Protein AF-0000000086878194 (afdb_homodimer)

Sequence (936 aa):
MNSSNMQQPKVVVIGAGSLFFGRQSIWQMIHSPYLNQGTLALVDTDEERLSKMVRLAEMVARENNVSLKVEGSTDRRKVLSEADFVVLSFAEQSVKYRGIDCQVSLKYGIRMCSGDTIGPGGIFRAMRELPVIMECAKDIEELCPDAWVINYINPSTVHGIALHRYAPKLKSFALCDSHHMPHKKAFYAIRAGIIGDRSEFNEEIDRKFDFRIAGVNHFTWLLKAEYEGKNLMPAIAETMRKAAGEENNGGDRGAKALHNDAITYELYDTFGYIPTCTAHTKEYVRFWQGLGKTPDAIPPLSIWETEDRYQRHDEMWQQVDDFLTGNIPIAEYMRTFGPDHATDIIENMVGNLGKRFFINTLNNGAVTNMNHDSFLELLCDVSMDGAKPVHVGEMPRGIRGMQELVLDTHELTVEAVVEQSYEKLRRAMLTDPLVSSISDADKIIKELLALEREMIPGIWYADGLNRNMNSSNMQQPKVVVIGAGSLFFGRQSIWQMIHSPYLNQGTLALVDTDEERLSKMVRLAEMVARENNVSLKVEGSTDRRKVLSEADFVVLSFAEQSVKYRGIDCQVSLKYGIRMCSGDTIGPGGIFRAMRELPVIMECAKDIEELCPDAWVINYINPSTVHGIALHRYAPKLKSFALCDSHHMPHKKAFYAIRAGIIGDRSEFNEEIDRKFDFRIAGVNHFTWLLKAEYEGKNLMPAIAETMRKAAGEENNGGDRGAKALHNDAITYELYDTFGYIPTCTAHTKEYVRFWQGLGKTPDAIPPLSIWETEDRYQRHDEMWQQVDDFLTGNIPIAEYMRTFGPDHATDIIENMVGNLGKRFFINTLNNGAVTNMNHDSFLELLCDVSMDGAKPVHVGEMPRGIRGMQELVLDTHELTVEAVVEQSYEKLRRAMLTDPLVSSISDADKIIKELLALEREMIPGIWYADGLNRN

pLDDT: mean 93.37, std 10.79, range [27.98, 98.94]

Solvent-accessible surface area (backbone atoms only — not comparable to full-atom values): 48336 Å² total; per-residue (Å²): 129,83,70,70,70,51,72,56,40,25,39,32,34,38,25,34,63,27,77,67,58,30,57,32,49,45,47,34,37,58,69,32,88,60,37,15,54,10,33,45,33,35,17,23,80,50,61,69,51,34,51,53,49,47,50,46,44,48,51,47,26,58,76,65,70,45,68,47,40,74,44,71,38,66,48,59,79,81,59,38,58,76,25,48,29,38,37,39,40,54,66,84,66,45,61,62,52,39,39,50,35,32,53,56,34,40,76,50,60,36,60,27,32,70,28,45,60,51,52,74,20,8,50,50,38,36,51,45,47,44,63,56,49,53,50,50,52,53,51,36,54,70,50,24,53,85,19,41,35,38,33,55,36,66,21,32,55,35,50,40,50,37,43,56,71,75,38,65,80,54,44,68,43,18,41,66,73,80,52,38,62,66,58,46,61,37,50,52,32,36,47,48,63,77,35,88,48,68,86,65,61,44,69,67,54,56,71,44,43,48,68,37,54,42,32,36,70,51,52,26,27,42,75,42,42,27,48,86,86,39,77,35,54,67,51,31,45,49,49,32,44,56,41,35,79,60,63,70,82,84,59,71,77,45,40,39,45,60,60,32,39,46,49,32,31,52,48,21,72,45,70,74,39,38,56,70,34,40,59,46,30,63,64,73,47,46,58,40,50,65,76,42,74,50,82,50,95,63,73,55,57,42,53,54,56,43,69,61,50,52,51,50,52,51,51,53,51,47,50,53,49,27,36,73,73,48,80,36,57,58,82,47,49,72,73,72,54,59,85,40,54,68,50,53,48,50,47,26,30,55,59,61,64,74,53,62,40,54,34,33,38,60,28,69,51,16,38,62,80,48,58,46,76,40,60,24,28,28,45,15,49,42,39,86,90,41,76,44,58,48,80,70,42,70,63,56,75,33,59,40,12,51,46,39,25,51,49,20,19,34,51,29,38,35,48,11,55,78,65,66,32,57,63,37,40,53,29,17,52,64,39,25,78,67,47,41,26,66,45,38,48,54,49,48,52,53,51,50,53,64,77,37,49,91,64,33,63,70,72,74,71,40,91,69,62,69,57,126,128,83,69,68,72,52,72,56,40,25,39,32,34,40,25,33,62,26,77,68,58,28,57,31,48,45,46,35,37,58,69,32,88,60,38,15,54,11,33,45,31,35,16,22,80,50,61,69,51,32,52,53,50,47,50,46,44,48,50,48,25,58,76,66,71,46,69,47,41,74,45,70,37,64,48,60,79,81,59,38,59,76,25,47,31,37,36,39,40,55,66,84,65,46,61,61,52,39,39,49,33,34,53,58,36,41,75,50,61,37,61,26,32,70,27,46,60,50,50,73,20,10,51,50,39,37,50,47,47,44,64,55,50,54,51,49,51,54,51,36,55,72,51,24,51,84,18,39,35,38,35,54,37,65,20,31,53,34,52,40,50,38,42,55,71,76,37,65,79,54,43,66,43,17,42,68,75,80,52,37,62,64,58,46,61,34,51,51,33,37,48,48,63,76,36,88,49,68,86,66,62,44,70,67,53,56,71,42,43,50,68,37,53,43,32,36,71,52,53,28,28,42,77,41,41,27,47,85,86,38,80,34,54,67,50,31,44,50,48,32,43,57,41,33,78,60,62,68,77,82,59,70,73,45,40,39,45,59,61,32,38,44,50,31,30,52,47,21,72,45,69,73,38,38,55,70,34,40,57,47,29,62,63,72,46,47,58,39,48,65,75,44,73,50,80,51,96,64,72,54,58,41,56,55,56,45,69,62,49,52,51,51,52,50,51,54,51,48,51,52,48,26,36,72,71,48,78,36,57,56,84,46,50,72,72,72,51,58,85,39,56,68,50,52,48,50,46,26,30,55,59,63,64,75,54,61,39,54,34,33,38,60,28,68,52,16,39,60,78,49,59,44,76,40,59,23,30,29,45,14,49,42,40,87,89,42,76,44,56,47,82,68,42,70,62,56,74,36,59,38,13,52,45,39,25,51,50,21,21,35,51,29,37,35,48,10,56,79,67,66,33,57,62,37,39,53,29,17,53,63,39,25,78,65,48,42,24,65,45,39,49,54,50,47,53,53,51,51,54,64,76,37,50,91,64,32,64,68,71,74,69,40,94,70,61,72,59,126

Organism: NCBI:txid248903

Foldseek 3Di:
DPLVLPQAAEEEEAACLQLVVNLQVLLLLQVFNSRQQYEYEYEALDPVSQVLSQLLSVVLNVVSVTNYHYHYDPDSLVRLAPHQAYEYDHDPPNLPLLVVQQVLVVVLLFFDQRLCAFASSVLVSCLQVLVVVVVVLVSNCVRPLLHEYEYAGPVQLLNQLLCCPVVVSHHYFYDYQLFAPPVLVLVLCCLLVVDVDSVPDDDVQVVQWPWWWKFAVLQIWTPFTDGNRDGSQVSSLVSLVVVLVVVDDDPPPGLLSPSQSVQQSVVCVVQVIGGRNSSRNVSLAQVQSPPDPDDDPDHHGDHYDSVVVVVVSVVSVVVSVCCSVVVPPSNCSSVVHDHTRVSVLVSCASVVVFDKTFIFAFCCCQAPPDDRRQGMGAIFGQYSVGTHHHHRYHDGPPSVVSRVLRSVLSVLSSCCNVVVAPVSSLVSNCSGNSDDDSVSSLVSVVSSCVVCVVRRDPSNVDDPRPPD/DPLVLPQAAEEEEAACLQLVVNLQVLLLCQPFNSRQQYEYEYEALDPVSQVLSQLLSVVLNVVSVTNYHYHYDPDSLVRLAPHQAYEYDHDPPLLPLQVVQQVLVVVLLFFDQRLCAFASSVLVSCLQVLVVVVVVLVSNCVRPLLHEYEYAGPVQLLNQLLCCPVVVSHHYFYDYQLFAPPVLVLVLCCLLVVDVDSVPDDPVQVVQWDWWWKFAVLQIWTPFTDGNRDGSQVSSLVSLVVCLVVVDDDDPNGLLSPSQSVQQSVVCVVQVIGGRNSSRNVSLAQVQSPPDPDDDPDHHGDHYDSVVVVVVSVVSVVVSVCCSVCVPPSVCSSVVHDHTRVSVLVSCQSVVVFDKTFIFAFCCCQAPPDDRRQGMGAIFGQYSVGTHHHHRYHDGPPSVVSSVLRSVLSVLSSCCNVVVAPVSSLVSNCSGNSDDDSVSSLVSVVVSCVVCVVRRDCSNVDDPRPPD

InterPro domains:
  IPR001088 Glycoside hydrolase, family 4 [PF02056] (10-180)
  IPR001088 Glycoside hydrolase, family 4 [PR00732] (10-25)
  IPR001088 Glycoside hydrolase, family 4 [PR00732] (79-95)
  IPR001088 Glycoside hydrolase, family 4 [PR00732] (100-113)
  IPR001088 Glycoside hydrolase, family 4 [PR00732] (116-136)
  IPR001088 Glycoside hydrolase, family 4 [PR00732] (145-162)
  IPR001088 Glycoside hydrolase, family 4 [PTHR32092] (6-457)
  IPR015955 Lactate dehydrogenase/glycoside hydrolase, family 4, C-terminal [SSF56327] (208-460)
  IPR022616 Glycosyl hydrolase, family 4, C-terminal [PF11975] (213-435)
  IPR036291 NAD(P)-binding domain superfamily [SSF51735] (8-168)
  IPR053715 Glycosyl Hydrolase 4 Enzyme Superfamily [G3DSA:3.90.1820.10] (4-459)

Structure (mmCIF, N/CA/C/O backbone):
data_AF-0000000086878194-model_v1
#
loop_
_entity.id
_entity.type
_entity.pdbx_description
1 polymer 'Glycoside hydrolase family 4'
#
loop_
_atom_site.group_PDB
_atom_site.id
_atom_site.type_symbol
_atom_site.label_atom_id
_atom_site.label_alt_id
_atom_site.label_comp_id
_atom_site.label_asym_id
_atom_site.label_entity_id
_atom_site.label_seq_id
_atom_site.pdbx_PDB_ins_code
_atom_site.Cartn_x
_atom_site.Cartn_y
_atom_site.Cartn_z
_atom_site.occupancy
_atom_site.B_iso_or_equiv
_atom_site.auth_seq_id
_atom_site.auth_comp_id
_atom_site.auth_asym_id
_atom_site.auth_atom_id
_atom_site.pdbx_PDB_model_num
ATOM 1 N N . MET A 1 1 ? 6.836 -40.062 17 1 28.06 1 MET A N 1
ATOM 2 C CA . MET A 1 1 ? 6.586 -39.312 15.781 1 28.06 1 MET A CA 1
ATOM 3 C C . MET A 1 1 ? 6.117 -40.219 14.656 1 28.06 1 MET A C 1
ATOM 5 O O . MET A 1 1 ? 6.844 -41.156 14.258 1 28.06 1 MET A O 1
ATOM 9 N N . ASN A 1 2 ? 4.91 -40.688 14.711 1 33.72 2 ASN A N 1
ATOM 10 C CA . ASN A 1 2 ? 4.266 -41.594 13.758 1 33.72 2 ASN A CA 1
ATOM 11 C C . ASN A 1 2 ? 4.594 -41.219 12.312 1 33.72 2 ASN A C 1
ATOM 13 O O . ASN A 1 2 ? 4.168 -40.156 11.828 1 33.72 2 ASN A O 1
ATOM 17 N N . SER A 1 3 ? 5.773 -41.312 11.914 1 41.31 3 SER A N 1
ATOM 18 C CA . SER A 1 3 ? 6.188 -41.312 10.516 1 41.31 3 SER A CA 1
ATOM 19 C C . SER A 1 3 ? 5.137 -41.938 9.617 1 41.31 3 SER A C 1
ATOM 21 O O . SER A 1 3 ? 4.977 -43.156 9.617 1 41.31 3 SER A O 1
ATOM 23 N N . SER A 1 4 ? 3.906 -41.562 9.672 1 48.09 4 SER A N 1
ATOM 24 C CA . SER A 1 4 ? 2.857 -42.219 8.883 1 48.09 4 SER A CA 1
ATOM 25 C C . SER A 1 4 ? 3.357 -42.562 7.484 1 48.09 4 SER A C 1
ATOM 27 O O . SER A 1 4 ? 3.65 -41.656 6.684 1 48.09 4 SER A O 1
ATOM 29 N N . ASN A 1 5 ? 4.246 -43.562 7.422 1 62 5 ASN A N 1
ATOM 30 C CA . ASN A 1 5 ? 4.715 -44.219 6.215 1 62 5 ASN A CA 1
ATOM 31 C C . ASN A 1 5 ? 3.566 -44.5 5.25 1 62 5 ASN A C 1
ATOM 33 O O . ASN A 1 5 ? 2.828 -45.469 5.434 1 62 5 ASN A O 1
ATOM 37 N N . MET A 1 6 ? 3.092 -43.406 4.656 1 82.88 6 MET A N 1
ATOM 38 C CA . MET A 1 6 ? 2.059 -43.625 3.648 1 82.88 6 MET A CA 1
ATOM 39 C C . MET A 1 6 ? 2.555 -44.531 2.541 1 82.88 6 MET A C 1
ATOM 41 O O . MET A 1 6 ? 3.385 -44.156 1.722 1 82.88 6 MET A O 1
ATOM 45 N N . GLN A 1 7 ? 2.295 -45.812 2.574 1 84.19 7 GLN A N 1
ATOM 46 C CA . GLN A 1 7 ? 2.818 -46.812 1.643 1 84.19 7 GLN A CA 1
ATOM 47 C C . GLN A 1 7 ? 2.145 -46.688 0.278 1 84.19 7 GLN A C 1
ATOM 49 O O . GLN A 1 7 ? 2.795 -46.875 -0.757 1 84.19 7 GLN A O 1
ATOM 54 N N . GLN A 1 8 ? 0.873 -46.25 0.262 1 93.69 8 GLN A N 1
ATOM 55 C CA . GLN A 1 8 ? 0.113 -46.125 -0.979 1 93.69 8 GLN A CA 1
ATOM 56 C C . GLN A 1 8 ? -0.656 -44.812 -1.028 1 93.69 8 GLN A C 1
ATOM 58 O O . GLN A 1 8 ? -1.886 -44.812 -0.936 1 93.69 8 GLN A O 1
ATOM 63 N N . PRO A 1 9 ? 0.085 -43.75 -1.225 1 96.12 9 PRO A N 1
ATOM 64 C CA . PRO A 1 9 ? -0.582 -42.438 -1.24 1 96.12 9 PRO A CA 1
ATOM 65 C C . PRO A 1 9 ? -1.574 -42.312 -2.393 1 96.12 9 PRO A C 1
ATOM 67 O O . PRO A 1 9 ? -1.33 -42.812 -3.488 1 96.12 9 PRO A O 1
ATOM 70 N N . LYS A 1 10 ? -2.656 -41.688 -2.16 1 97.44 10 LYS A N 1
ATOM 71 C CA . LYS A 1 10 ? -3.629 -41.344 -3.197 1 97.44 10 LYS A CA 1
ATOM 72 C C . LYS A 1 10 ? -3.623 -39.844 -3.492 1 97.44 10 LYS A C 1
ATOM 74 O O . LYS A 1 10 ? -3.91 -39.031 -2.611 1 97.44 10 LYS A O 1
ATOM 79 N N . VAL A 1 11 ? -3.307 -39.5 -4.719 1 96.5 11 VAL A N 1
ATOM 80 C CA . VAL A 1 11 ? -3.275 -38.125 -5.188 1 96.5 11 VAL A CA 1
ATOM 81 C C . VAL A 1 11 ? -4.402 -37.875 -6.191 1 96.5 11 VAL A C 1
ATOM 83 O O . VAL A 1 11 ? -4.484 -38.562 -7.215 1 96.5 11 VAL A O 1
ATOM 86 N N . VAL A 1 12 ? -5.285 -36.969 -5.859 1 97.19 12 VAL A N 1
ATOM 87 C CA . VAL A 1 12 ? -6.359 -36.594 -6.77 1 97.19 12 VAL A CA 1
ATOM 88 C C . VAL A 1 12 ? -6.012 -35.281 -7.465 1 97.19 12 VAL A C 1
ATOM 90 O O . VAL A 1 12 ? -5.699 -34.281 -6.805 1 97.19 12 VAL A O 1
ATOM 93 N N . VAL A 1 13 ? -6.039 -35.25 -8.781 1 96.31 13 VAL A N 1
ATOM 94 C CA . VAL A 1 13 ? -5.805 -34.031 -9.57 1 96.31 13 VAL A CA 1
ATOM 95 C C . VAL A 1 13 ? -7.113 -33.562 -10.195 1 96.31 13 VAL A C 1
ATOM 97 O O . VAL A 1 13 ? -7.672 -34.25 -11.062 1 96.31 13 VAL A O 1
ATOM 100 N N . ILE A 1 14 ? -7.582 -32.469 -9.711 1 96.81 14 ILE A N 1
ATOM 101 C CA . ILE A 1 14 ? -8.766 -31.859 -10.312 1 96.81 14 ILE A CA 1
ATOM 102 C C . ILE A 1 14 ? -8.344 -30.891 -11.414 1 96.81 14 ILE A C 1
ATOM 104 O O . ILE A 1 14 ? -7.723 -29.859 -11.141 1 96.81 14 ILE A O 1
ATOM 108 N N . GLY A 1 15 ? -8.742 -31.125 -12.594 1 94.25 15 GLY A N 1
ATOM 109 C CA . GLY A 1 15 ? -8.219 -30.469 -13.781 1 94.25 15 GLY A CA 1
ATOM 110 C C . GLY A 1 15 ? -7.145 -31.281 -14.492 1 94.25 15 GLY A C 1
ATOM 111 O O . GLY A 1 15 ? -6.055 -30.766 -14.758 1 94.25 15 GLY A O 1
ATOM 112 N N . ALA A 1 16 ? -7.406 -32.562 -14.719 1 87.88 16 ALA A N 1
ATOM 113 C CA . ALA A 1 16 ? -6.453 -33.5 -15.312 1 87.88 16 ALA A CA 1
ATOM 114 C C . ALA A 1 16 ? -6.066 -33.062 -16.719 1 87.88 16 ALA A C 1
ATOM 116 O O . ALA A 1 16 ? -4.953 -33.344 -17.188 1 87.88 16 ALA A O 1
ATOM 117 N N . GLY A 1 17 ? -6.969 -32.375 -17.359 1 82.88 17 GLY A N 1
ATOM 118 C CA . GLY A 1 17 ? -6.707 -31.922 -18.719 1 82.88 17 GLY A CA 1
ATOM 119 C C . GLY A 1 17 ? -5.836 -30.672 -18.781 1 82.88 17 GLY A C 1
ATOM 120 O O . GLY A 1 17 ? -5.547 -30.172 -19.859 1 82.88 17 GLY A O 1
ATOM 121 N N . SER A 1 18 ? -5.508 -30.234 -17.594 1 77.12 18 SER A N 1
ATOM 122 C CA . SER A 1 18 ? -4.551 -29.125 -17.562 1 77.12 18 SER A CA 1
ATOM 123 C C . SER A 1 18 ? -3.219 -29.531 -18.188 1 77.12 18 SER A C 1
ATOM 125 O O . SER A 1 18 ? -2.57 -30.469 -17.719 1 77.12 18 SER A O 1
ATOM 127 N N . LEU A 1 19 ? -2.863 -28.938 -19.188 1 73.69 19 LEU A N 1
ATOM 128 C CA . LEU A 1 19 ? -1.741 -29.375 -20.016 1 73.69 19 LEU A CA 1
ATOM 129 C C . LEU A 1 19 ? -0.418 -29.172 -19.281 1 73.69 19 LEU A C 1
ATOM 131 O O . LEU A 1 19 ? 0.566 -29.859 -19.578 1 73.69 19 LEU A O 1
ATOM 135 N N . PHE A 1 20 ? -0.438 -28.312 -18.266 1 72.31 20 PHE A N 1
ATOM 136 C CA . PHE A 1 20 ? 0.811 -28.094 -17.547 1 72.31 20 PHE A CA 1
ATOM 137 C C . PHE A 1 20 ? 0.935 -29.078 -16.391 1 72.31 20 PHE A C 1
ATOM 139 O O . PHE A 1 20 ? 1.794 -29.953 -16.406 1 72.31 20 PHE A O 1
ATOM 146 N N . PHE A 1 21 ? -0.023 -29.172 -15.602 1 78.19 21 PHE A N 1
ATOM 147 C CA . PHE A 1 21 ? 0.117 -29.953 -14.383 1 78.19 21 PHE A CA 1
ATOM 148 C C . PHE A 1 21 ? -0.321 -31.391 -14.625 1 78.19 21 PHE A C 1
ATOM 150 O O . PHE A 1 21 ? 0.203 -32.312 -14 1 78.19 21 PHE A O 1
ATOM 157 N N . GLY A 1 22 ? -1.206 -31.625 -15.516 1 81.88 22 GLY A N 1
ATOM 158 C CA . GLY A 1 22 ? -1.673 -32.969 -15.773 1 81.88 22 GLY A CA 1
ATOM 159 C C . GLY A 1 22 ? -0.573 -33.906 -16.25 1 81.88 22 GLY A C 1
ATOM 160 O O . GLY A 1 22 ? -0.374 -35 -15.672 1 81.88 22 GLY A O 1
ATOM 161 N N . ARG A 1 23 ? 0.148 -33.469 -17.203 1 87.38 23 ARG A N 1
ATOM 162 C CA . ARG A 1 23 ? 1.229 -34.281 -17.75 1 87.38 23 ARG A CA 1
ATOM 163 C C . ARG A 1 23 ? 2.355 -34.469 -16.734 1 87.38 23 ARG A C 1
ATOM 165 O O . ARG A 1 23 ? 2.887 -35.562 -16.578 1 87.38 23 ARG A O 1
ATOM 172 N N . GLN A 1 24 ? 2.576 -33.406 -16.016 1 89 24 GLN A N 1
ATOM 173 C CA . GLN A 1 24 ? 3.674 -33.438 -15.047 1 89 24 GLN A CA 1
ATOM 174 C C . GLN A 1 24 ? 3.338 -34.312 -13.859 1 89 24 GLN A C 1
ATOM 176 O O . GLN A 1 24 ? 4.223 -34.969 -13.289 1 89 24 GLN A O 1
ATOM 181 N N . SER A 1 25 ? 2.1 -34.312 -13.516 1 90.94 25 SER A N 1
ATOM 182 C CA . SER A 1 25 ? 1.681 -35.188 -12.406 1 90.94 25 SER A CA 1
ATOM 183 C C . SER A 1 25 ? 1.877 -36.656 -12.734 1 90.94 25 SER A C 1
ATOM 185 O O . SER A 1 25 ? 2.277 -37.438 -11.867 1 90.94 25 SER A O 1
ATOM 187 N N . ILE A 1 26 ? 1.619 -37.031 -13.969 1 93.75 26 ILE A N 1
ATOM 188 C CA . ILE A 1 26 ? 1.834 -38.406 -14.406 1 93.75 26 ILE A CA 1
ATOM 189 C C . ILE A 1 26 ? 3.312 -38.75 -14.273 1 93.75 26 ILE A C 1
ATOM 191 O O . ILE A 1 26 ? 3.66 -39.781 -13.703 1 93.75 26 ILE A O 1
ATOM 195 N N . TRP A 1 27 ? 4.102 -37.906 -14.789 1 94.12 27 TRP A N 1
ATOM 196 C CA . TRP A 1 27 ? 5.543 -38.156 -14.734 1 94.12 27 TRP A CA 1
ATOM 197 C C . TRP A 1 27 ? 6 -38.375 -13.297 1 94.12 27 TRP A C 1
ATOM 199 O O . TRP A 1 27 ? 6.746 -39.312 -13.023 1 94.12 27 TRP A O 1
ATOM 209 N N . GLN A 1 28 ? 5.586 -37.656 -12.406 1 91.19 28 GLN A N 1
ATOM 210 C CA . GLN A 1 28 ? 6.051 -37.719 -11.023 1 91.19 28 GLN A CA 1
ATOM 211 C C . GLN A 1 28 ? 5.566 -38.969 -10.32 1 91.19 28 GLN A C 1
ATOM 213 O O . GLN A 1 28 ? 6.316 -39.594 -9.57 1 91.19 28 GLN A O 1
ATOM 218 N N . MET A 1 29 ? 4.289 -39.219 -10.516 1 94.5 29 MET A N 1
ATOM 219 C CA . MET A 1 29 ? 3.713 -40.406 -9.875 1 94.5 29 MET A CA 1
ATOM 220 C C . MET A 1 29 ? 4.449 -41.688 -10.297 1 94.5 29 MET A C 1
ATOM 222 O O . MET A 1 29 ? 4.574 -42.625 -9.508 1 94.5 29 MET A O 1
ATOM 226 N N . ILE A 1 30 ? 4.93 -41.625 -11.5 1 96.12 30 ILE A N 1
ATOM 227 C CA . ILE A 1 30 ? 5.613 -42.781 -12.039 1 96.12 30 ILE A CA 1
ATOM 228 C C . ILE A 1 30 ? 7.062 -42.812 -11.562 1 96.12 30 ILE A C 1
ATOM 230 O O . ILE A 1 30 ? 7.57 -43.844 -11.141 1 96.12 30 ILE A O 1
ATOM 234 N N . HIS A 1 31 ? 7.633 -41.688 -11.562 1 95.06 31 HIS A N 1
ATOM 235 C CA . HIS A 1 31 ? 9.062 -41.562 -11.289 1 95.06 31 HIS A CA 1
ATOM 236 C C . HIS A 1 31 ? 9.359 -41.812 -9.812 1 95.06 31 HIS A C 1
ATOM 238 O O . HIS A 1 31 ? 10.375 -42.406 -9.461 1 95.06 31 HIS A O 1
ATOM 244 N N . SER A 1 32 ? 8.57 -41.406 -8.914 1 95.19 32 SER A N 1
ATOM 245 C CA . SER A 1 32 ? 8.852 -41.375 -7.484 1 95.19 32 SER A CA 1
ATOM 246 C C . SER A 1 32 ? 8.625 -42.719 -6.844 1 95.19 32 SER A C 1
ATOM 248 O O . SER A 1 32 ? 7.508 -43.25 -6.875 1 95.19 32 SER A O 1
ATOM 250 N N . PRO A 1 33 ? 9.617 -43.219 -6.137 1 94.56 33 PRO A N 1
ATOM 251 C CA . PRO A 1 33 ? 9.406 -44.469 -5.426 1 94.56 33 PRO A CA 1
ATOM 252 C C . PRO A 1 33 ? 8.445 -44.344 -4.25 1 94.56 33 PRO A C 1
ATOM 254 O O . PRO A 1 33 ? 7.926 -45.344 -3.752 1 94.56 33 PRO A O 1
ATOM 257 N N . TYR A 1 34 ? 8.203 -43.125 -3.844 1 94.88 34 TYR A N 1
ATOM 258 C CA . TYR A 1 34 ? 7.309 -42.875 -2.717 1 94.88 34 TYR A CA 1
ATOM 259 C C . TYR A 1 34 ? 5.855 -42.781 -3.176 1 94.88 34 TYR A C 1
ATOM 261 O O . TYR A 1 34 ? 4.934 -42.875 -2.365 1 94.88 34 TYR A O 1
ATOM 269 N N . LEU A 1 35 ? 5.672 -42.625 -4.535 1 96.12 35 LEU A N 1
ATOM 270 C CA . LEU A 1 35 ? 4.328 -42.344 -5.016 1 96.12 35 LEU A CA 1
ATOM 271 C C . LEU A 1 35 ? 3.846 -43.406 -5.98 1 96.12 35 LEU A C 1
ATOM 273 O O . LEU A 1 35 ? 2.641 -43.625 -6.148 1 96.12 35 LEU A O 1
ATOM 277 N N . ASN A 1 36 ? 4.754 -44.156 -6.59 1 96.38 36 ASN A N 1
ATOM 278 C CA . ASN A 1 36 ? 4.441 -44.969 -7.77 1 96.38 36 ASN A CA 1
ATOM 279 C C . ASN A 1 36 ? 3.758 -46.281 -7.391 1 96.38 36 ASN A C 1
ATOM 281 O O . ASN A 1 36 ? 3.467 -47.094 -8.258 1 96.38 36 ASN A O 1
ATOM 285 N N . GLN A 1 37 ? 3.527 -46.5 -6.133 1 95.94 37 GLN A N 1
ATOM 286 C CA . GLN A 1 37 ? 2.738 -47.656 -5.688 1 95.94 37 GLN A CA 1
ATOM 287 C C . GLN A 1 37 ? 1.352 -47.219 -5.223 1 95.94 37 GLN A C 1
ATOM 289 O O . GLN A 1 37 ? 0.556 -48.031 -4.766 1 95.94 37 GLN A O 1
ATOM 294 N N . GLY A 1 38 ? 1.133 -45.969 -5.363 1 96.69 38 GLY A N 1
ATOM 295 C CA . GLY A 1 38 ? -0.126 -45.406 -4.891 1 96.69 38 GLY A CA 1
ATOM 296 C C . GLY A 1 38 ? -1.18 -45.312 -5.98 1 96.69 38 GLY A C 1
ATOM 297 O O . GLY A 1 38 ? -1.273 -46.188 -6.84 1 96.69 38 GLY A O 1
ATOM 298 N N . THR A 1 39 ? -2.047 -44.312 -5.805 1 97.81 39 THR A N 1
ATOM 299 C CA . THR A 1 39 ? -3.156 -44.094 -6.727 1 97.81 39 THR A CA 1
ATOM 300 C C . THR A 1 39 ? -3.133 -42.656 -7.266 1 97.81 39 THR A C 1
ATOM 302 O O . THR A 1 39 ? -2.992 -41.688 -6.504 1 97.81 39 THR A O 1
ATOM 305 N N . LEU A 1 40 ? -3.17 -42.531 -8.57 1 97.06 40 LEU A N 1
ATOM 306 C CA . LEU A 1 40 ? -3.412 -41.281 -9.242 1 97.06 40 LEU A CA 1
ATOM 307 C C . LEU A 1 40 ? -4.852 -41.188 -9.742 1 97.06 40 LEU A C 1
ATOM 309 O O . LEU A 1 40 ? -5.25 -41.969 -10.625 1 97.06 40 LEU A O 1
ATOM 313 N N . ALA A 1 41 ? -5.621 -40.375 -9.117 1 97.69 41 ALA A N 1
ATOM 314 C CA . ALA A 1 41 ? -6.992 -40.156 -9.555 1 97.69 41 ALA A CA 1
ATOM 315 C C . ALA A 1 41 ? -7.105 -38.844 -10.344 1 97.69 41 ALA A C 1
ATOM 317 O O . ALA A 1 41 ? -6.746 -37.781 -9.852 1 97.69 41 ALA A O 1
ATOM 318 N N . LEU A 1 42 ? -7.566 -38.938 -11.609 1 97.19 42 LEU A N 1
ATOM 319 C CA . LEU A 1 42 ? -7.695 -37.812 -12.508 1 97.19 42 LEU A CA 1
ATOM 320 C C . LEU A 1 42 ? -9.156 -37.375 -12.648 1 97.19 42 LEU A C 1
ATOM 322 O O . LEU A 1 42 ? -10.031 -38.219 -12.875 1 97.19 42 LEU A O 1
ATOM 326 N N . VAL A 1 43 ? -9.367 -36.094 -12.445 1 97.62 43 VAL A N 1
ATOM 327 C CA . VAL A 1 43 ? -10.711 -35.562 -12.578 1 97.62 43 VAL A CA 1
ATOM 328 C C . VAL A 1 43 ? -10.734 -34.469 -13.648 1 97.62 43 VAL A C 1
ATOM 330 O O . VAL A 1 43 ? -9.859 -33.594 -13.672 1 97.62 43 VAL A O 1
ATOM 333 N N . ASP A 1 44 ? -11.648 -34.531 -14.594 1 96.5 44 ASP A N 1
ATOM 334 C CA . ASP A 1 44 ? -11.922 -33.469 -15.586 1 96.5 44 ASP A CA 1
ATOM 335 C C . ASP A 1 44 ? -13.383 -33.531 -16.031 1 96.5 44 ASP A C 1
ATOM 337 O O . ASP A 1 44 ? -13.961 -34.594 -16.188 1 96.5 44 ASP A O 1
ATOM 341 N N . THR A 1 45 ? -13.945 -32.375 -16.234 1 94.19 45 THR A N 1
ATOM 342 C CA . THR A 1 45 ? -15.344 -32.344 -16.656 1 94.19 45 THR A CA 1
ATOM 343 C C . THR A 1 45 ? -15.477 -32.719 -18.125 1 94.19 45 THR A C 1
ATOM 345 O O . THR A 1 45 ? -16.562 -33.062 -18.594 1 94.19 45 THR A O 1
ATOM 348 N N . ASP A 1 46 ? -14.43 -32.562 -18.875 1 94.38 46 ASP A N 1
ATOM 349 C CA . ASP A 1 46 ? -14.398 -33 -20.281 1 94.38 46 ASP A CA 1
ATOM 350 C C . ASP A 1 46 ? -14.031 -34.469 -20.375 1 94.38 46 ASP A C 1
ATOM 352 O O . ASP A 1 46 ? -12.859 -34.844 -20.234 1 94.38 46 ASP A O 1
ATOM 356 N N . GLU A 1 47 ? -14.953 -35.25 -20.75 1 95.88 47 GLU A N 1
ATOM 357 C CA . GLU A 1 47 ? -14.789 -36.719 -20.734 1 95.88 47 GLU A CA 1
ATOM 358 C C . GLU A 1 47 ? -13.719 -37.156 -21.734 1 95.88 47 GLU A C 1
ATOM 360 O O . GLU A 1 47 ? -12.969 -38.094 -21.484 1 95.88 47 GLU A O 1
ATOM 365 N N . GLU A 1 48 ? -13.695 -36.531 -22.875 1 95.19 48 GLU A N 1
ATOM 366 C CA . GLU A 1 48 ? -12.727 -36.906 -23.906 1 95.19 48 GLU A CA 1
ATOM 367 C C . GLU A 1 48 ? -11.297 -36.625 -23.438 1 95.19 48 GLU A C 1
ATOM 369 O O . GLU A 1 48 ? -10.414 -37.469 -23.562 1 95.19 48 GLU A O 1
ATOM 374 N N . ARG A 1 49 ? -11.062 -35.469 -22.922 1 93.81 49 ARG A N 1
ATOM 375 C CA . ARG A 1 49 ? -9.75 -35.094 -22.406 1 93.81 49 ARG A CA 1
ATOM 376 C C . ARG A 1 49 ? -9.344 -36 -21.234 1 93.81 49 ARG A C 1
ATOM 378 O O . ARG A 1 49 ? -8.188 -36.406 -21.141 1 93.81 49 ARG A O 1
ATOM 385 N N . LEU A 1 50 ? -10.336 -36.25 -20.375 1 96.38 50 LEU A N 1
ATOM 386 C CA . LEU A 1 50 ? -10.086 -37.125 -19.25 1 96.38 50 LEU A CA 1
ATOM 387 C C . LEU A 1 50 ? -9.641 -38.5 -19.703 1 96.38 50 LEU A C 1
ATOM 389 O O . LEU A 1 50 ? -8.656 -39.062 -19.203 1 96.38 50 LEU A O 1
ATOM 393 N N . SER A 1 51 ? -10.359 -39.031 -20.656 1 96.62 51 SER A N 1
ATOM 394 C CA . SER A 1 51 ? -10.062 -40.375 -21.172 1 96.62 51 SER A CA 1
ATOM 395 C C . SER A 1 51 ? -8.648 -40.438 -21.75 1 96.62 51 SER A C 1
ATOM 397 O O . SER A 1 51 ? -7.934 -41.406 -21.531 1 96.62 51 SER A O 1
ATOM 399 N N . LYS A 1 52 ? -8.289 -39.438 -22.469 1 96.31 52 LYS A N 1
ATOM 400 C CA . LYS A 1 52 ? -6.945 -39.375 -23.047 1 96.31 52 LYS A CA 1
ATOM 401 C C . LYS A 1 52 ? -5.879 -39.375 -21.953 1 96.31 52 LYS A C 1
ATOM 403 O O . LYS A 1 52 ? -4.895 -40.094 -22.047 1 96.31 52 LYS A O 1
ATOM 408 N N . MET A 1 53 ? -6.117 -38.625 -20.906 1 96.5 53 MET A N 1
ATOM 409 C CA . MET A 1 53 ? -5.125 -38.5 -19.844 1 96.5 53 MET A CA 1
ATOM 410 C C . MET A 1 53 ? -5.027 -39.781 -19.031 1 96.5 53 MET A C 1
ATOM 412 O O . MET A 1 53 ? -3.938 -40.156 -18.609 1 96.5 53 MET A O 1
ATOM 416 N N . VAL A 1 54 ? -6.152 -40.406 -18.734 1 97.44 54 VAL A N 1
ATOM 417 C CA . VAL A 1 54 ? -6.168 -41.656 -18 1 97.44 54 VAL A CA 1
ATOM 418 C C . VAL A 1 54 ? -5.402 -42.719 -18.797 1 97.44 54 VAL A C 1
ATOM 420 O O . VAL A 1 54 ? -4.547 -43.438 -18.234 1 97.44 54 VAL A O 1
ATOM 423 N N . ARG A 1 55 ? -5.715 -42.812 -20.078 1 97.56 55 ARG A N 1
ATOM 424 C CA . ARG A 1 55 ? -5.035 -43.781 -20.922 1 97.56 55 ARG A CA 1
ATOM 425 C C . ARG A 1 55 ? -3.535 -43.5 -20.969 1 97.56 55 ARG A C 1
ATOM 427 O O . ARG A 1 55 ? -2.734 -44.438 -20.875 1 97.56 55 ARG A O 1
ATOM 434 N N . LEU A 1 56 ? -3.234 -42.281 -21.125 1 97.12 56 LEU A N 1
ATOM 435 C CA . LEU A 1 56 ? -1.824 -41.906 -21.156 1 97.12 56 LEU A CA 1
ATOM 436 C C . LEU A 1 56 ? -1.121 -42.312 -19.875 1 97.12 56 LEU A C 1
ATOM 438 O O . LEU A 1 56 ? -0.046 -42.938 -19.922 1 97.12 56 LEU A O 1
ATOM 442 N N . ALA A 1 57 ? -1.701 -42.031 -18.719 1 97.19 57 ALA A N 1
ATOM 443 C CA . ALA A 1 57 ? -1.127 -42.406 -17.422 1 97.19 57 ALA A CA 1
ATOM 444 C C . ALA A 1 57 ? -0.937 -43.906 -17.312 1 97.19 57 ALA A C 1
ATOM 446 O O . ALA A 1 57 ? 0.096 -44.375 -16.828 1 97.19 57 ALA A O 1
ATOM 447 N N . GLU A 1 58 ? -1.897 -44.688 -17.75 1 97.94 58 GLU A N 1
ATOM 448 C CA . GLU A 1 58 ? -1.827 -46.125 -17.703 1 97.94 58 GLU A CA 1
ATOM 449 C C . GLU A 1 58 ? -0.703 -46.656 -18.594 1 97.94 58 GLU A C 1
ATOM 451 O O . GLU A 1 58 ? 0.031 -47.562 -18.203 1 97.94 58 GLU A O 1
ATOM 456 N N . MET A 1 59 ? -0.649 -46.031 -19.766 1 98.12 59 MET A N 1
ATOM 457 C CA . MET A 1 59 ? 0.385 -46.469 -20.703 1 98.12 59 MET A CA 1
ATOM 458 C C . MET A 1 59 ? 1.776 -46.188 -20.141 1 98.12 59 MET A C 1
ATOM 460 O O . MET A 1 59 ? 2.664 -47.031 -20.25 1 98.12 59 MET A O 1
ATOM 464 N N . VAL A 1 60 ? 1.954 -45.031 -19.594 1 97.94 60 VAL A N 1
ATOM 465 C CA . VAL A 1 60 ? 3.26 -44.688 -19.047 1 97.94 60 VAL A CA 1
ATOM 466 C C . VAL A 1 60 ? 3.586 -45.594 -17.859 1 97.94 60 VAL A C 1
ATOM 468 O O . VAL A 1 60 ? 4.73 -46 -17.688 1 97.94 60 VAL A O 1
ATOM 471 N N . ALA A 1 61 ? 2.609 -45.875 -16.984 1 97.94 61 ALA A N 1
ATOM 472 C CA . ALA A 1 61 ? 2.812 -46.75 -15.836 1 97.94 61 ALA A CA 1
ATOM 473 C C . ALA A 1 61 ? 3.234 -48.156 -16.281 1 97.94 61 ALA A C 1
ATOM 475 O O . ALA A 1 61 ? 4.168 -48.719 -15.734 1 97.94 61 ALA A O 1
ATOM 476 N N . ARG A 1 62 ? 2.555 -48.656 -17.266 1 97.81 62 ARG A N 1
ATOM 477 C CA . ARG A 1 62 ? 2.859 -49.969 -17.781 1 97.81 62 ARG A CA 1
ATOM 478 C C . ARG A 1 62 ? 4.262 -50.031 -18.391 1 97.81 62 ARG A C 1
ATOM 480 O O . ARG A 1 62 ? 5.02 -50.969 -18.141 1 97.81 62 ARG A O 1
ATOM 487 N N . GLU A 1 63 ? 4.488 -49 -19.172 1 97.88 63 GLU A N 1
ATOM 488 C CA . GLU A 1 63 ? 5.789 -48.906 -19.844 1 97.88 63 GLU A CA 1
ATOM 489 C C . GLU A 1 63 ? 6.926 -48.906 -18.828 1 97.88 63 GLU A C 1
ATOM 491 O O . GLU A 1 63 ? 8.016 -49.438 -19.094 1 97.88 63 GLU A O 1
ATOM 496 N N . ASN A 1 64 ? 6.699 -48.375 -17.641 1 97.56 64 ASN A N 1
ATOM 497 C CA . ASN A 1 64 ? 7.746 -48.25 -16.625 1 97.56 64 ASN A CA 1
ATOM 498 C C . ASN A 1 64 ? 7.625 -49.312 -15.539 1 97.56 64 ASN A C 1
ATOM 500 O O . ASN A 1 64 ? 8.352 -49.25 -14.547 1 97.56 64 ASN A O 1
ATOM 504 N N . ASN A 1 65 ? 6.723 -50.188 -15.625 1 97.38 65 ASN A N 1
ATOM 505 C CA . ASN A 1 65 ? 6.531 -51.344 -14.758 1 97.38 65 ASN A CA 1
ATOM 506 C C . ASN A 1 65 ? 6.328 -50.938 -13.305 1 97.38 65 ASN A C 1
ATOM 508 O O . ASN A 1 65 ? 7.004 -51.438 -12.414 1 97.38 65 ASN A O 1
ATOM 512 N N . VAL A 1 66 ? 5.535 -49.938 -13.117 1 96.88 66 VAL A N 1
ATOM 513 C CA . VAL A 1 66 ? 5.191 -49.562 -11.75 1 96.88 66 VAL A CA 1
ATOM 514 C C . VAL A 1 66 ? 3.746 -49.938 -11.453 1 96.88 66 VAL A C 1
ATOM 516 O O . VAL A 1 66 ? 2.938 -50.125 -12.367 1 96.88 66 VAL A O 1
ATOM 519 N N . SER A 1 67 ? 3.367 -50.094 -10.203 1 95.69 67 SER A N 1
ATOM 520 C CA . SER A 1 67 ? 2.061 -50.594 -9.773 1 95.69 67 SER A CA 1
ATOM 521 C C . SER A 1 67 ? 1.097 -49.438 -9.516 1 95.69 67 SER A C 1
ATOM 523 O O . SER A 1 67 ? 0.093 -49.594 -8.82 1 95.69 67 SER A O 1
ATOM 525 N N . LEU A 1 68 ? 1.399 -48.312 -10.07 1 97.5 68 LEU A N 1
ATOM 526 C CA . LEU A 1 68 ? 0.535 -47.156 -9.906 1 97.5 68 LEU A CA 1
ATOM 527 C C . LEU A 1 68 ? -0.88 -47.438 -10.383 1 97.5 68 LEU A C 1
ATOM 529 O O . LEU A 1 68 ? -1.074 -47.875 -11.523 1 97.5 68 LEU A O 1
ATOM 533 N N . LYS A 1 69 ? -1.808 -47.312 -9.469 1 98 69 LYS A N 1
ATOM 534 C CA . LYS A 1 69 ? -3.211 -47.375 -9.867 1 98 69 LYS A CA 1
ATOM 535 C C . LYS A 1 69 ? -3.689 -46.031 -10.438 1 98 69 LYS A C 1
ATOM 537 O O . LYS A 1 69 ? -3.432 -45 -9.859 1 98 69 LYS A O 1
ATOM 542 N N . VAL A 1 70 ? -4.348 -46.125 -11.633 1 98 70 VAL A N 1
ATOM 543 C CA . VAL A 1 70 ? -4.875 -44.906 -12.273 1 98 70 VAL A CA 1
ATOM 544 C C . VAL A 1 70 ? -6.398 -44.969 -12.336 1 98 70 VAL A C 1
ATOM 546 O O . VAL A 1 70 ? -6.965 -46 -12.727 1 98 70 VAL A O 1
ATOM 549 N N . GLU A 1 71 ? -7.039 -43.969 -11.875 1 97.25 71 GLU A N 1
ATOM 550 C CA . GLU A 1 71 ? -8.484 -43.875 -12.023 1 97.25 71 GLU A CA 1
ATOM 551 C C . GLU A 1 71 ? -8.898 -42.5 -12.523 1 97.25 71 GLU A C 1
ATOM 553 O O . GLU A 1 71 ? -8.117 -41.531 -12.453 1 97.25 71 GLU A O 1
ATOM 558 N N . GLY A 1 72 ? -10.086 -42.438 -13.172 1 97.12 72 GLY A N 1
ATOM 559 C CA . GLY A 1 72 ? -10.602 -41.188 -13.742 1 97.12 72 GLY A CA 1
ATOM 560 C C . GLY A 1 72 ? -12.102 -41.031 -13.547 1 97.12 72 GLY A C 1
ATOM 561 O O . GLY A 1 72 ? -12.844 -42 -13.555 1 97.12 72 GLY A O 1
ATOM 562 N N . SER A 1 73 ? -12.5 -39.844 -13.289 1 98.19 73 SER A N 1
ATOM 563 C CA . SER A 1 73 ? -13.93 -39.562 -13.195 1 98.19 73 SER A CA 1
ATOM 564 C C . SER A 1 73 ? -14.242 -38.125 -13.602 1 98.19 73 SER A C 1
ATOM 566 O O . SER A 1 73 ? -13.422 -37.219 -13.414 1 98.19 73 SER A O 1
ATOM 568 N N . THR A 1 74 ? -15.391 -37.875 -14.18 1 97.56 74 THR A N 1
ATOM 569 C CA . THR A 1 74 ? -15.875 -36.531 -14.453 1 97.56 74 THR A CA 1
ATOM 570 C C . THR A 1 74 ? -16.547 -35.938 -13.219 1 97.56 74 THR A C 1
ATOM 572 O O . THR A 1 74 ? -16.844 -34.75 -13.18 1 97.56 74 THR A O 1
ATOM 575 N N . ASP A 1 75 ? -16.703 -36.75 -12.227 1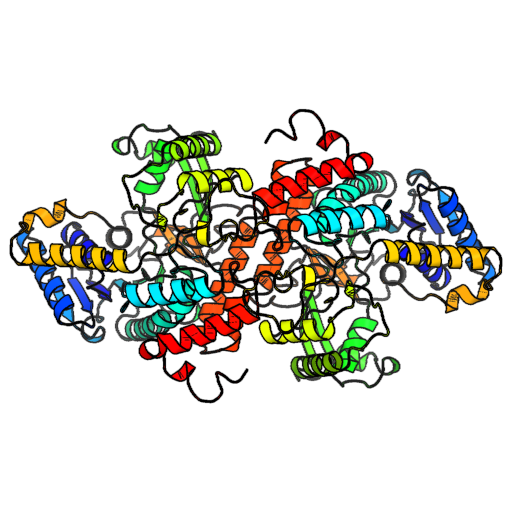 97.94 75 ASP A N 1
ATOM 576 C CA . ASP A 1 75 ? -17.25 -36.375 -10.93 1 97.94 75 ASP A CA 1
ATOM 577 C C . ASP A 1 75 ? -16.219 -36.531 -9.82 1 97.94 75 ASP A C 1
ATOM 579 O O . ASP A 1 75 ? -15.914 -37.656 -9.414 1 97.94 75 ASP A O 1
ATOM 583 N N . ARG A 1 76 ? -15.75 -35.438 -9.297 1 98.06 76 ARG A N 1
ATOM 584 C CA . ARG A 1 76 ? -14.68 -35.469 -8.305 1 98.06 76 ARG A CA 1
ATOM 585 C C . ARG A 1 76 ? -15.117 -36.25 -7.062 1 98.06 76 ARG A C 1
ATOM 587 O O . ARG A 1 76 ? -14.305 -36.906 -6.41 1 98.06 76 ARG A O 1
ATOM 594 N N . ARG A 1 77 ? -16.391 -36.281 -6.762 1 98.38 77 ARG A N 1
ATOM 595 C CA . ARG A 1 77 ? -16.875 -36.906 -5.547 1 98.38 77 ARG A CA 1
ATOM 596 C C . ARG A 1 77 ? -16.641 -38.406 -5.586 1 98.38 77 ARG A C 1
ATOM 598 O O . ARG A 1 77 ? -16.531 -39.062 -4.539 1 98.38 77 ARG A O 1
ATOM 605 N N . LYS A 1 78 ? -16.547 -38.938 -6.758 1 98.31 78 LYS A N 1
ATOM 606 C CA . LYS A 1 78 ? -16.422 -40.375 -6.926 1 98.31 78 LYS A CA 1
ATOM 607 C C . LYS A 1 78 ? -14.992 -40.844 -6.637 1 98.31 78 LYS A C 1
ATOM 609 O O . LYS A 1 78 ? -14.742 -42.031 -6.453 1 98.31 78 LYS A O 1
ATOM 614 N N . VAL A 1 79 ? -14.023 -39.906 -6.539 1 98.31 79 VAL A N 1
ATOM 615 C CA . VAL A 1 79 ? -12.648 -40.344 -6.418 1 98.31 79 VAL A CA 1
ATOM 616 C C . VAL A 1 79 ? -11.977 -39.656 -5.234 1 98.31 79 VAL A C 1
ATOM 618 O O . VAL A 1 79 ? -10.805 -39.906 -4.938 1 98.31 79 VAL A O 1
ATOM 621 N N . LEU A 1 80 ? -12.656 -38.812 -4.445 1 98.56 80 LEU A N 1
ATOM 622 C CA . LEU A 1 80 ? -12.07 -38.031 -3.371 1 98.56 80 LEU A CA 1
ATOM 623 C C . LEU A 1 80 ? -11.859 -38.875 -2.119 1 98.56 80 LEU A C 1
ATOM 625 O O . LEU A 1 80 ? -10.961 -38.594 -1.325 1 98.56 80 LEU A O 1
ATOM 629 N N . SER A 1 81 ? -12.688 -39.938 -1.997 1 97.56 81 SER A N 1
ATOM 630 C CA . SER A 1 81 ? -12.586 -40.75 -0.795 1 97.56 81 SER A CA 1
ATOM 631 C C . SER A 1 81 ? -11.18 -41.312 -0.626 1 97.56 81 SER A C 1
ATOM 633 O O . SER A 1 81 ? -10.57 -41.781 -1.595 1 97.56 81 SER A O 1
ATOM 635 N N . GLU A 1 82 ? -10.609 -41.188 0.585 1 96.25 82 GLU A N 1
ATOM 636 C CA . GLU A 1 82 ? -9.32 -41.719 1.01 1 96.25 82 GLU A CA 1
ATOM 637 C C . GLU A 1 82 ? -8.164 -40.969 0.381 1 96.25 82 GLU A C 1
ATOM 639 O O . GLU A 1 82 ? -7.016 -41.406 0.443 1 96.25 82 GLU A O 1
ATOM 644 N N . ALA A 1 83 ? -8.453 -39.844 -0.281 1 98.19 83 ALA A N 1
ATOM 645 C CA . ALA A 1 83 ? -7.383 -39.031 -0.848 1 98.19 83 ALA A CA 1
ATOM 646 C C . ALA A 1 83 ? -6.457 -38.5 0.245 1 98.19 83 ALA A C 1
ATOM 648 O O . ALA A 1 83 ? -6.914 -38.125 1.321 1 98.19 83 ALA A O 1
ATOM 649 N N . ASP A 1 84 ? -5.176 -38.562 -0.008 1 97.44 84 ASP A N 1
ATOM 650 C CA . ASP A 1 84 ? -4.18 -37.969 0.875 1 97.44 84 ASP A CA 1
ATOM 651 C C . ASP A 1 84 ? -3.828 -36.562 0.421 1 97.44 84 ASP A C 1
ATOM 653 O O . ASP A 1 84 ? -3.475 -35.688 1.241 1 97.44 84 ASP A O 1
ATOM 657 N N . PHE A 1 85 ? -3.881 -36.375 -0.869 1 97.06 85 PHE A N 1
ATOM 658 C CA . PHE A 1 85 ? -3.607 -35.062 -1.491 1 97.06 85 PHE A CA 1
ATOM 659 C C . PHE A 1 85 ? -4.637 -34.75 -2.57 1 97.06 85 PHE A C 1
ATOM 661 O O . PHE A 1 85 ? -5.055 -35.656 -3.311 1 97.06 85 PHE A O 1
ATOM 668 N N . VAL A 1 86 ? -5.035 -33.562 -2.666 1 97.5 86 VAL A N 1
ATOM 669 C CA . VAL A 1 86 ? -5.875 -33.062 -3.746 1 97.5 86 VAL A CA 1
ATOM 670 C C . VAL A 1 86 ? -5.223 -31.812 -4.371 1 97.5 86 VAL A C 1
ATOM 672 O O . VAL A 1 86 ? -4.992 -30.812 -3.686 1 97.5 86 VAL A O 1
ATOM 675 N N . VAL A 1 87 ? -4.902 -31.875 -5.641 1 96 87 VAL A N 1
ATOM 676 C CA . VAL A 1 87 ? -4.305 -30.766 -6.363 1 96 87 VAL A CA 1
ATOM 677 C C . VAL A 1 87 ? -5.363 -30.078 -7.23 1 96 87 VAL A C 1
ATOM 679 O O . VAL A 1 87 ? -6.012 -30.734 -8.055 1 96 87 VAL A O 1
ATOM 682 N N . LEU A 1 88 ? -5.543 -28.828 -6.977 1 96.56 88 LEU A N 1
ATOM 683 C CA . LEU A 1 88 ? -6.426 -28.016 -7.82 1 96.56 88 LEU A CA 1
ATOM 684 C C . LEU A 1 88 ? -5.652 -27.391 -8.977 1 96.56 88 LEU A C 1
ATOM 686 O O . LEU A 1 88 ? -4.75 -26.578 -8.75 1 96.56 88 LEU A O 1
ATOM 690 N N . SER A 1 89 ? -5.992 -27.734 -10.188 1 94.81 89 SER A N 1
ATOM 691 C CA . SER A 1 89 ? -5.25 -27.25 -11.344 1 94.81 89 SER A CA 1
ATOM 692 C C . SER A 1 89 ? -6.164 -27.062 -12.547 1 94.81 89 SER A C 1
ATOM 694 O O . SER A 1 89 ? -5.766 -27.328 -13.68 1 94.81 89 SER A O 1
ATOM 696 N N . PHE A 1 90 ? -7.367 -26.688 -12.359 1 92.38 90 PHE A N 1
ATOM 697 C CA . PHE A 1 90 ? -8.312 -26.516 -13.461 1 92.38 90 PHE A CA 1
ATOM 698 C C . PHE A 1 90 ? -8.383 -25.047 -13.891 1 92.38 90 PHE A C 1
ATOM 700 O O . PHE A 1 90 ? -8.055 -24.156 -13.109 1 92.38 90 PHE A O 1
ATOM 707 N N . ALA A 1 91 ? -8.703 -24.781 -15.094 1 87.5 91 ALA A N 1
ATOM 708 C CA . ALA A 1 91 ? -9.047 -23.484 -15.664 1 87.5 91 ALA A CA 1
ATOM 709 C C . ALA A 1 91 ? -9.906 -23.641 -16.906 1 87.5 91 ALA A C 1
ATOM 711 O O . ALA A 1 91 ? -9.391 -23.875 -18.016 1 87.5 91 ALA A O 1
ATOM 712 N N . GLU A 1 92 ? -11.133 -23.484 -16.703 1 88.88 92 GLU A N 1
ATOM 713 C CA . GLU A 1 92 ? -12.047 -23.688 -17.828 1 88.88 92 GLU A CA 1
ATOM 714 C C . GLU A 1 92 ? -11.961 -22.531 -18.812 1 88.88 92 GLU A C 1
ATOM 716 O O . GLU A 1 92 ? -12.117 -21.359 -18.438 1 88.88 92 GLU A O 1
ATOM 721 N N . GLN A 1 93 ? -11.703 -22.781 -20.078 1 92.62 93 GLN A N 1
ATOM 722 C CA . GLN A 1 93 ? -11.633 -21.812 -21.172 1 92.62 93 GLN A CA 1
ATOM 723 C C . GLN A 1 93 ? -10.758 -20.625 -20.797 1 92.62 93 GLN A C 1
ATOM 725 O O . GLN A 1 93 ? -11.148 -19.469 -21.016 1 92.62 93 GLN A O 1
ATOM 730 N N . SER A 1 94 ? -9.695 -20.953 -20.172 1 90.12 94 SER A N 1
ATOM 731 C CA . SER A 1 94 ? -8.82 -19.906 -19.625 1 90.12 94 SER A CA 1
ATOM 732 C C . SER A 1 94 ? -8.289 -19 -20.719 1 90.12 94 SER A C 1
ATOM 734 O O . SER A 1 94 ? -8.156 -17.781 -20.516 1 90.12 94 SER A O 1
ATOM 736 N N . VAL A 1 95 ? -7.934 -19.531 -21.922 1 93.38 95 VAL A N 1
ATOM 737 C CA . VAL A 1 95 ? -7.379 -18.734 -23.016 1 93.38 95 VAL A CA 1
ATOM 738 C C . VAL A 1 95 ? -8.422 -17.719 -23.484 1 93.38 95 VAL A C 1
ATOM 740 O O . VAL A 1 95 ? -8.109 -16.547 -23.672 1 93.38 95 VAL A O 1
ATOM 743 N N . LYS A 1 96 ? -9.609 -18.172 -23.625 1 95.69 96 LYS A N 1
ATOM 744 C CA . LYS A 1 96 ? -10.703 -17.312 -24.094 1 95.69 96 LYS A CA 1
ATOM 745 C C . LYS A 1 96 ? -10.93 -16.141 -23.156 1 95.69 96 LYS A C 1
ATOM 747 O O . LYS A 1 96 ? -10.891 -14.984 -23.562 1 95.69 96 LYS A O 1
ATOM 752 N N . TYR A 1 97 ? -11.109 -16.438 -21.906 1 97 97 TYR A N 1
ATOM 753 C CA . TYR A 1 97 ? -11.539 -15.406 -20.969 1 97 97 TYR A CA 1
ATOM 754 C C . TYR A 1 97 ? -10.375 -14.5 -20.594 1 97 97 TYR A C 1
ATOM 756 O O . TYR A 1 97 ? -10.57 -13.305 -20.344 1 97 97 TYR A O 1
ATOM 764 N N . ARG A 1 98 ? -9.211 -15.039 -20.5 1 96.06 98 ARG A N 1
ATOM 765 C CA . ARG A 1 98 ? -8.047 -14.172 -20.328 1 96.06 98 ARG A CA 1
ATOM 766 C C . ARG A 1 98 ? -7.914 -13.18 -21.469 1 96.06 98 ARG A C 1
ATOM 768 O O . ARG A 1 98 ? -7.551 -12.023 -21.266 1 96.06 98 ARG A O 1
ATOM 775 N N . GLY A 1 99 ? -8.094 -13.703 -22.703 1 97 99 GLY A N 1
ATOM 776 C CA . GLY A 1 99 ? -8.109 -12.812 -23.844 1 97 99 GLY A CA 1
ATOM 777 C C . GLY A 1 99 ? -9.133 -11.695 -23.719 1 97 99 GLY A C 1
ATOM 778 O O . GLY A 1 99 ? -8.828 -10.531 -24 1 97 99 GLY A O 1
ATOM 779 N N . ILE A 1 100 ? -10.328 -12.023 -23.281 1 98.12 100 ILE A N 1
ATOM 780 C CA . ILE A 1 100 ? -11.398 -11.047 -23.078 1 98.12 100 ILE A CA 1
ATOM 781 C C . ILE A 1 100 ? -10.984 -10.039 -22.016 1 98.12 100 ILE A C 1
ATOM 783 O O . ILE A 1 100 ? -11.125 -8.828 -22.203 1 98.12 100 ILE A O 1
ATOM 787 N N . ASP A 1 101 ? -10.422 -10.523 -20.922 1 98.38 101 ASP A N 1
ATOM 788 C CA . ASP A 1 101 ? -9.977 -9.664 -19.828 1 98.38 101 ASP A CA 1
ATOM 789 C C . ASP A 1 101 ? -8.969 -8.625 -20.328 1 98.38 101 ASP A C 1
ATOM 791 O O . ASP A 1 101 ? -9.086 -7.438 -20 1 98.38 101 ASP A O 1
ATOM 795 N N . CYS A 1 102 ? -7.977 -9.078 -21.078 1 97.75 102 CYS A N 1
ATOM 796 C CA . CYS A 1 102 ? -6.891 -8.219 -21.531 1 97.75 102 CYS A CA 1
ATOM 797 C C . CYS A 1 102 ? -7.387 -7.215 -22.562 1 97.75 102 CYS A C 1
ATOM 799 O O . CYS A 1 102 ? -7.016 -6.039 -22.531 1 97.75 102 CYS A O 1
ATOM 801 N N . GLN A 1 103 ? -8.234 -7.676 -23.469 1 97.75 103 GLN A N 1
ATOM 802 C CA . GLN A 1 103 ? -8.727 -6.805 -24.531 1 97.75 103 GLN A CA 1
ATOM 803 C C . GLN A 1 103 ? -9.648 -5.719 -23.969 1 97.75 103 GLN A C 1
ATOM 805 O O . GLN A 1 103 ? -9.547 -4.555 -24.359 1 97.75 103 GLN A O 1
ATOM 810 N N . VAL A 1 104 ? -10.578 -6.094 -23.094 1 98.44 104 VAL A N 1
ATOM 811 C CA . VAL A 1 104 ? -11.477 -5.121 -22.484 1 98.44 104 VAL A CA 1
ATOM 812 C C . VAL A 1 104 ? -10.672 -4.102 -21.688 1 98.44 104 VAL A C 1
ATOM 814 O O . VAL A 1 104 ? -10.93 -2.896 -21.781 1 98.44 104 VAL A O 1
ATOM 817 N N . SER A 1 105 ? -9.734 -4.57 -20.875 1 98.25 105 SER A N 1
ATOM 818 C CA . SER A 1 105 ? -8.906 -3.67 -20.078 1 98.25 105 SER A CA 1
ATOM 819 C C . SER A 1 105 ? -8.125 -2.703 -20.953 1 98.25 105 SER A C 1
ATOM 821 O O . SER A 1 105 ? -8.008 -1.519 -20.641 1 98.25 105 SER A O 1
ATOM 823 N N . LEU A 1 106 ? -7.605 -3.217 -22.078 1 97.75 106 LEU A N 1
ATOM 824 C CA . LEU A 1 106 ? -6.84 -2.396 -23 1 97.75 106 LEU A CA 1
ATOM 825 C C . LEU A 1 106 ? -7.691 -1.255 -23.547 1 97.75 106 LEU A C 1
ATOM 827 O O . LEU A 1 106 ? -7.199 -0.14 -23.734 1 97.75 106 LEU A O 1
ATOM 831 N N . LYS A 1 107 ? -8.953 -1.556 -23.828 1 97.75 107 LYS A N 1
ATOM 832 C CA . LYS A 1 107 ? -9.883 -0.538 -24.297 1 97.75 107 LYS A CA 1
ATOM 833 C C . LYS A 1 107 ? -9.906 0.667 -23.359 1 97.75 107 LYS A C 1
ATOM 835 O O . LYS A 1 107 ? -10.109 1.8 -23.797 1 97.75 107 LYS A O 1
ATOM 840 N N . TYR A 1 108 ? -9.625 0.424 -22.125 1 97.62 108 TYR A N 1
ATOM 841 C CA . TYR A 1 108 ? -9.688 1.487 -21.125 1 97.62 108 TYR A CA 1
ATOM 842 C C . TYR A 1 108 ? -8.289 1.857 -20.641 1 97.62 108 TYR A C 1
ATOM 844 O O . TYR A 1 108 ? -8.141 2.465 -19.578 1 97.62 108 TYR A O 1
ATOM 852 N N . GLY A 1 109 ? -7.277 1.397 -21.312 1 96.19 109 GLY A N 1
ATOM 853 C CA . GLY A 1 109 ? -5.93 1.906 -21.109 1 96.19 109 GLY A CA 1
ATOM 854 C C . GLY A 1 109 ? -5.109 1.066 -20.156 1 96.19 109 GLY A C 1
ATOM 855 O O . GLY A 1 109 ? -4.012 1.461 -19.766 1 96.19 109 GLY A O 1
ATOM 856 N N . ILE A 1 110 ? -5.559 -0.046 -19.719 1 97.88 110 ILE A N 1
ATOM 857 C CA . ILE A 1 110 ? -4.809 -0.917 -18.828 1 97.88 110 ILE A CA 1
ATOM 858 C C . ILE A 1 110 ? -4.172 -2.055 -19.625 1 97.88 110 ILE A C 1
ATOM 860 O O . ILE A 1 110 ? -4.879 -2.873 -20.219 1 97.88 110 ILE A O 1
ATOM 864 N N . ARG A 1 111 ? -2.867 -2.062 -19.625 1 96.75 111 ARG A N 1
ATOM 865 C CA . ARG A 1 111 ? -2.105 -3.053 -20.391 1 96.75 111 ARG A CA 1
ATOM 866 C C . ARG A 1 111 ? -1.692 -4.223 -19.5 1 96.75 111 ARG A C 1
ATOM 868 O O . ARG A 1 111 ? -1.079 -4.023 -18.438 1 96.75 111 ARG A O 1
ATOM 875 N N . MET A 1 112 ? -1.986 -5.367 -19.938 1 96.44 112 MET A N 1
ATOM 876 C CA . MET A 1 112 ? -1.622 -6.578 -19.203 1 96.44 112 MET A CA 1
ATOM 877 C C . MET A 1 112 ? -0.987 -7.605 -20.141 1 96.44 112 MET A C 1
ATOM 879 O O . MET A 1 112 ? -1.567 -7.965 -21.156 1 96.44 112 MET A O 1
ATOM 883 N N . CYS A 1 113 ? 0.192 -8.094 -19.703 1 93.44 113 CYS A N 1
ATOM 884 C CA . CYS A 1 113 ? 0.905 -9.047 -20.547 1 93.44 113 CYS A CA 1
ATOM 885 C C . CYS A 1 113 ? 0.531 -10.477 -20.172 1 93.44 113 CYS A C 1
ATOM 887 O O . CYS A 1 113 ? 0.72 -11.398 -20.969 1 93.44 113 CYS A O 1
ATOM 889 N N . SER A 1 114 ? 0.056 -10.719 -18.969 1 91.75 114 SER A N 1
ATOM 890 C CA . SER A 1 114 ? -0.427 -12.016 -18.516 1 91.75 114 SER A CA 1
ATOM 891 C C . SER A 1 114 ? -1.898 -11.945 -18.109 1 91.75 114 SER A C 1
ATOM 893 O O . SER A 1 114 ? -2.705 -12.766 -18.562 1 91.75 114 SER A O 1
ATOM 895 N N . GLY A 1 115 ? -2.24 -10.984 -17.312 1 93.25 115 GLY A N 1
ATOM 896 C CA . GLY A 1 115 ? -3.621 -10.711 -16.953 1 93.25 115 GLY A CA 1
ATOM 897 C C . GLY A 1 115 ? -4.246 -11.828 -16.125 1 93.25 115 GLY A C 1
ATOM 898 O O . GLY A 1 115 ? -5.449 -12.086 -16.234 1 93.25 115 GLY A O 1
ATOM 899 N N . ASP A 1 116 ? -3.502 -12.461 -15.273 1 92.5 116 ASP A N 1
ATOM 900 C CA . ASP A 1 116 ? -4.105 -13.625 -14.633 1 92.5 116 ASP A CA 1
ATOM 901 C C . ASP A 1 116 ? -3.963 -13.562 -13.117 1 92.5 116 ASP A C 1
ATOM 903 O O . ASP A 1 116 ? -4.492 -14.414 -12.398 1 92.5 116 ASP A O 1
ATOM 907 N N . THR A 1 117 ? -3.301 -12.547 -12.602 1 94.75 117 THR A N 1
ATOM 908 C CA . THR A 1 117 ? -3.076 -12.602 -11.156 1 94.75 117 THR A CA 1
ATOM 909 C C . THR A 1 117 ? -3.408 -11.258 -10.508 1 94.75 117 THR A C 1
ATOM 911 O O . THR A 1 117 ? -3.75 -11.203 -9.328 1 94.75 117 THR A O 1
ATOM 914 N N . ILE A 1 118 ? -3.229 -10.156 -11.227 1 96.88 118 ILE A N 1
ATOM 915 C CA . ILE A 1 118 ? -3.504 -8.812 -10.742 1 96.88 118 ILE A CA 1
ATOM 916 C C . ILE A 1 118 ? -4.223 -8.008 -11.82 1 96.88 118 ILE A C 1
ATOM 918 O O . ILE A 1 118 ? -4.359 -8.469 -12.961 1 96.88 118 ILE A O 1
ATOM 922 N N . GLY A 1 119 ? -4.789 -6.891 -11.461 1 98 119 GLY A N 1
ATOM 923 C CA . GLY A 1 119 ? -5.543 -6.105 -12.43 1 98 119 GLY A CA 1
ATOM 924 C C . GLY A 1 119 ? -6.93 -6.656 -12.688 1 98 119 GLY A C 1
ATOM 925 O O . GLY A 1 119 ? -7.344 -7.633 -12.062 1 98 119 GLY A O 1
ATOM 926 N N . PRO A 1 120 ? -7.621 -6.023 -13.648 1 98.5 120 PRO A N 1
ATOM 927 C CA . PRO A 1 120 ? -8.953 -6.531 -13.992 1 98.5 120 PRO A CA 1
ATOM 928 C C . PRO A 1 120 ? -8.938 -8.016 -14.352 1 98.5 120 PRO A C 1
ATOM 930 O O . PRO A 1 120 ? -9.867 -8.742 -13.992 1 98.5 120 PRO A O 1
ATOM 933 N N . GLY A 1 121 ? -7.898 -8.414 -15.023 1 98.19 121 GLY A N 1
ATOM 934 C CA . GLY A 1 121 ? -7.797 -9.82 -15.406 1 98.19 121 GLY A CA 1
ATOM 935 C C . GLY A 1 121 ? -7.691 -10.75 -14.211 1 98.19 121 GLY A C 1
ATOM 936 O O . GLY A 1 121 ? -8.359 -11.781 -14.164 1 98.19 121 GLY A O 1
ATOM 937 N N . GLY A 1 122 ? -6.828 -10.414 -13.227 1 98.12 122 GLY A N 1
ATOM 938 C CA . GLY A 1 122 ? -6.707 -11.211 -12.016 1 98.12 122 GLY A CA 1
ATOM 939 C C . GLY A 1 122 ? -7.98 -11.258 -11.195 1 98.12 122 GLY A C 1
ATOM 940 O O . GLY A 1 122 ? -8.367 -12.312 -10.695 1 98.12 122 GLY A O 1
ATOM 941 N N . ILE A 1 123 ? -8.625 -10.141 -11.07 1 98.81 123 ILE A N 1
ATOM 942 C CA . ILE A 1 123 ? -9.852 -10.039 -10.289 1 98.81 123 ILE A CA 1
ATOM 943 C C . ILE A 1 123 ? -10.945 -10.891 -10.938 1 98.81 123 ILE A C 1
ATOM 945 O O . ILE A 1 123 ? -11.609 -11.672 -10.258 1 98.81 123 ILE A O 1
ATOM 949 N N . PHE A 1 124 ? -11.094 -10.805 -12.219 1 98.75 124 PHE A N 1
ATOM 950 C CA . PHE A 1 124 ? -12.18 -11.516 -12.883 1 98.75 124 PHE A CA 1
ATOM 951 C C . PHE A 1 124 ? -11.852 -12.992 -13.039 1 98.75 124 PHE A C 1
ATOM 953 O O . PHE A 1 124 ? -12.75 -13.836 -13.086 1 98.75 124 PHE A O 1
ATOM 960 N N . ARG A 1 125 ? -10.57 -13.328 -13.133 1 98.38 125 ARG A N 1
ATOM 961 C CA . ARG A 1 125 ? -10.234 -14.742 -13.047 1 98.38 125 ARG A CA 1
ATOM 962 C C . ARG A 1 125 ? -10.703 -15.336 -11.727 1 98.38 125 ARG A C 1
ATOM 964 O O . ARG A 1 125 ? -11.211 -16.453 -11.688 1 98.38 125 ARG A O 1
ATOM 971 N N . ALA A 1 126 ? -10.5 -14.609 -10.664 1 98.5 126 ALA A N 1
ATOM 972 C CA . ALA A 1 126 ? -10.992 -15.062 -9.367 1 98.5 126 ALA A CA 1
ATOM 973 C C . ALA A 1 126 ? -12.516 -15.188 -9.375 1 98.5 126 ALA A C 1
ATOM 975 O O . ALA A 1 126 ? -13.078 -16.109 -8.781 1 98.5 126 ALA A O 1
ATOM 976 N N . MET A 1 127 ? -13.188 -14.266 -10.07 1 98.25 127 MET A N 1
ATOM 977 C CA . MET A 1 127 ? -14.641 -14.305 -10.172 1 98.25 127 MET A CA 1
ATOM 978 C C . MET A 1 127 ? -15.102 -15.609 -10.828 1 98.25 127 MET A C 1
ATOM 980 O O . MET A 1 127 ? -16.156 -16.141 -10.492 1 98.25 127 MET A O 1
ATOM 984 N N . ARG A 1 128 ? -14.312 -16.078 -11.711 1 97.81 128 ARG A N 1
ATOM 985 C CA . ARG A 1 128 ? -14.68 -17.281 -12.453 1 97.81 128 ARG A CA 1
ATOM 986 C C . ARG A 1 128 ? -14.258 -18.531 -11.695 1 97.81 128 ARG A C 1
ATOM 988 O O . ARG A 1 128 ? -15.031 -19.484 -11.594 1 97.81 128 ARG A O 1
ATOM 995 N N . GLU A 1 129 ? -13.07 -18.578 -11.086 1 97.38 129 GLU A N 1
ATOM 996 C CA . GLU A 1 129 ? -12.461 -19.812 -10.602 1 97.38 129 GLU A CA 1
ATOM 997 C C . GLU A 1 129 ? -12.789 -20.047 -9.133 1 97.38 129 GLU A C 1
ATOM 999 O O . GLU A 1 129 ? -12.969 -21.188 -8.703 1 97.38 129 GLU A O 1
ATOM 1004 N N . LEU A 1 130 ? -12.852 -18.984 -8.344 1 98.5 130 LEU A N 1
ATOM 1005 C CA . LEU A 1 130 ? -12.898 -19.125 -6.891 1 98.5 130 LEU A CA 1
ATOM 1006 C C . LEU A 1 130 ? -14.188 -19.812 -6.453 1 98.5 130 LEU A C 1
ATOM 1008 O O . LEU A 1 130 ? -14.18 -20.625 -5.523 1 98.5 130 LEU A O 1
ATOM 1012 N N . PRO A 1 131 ? -15.383 -19.531 -7.074 1 98.12 131 PRO A N 1
ATOM 1013 C CA . PRO A 1 131 ? -16.594 -20.25 -6.664 1 98.12 131 PRO A CA 1
ATOM 1014 C C . PRO A 1 131 ? -16.438 -21.766 -6.789 1 98.12 131 PRO A C 1
ATOM 1016 O O . PRO A 1 131 ? -16.875 -22.516 -5.906 1 98.12 131 PRO A O 1
ATOM 1019 N N . VAL A 1 132 ? -15.836 -22.234 -7.84 1 97.31 132 VAL A N 1
ATOM 1020 C CA . VAL A 1 132 ? -15.633 -23.656 -8.062 1 97.31 132 VAL A CA 1
ATOM 1021 C C . VAL A 1 132 ? -14.641 -24.203 -7.039 1 97.31 132 VAL A C 1
ATOM 1023 O O . VAL A 1 132 ? -14.805 -25.312 -6.523 1 97.31 132 VAL A O 1
ATOM 1026 N N . ILE A 1 133 ? -13.609 -23.422 -6.742 1 98.5 133 ILE A N 1
ATOM 1027 C CA . ILE A 1 133 ? -12.617 -23.812 -5.754 1 98.5 133 ILE A CA 1
ATOM 1028 C C . ILE A 1 133 ? -13.281 -24 -4.391 1 98.5 133 ILE A C 1
ATOM 1030 O O . ILE A 1 133 ? -12.992 -24.953 -3.67 1 98.5 133 ILE A O 1
ATOM 1034 N N . MET A 1 134 ? -14.156 -23.094 -4.066 1 98.62 134 MET A N 1
ATOM 1035 C CA . MET A 1 134 ? -14.859 -23.188 -2.787 1 98.62 134 MET A CA 1
ATOM 1036 C C . MET A 1 134 ? -15.773 -24.406 -2.754 1 98.62 134 MET A C 1
ATOM 1038 O O . MET A 1 134 ? -15.953 -25.016 -1.703 1 98.62 134 MET A O 1
ATOM 1042 N N . GLU A 1 135 ? -16.359 -24.75 -3.9 1 98.06 135 GLU A N 1
ATOM 1043 C CA . GLU A 1 135 ? -17.141 -25.984 -3.984 1 98.06 135 GLU A CA 1
ATOM 1044 C C . GLU A 1 135 ? -16.266 -27.203 -3.762 1 98.06 135 GLU A C 1
ATOM 1046 O O . GLU A 1 135 ? -16.656 -28.141 -3.07 1 98.06 135 GLU A O 1
ATOM 1051 N N . CYS A 1 136 ? -15.117 -27.219 -4.391 1 98.31 136 CYS A N 1
ATOM 1052 C CA . CYS A 1 136 ? -14.164 -28.312 -4.176 1 98.31 136 CYS A CA 1
ATOM 1053 C C . CYS A 1 136 ? -13.805 -28.438 -2.703 1 98.31 136 CYS A C 1
ATOM 1055 O O . CYS A 1 136 ? -13.742 -29.547 -2.166 1 98.31 136 CYS A O 1
ATOM 1057 N N . ALA A 1 137 ? -13.523 -27.266 -2.088 1 98.62 137 ALA A N 1
ATOM 1058 C CA . ALA A 1 137 ? -13.148 -27.25 -0.675 1 98.62 137 ALA A CA 1
ATOM 1059 C C . ALA A 1 137 ? -14.219 -27.922 0.18 1 98.62 137 ALA A C 1
ATOM 1061 O O . ALA A 1 137 ? -13.906 -28.703 1.079 1 98.62 137 ALA A O 1
ATOM 1062 N N . LYS A 1 138 ? -15.469 -27.656 -0.114 1 98.38 138 LYS A N 1
ATOM 1063 C CA . LYS A 1 138 ? -16.578 -28.266 0.621 1 98.38 138 LYS A CA 1
ATOM 1064 C C . LYS A 1 138 ? -16.594 -29.781 0.461 1 98.38 138 LYS A C 1
ATOM 1066 O O . LYS A 1 138 ? -16.75 -30.5 1.441 1 98.38 138 LYS A O 1
ATOM 1071 N N . ASP A 1 139 ? -16.484 -30.25 -0.757 1 98.62 139 ASP A N 1
ATOM 1072 C CA . ASP A 1 139 ? -16.469 -31.672 -1.037 1 98.62 139 ASP A CA 1
ATOM 1073 C C . ASP A 1 139 ? -15.297 -32.375 -0.33 1 98.62 139 ASP A C 1
ATOM 1075 O O . ASP A 1 139 ? -15.453 -33.469 0.214 1 98.62 139 ASP A O 1
ATOM 1079 N N . ILE A 1 140 ? -14.18 -31.734 -0.323 1 98.75 140 ILE A N 1
ATOM 1080 C CA . ILE A 1 140 ? -12.984 -32.312 0.271 1 98.75 140 ILE A CA 1
ATOM 1081 C C . ILE A 1 140 ? -13.148 -32.406 1.786 1 98.75 140 ILE A C 1
ATOM 1083 O O . ILE A 1 140 ? -12.82 -33.438 2.391 1 98.75 140 ILE A O 1
ATOM 1087 N N . GLU A 1 141 ? -13.609 -31.359 2.381 1 98.25 141 GLU A N 1
ATOM 1088 C CA . GLU A 1 141 ? -13.852 -31.375 3.82 1 98.25 141 GLU A CA 1
ATOM 1089 C C . GLU A 1 141 ? -14.812 -32.5 4.207 1 98.25 141 GLU A C 1
ATOM 1091 O O . GLU A 1 141 ? -14.68 -33.094 5.281 1 98.25 141 GLU A O 1
ATOM 1096 N N . GLU A 1 142 ? -15.742 -32.781 3.305 1 98.19 142 GLU A N 1
ATOM 1097 C CA . GLU A 1 142 ? -16.75 -33.812 3.564 1 98.19 142 GLU A CA 1
ATOM 1098 C C . GLU A 1 142 ? -16.188 -35.219 3.334 1 98.19 142 GLU A C 1
ATOM 1100 O O . GLU A 1 142 ? -16.406 -36.094 4.148 1 98.19 142 GLU A O 1
ATOM 1105 N N . LEU A 1 143 ? -15.453 -35.406 2.283 1 98.62 143 LEU A N 1
ATOM 1106 C CA . LEU A 1 143 ? -15.172 -36.75 1.8 1 98.62 143 LEU A CA 1
ATOM 1107 C C . LEU A 1 143 ? -13.758 -37.188 2.18 1 98.62 143 LEU A C 1
ATOM 1109 O O . LEU A 1 143 ? -13.477 -38.375 2.289 1 98.62 143 LEU A O 1
ATOM 1113 N N . CYS A 1 144 ? -12.859 -36.281 2.357 1 98.25 144 CYS A N 1
ATOM 1114 C CA . CYS A 1 144 ? -11.477 -36.562 2.717 1 98.25 144 CYS A CA 1
ATOM 1115 C C . CYS A 1 144 ? -10.867 -35.438 3.527 1 98.25 144 CYS A C 1
ATOM 1117 O O . CYS A 1 144 ? -9.859 -34.844 3.129 1 98.25 144 CYS A O 1
ATOM 1119 N N . PRO A 1 145 ? -11.336 -35.156 4.742 1 97.44 145 PRO A N 1
ATOM 1120 C CA . PRO A 1 145 ? -10.977 -33.969 5.551 1 97.44 145 PRO A CA 1
ATOM 1121 C C . PRO A 1 145 ? -9.5 -33.969 5.957 1 97.44 145 PRO A C 1
ATOM 1123 O O . PRO A 1 145 ? -8.977 -32.938 6.355 1 97.44 145 PRO A O 1
ATOM 1126 N N . ASP A 1 146 ? -8.82 -35.094 5.855 1 97 146 ASP A N 1
ATOM 1127 C CA . ASP A 1 146 ? -7.43 -35.156 6.293 1 97 146 ASP A CA 1
ATOM 1128 C C . ASP A 1 146 ? -6.473 -34.906 5.129 1 97 146 ASP A C 1
ATOM 1130 O O . ASP A 1 146 ? -5.262 -34.781 5.328 1 97 146 ASP A O 1
ATOM 1134 N N . ALA A 1 147 ? -7.016 -34.781 3.893 1 98.06 147 ALA A N 1
ATOM 1135 C CA . ALA A 1 147 ? -6.184 -34.562 2.711 1 98.06 147 ALA A CA 1
ATOM 1136 C C . ALA A 1 147 ? -5.566 -33.188 2.713 1 98.06 147 ALA A C 1
ATOM 1138 O O . ALA A 1 147 ? -6.188 -32.219 3.178 1 98.06 147 ALA A O 1
ATOM 1139 N N . TRP A 1 148 ? -4.355 -33.062 2.244 1 97.75 148 TRP A N 1
ATOM 1140 C CA . TRP A 1 148 ? -3.773 -31.75 1.925 1 97.75 148 TRP A CA 1
ATOM 1141 C C . TRP A 1 148 ? -4.258 -31.266 0.567 1 97.75 148 TRP A C 1
ATOM 1143 O O . TRP A 1 148 ? -4.172 -31.984 -0.431 1 97.75 148 TRP A O 1
ATOM 1153 N N . VAL A 1 149 ? -4.75 -30.062 0.575 1 98.25 149 VAL A N 1
ATOM 1154 C CA . VAL A 1 149 ? -5.195 -29.422 -0.655 1 98.25 149 VAL A CA 1
ATOM 1155 C C . VAL A 1 149 ? -4.113 -28.469 -1.159 1 98.25 149 VAL A C 1
ATOM 1157 O O . VAL A 1 149 ? -3.699 -27.547 -0.444 1 98.25 149 VAL A O 1
ATOM 1160 N N . ILE A 1 150 ? -3.686 -28.656 -2.387 1 96.56 150 ILE A N 1
ATOM 1161 C CA . ILE A 1 150 ? -2.666 -27.828 -3.02 1 96.56 150 ILE A CA 1
ATOM 1162 C C . ILE A 1 150 ? -3.279 -27.062 -4.184 1 96.56 150 ILE A C 1
ATOM 1164 O O . ILE A 1 150 ? -3.645 -27.641 -5.203 1 96.56 150 ILE A O 1
ATOM 1168 N N . ASN A 1 151 ? -3.348 -25.766 -4.039 1 97.06 151 ASN A N 1
ATOM 1169 C CA . ASN A 1 151 ? -3.914 -24.938 -5.094 1 97.06 151 ASN A CA 1
ATOM 1170 C C . ASN A 1 151 ? -2.844 -24.484 -6.082 1 97.06 151 ASN A C 1
ATOM 1172 O O . ASN A 1 151 ? -1.919 -23.75 -5.707 1 97.06 151 ASN A O 1
ATOM 1176 N N . TYR A 1 152 ? -3.025 -24.812 -7.316 1 93.56 152 TYR A N 1
ATOM 1177 C CA . TYR A 1 152 ? -2.131 -24.406 -8.391 1 93.56 152 TYR A CA 1
ATOM 1178 C C . TYR A 1 152 ? -2.807 -23.391 -9.312 1 93.56 152 TYR A C 1
ATOM 1180 O O . TYR A 1 152 ? -2.234 -22.984 -10.328 1 93.56 152 TYR A O 1
ATOM 1188 N N . ILE A 1 153 ? -3.986 -23.016 -8.961 1 95.38 153 ILE A N 1
ATOM 1189 C CA . ILE A 1 153 ? -4.777 -22.141 -9.836 1 95.38 153 ILE A CA 1
ATOM 1190 C C . ILE A 1 153 ? -4.488 -20.688 -9.508 1 95.38 153 ILE A C 1
ATOM 1192 O O . ILE A 1 153 ? -4.512 -20.281 -8.344 1 95.38 153 ILE A O 1
ATOM 1196 N N . ASN A 1 154 ? -4.23 -19.906 -10.5 1 95.19 154 ASN A N 1
ATOM 1197 C CA . ASN A 1 154 ? -4.09 -18.469 -10.336 1 95.19 154 ASN A CA 1
ATOM 1198 C C . ASN A 1 154 ? -5.449 -17.781 -10.258 1 95.19 154 ASN A C 1
ATOM 1200 O O . ASN A 1 154 ? -6.426 -18.25 -10.852 1 95.19 154 ASN A O 1
ATOM 1204 N N . PRO A 1 155 ? -5.531 -16.641 -9.594 1 97.5 155 PRO A N 1
ATOM 1205 C CA . PRO A 1 155 ? -4.461 -16.031 -8.797 1 97.5 155 PRO A CA 1
ATOM 1206 C C . PRO A 1 155 ? -4.203 -16.781 -7.492 1 97.5 155 PRO A C 1
ATOM 1208 O O . PRO A 1 155 ? -5.055 -16.797 -6.598 1 97.5 155 PRO A O 1
ATOM 1211 N N . SER A 1 156 ? -3.045 -17.266 -7.367 1 97.5 156 SER A N 1
ATOM 1212 C CA . SER A 1 156 ? -2.707 -18.188 -6.281 1 97.5 156 SER A CA 1
ATOM 1213 C C . SER A 1 156 ? -2.924 -17.531 -4.922 1 97.5 156 SER A C 1
ATOM 1215 O O . SER A 1 156 ? -3.473 -18.156 -4.008 1 97.5 156 SER A O 1
ATOM 1217 N N . THR A 1 157 ? -2.566 -16.297 -4.805 1 98.5 157 THR A N 1
ATOM 1218 C CA . THR A 1 157 ? -2.691 -15.594 -3.533 1 98.5 157 THR A CA 1
ATOM 1219 C C . THR A 1 157 ? -4.16 -15.391 -3.17 1 98.5 157 THR A C 1
ATOM 1221 O O . THR A 1 157 ? -4.555 -15.602 -2.021 1 98.5 157 THR A O 1
ATOM 1224 N N . VAL A 1 158 ? -4.98 -15 -4.125 1 98.81 158 VAL A N 1
ATOM 1225 C CA . VAL A 1 158 ? -6.402 -14.789 -3.883 1 98.81 158 VAL A CA 1
ATOM 1226 C C . VAL A 1 158 ? -7.043 -16.094 -3.402 1 98.81 158 VAL A C 1
ATOM 1228 O O . VAL A 1 158 ? -7.746 -16.109 -2.387 1 98.81 158 VAL A O 1
ATOM 1231 N N . HIS A 1 159 ? -6.777 -17.156 -4.09 1 98.75 159 HIS A N 1
ATOM 1232 C CA . HIS A 1 159 ? -7.395 -18.438 -3.758 1 98.75 159 HIS A CA 1
ATOM 1233 C C . HIS A 1 159 ? -6.871 -18.984 -2.43 1 98.75 159 HIS A C 1
ATOM 1235 O O . HIS A 1 159 ? -7.621 -19.578 -1.655 1 98.75 159 HIS A O 1
ATOM 1241 N N . GLY A 1 160 ? -5.594 -18.797 -2.189 1 98.62 160 GLY A N 1
ATOM 1242 C CA . GLY A 1 160 ? -5.039 -19.172 -0.899 1 98.62 160 GLY A CA 1
ATOM 1243 C C . GLY A 1 160 ? -5.672 -18.422 0.261 1 98.62 160 GLY A C 1
ATOM 1244 O O . GLY A 1 160 ? -6.016 -19.031 1.279 1 98.62 160 GLY A O 1
ATOM 1245 N N . ILE A 1 161 ? -5.816 -17.094 0.106 1 98.75 161 ILE A N 1
ATOM 1246 C CA . ILE A 1 161 ? -6.48 -16.281 1.123 1 98.75 161 ILE A CA 1
ATOM 1247 C C . ILE A 1 161 ? -7.895 -16.797 1.354 1 98.75 161 ILE A C 1
ATOM 1249 O O . ILE A 1 161 ? -8.328 -16.969 2.5 1 98.75 161 ILE A O 1
ATOM 1253 N N . ALA A 1 162 ? -8.609 -17.078 0.309 1 98.88 162 ALA A N 1
ATOM 1254 C CA . ALA A 1 162 ? -9.992 -17.547 0.406 1 98.88 162 ALA A CA 1
ATOM 1255 C C . ALA A 1 162 ? -10.086 -18.859 1.184 1 98.88 162 ALA A C 1
ATOM 1257 O O . ALA A 1 162 ? -10.93 -19 2.07 1 98.88 162 ALA A O 1
ATOM 1258 N N . LEU A 1 163 ? -9.242 -19.828 0.82 1 98.69 163 LEU A N 1
ATOM 1259 C CA . LEU A 1 163 ? -9.273 -21.125 1.482 1 98.69 163 LEU A CA 1
ATOM 1260 C C . LEU A 1 163 ? -8.938 -21 2.963 1 98.69 163 LEU A C 1
ATOM 1262 O O . LEU A 1 163 ? -9.555 -21.656 3.809 1 98.69 163 LEU A O 1
ATOM 1266 N N . HIS A 1 164 ? -7.992 -20.156 3.252 1 97.62 164 HIS A N 1
ATOM 1267 C CA . HIS A 1 164 ? -7.594 -19.953 4.641 1 97.62 164 HIS A CA 1
ATOM 1268 C C . HIS A 1 164 ? -8.711 -19.297 5.445 1 97.62 164 HIS A C 1
ATOM 1270 O O . HIS A 1 164 ? -8.938 -19.656 6.602 1 97.62 164 HIS A O 1
ATOM 1276 N N . ARG A 1 165 ? -9.375 -18.359 4.883 1 97.38 165 ARG A N 1
ATOM 1277 C CA . ARG A 1 165 ? -10.336 -17.547 5.625 1 97.38 165 ARG A CA 1
ATOM 1278 C C . ARG A 1 165 ? -11.711 -18.219 5.656 1 97.38 165 ARG A C 1
ATOM 1280 O O . ARG A 1 165 ? -12.43 -18.125 6.652 1 97.38 165 ARG A O 1
ATOM 1287 N N . TYR A 1 166 ? -12.07 -18.891 4.613 1 98.12 166 TYR A N 1
ATOM 1288 C CA . TYR A 1 166 ? -13.461 -19.328 4.477 1 98.12 166 TYR A CA 1
ATOM 1289 C C . TYR A 1 166 ? -13.555 -20.844 4.5 1 98.12 166 TYR A C 1
ATOM 1291 O O . TYR A 1 166 ? -14.656 -21.406 4.496 1 98.12 166 TYR A O 1
ATOM 1299 N N . ALA A 1 167 ? -12.492 -21.547 4.504 1 98 167 ALA A N 1
ATOM 1300 C CA . ALA A 1 167 ? -12.383 -22.984 4.766 1 98 167 ALA A CA 1
ATOM 1301 C C . ALA A 1 167 ? -11.242 -23.281 5.73 1 98 167 ALA A C 1
ATOM 1303 O O . ALA A 1 167 ? -10.336 -24.047 5.41 1 98 167 ALA A O 1
ATOM 1304 N N . PRO A 1 168 ? -11.344 -22.781 6.949 1 95.56 168 PRO A N 1
ATOM 1305 C CA . PRO A 1 168 ? -10.211 -22.812 7.879 1 95.56 168 PRO A CA 1
ATOM 1306 C C . PRO A 1 168 ? -9.883 -24.234 8.359 1 95.56 168 PRO A C 1
ATOM 1308 O O . PRO A 1 168 ? -8.789 -24.469 8.867 1 95.56 168 PRO A O 1
ATOM 1311 N N . LYS A 1 169 ? -10.789 -25.172 8.227 1 96.56 169 LYS A N 1
ATOM 1312 C CA . LYS A 1 169 ? -10.523 -26.531 8.656 1 96.56 169 LYS A CA 1
ATOM 1313 C C . LYS A 1 169 ? -9.758 -27.312 7.59 1 96.56 169 LYS A C 1
ATOM 1315 O O . LYS A 1 169 ? -9.203 -28.375 7.863 1 96.56 169 LYS A O 1
ATOM 1320 N N . LEU A 1 170 ? -9.781 -26.766 6.422 1 97.62 170 LEU A N 1
ATOM 1321 C CA . LEU A 1 170 ? -9.094 -27.406 5.309 1 97.62 170 LEU A CA 1
ATOM 1322 C C . LEU A 1 170 ? -7.582 -27.266 5.449 1 97.62 170 LEU A C 1
ATOM 1324 O O . LEU A 1 170 ? -7.078 -26.172 5.715 1 97.62 170 LEU A O 1
ATOM 1328 N N . LYS A 1 171 ? -6.844 -28.344 5.371 1 97.56 171 LYS A N 1
ATOM 1329 C CA . LYS A 1 171 ? -5.391 -28.281 5.23 1 97.56 171 LYS A CA 1
ATOM 1330 C C . LYS A 1 171 ? -4.992 -27.859 3.818 1 97.56 171 LYS A C 1
ATOM 1332 O O . LYS A 1 171 ? -5.191 -28.625 2.865 1 97.56 171 LYS A O 1
ATOM 1337 N N . SER A 1 172 ? -4.457 -26.656 3.725 1 98 172 SER A N 1
ATOM 1338 C CA . SER A 1 172 ? -4.203 -26.219 2.357 1 98 172 SER A CA 1
ATOM 1339 C C . SER A 1 172 ? -3.01 -25.266 2.295 1 98 172 SER A C 1
ATOM 1341 O O . SER A 1 172 ? -2.658 -24.641 3.295 1 98 172 SER A O 1
ATOM 1343 N N . PHE A 1 173 ? -2.322 -25.203 1.195 1 97.62 173 PHE A N 1
ATOM 1344 C CA . PHE A 1 173 ? -1.397 -24.156 0.771 1 97.62 173 PHE A CA 1
ATOM 1345 C C . PHE A 1 173 ? -1.437 -23.984 -0.743 1 97.62 173 PHE A C 1
ATOM 1347 O O . PHE A 1 173 ? -2.076 -24.766 -1.447 1 97.62 173 PHE A O 1
ATOM 1354 N N . ALA A 1 174 ? -0.866 -22.922 -1.24 1 97.69 174 ALA A N 1
ATOM 1355 C CA . ALA A 1 174 ? -0.876 -22.641 -2.674 1 97.69 174 ALA A CA 1
ATOM 1356 C C . ALA A 1 174 ? 0.536 -22.688 -3.25 1 97.69 174 ALA A C 1
ATOM 1358 O O . ALA A 1 174 ? 1.519 -22.641 -2.508 1 97.69 174 ALA A O 1
ATOM 1359 N N . LEU A 1 175 ? 0.559 -22.875 -4.602 1 94.62 175 LEU A N 1
ATOM 1360 C CA . LEU A 1 175 ? 1.854 -23 -5.262 1 94.62 175 LEU A CA 1
ATOM 1361 C C . LEU A 1 175 ? 1.898 -22.188 -6.547 1 94.62 175 LEU A C 1
ATOM 1363 O O . LEU A 1 175 ? 0.854 -21.828 -7.098 1 94.62 175 LEU A O 1
ATOM 1367 N N . CYS A 1 176 ? 3.023 -21.828 -6.84 1 91 176 CYS A N 1
ATOM 1368 C CA . CYS A 1 176 ? 3.395 -21.328 -8.156 1 91 176 CYS A CA 1
ATOM 1369 C C . CYS A 1 176 ? 4.664 -22 -8.664 1 91 176 CYS A C 1
ATOM 1371 O O . CYS A 1 176 ? 5.508 -22.422 -7.867 1 91 176 CYS A O 1
ATOM 1373 N N . ASP A 1 177 ? 4.84 -22.188 -9.906 1 82.25 177 ASP A N 1
ATOM 1374 C CA . ASP A 1 177 ? 5.949 -22.969 -10.469 1 82.25 177 ASP A CA 1
ATOM 1375 C C . ASP A 1 177 ? 7.199 -22.094 -10.609 1 82.25 177 ASP A C 1
ATOM 1377 O O . ASP A 1 177 ? 8.273 -22.609 -10.93 1 82.25 177 ASP A O 1
ATOM 1381 N N . SER A 1 178 ? 7.164 -20.922 -10.156 1 84.69 178 SER A N 1
ATOM 1382 C CA . SER A 1 178 ? 8.25 -20 -10.477 1 84.69 178 SER A CA 1
ATOM 1383 C C . SER A 1 178 ? 9.461 -20.234 -9.586 1 84.69 178 SER A C 1
ATOM 1385 O O . SER A 1 178 ? 10.594 -19.953 -9.977 1 84.69 178 SER A O 1
ATOM 1387 N N . HIS A 1 179 ? 9.297 -20.766 -8.391 1 91.5 179 HIS A N 1
ATOM 1388 C CA . HIS A 1 179 ? 10.398 -20.875 -7.434 1 91.5 179 HIS A CA 1
ATOM 1389 C C . HIS A 1 179 ? 10.625 -22.328 -7.023 1 91.5 179 HIS A C 1
ATOM 1391 O O . HIS A 1 179 ? 10.695 -22.625 -5.832 1 91.5 179 HIS A O 1
ATOM 1397 N N . HIS A 1 180 ? 10.945 -23.109 -8.039 1 89.25 180 HIS A N 1
ATOM 1398 C CA . HIS A 1 180 ? 11.195 -24.531 -7.785 1 89.25 180 HIS A CA 1
ATOM 1399 C C . HIS A 1 180 ? 12.594 -24.75 -7.211 1 89.25 180 HIS A C 1
ATOM 1401 O O . HIS A 1 180 ? 13.586 -24.391 -7.844 1 89.25 180 HIS A O 1
ATOM 1407 N N . MET A 1 181 ? 12.656 -25.297 -6.016 1 90.56 181 MET A N 1
ATOM 1408 C CA . MET A 1 181 ? 13.93 -25.594 -5.359 1 90.56 181 MET A CA 1
ATOM 1409 C C . MET A 1 181 ? 14.422 -26.984 -5.734 1 90.56 181 MET A C 1
ATOM 1411 O O . MET A 1 181 ? 13.617 -27.891 -5.949 1 90.56 181 MET A O 1
ATOM 1415 N N . PRO A 1 182 ? 15.664 -27.203 -5.816 1 91.25 182 PRO A N 1
ATOM 1416 C CA . PRO A 1 182 ? 16.75 -26.25 -5.559 1 91.25 182 PRO A CA 1
ATOM 1417 C C . PRO A 1 182 ? 17.125 -25.422 -6.793 1 91.25 182 PRO A C 1
ATOM 1419 O O . PRO A 1 182 ? 18.062 -24.625 -6.742 1 91.25 182 PRO A O 1
ATOM 1422 N N . HIS A 1 183 ? 16.422 -25.609 -7.875 1 89.94 183 HIS A N 1
ATOM 1423 C CA . HIS A 1 183 ? 16.766 -25.016 -9.164 1 89.94 183 HIS A CA 1
ATOM 1424 C C . HIS A 1 183 ? 16.844 -23.5 -9.07 1 89.94 183 HIS A C 1
ATOM 1426 O O . HIS A 1 183 ? 17.734 -22.875 -9.664 1 89.94 183 HIS A O 1
ATOM 1432 N N . LYS A 1 184 ? 15.953 -22.906 -8.383 1 92.88 184 LYS A N 1
ATOM 1433 C CA . LYS A 1 184 ? 15.922 -21.453 -8.25 1 92.88 184 LYS A CA 1
ATOM 1434 C C . LYS A 1 184 ? 17.188 -20.938 -7.574 1 92.88 184 LYS A C 1
ATOM 1436 O O . LYS A 1 184 ? 17.781 -19.953 -8.031 1 92.88 184 LYS A O 1
ATOM 1441 N N . LYS A 1 185 ? 17.562 -21.609 -6.461 1 95.5 185 LYS A N 1
ATOM 1442 C CA . LYS A 1 185 ? 18.75 -21.203 -5.738 1 95.5 185 LYS A CA 1
ATOM 1443 C C . LYS A 1 185 ? 20.016 -21.406 -6.586 1 95.5 185 LYS A C 1
ATOM 1445 O O . LYS A 1 185 ? 20.922 -20.562 -6.578 1 95.5 185 LYS A O 1
ATOM 1450 N N . ALA A 1 186 ? 20.062 -22.484 -7.344 1 95.56 186 ALA A N 1
ATOM 1451 C CA . ALA A 1 186 ? 21.188 -22.75 -8.25 1 95.56 186 ALA A CA 1
ATOM 1452 C C . ALA A 1 186 ? 21.281 -21.688 -9.336 1 95.56 186 ALA A C 1
ATOM 1454 O O . ALA A 1 186 ? 22.375 -21.266 -9.711 1 95.56 186 ALA A O 1
ATOM 1455 N N . PHE A 1 187 ? 20.172 -21.266 -9.797 1 93.88 187 PHE A N 1
ATOM 1456 C CA . PHE A 1 187 ? 20.109 -20.219 -10.805 1 93.88 187 PHE A CA 1
ATOM 1457 C C . PHE A 1 187 ? 20.781 -18.953 -10.305 1 93.88 187 PHE A C 1
ATOM 1459 O O . PHE A 1 187 ? 21.609 -18.359 -10.992 1 93.88 187 PHE A O 1
ATOM 1466 N N . TYR A 1 188 ? 20.469 -18.516 -9.156 1 95.75 188 TYR A N 1
ATOM 1467 C CA . TYR A 1 188 ? 21.031 -17.281 -8.617 1 95.75 188 TYR A CA 1
ATOM 1468 C C . TYR A 1 188 ? 22.484 -17.469 -8.219 1 95.75 188 TYR A C 1
ATOM 1470 O O . TYR A 1 188 ? 23.281 -16.531 -8.258 1 95.75 188 TYR A O 1
ATOM 1478 N N . ALA A 1 189 ? 22.844 -18.75 -7.848 1 97 189 ALA A N 1
ATOM 1479 C CA . ALA A 1 189 ? 24.25 -19.047 -7.578 1 97 189 ALA A CA 1
ATOM 1480 C C . ALA A 1 189 ? 25.094 -18.844 -8.828 1 97 189 ALA A C 1
ATOM 1482 O O . ALA A 1 189 ? 26.234 -18.375 -8.75 1 97 189 ALA A O 1
ATOM 1483 N N . ILE A 1 190 ? 24.562 -19.219 -9.945 1 96 190 ILE A N 1
ATOM 1484 C CA . ILE A 1 190 ? 25.25 -19.031 -11.219 1 96 190 ILE A CA 1
ATOM 1485 C C . ILE A 1 190 ? 25.359 -17.531 -11.516 1 96 190 ILE A C 1
ATOM 1487 O O . ILE A 1 190 ? 26.453 -17.047 -11.836 1 96 190 ILE A O 1
ATOM 1491 N N . ARG A 1 191 ? 24.219 -16.812 -11.344 1 94.44 191 ARG A N 1
ATOM 1492 C CA . ARG A 1 191 ? 24.188 -15.383 -11.609 1 94.44 191 ARG A CA 1
ATOM 1493 C C . ARG A 1 191 ? 25.156 -14.641 -10.68 1 94.44 191 ARG A C 1
ATOM 1495 O O . ARG A 1 191 ? 25.734 -13.617 -11.07 1 94.44 191 ARG A O 1
ATOM 1502 N N . ALA A 1 192 ? 25.344 -15.195 -9.508 1 96.06 192 ALA A N 1
ATOM 1503 C CA . ALA A 1 192 ? 26.219 -14.586 -8.508 1 96.06 192 ALA A CA 1
ATOM 1504 C C . ALA A 1 192 ? 27.688 -14.93 -8.781 1 96.06 192 ALA A C 1
ATOM 1506 O O . ALA A 1 192 ? 28.594 -14.352 -8.172 1 96.06 192 ALA A O 1
ATOM 1507 N N . GLY A 1 193 ? 27.938 -15.859 -9.617 1 95.06 193 GLY A N 1
ATOM 1508 C CA . GLY A 1 193 ? 29.297 -16.297 -9.93 1 95.06 193 GLY A CA 1
ATOM 1509 C C . GLY A 1 193 ? 29.859 -17.281 -8.914 1 95.06 193 GLY A C 1
ATOM 1510 O O . GLY A 1 193 ? 31.062 -17.469 -8.844 1 95.06 193 GLY A O 1
ATOM 1511 N N . ILE A 1 194 ? 28.984 -17.812 -8.094 1 96.31 194 ILE A N 1
ATOM 1512 C CA . ILE A 1 194 ? 29.422 -18.781 -7.102 1 96.31 194 ILE A CA 1
ATOM 1513 C C . ILE A 1 194 ? 29.781 -20.094 -7.789 1 96.31 194 ILE A C 1
ATOM 1515 O O . ILE A 1 194 ? 30.75 -20.766 -7.398 1 96.31 194 ILE A O 1
ATOM 1519 N N . ILE A 1 195 ? 28.938 -20.484 -8.766 1 96.81 195 ILE A N 1
ATOM 1520 C CA . ILE A 1 195 ? 29.156 -21.703 -9.539 1 96.81 195 ILE A CA 1
ATOM 1521 C C . ILE A 1 195 ? 29.047 -21.391 -11.031 1 96.81 195 ILE A C 1
ATOM 1523 O O . ILE A 1 195 ? 28.5 -20.359 -11.422 1 96.81 195 ILE A O 1
ATOM 1527 N N . GLY A 1 196 ? 29.594 -22.281 -11.805 1 94.5 196 GLY A N 1
ATOM 1528 C CA . GLY A 1 196 ? 29.562 -22.094 -13.242 1 94.5 196 GLY A CA 1
ATOM 1529 C C . GLY A 1 196 ? 28.344 -22.719 -13.898 1 94.5 196 GLY A C 1
ATOM 1530 O O . GLY A 1 196 ? 27.844 -22.188 -14.898 1 94.5 196 GLY A O 1
ATOM 1531 N N . ASP A 1 197 ? 28 -23.828 -13.352 1 94.44 197 ASP A N 1
ATOM 1532 C CA . ASP A 1 197 ? 26.828 -24.5 -13.898 1 94.44 197 ASP A CA 1
ATOM 1533 C C . ASP A 1 197 ? 26.031 -25.188 -12.797 1 94.44 197 ASP A C 1
ATOM 1535 O O . ASP A 1 197 ? 26.516 -25.359 -11.68 1 94.44 197 ASP A O 1
ATOM 1539 N N . ARG A 1 198 ? 24.812 -25.578 -13.141 1 93.06 198 ARG A N 1
ATOM 1540 C CA . ARG A 1 198 ? 23.844 -26.094 -12.172 1 93.06 198 ARG A CA 1
ATOM 1541 C C . ARG A 1 198 ? 24.375 -27.375 -11.516 1 93.06 198 ARG A C 1
ATOM 1543 O O . ARG A 1 198 ? 24.047 -27.641 -10.352 1 93.06 198 ARG A O 1
ATOM 1550 N N . SER A 1 199 ? 25.203 -28.109 -12.219 1 94.25 199 SER A N 1
ATOM 1551 C CA . SER A 1 199 ? 25.703 -29.391 -11.719 1 94.25 199 SER A CA 1
ATOM 1552 C C . SER A 1 199 ? 26.656 -29.188 -10.539 1 94.25 199 SER A C 1
ATOM 1554 O O . SER A 1 199 ? 26.891 -30.109 -9.758 1 94.25 199 SER A O 1
ATOM 1556 N N . GLU A 1 200 ? 27.078 -28 -10.359 1 95.75 200 GLU A N 1
ATOM 1557 C CA . GLU A 1 200 ? 28.031 -27.688 -9.305 1 95.75 200 GLU A CA 1
ATOM 1558 C C . GLU A 1 200 ? 27.328 -27.312 -8 1 95.75 200 GLU A C 1
ATOM 1560 O O . GLU A 1 200 ? 27.953 -27.25 -6.945 1 95.75 200 GLU A O 1
ATOM 1565 N N . PHE A 1 201 ? 26.047 -27.125 -8.078 1 96 201 PHE A N 1
ATOM 1566 C CA . PHE A 1 201 ? 25.297 -26.781 -6.883 1 96 201 PHE A CA 1
ATOM 1567 C C . PHE A 1 201 ? 25.172 -27.984 -5.949 1 96 201 PHE A C 1
ATOM 1569 O O . PHE A 1 201 ? 24.656 -29.031 -6.34 1 96 201 PHE A O 1
ATOM 1576 N N . ASN A 1 202 ? 25.781 -27.891 -4.73 1 95.12 202 ASN A N 1
ATOM 1577 C CA . ASN A 1 202 ? 25.781 -28.984 -3.756 1 95.12 202 ASN A CA 1
ATOM 1578 C C . ASN A 1 202 ? 25.406 -28.484 -2.361 1 95.12 202 ASN A C 1
ATOM 1580 O O . ASN A 1 202 ? 25.062 -27.312 -2.188 1 95.12 202 ASN A O 1
ATOM 1584 N N . GLU A 1 203 ? 25.406 -29.312 -1.445 1 93.75 203 GLU A N 1
ATOM 1585 C CA . GLU A 1 203 ? 24.953 -29.016 -0.092 1 93.75 203 GLU A CA 1
ATOM 1586 C C . GLU A 1 203 ? 25.812 -27.938 0.562 1 93.75 203 GLU A C 1
ATOM 1588 O O . GLU A 1 203 ? 25.312 -27.125 1.34 1 93.75 203 GLU A O 1
ATOM 1593 N N . GLU A 1 204 ? 27.031 -28.016 0.293 1 95.19 204 GLU A N 1
ATOM 1594 C CA . GLU A 1 204 ? 27.938 -27.031 0.879 1 95.19 204 GLU A CA 1
ATOM 1595 C C . GLU A 1 204 ? 27.609 -25.625 0.393 1 95.19 204 GLU A C 1
ATOM 1597 O O . GLU A 1 204 ? 27.547 -24.688 1.19 1 95.19 204 GLU A O 1
ATOM 1602 N N . ILE A 1 205 ? 27.422 -25.531 -0.951 1 95.12 205 ILE A N 1
ATOM 1603 C CA . ILE A 1 205 ? 27.062 -24.25 -1.533 1 95.12 205 ILE A CA 1
ATOM 1604 C C . ILE A 1 205 ? 25.703 -23.797 -0.988 1 95.12 205 ILE A C 1
ATOM 1606 O O . ILE A 1 205 ? 25.531 -22.625 -0.623 1 95.12 205 ILE A O 1
ATOM 1610 N N . ASP A 1 206 ? 24.781 -24.688 -0.947 1 95.12 206 ASP A N 1
ATOM 1611 C CA . ASP A 1 206 ? 23.438 -24.391 -0.427 1 95.12 206 ASP A CA 1
ATOM 1612 C C . ASP A 1 206 ? 23.516 -23.828 0.986 1 95.12 206 ASP A C 1
ATOM 1614 O O . ASP A 1 206 ? 22.844 -22.844 1.302 1 95.12 206 ASP A O 1
ATOM 1618 N N . ARG A 1 207 ? 24.312 -24.375 1.814 1 93.81 207 ARG A N 1
ATOM 1619 C CA . ARG A 1 207 ? 24.453 -23.969 3.209 1 93.81 207 ARG A CA 1
ATOM 1620 C C . ARG A 1 207 ? 25.109 -22.609 3.32 1 93.81 207 ARG A C 1
ATOM 1622 O O . ARG A 1 207 ? 24.734 -21.797 4.176 1 93.81 207 ARG A O 1
ATOM 1629 N N . LYS A 1 208 ? 26.031 -22.328 2.438 1 96.12 208 LYS A N 1
ATOM 1630 C CA . LYS A 1 208 ? 26.828 -21.109 2.547 1 96.12 208 LYS A CA 1
ATOM 1631 C C . LYS A 1 208 ? 26.156 -19.938 1.847 1 96.12 208 LYS A C 1
ATOM 1633 O O . LYS A 1 208 ? 26.516 -18.781 2.072 1 96.12 208 LYS A O 1
ATOM 1638 N N . PHE A 1 209 ? 25.25 -20.234 0.931 1 96.94 209 PHE A N 1
ATOM 1639 C CA . PHE A 1 209 ? 24.547 -19.188 0.18 1 96.94 209 PHE A CA 1
ATOM 1640 C C . PHE A 1 209 ? 23.25 -18.812 0.871 1 96.94 209 PHE A C 1
ATOM 1642 O O . PHE A 1 209 ? 22.219 -19.438 0.654 1 96.94 209 PHE A O 1
ATOM 1649 N N . ASP A 1 210 ? 23.266 -17.734 1.703 1 96.56 210 ASP A N 1
ATOM 1650 C CA . ASP A 1 210 ? 22.062 -17.188 2.326 1 96.56 210 ASP A CA 1
ATOM 1651 C C . ASP A 1 210 ? 21.219 -16.438 1.309 1 96.56 210 ASP A C 1
ATOM 1653 O O . ASP A 1 210 ? 21.516 -15.289 0.96 1 96.56 210 ASP A O 1
ATOM 1657 N N . PHE A 1 211 ? 20.25 -17.031 0.851 1 94 211 PHE A N 1
ATOM 1658 C CA . PHE A 1 211 ? 19.344 -16.672 -0.229 1 94 211 PHE A CA 1
ATOM 1659 C C . PHE A 1 211 ? 17.922 -16.547 0.287 1 94 211 PHE A C 1
ATOM 1661 O O . PHE A 1 211 ? 17.344 -17.516 0.772 1 94 211 PHE A O 1
ATOM 1668 N N . ARG A 1 212 ? 17.312 -15.328 0.26 1 97.88 212 ARG A N 1
ATOM 1669 C CA . ARG A 1 212 ? 15.977 -15.133 0.802 1 97.88 212 ARG A CA 1
ATOM 1670 C C . ARG A 1 212 ? 15.086 -14.406 -0.197 1 97.88 212 ARG A C 1
ATOM 1672 O O . ARG A 1 212 ? 15.383 -13.289 -0.605 1 97.88 212 ARG A O 1
ATOM 1679 N N . ILE A 1 213 ? 14.023 -15.055 -0.614 1 98.19 213 ILE A N 1
ATOM 1680 C CA . ILE A 1 213 ? 12.977 -14.5 -1.465 1 98.19 213 ILE A CA 1
ATOM 1681 C C . ILE A 1 213 ? 11.664 -14.43 -0.688 1 98.19 213 ILE A C 1
ATOM 1683 O O . ILE A 1 213 ? 11.344 -15.328 0.092 1 98.19 213 ILE A O 1
ATOM 1687 N N . ALA A 1 214 ? 10.945 -13.336 -0.812 1 98.81 214 ALA A N 1
ATOM 1688 C CA . ALA A 1 214 ? 9.633 -13.219 -0.18 1 98.81 214 ALA A CA 1
ATOM 1689 C C . ALA A 1 214 ? 8.758 -12.211 -0.913 1 98.81 214 ALA A C 1
ATOM 1691 O O . ALA A 1 214 ? 9.266 -11.328 -1.615 1 98.81 214 ALA A O 1
ATOM 1692 N N . GLY A 1 215 ? 7.477 -12.297 -0.751 1 98.69 215 GLY A N 1
ATOM 1693 C CA . GLY A 1 215 ? 6.484 -11.375 -1.286 1 98.69 215 GLY A CA 1
ATOM 1694 C C . GLY A 1 215 ? 5.199 -12.062 -1.711 1 98.69 215 GLY A C 1
ATOM 1695 O O . GLY A 1 215 ? 5.062 -13.281 -1.562 1 98.69 215 GLY A O 1
ATOM 1696 N N . VAL A 1 216 ? 4.305 -11.25 -2.154 1 98.75 216 VAL A N 1
ATOM 1697 C CA . VAL A 1 216 ? 3.096 -11.812 -2.748 1 98.75 216 VAL A CA 1
ATOM 1698 C C . VAL A 1 216 ? 3.455 -12.602 -4.004 1 98.75 216 VAL A C 1
ATOM 1700 O O . VAL A 1 216 ? 4.355 -12.211 -4.754 1 98.75 216 VAL A O 1
ATOM 1703 N N . ASN A 1 217 ? 2.775 -13.703 -4.234 1 98.19 217 ASN A N 1
ATOM 1704 C CA . ASN A 1 217 ? 3.033 -14.508 -5.422 1 98.19 217 ASN A CA 1
ATOM 1705 C C . ASN A 1 217 ? 3.104 -13.641 -6.68 1 98.19 217 ASN A C 1
ATOM 1707 O O . ASN A 1 217 ? 2.266 -12.758 -6.879 1 98.19 217 ASN A O 1
ATOM 1711 N N . HIS A 1 218 ? 4.105 -13.875 -7.52 1 97.12 218 HIS A N 1
ATOM 1712 C CA . HIS A 1 218 ? 4.375 -13.164 -8.766 1 97.12 218 HIS A CA 1
ATOM 1713 C C . HIS A 1 218 ? 4.875 -11.75 -8.492 1 97.12 218 HIS A C 1
ATOM 1715 O O . HIS A 1 218 ? 5.223 -11.016 -9.422 1 97.12 218 HIS A O 1
ATOM 1721 N N . PHE A 1 219 ? 4.902 -11.312 -7.324 1 98.19 219 PHE A N 1
ATOM 1722 C CA . PHE A 1 219 ? 5.473 -10.047 -6.879 1 98.19 219 PHE A CA 1
ATOM 1723 C C . PHE A 1 219 ? 6.504 -10.273 -5.781 1 98.19 219 PHE A C 1
ATOM 1725 O O . PHE A 1 219 ? 6.492 -9.594 -4.758 1 98.19 219 PHE A O 1
ATOM 1732 N N . THR A 1 220 ? 7.328 -11.234 -5.941 1 98.44 220 THR A N 1
ATOM 1733 C CA . THR A 1 220 ? 8.375 -11.633 -5.004 1 98.44 220 THR A CA 1
ATOM 1734 C C . THR A 1 220 ? 9.695 -10.961 -5.352 1 98.44 220 THR A C 1
ATOM 1736 O O . THR A 1 220 ? 9.93 -10.602 -6.508 1 98.44 220 THR A O 1
ATOM 1739 N N . TRP A 1 221 ? 10.555 -10.859 -4.355 1 98.62 221 TRP A N 1
ATOM 1740 C CA . TRP A 1 221 ? 11.828 -10.164 -4.484 1 98.62 221 TRP A CA 1
ATOM 1741 C C . TRP A 1 221 ? 12.938 -10.938 -3.781 1 98.62 221 TRP A C 1
ATOM 1743 O O . TRP A 1 221 ? 12.719 -11.523 -2.719 1 98.62 221 TRP A O 1
ATOM 1753 N N . LEU A 1 222 ? 14.094 -10.961 -4.43 1 98.56 222 LEU A N 1
ATOM 1754 C CA . LEU A 1 222 ? 15.305 -11.406 -3.744 1 98.56 222 LEU A CA 1
ATOM 1755 C C . LEU A 1 222 ? 15.766 -10.367 -2.732 1 98.56 222 LEU A C 1
ATOM 1757 O O . LEU A 1 222 ? 16.266 -9.312 -3.111 1 98.56 222 LEU A O 1
ATOM 1761 N N . LEU A 1 223 ? 15.656 -10.695 -1.458 1 98.56 223 LEU A N 1
ATOM 1762 C CA . LEU A 1 223 ? 15.852 -9.719 -0.393 1 98.56 223 LEU A CA 1
ATOM 1763 C C . LEU A 1 223 ? 17.25 -9.859 0.218 1 98.56 223 LEU A C 1
ATOM 1765 O O . LEU A 1 223 ? 17.75 -8.914 0.825 1 98.56 223 LEU A O 1
ATOM 1769 N N . LYS A 1 224 ? 17.812 -11.07 0.118 1 97.94 224 LYS A N 1
ATOM 1770 C CA . LYS A 1 224 ? 19.156 -11.328 0.598 1 97.94 224 LYS A CA 1
ATOM 1771 C C . LYS A 1 224 ? 19.875 -12.328 -0.303 1 97.94 224 LYS A C 1
ATOM 1773 O O . LYS A 1 224 ? 19.281 -13.312 -0.739 1 97.94 224 LYS A O 1
ATOM 1778 N N . ALA A 1 225 ? 21.031 -12.078 -0.718 1 98 225 ALA A N 1
ATOM 1779 C CA . ALA A 1 225 ? 21.953 -12.953 -1.42 1 98 225 ALA A CA 1
ATOM 1780 C C . ALA A 1 225 ? 23.375 -12.781 -0.894 1 98 225 ALA A C 1
ATOM 1782 O O . ALA A 1 225 ? 24.109 -11.898 -1.348 1 98 225 ALA A O 1
ATOM 1783 N N . GLU A 1 226 ? 23.703 -13.602 0.017 1 97.94 226 GLU A N 1
ATOM 1784 C CA . GLU A 1 226 ? 25 -13.508 0.688 1 97.94 226 GLU A CA 1
ATOM 1785 C C . GLU A 1 226 ? 25.734 -14.844 0.655 1 97.94 226 GLU A C 1
ATOM 1787 O O . GLU A 1 226 ? 25.141 -15.891 0.911 1 97.94 226 GLU A O 1
ATOM 1792 N N . TYR A 1 227 ? 26.938 -14.828 0.32 1 97.38 227 TYR A N 1
ATOM 1793 C CA . TYR A 1 227 ? 27.781 -16.016 0.291 1 97.38 227 TYR A CA 1
ATOM 1794 C C . TYR A 1 227 ? 29.062 -15.781 1.09 1 97.38 227 TYR A C 1
ATOM 1796 O O . TYR A 1 227 ? 29.875 -14.914 0.748 1 97.38 227 TYR A O 1
ATOM 1804 N N . GLU A 1 228 ? 29.25 -16.516 2.195 1 93.69 228 GLU A N 1
ATOM 1805 C CA . GLU A 1 228 ? 30.391 -16.375 3.084 1 93.69 228 GLU A CA 1
ATOM 1806 C C . GLU A 1 228 ? 30.562 -14.938 3.568 1 93.69 228 GLU A C 1
ATOM 1808 O O . GLU A 1 228 ? 31.656 -14.375 3.518 1 93.69 228 GLU A O 1
ATOM 1813 N N . GLY A 1 229 ? 29.469 -14.281 3.795 1 91.81 229 GLY A N 1
ATOM 1814 C CA . GLY A 1 229 ? 29.469 -12.953 4.398 1 91.81 229 GLY A CA 1
ATOM 1815 C C . GLY A 1 229 ? 29.5 -11.836 3.377 1 91.81 229 GLY A C 1
ATOM 1816 O O . GLY A 1 229 ? 29.406 -10.656 3.736 1 91.81 229 GLY A O 1
ATOM 1817 N N . LYS A 1 230 ? 29.625 -12.219 2.164 1 96.62 230 LYS A N 1
ATOM 1818 C CA . LYS A 1 230 ? 29.719 -11.203 1.117 1 96.62 230 LYS A CA 1
ATOM 1819 C C . LYS A 1 230 ? 28.359 -10.992 0.442 1 96.62 230 LYS A C 1
ATOM 1821 O O . LYS A 1 230 ? 27.719 -11.953 0.003 1 96.62 230 LYS A O 1
ATOM 1826 N N . ASN A 1 231 ? 28 -9.781 0.34 1 97.44 231 ASN A N 1
ATOM 1827 C CA . ASN A 1 231 ? 26.766 -9.422 -0.364 1 97.44 231 ASN A CA 1
ATOM 1828 C C . ASN A 1 231 ? 26.938 -9.547 -1.876 1 97.44 231 ASN A C 1
ATOM 1830 O O . ASN A 1 231 ? 27.734 -8.836 -2.477 1 97.44 231 ASN A O 1
ATOM 1834 N N . LEU A 1 232 ? 26.125 -10.359 -2.516 1 97.56 232 LEU A N 1
ATOM 1835 C CA . LEU A 1 232 ? 26.297 -10.656 -3.932 1 97.56 232 LEU A CA 1
ATOM 1836 C C . LEU A 1 232 ? 25.172 -10.055 -4.762 1 97.56 232 LEU A C 1
ATOM 1838 O O . LEU A 1 232 ? 25.125 -10.242 -5.98 1 97.56 232 LEU A O 1
ATOM 1842 N N . MET A 1 233 ? 24.297 -9.258 -4.164 1 96.81 233 MET A N 1
ATOM 1843 C CA . MET A 1 233 ? 23.156 -8.641 -4.852 1 96.81 233 MET A CA 1
ATOM 1844 C C . MET A 1 233 ? 23.641 -7.797 -6.031 1 96.81 233 MET A C 1
ATOM 1846 O O . MET A 1 233 ? 23.109 -7.918 -7.137 1 96.81 233 MET A O 1
ATOM 1850 N N . PRO A 1 234 ? 24.656 -6.969 -5.832 1 96.25 234 PRO A N 1
ATOM 1851 C CA . PRO A 1 234 ? 25.109 -6.148 -6.957 1 96.25 234 PRO A CA 1
ATOM 1852 C C . PRO A 1 234 ? 25.656 -6.98 -8.117 1 96.25 234 PRO A C 1
ATOM 1854 O O . PRO A 1 234 ? 25.422 -6.652 -9.281 1 96.25 234 PRO A O 1
ATOM 1857 N N . ALA A 1 235 ? 26.344 -8.047 -7.746 1 95.88 235 ALA A N 1
ATOM 1858 C CA . ALA A 1 235 ? 26.891 -8.914 -8.781 1 95.88 235 ALA A CA 1
ATOM 1859 C C . ALA A 1 235 ? 25.766 -9.57 -9.594 1 95.88 235 ALA A C 1
ATOM 1861 O O . ALA A 1 235 ? 25.844 -9.648 -10.82 1 95.88 235 ALA A O 1
ATOM 1862 N N . ILE A 1 236 ? 24.75 -10.023 -8.945 1 97 236 ILE A N 1
ATOM 1863 C CA . ILE A 1 236 ? 23.609 -10.648 -9.609 1 97 236 ILE A CA 1
ATOM 186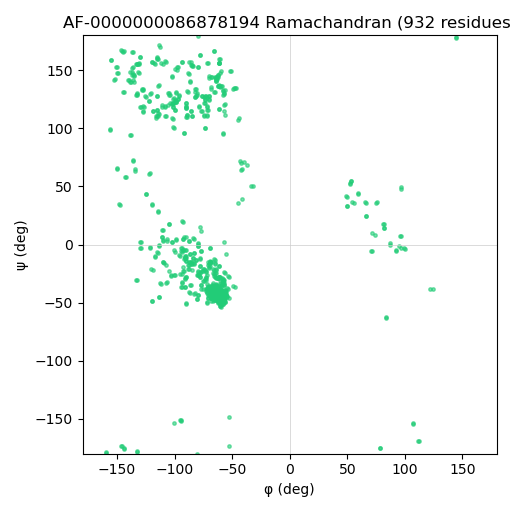4 C C . ILE A 1 236 ? 22.922 -9.633 -10.516 1 97 236 ILE A C 1
ATOM 1866 O O . ILE 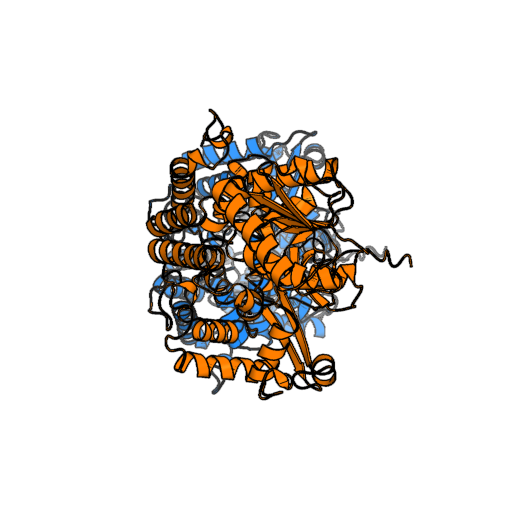A 1 236 ? 22.625 -9.938 -11.68 1 97 236 ILE A O 1
ATOM 1870 N N . ALA A 1 237 ? 22.688 -8.461 -10.016 1 95.56 237 ALA A N 1
ATOM 1871 C CA . ALA A 1 237 ? 22.016 -7.402 -10.773 1 95.56 237 ALA A CA 1
ATOM 1872 C C . ALA A 1 237 ? 22.828 -7.043 -12.023 1 95.56 237 ALA A C 1
ATOM 1874 O O . ALA A 1 237 ? 22.25 -6.793 -13.086 1 95.56 237 ALA A O 1
ATOM 1875 N N . GLU A 1 238 ? 24.125 -6.992 -11.891 1 94.25 238 GLU A N 1
ATOM 1876 C CA . GLU A 1 238 ? 24.984 -6.645 -13.016 1 94.25 238 GLU A CA 1
ATOM 1877 C C . GLU A 1 238 ? 24.875 -7.676 -14.133 1 94.25 238 GLU A C 1
ATOM 1879 O O . GLU A 1 238 ? 24.875 -7.324 -15.312 1 94.25 238 GLU A O 1
ATOM 1884 N N . THR A 1 239 ? 24.812 -8.891 -13.758 1 92.88 239 THR A N 1
ATOM 1885 C CA . THR A 1 239 ? 24.656 -9.93 -14.773 1 92.88 239 THR A CA 1
ATOM 1886 C C . THR A 1 239 ? 23.328 -9.789 -15.492 1 92.88 239 THR A C 1
ATOM 1888 O O . THR A 1 239 ? 23.219 -10.086 -16.688 1 92.88 239 THR A O 1
ATOM 1891 N N . MET A 1 240 ? 22.312 -9.375 -14.805 1 89.19 240 MET A N 1
ATOM 1892 C CA . MET A 1 240 ? 21 -9.148 -15.422 1 89.19 240 MET A CA 1
ATOM 1893 C C . MET A 1 240 ? 21.062 -7.949 -16.359 1 89.19 240 MET A C 1
ATOM 1895 O O . MET A 1 240 ? 20.453 -7.973 -17.438 1 89.19 240 MET A O 1
ATOM 1899 N N . ARG A 1 241 ? 21.734 -6.953 -15.977 1 90 241 ARG A N 1
ATOM 1900 C CA . ARG A 1 241 ? 21.906 -5.777 -16.828 1 90 241 ARG A CA 1
ATOM 1901 C C . ARG A 1 241 ? 22.578 -6.152 -18.141 1 90 241 ARG A C 1
ATOM 1903 O O . ARG A 1 241 ? 22.125 -5.738 -19.219 1 90 241 ARG A O 1
ATOM 1910 N N . LYS A 1 242 ? 23.625 -6.98 -18.047 1 87.62 242 LYS A N 1
ATOM 1911 C CA . LYS A 1 242 ? 24.359 -7.406 -19.219 1 87.62 242 LYS A CA 1
ATOM 1912 C C . LYS A 1 242 ? 23.5 -8.273 -20.125 1 87.62 242 LYS A C 1
ATOM 1914 O O . LYS A 1 242 ? 23.547 -8.133 -21.359 1 87.62 242 LYS A O 1
ATOM 1919 N N . ALA A 1 243 ? 22.734 -9.102 -19.5 1 83.12 243 ALA A N 1
ATOM 1920 C CA . ALA A 1 243 ? 21.844 -9.984 -20.266 1 83.12 243 ALA A CA 1
ATOM 1921 C C . ALA A 1 243 ? 20.766 -9.18 -20.984 1 83.12 243 ALA A C 1
ATOM 1923 O O . ALA A 1 243 ? 20.312 -9.57 -22.062 1 83.12 243 ALA A O 1
ATOM 1924 N N . ALA A 1 244 ? 20.281 -8.188 -20.391 1 77.81 244 ALA A N 1
ATOM 1925 C CA . ALA A 1 244 ? 19.281 -7.312 -20.984 1 77.81 244 ALA A CA 1
ATOM 1926 C C . ALA A 1 244 ? 19.781 -6.742 -22.312 1 77.81 244 ALA A C 1
ATOM 1928 O O . ALA A 1 244 ? 19 -6.578 -23.25 1 77.81 244 ALA A O 1
ATOM 1929 N N . GLY A 1 245 ? 21.016 -6.426 -22.297 1 64.44 245 GLY A N 1
ATOM 1930 C CA . GLY A 1 245 ? 21.609 -5.906 -23.516 1 64.44 245 GLY A CA 1
ATOM 1931 C C . GLY A 1 245 ? 21.672 -6.938 -24.625 1 64.44 245 GLY A C 1
ATOM 1932 O O . GLY A 1 245 ? 21.781 -6.582 -25.812 1 64.44 245 GLY A O 1
ATOM 1933 N N . GLU A 1 246 ? 21.594 -8.289 -24.109 1 56.94 246 GLU A N 1
ATOM 1934 C CA . GLU A 1 246 ? 21.703 -9.398 -25.062 1 56.94 246 GLU A CA 1
ATOM 1935 C C . GLU A 1 246 ? 20.359 -10.109 -25.234 1 56.94 246 GLU A C 1
ATOM 1937 O O . GLU A 1 246 ? 20.281 -11.125 -25.938 1 56.94 246 GLU A O 1
ATOM 1942 N N . GLU A 1 247 ? 19.406 -9.867 -24.297 1 53.31 247 GLU A N 1
ATOM 1943 C CA . GLU A 1 247 ? 18.125 -10.57 -24.188 1 53.31 247 GLU A CA 1
ATOM 1944 C C . GLU A 1 247 ? 17.453 -10.734 -25.547 1 53.31 247 GLU A C 1
ATOM 1946 O O . GLU A 1 247 ? 16.484 -10.031 -25.859 1 53.31 247 GLU A O 1
ATOM 1951 N N . ASN A 1 248 ? 18.078 -10.93 -26.5 1 39.81 248 ASN A N 1
ATOM 1952 C CA . ASN A 1 248 ? 17.359 -11.328 -27.703 1 39.81 248 ASN A CA 1
ATOM 1953 C C . ASN A 1 248 ? 16.438 -12.523 -27.438 1 39.81 248 ASN A C 1
ATOM 1955 O O . ASN A 1 248 ? 16.516 -13.133 -26.375 1 39.81 248 ASN A O 1
ATOM 1959 N N . ASN A 1 249 ? 16 -13.688 -28.391 1 36.22 249 ASN A N 1
ATOM 1960 C CA . ASN A 1 249 ? 15 -14.43 -29.156 1 36.22 249 ASN A CA 1
ATOM 1961 C C . ASN A 1 249 ? 14.641 -15.742 -28.453 1 36.22 249 ASN A C 1
ATOM 1963 O O . ASN A 1 249 ? 13.891 -16.547 -29 1 36.22 249 ASN A O 1
ATOM 1967 N N . GLY A 1 250 ? 15.344 -16.469 -27.547 1 34.75 250 GLY A N 1
ATOM 1968 C CA . GLY A 1 250 ? 15.125 -17.891 -27.734 1 34.75 250 GLY A CA 1
ATOM 1969 C C . GLY A 1 250 ? 13.992 -18.438 -26.891 1 34.75 250 GLY A C 1
ATOM 1970 O O . GLY A 1 250 ? 13.594 -19.609 -27.047 1 34.75 250 GLY A O 1
ATOM 1971 N N . GLY A 1 251 ? 13.57 -17.75 -25.828 1 40.91 251 GLY A N 1
ATOM 1972 C CA . GLY A 1 251 ? 12.547 -18.391 -25.031 1 40.91 251 GLY A CA 1
ATOM 1973 C C . GLY A 1 251 ? 11.156 -17.859 -25.312 1 40.91 251 GLY A C 1
ATOM 1974 O O . GLY A 1 251 ? 10.852 -17.453 -26.422 1 40.91 251 GLY A O 1
ATOM 1975 N N . ASP A 1 252 ? 10.312 -17.938 -24.391 1 51.91 252 ASP A N 1
ATOM 1976 C CA . ASP A 1 252 ? 8.992 -17.344 -24.609 1 51.91 252 ASP A CA 1
ATOM 1977 C C . ASP A 1 252 ? 9.109 -15.961 -25.25 1 51.91 252 ASP A C 1
ATOM 1979 O O . ASP A 1 252 ? 9.859 -15.109 -24.766 1 51.91 252 ASP A O 1
ATOM 1983 N N . ARG A 1 253 ? 8.75 -15.992 -26.375 1 62.22 253 ARG A N 1
ATOM 1984 C CA . ARG A 1 253 ? 8.875 -14.773 -27.172 1 62.22 253 ARG A CA 1
ATOM 1985 C C . ARG A 1 253 ? 7.598 -13.938 -27.109 1 62.22 253 ARG A C 1
ATOM 1987 O O . ARG A 1 253 ? 7.461 -12.945 -27.812 1 62.22 253 ARG A O 1
ATOM 1994 N N . GLY A 1 254 ? 6.781 -14.5 -26.234 1 72.25 254 GLY A N 1
ATOM 1995 C CA . GLY A 1 254 ? 5.523 -13.781 -26.141 1 72.25 254 GLY A CA 1
ATOM 1996 C C . GLY A 1 254 ? 5.613 -12.547 -25.266 1 72.25 254 GLY A C 1
ATOM 1997 O O . GLY A 1 254 ? 6.699 -12.18 -24.797 1 72.25 254 GLY A O 1
ATOM 1998 N N . ALA A 1 255 ? 4.508 -11.898 -25.172 1 76.06 255 ALA A N 1
ATOM 1999 C CA . ALA A 1 255 ? 4.383 -10.641 -24.438 1 76.06 255 ALA A CA 1
ATOM 2000 C C . ALA A 1 255 ? 5.012 -10.734 -23.062 1 76.06 255 ALA A C 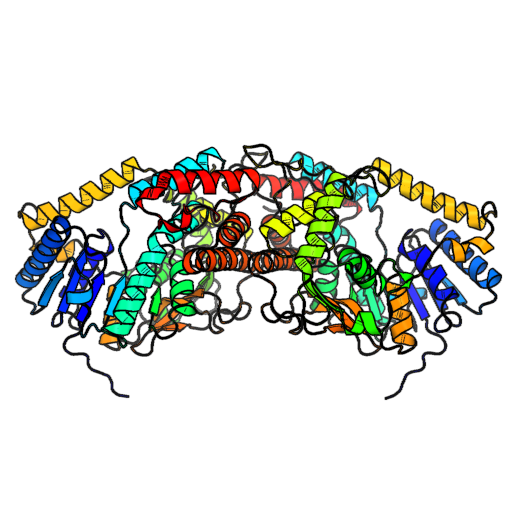1
ATOM 2002 O O . ALA A 1 255 ? 5.719 -9.828 -22.625 1 76.06 255 ALA A O 1
ATOM 2003 N N . LYS A 1 256 ? 4.938 -11.805 -22.406 1 79.88 256 LYS A N 1
ATOM 2004 C CA . LYS A 1 256 ? 5.402 -12.016 -21.031 1 79.88 256 LYS A CA 1
ATOM 2005 C C . LYS A 1 256 ? 6.926 -12.086 -20.969 1 79.88 256 LYS A C 1
ATOM 2007 O O . LYS A 1 256 ? 7.527 -11.812 -19.938 1 79.88 256 LYS A O 1
ATOM 2012 N N . ALA A 1 257 ? 7.535 -12.383 -22 1 75.25 257 ALA A N 1
ATOM 2013 C CA . ALA A 1 257 ? 8.977 -12.625 -22.016 1 75.25 257 ALA A CA 1
ATOM 2014 C C . ALA A 1 257 ? 9.742 -11.375 -22.422 1 75.25 257 ALA A C 1
ATOM 2016 O O . ALA A 1 257 ? 10.969 -11.312 -22.281 1 75.25 257 ALA A O 1
ATOM 2017 N N . LEU A 1 258 ? 9.039 -10.414 -22.859 1 80.44 258 LEU A N 1
ATOM 2018 C CA . LEU A 1 258 ? 9.703 -9.258 -23.453 1 80.44 258 LEU A CA 1
ATOM 2019 C C . LEU A 1 258 ? 10.312 -8.367 -22.391 1 80.44 258 LEU A C 1
ATOM 2021 O O . LEU A 1 258 ? 9.656 -8.055 -21.391 1 80.44 258 LEU A O 1
ATOM 2025 N N . HIS A 1 259 ? 11.57 -8.055 -22.531 1 88.88 259 HIS A N 1
ATOM 2026 C CA . HIS A 1 259 ? 12.32 -7.043 -21.797 1 88.88 259 HIS A CA 1
ATOM 2027 C C . HIS A 1 259 ? 12.445 -7.418 -20.312 1 88.88 259 HIS A C 1
ATOM 2029 O O . HIS A 1 259 ? 12.547 -6.543 -19.453 1 88.88 259 HIS A O 1
ATOM 2035 N N . ASN A 1 260 ? 12.367 -8.656 -19.938 1 91 260 ASN A N 1
ATOM 2036 C CA . ASN A 1 260 ? 12.359 -9.078 -18.547 1 91 260 ASN A CA 1
ATOM 2037 C C . ASN A 1 260 ? 13.664 -8.703 -17.844 1 91 260 ASN A C 1
ATOM 2039 O O . ASN A 1 260 ? 13.641 -8.188 -16.719 1 91 260 ASN A O 1
ATOM 2043 N N . ASP A 1 261 ? 14.797 -8.977 -18.453 1 90.94 261 ASP A N 1
ATOM 2044 C CA . ASP A 1 261 ? 16.062 -8.664 -17.812 1 90.94 261 ASP A CA 1
ATOM 2045 C C . ASP A 1 261 ? 16.234 -7.156 -17.641 1 90.94 261 ASP A C 1
ATOM 2047 O O . ASP A 1 261 ? 16.734 -6.695 -16.609 1 90.94 261 ASP A O 1
ATOM 2051 N N . ALA A 1 262 ? 15.852 -6.406 -18.688 1 93.06 262 ALA A N 1
ATOM 2052 C CA . ALA A 1 262 ? 15.93 -4.949 -18.594 1 93.06 262 ALA A CA 1
ATOM 2053 C C . ALA A 1 262 ? 15.031 -4.422 -17.484 1 93.06 262 ALA A C 1
ATOM 2055 O O . ALA A 1 262 ? 15.43 -3.539 -16.719 1 93.06 262 ALA A O 1
ATOM 2056 N N . ILE A 1 263 ? 13.844 -4.965 -17.453 1 95.44 263 ILE A N 1
ATOM 2057 C CA . ILE A 1 263 ? 12.883 -4.551 -16.438 1 95.44 263 ILE A CA 1
ATOM 2058 C C . ILE A 1 263 ? 13.383 -4.953 -15.047 1 95.44 263 ILE A C 1
ATOM 2060 O O . ILE A 1 263 ? 13.266 -4.188 -14.086 1 95.44 263 ILE A O 1
ATOM 2064 N N . THR A 1 264 ? 13.945 -6.137 -14.945 1 95.75 264 THR A N 1
ATOM 2065 C CA . THR A 1 264 ? 14.523 -6.594 -13.688 1 95.75 264 THR A CA 1
ATOM 2066 C C . THR A 1 264 ? 15.57 -5.609 -13.188 1 95.75 264 THR A C 1
ATOM 2068 O O . THR A 1 264 ? 15.555 -5.215 -12.016 1 95.75 264 THR A O 1
ATOM 2071 N N . TYR A 1 265 ? 16.453 -5.234 -14.023 1 95.38 265 TYR A N 1
ATOM 2072 C CA . TYR A 1 265 ? 17.531 -4.336 -13.609 1 95.38 265 TYR A CA 1
ATOM 2073 C C . TYR A 1 265 ? 16.969 -2.965 -13.234 1 95.38 265 TYR A C 1
ATOM 2075 O O . TYR A 1 265 ? 17.422 -2.348 -12.266 1 95.38 265 TYR A O 1
ATOM 2083 N N . GLU A 1 266 ? 16.062 -2.449 -14.016 1 95.81 266 GLU A N 1
ATOM 2084 C CA . GLU A 1 266 ? 15.477 -1.146 -13.719 1 95.81 266 GLU A CA 1
ATOM 2085 C C . GLU A 1 266 ? 14.805 -1.141 -12.344 1 95.81 266 GLU A C 1
ATOM 2087 O O . GLU A 1 266 ? 14.922 -0.166 -11.594 1 95.81 266 GLU A O 1
ATOM 2092 N N . LEU A 1 267 ? 14.086 -2.189 -12.055 1 97.38 267 LEU A N 1
ATOM 2093 C CA . LEU A 1 267 ? 13.453 -2.303 -10.742 1 97.38 267 LEU A CA 1
ATOM 2094 C C . LEU A 1 267 ? 14.492 -2.434 -9.641 1 97.38 267 LEU A C 1
ATOM 2096 O O . LEU A 1 267 ? 14.336 -1.867 -8.555 1 97.38 267 LEU A O 1
ATOM 2100 N N . TYR A 1 268 ? 15.602 -3.17 -9.898 1 97.81 268 TYR A N 1
ATOM 2101 C CA . TYR A 1 268 ? 16.703 -3.248 -8.945 1 97.81 268 TYR A CA 1
ATOM 2102 C C . TYR A 1 268 ? 17.328 -1.877 -8.727 1 97.81 268 TYR A C 1
ATOM 2104 O O . TYR A 1 268 ? 17.594 -1.483 -7.59 1 97.81 268 TYR A O 1
ATOM 2112 N N . ASP A 1 269 ? 17.531 -1.237 -9.82 1 96.31 269 ASP A N 1
ATOM 2113 C CA . ASP A 1 269 ? 18.125 0.09 -9.758 1 96.31 269 ASP A CA 1
ATOM 2114 C C . ASP A 1 269 ? 17.266 1.04 -8.922 1 96.31 269 ASP A C 1
ATOM 2116 O O . ASP A 1 269 ? 17.797 1.89 -8.203 1 96.31 269 ASP A O 1
ATOM 2120 N N . THR A 1 270 ? 16.031 0.888 -8.992 1 96.12 270 THR A N 1
ATOM 2121 C CA . THR A 1 270 ? 15.086 1.759 -8.305 1 96.12 270 THR A CA 1
ATOM 2122 C C . THR A 1 270 ? 14.961 1.366 -6.84 1 96.12 270 THR A C 1
ATOM 2124 O O . THR A 1 270 ? 15.023 2.223 -5.953 1 96.12 270 THR A O 1
ATOM 2127 N N . PHE A 1 271 ? 14.805 0.091 -6.539 1 97.75 271 PHE A N 1
ATOM 2128 C CA . PHE A 1 271 ? 14.359 -0.311 -5.211 1 97.75 271 PHE A CA 1
ATOM 2129 C C . PHE A 1 271 ? 15.484 -0.985 -4.438 1 97.75 271 PHE A C 1
ATOM 2131 O O . PHE A 1 271 ? 15.375 -1.199 -3.23 1 97.75 271 PHE A O 1
ATOM 2138 N N . GLY A 1 272 ? 16.547 -1.392 -5.121 1 96.88 272 GLY A N 1
ATOM 2139 C CA . GLY A 1 272 ? 17.703 -1.965 -4.445 1 96.88 272 GLY A CA 1
ATOM 2140 C C . GLY A 1 272 ? 17.578 -3.463 -4.234 1 96.88 272 GLY A C 1
ATOM 2141 O O . GLY A 1 272 ? 18.469 -4.082 -3.645 1 96.88 272 GLY A O 1
ATOM 2142 N N . TYR A 1 273 ? 16.516 -4.059 -4.672 1 98.12 273 TYR A N 1
ATOM 2143 C CA . TYR A 1 273 ? 16.25 -5.488 -4.562 1 98.12 273 TYR A CA 1
ATOM 2144 C C . TYR A 1 273 ? 15.781 -6.062 -5.895 1 98.12 273 TYR A C 1
ATOM 2146 O O . TYR A 1 273 ? 15.242 -5.34 -6.73 1 98.12 273 TYR A O 1
ATOM 2154 N N . ILE A 1 274 ? 15.961 -7.348 -6.129 1 97.94 274 ILE A N 1
ATOM 2155 C CA . ILE A 1 274 ? 15.758 -7.953 -7.441 1 97.94 274 ILE A CA 1
ATOM 2156 C C . ILE A 1 274 ? 14.414 -8.672 -7.484 1 97.94 274 ILE A C 1
ATOM 2158 O O . ILE A 1 274 ? 14.156 -9.578 -6.691 1 97.94 274 ILE A O 1
ATOM 2162 N N . PRO A 1 275 ? 13.492 -8.219 -8.391 1 97.69 275 PRO A N 1
ATOM 2163 C CA . PRO A 1 275 ? 12.289 -9.031 -8.57 1 97.69 275 PRO A CA 1
ATOM 2164 C C . PRO A 1 275 ? 12.602 -10.438 -9.102 1 97.69 275 PRO A C 1
ATOM 2166 O O . PRO A 1 275 ? 13.5 -10.602 -9.922 1 97.69 275 PRO A O 1
ATOM 2169 N N . THR A 1 276 ? 11.836 -11.422 -8.68 1 96.94 276 THR A N 1
ATOM 2170 C CA . THR A 1 276 ? 12.242 -12.797 -8.945 1 96.94 276 THR A CA 1
ATOM 2171 C C . THR A 1 276 ? 11.266 -13.477 -9.906 1 96.94 276 THR A C 1
ATOM 2173 O O . THR A 1 276 ? 11.406 -14.664 -10.203 1 96.94 276 THR A O 1
ATOM 2176 N N . CYS A 1 277 ? 10.266 -12.789 -10.312 1 94.62 277 CYS A N 1
ATOM 2177 C CA . CYS A 1 277 ? 9.289 -13.273 -11.281 1 94.62 277 CYS A CA 1
ATOM 2178 C C . CYS A 1 277 ? 8.844 -12.156 -12.219 1 94.62 277 CYS A C 1
ATOM 2180 O O . CYS A 1 277 ? 7.645 -11.906 -12.367 1 94.62 277 CYS A O 1
ATOM 2182 N N . THR A 1 278 ? 9.75 -11.555 -12.922 1 93.81 278 THR A N 1
ATOM 2183 C CA . THR A 1 278 ? 9.547 -10.297 -13.641 1 93.81 278 THR A CA 1
ATOM 2184 C C . THR A 1 278 ? 8.508 -10.469 -14.742 1 93.81 278 THR A C 1
ATOM 2186 O O . THR A 1 278 ? 7.758 -9.531 -15.047 1 93.81 278 THR A O 1
ATOM 2189 N N . ALA A 1 279 ? 8.406 -11.672 -15.258 1 91.69 279 ALA A N 1
ATOM 2190 C CA . ALA A 1 279 ? 7.406 -11.945 -16.281 1 91.69 279 ALA A CA 1
ATOM 2191 C C . ALA A 1 279 ? 6.008 -11.594 -15.797 1 91.69 279 ALA A C 1
ATOM 2193 O O . ALA A 1 279 ? 5.121 -11.281 -16.594 1 91.69 279 ALA A O 1
ATOM 2194 N N . HIS A 1 280 ? 5.836 -11.602 -14.461 1 94.06 280 HIS A N 1
ATOM 2195 C CA . HIS A 1 280 ? 4.559 -11.227 -13.859 1 94.06 280 HIS A CA 1
ATOM 2196 C C . HIS A 1 280 ? 4.676 -9.922 -13.078 1 94.06 280 HIS A C 1
ATOM 2198 O O . HIS A 1 280 ? 3.75 -9.109 -13.078 1 94.06 280 HIS A O 1
ATOM 2204 N N . THR A 1 281 ? 5.828 -9.703 -12.484 1 96 281 THR A N 1
ATOM 2205 C CA . THR A 1 281 ? 6.039 -8.562 -11.594 1 96 281 THR A CA 1
ATOM 2206 C C . THR A 1 281 ? 5.75 -7.25 -12.32 1 96 281 THR A C 1
ATOM 2208 O O . THR A 1 281 ? 5.238 -6.305 -11.719 1 96 281 THR A O 1
ATOM 2211 N N . LYS A 1 282 ? 6.062 -7.246 -13.562 1 95.25 282 LYS A N 1
ATOM 2212 C CA . LYS A 1 282 ? 5.934 -6.02 -14.352 1 95.25 282 LYS A CA 1
ATOM 2213 C C . LYS A 1 282 ? 4.469 -5.598 -14.469 1 95.25 282 LYS A C 1
ATOM 2215 O O . LYS A 1 282 ? 4.176 -4.438 -14.773 1 95.25 282 LYS A O 1
ATOM 2220 N N . GLU A 1 283 ? 3.49 -6.461 -14.117 1 95.75 283 GLU A N 1
ATOM 2221 C CA . GLU A 1 283 ? 2.07 -6.121 -14.102 1 95.75 283 GLU A CA 1
ATOM 2222 C C . GLU A 1 283 ? 1.646 -5.602 -12.727 1 95.75 283 GLU A C 1
ATOM 2224 O O . GLU A 1 283 ? 0.549 -5.062 -12.578 1 95.75 283 GLU A O 1
ATOM 2229 N N . TYR A 1 284 ? 2.496 -5.734 -11.781 1 97.19 284 TYR A N 1
ATOM 2230 C CA . TYR A 1 284 ? 2.148 -5.352 -10.422 1 97.19 284 TYR A CA 1
ATOM 2231 C C . TYR A 1 284 ? 2.523 -3.9 -10.148 1 97.19 284 TYR A C 1
ATOM 2233 O O . TYR A 1 284 ? 2.148 -3.338 -9.117 1 97.19 284 TYR A O 1
ATOM 2241 N N . VAL A 1 285 ? 3.301 -3.301 -11.055 1 96.31 285 VAL A N 1
ATOM 2242 C CA . VAL A 1 285 ? 3.691 -1.9 -10.93 1 96.31 285 VAL A CA 1
ATOM 2243 C C . VAL A 1 285 ? 3.139 -1.105 -12.117 1 96.31 285 VAL A C 1
ATOM 2245 O O . VAL A 1 285 ? 2.895 -1.665 -13.188 1 96.31 285 VAL A O 1
ATOM 2248 N N . ARG A 1 286 ? 2.973 0.1 -11.977 1 95.75 286 ARG A N 1
ATOM 2249 C CA . ARG A 1 286 ? 2.26 0.934 -12.938 1 95.75 286 ARG A CA 1
ATOM 2250 C C . ARG A 1 286 ? 3.221 1.548 -13.953 1 95.75 286 ARG A C 1
ATOM 2252 O O . ARG A 1 286 ? 2.797 2.26 -14.859 1 95.75 286 ARG A O 1
ATOM 2259 N N . PHE A 1 287 ? 4.48 1.24 -13.961 1 96.5 287 PHE A N 1
ATOM 2260 C CA . PHE A 1 287 ? 5.52 2.008 -14.641 1 96.5 287 PHE A CA 1
ATOM 2261 C C . PHE A 1 287 ? 5.508 1.735 -16.141 1 96.5 287 PHE A C 1
ATOM 2263 O O . PHE A 1 287 ? 6.062 2.512 -16.922 1 96.5 287 PHE A O 1
ATOM 2270 N N . TRP A 1 288 ? 4.926 0.71 -16.578 1 95.62 288 TRP A N 1
ATOM 2271 C CA . TRP A 1 288 ? 4.977 0.364 -18 1 95.62 288 TRP A CA 1
ATOM 2272 C C . TRP A 1 288 ? 3.58 0.333 -18.594 1 95.62 288 TRP A C 1
ATOM 2274 O O . TRP A 1 288 ? 3.297 -0.479 -19.484 1 95.62 288 TRP A O 1
ATOM 2284 N N . GLN A 1 289 ? 2.744 1.188 -18.109 1 95.88 289 GLN A N 1
ATOM 2285 C CA . GLN A 1 289 ? 1.385 1.344 -18.625 1 95.88 289 GLN A CA 1
ATOM 2286 C C . GLN A 1 289 ? 1.316 2.434 -19.688 1 95.88 289 GLN A C 1
ATOM 2288 O O . GLN A 1 289 ? 0.268 2.645 -20.297 1 95.88 289 GLN A O 1
ATOM 2293 N N . GLY A 1 290 ? 2.412 3.121 -19.953 1 94.12 290 GLY A N 1
ATOM 2294 C CA . GLY A 1 290 ? 2.453 4.168 -20.969 1 94.12 290 GLY A CA 1
ATOM 2295 C C . GLY A 1 290 ? 1.784 5.453 -20.516 1 94.12 290 GLY A C 1
ATOM 2296 O O . GLY A 1 290 ? 1.154 6.145 -21.328 1 94.12 290 GLY A O 1
ATOM 2297 N N . LEU A 1 291 ? 1.886 5.828 -19.281 1 93.88 291 LEU A N 1
ATOM 2298 C CA . LEU A 1 291 ? 1.155 6.965 -18.719 1 93.88 291 LEU A CA 1
ATOM 2299 C C . LEU A 1 291 ? 2.051 8.195 -18.641 1 93.88 291 LEU A C 1
ATOM 2301 O O . LEU A 1 291 ? 1.583 9.289 -18.297 1 93.88 291 LEU A O 1
ATOM 2305 N N . GLY A 1 292 ? 3.303 8.055 -18.938 1 94.44 292 GLY A N 1
ATOM 2306 C CA . GLY A 1 292 ? 4.246 9.156 -18.797 1 94.44 292 GLY A CA 1
ATOM 2307 C C . GLY A 1 292 ? 4.148 10.164 -19.922 1 94.44 292 GLY A C 1
ATOM 2308 O O . GLY A 1 292 ? 3.535 9.898 -20.953 1 94.44 292 GLY A O 1
ATOM 2309 N N . LYS A 1 293 ? 4.703 11.336 -19.719 1 96.19 293 LYS A N 1
ATOM 2310 C CA . LYS A 1 293 ? 4.773 12.398 -20.719 1 96.19 293 LYS A CA 1
ATOM 2311 C C . LYS A 1 293 ? 6.047 12.289 -21.547 1 96.19 293 LYS A C 1
ATOM 2313 O O . LYS A 1 293 ? 6.098 12.766 -22.688 1 96.19 293 LYS A O 1
ATOM 2318 N N . THR A 1 294 ? 7.047 11.734 -20.953 1 96.19 294 THR A N 1
ATOM 2319 C CA . THR A 1 294 ? 8.312 11.531 -21.656 1 96.19 294 THR A CA 1
ATOM 2320 C C . THR A 1 294 ? 8.555 10.047 -21.938 1 96.19 294 THR A C 1
ATOM 2322 O O . THR A 1 294 ? 8.008 9.188 -21.234 1 96.19 294 THR A O 1
ATOM 2325 N N . PRO A 1 295 ? 9.352 9.773 -22.953 1 92.69 295 PRO A N 1
ATOM 2326 C CA . PRO A 1 295 ? 9.602 8.367 -23.266 1 92.69 295 PRO A CA 1
ATOM 2327 C C . PRO A 1 295 ? 10.43 7.66 -22.188 1 92.69 295 PRO A C 1
ATOM 2329 O O . PRO A 1 295 ? 11.398 8.227 -21.672 1 92.69 295 PRO A O 1
ATOM 2332 N N . ASP A 1 296 ? 9.961 6.484 -21.875 1 91 296 ASP A N 1
ATOM 2333 C CA . ASP A 1 296 ? 10.742 5.625 -20.984 1 91 296 ASP A CA 1
ATOM 2334 C C . ASP A 1 296 ? 11.742 4.789 -21.781 1 91 296 ASP A C 1
ATOM 2336 O O . ASP A 1 296 ? 11.586 4.605 -23 1 91 296 ASP A O 1
ATOM 2340 N N . ALA A 1 297 ? 12.797 4.352 -21.109 1 89.5 297 ALA A N 1
ATOM 2341 C CA . ALA A 1 297 ? 13.82 3.529 -21.75 1 89.5 297 ALA A CA 1
ATOM 2342 C C . ALA A 1 297 ? 13.234 2.213 -22.25 1 89.5 297 ALA A C 1
ATOM 2344 O O . ALA A 1 297 ? 13.672 1.683 -23.281 1 89.5 297 ALA A O 1
ATOM 2345 N N . ILE A 1 298 ? 12.352 1.655 -21.562 1 92.19 298 ILE A N 1
ATOM 2346 C CA . ILE A 1 298 ? 11.656 0.42 -21.891 1 92.19 298 ILE A CA 1
ATOM 2347 C C . ILE A 1 298 ? 10.234 0.737 -22.344 1 92.19 298 ILE A C 1
ATOM 2349 O O . ILE A 1 298 ? 9.523 1.511 -21.688 1 92.19 298 ILE A O 1
ATOM 2353 N N . PRO A 1 299 ? 9.812 0.19 -23.484 1 92.31 299 PRO A N 1
ATOM 2354 C CA . PRO A 1 299 ? 8.477 0.481 -24 1 92.31 299 PRO A CA 1
ATOM 2355 C C . PRO A 1 299 ? 7.367 -0.064 -23.109 1 92.31 299 PRO A C 1
ATOM 2357 O O . PRO A 1 299 ? 7.629 -0.903 -22.234 1 92.31 299 PRO A O 1
ATOM 2360 N N . PRO A 1 300 ? 6.094 0.424 -23.375 1 93.44 300 PRO A N 1
ATOM 2361 C CA . PRO A 1 300 ? 4.965 -0.118 -22.625 1 93.44 300 PRO A CA 1
ATOM 2362 C C . PRO A 1 300 ? 4.777 -1.618 -22.828 1 93.44 300 PRO A C 1
ATOM 2364 O O . PRO A 1 300 ? 5.211 -2.16 -23.859 1 93.44 300 PRO A O 1
ATOM 2367 N N . LEU A 1 301 ? 4.074 -2.234 -21.875 1 94.12 301 LEU A N 1
ATOM 2368 C CA . LEU A 1 301 ? 3.881 -3.68 -21.875 1 94.12 301 LEU A CA 1
ATOM 2369 C C . LEU A 1 301 ? 3.182 -4.137 -23.141 1 94.12 301 LEU A C 1
ATOM 2371 O O . LEU A 1 301 ? 2.246 -3.484 -23.609 1 94.12 301 LEU A O 1
ATOM 2375 N N . SER A 1 302 ? 3.684 -5.203 -23.688 1 92.31 302 SER A N 1
ATOM 2376 C CA . SER A 1 302 ? 2.932 -5.91 -24.719 1 92.31 302 SER A CA 1
ATOM 2377 C C . SER A 1 302 ? 1.724 -6.629 -24.125 1 92.31 302 SER A C 1
ATOM 2379 O O . SER A 1 302 ? 1.693 -6.918 -22.922 1 92.31 302 SER A O 1
ATOM 2381 N N . ILE A 1 303 ? 0.752 -6.867 -24.984 1 92.19 303 ILE A N 1
ATOM 2382 C CA . ILE A 1 303 ? -0.513 -7.422 -24.5 1 92.19 303 ILE A CA 1
ATOM 2383 C C . ILE A 1 303 ? -0.538 -8.93 -24.75 1 92.19 303 ILE A C 1
ATOM 2385 O O . ILE A 1 303 ? 0.011 -9.414 -25.734 1 92.19 303 ILE A O 1
ATOM 2389 N N . TRP A 1 304 ? -1.244 -9.602 -23.906 1 90.88 304 TRP A N 1
ATOM 2390 C CA . TRP A 1 304 ? -1.46 -11.039 -24 1 90.88 304 TRP A CA 1
ATOM 2391 C C . TRP A 1 304 ? -1.896 -11.438 -25.406 1 90.88 304 TRP A C 1
ATOM 2393 O O . TRP A 1 304 ? -2.785 -10.805 -25.984 1 90.88 304 TRP A O 1
ATOM 2403 N N . GLU A 1 305 ? -1.261 -12.516 -25.938 1 91.88 305 GLU A N 1
ATOM 2404 C CA . GLU A 1 305 ? -1.562 -12.977 -27.281 1 91.88 305 GLU A CA 1
ATOM 2405 C C . GLU A 1 305 ? -2.496 -14.18 -27.266 1 91.88 305 GLU A C 1
ATOM 2407 O O . GLU A 1 305 ? -2.041 -15.328 -27.219 1 91.88 305 GLU A O 1
ATOM 2412 N N . THR A 1 306 ? -3.715 -13.977 -27.5 1 92.56 306 THR A N 1
ATOM 2413 C CA . THR A 1 306 ? -4.734 -15.008 -27.359 1 92.56 306 THR A CA 1
ATOM 2414 C C . THR A 1 306 ? -4.547 -16.109 -28.391 1 92.56 306 THR A C 1
ATOM 2416 O O . THR A 1 306 ? -4.516 -17.297 -28.047 1 92.56 306 THR A O 1
ATOM 2419 N N . GLU A 1 307 ? -4.375 -15.75 -29.625 1 93.5 307 GLU A N 1
ATOM 2420 C CA . GLU A 1 307 ? -4.281 -16.719 -30.703 1 93.5 307 GLU A CA 1
ATOM 2421 C C . GLU A 1 307 ? -3.045 -17.594 -30.547 1 93.5 307 GLU A C 1
ATOM 2423 O O . GLU A 1 307 ? -3.102 -18.812 -30.797 1 93.5 307 GLU A O 1
ATOM 2428 N N . ASP A 1 308 ? -1.997 -16.969 -30.172 1 91.38 308 ASP A N 1
ATOM 2429 C CA . ASP A 1 308 ? -0.771 -17.719 -29.953 1 91.38 308 ASP A CA 1
ATOM 2430 C C . ASP A 1 308 ? -0.955 -18.75 -28.828 1 91.38 308 ASP A C 1
ATOM 2432 O O . ASP A 1 308 ? -0.387 -19.844 -28.891 1 91.38 308 ASP A O 1
ATOM 2436 N N . ARG A 1 309 ? -1.709 -18.406 -27.859 1 90 309 ARG A N 1
ATOM 2437 C CA . ARG A 1 309 ? -1.921 -19.297 -26.734 1 90 309 ARG A CA 1
ATOM 2438 C C . ARG A 1 309 ? -2.801 -20.484 -27.125 1 90 309 ARG A C 1
ATOM 2440 O O . ARG A 1 309 ? -2.6 -21.594 -26.641 1 90 309 ARG A O 1
ATOM 2447 N N . TYR A 1 310 ? -3.793 -20.219 -27.953 1 92.19 310 TYR A N 1
ATOM 2448 C CA . TYR A 1 310 ? -4.586 -21.328 -28.484 1 92.19 310 TYR A CA 1
ATOM 2449 C C . TYR A 1 310 ? -3.709 -22.312 -29.25 1 92.19 310 TYR A C 1
ATOM 2451 O O . TYR A 1 310 ? -3.836 -23.531 -29.078 1 92.19 310 TYR A O 1
ATOM 2459 N N . GLN A 1 311 ? -2.854 -21.75 -30.047 1 93.31 311 GLN A N 1
ATOM 2460 C CA . GLN A 1 311 ? -1.969 -22.594 -30.844 1 93.31 311 GLN A CA 1
ATOM 2461 C C . GLN A 1 311 ? -1.06 -23.438 -29.953 1 93.31 311 GLN A C 1
ATOM 2463 O O . GLN A 1 311 ? -0.844 -24.625 -30.219 1 93.31 311 GLN A O 1
ATOM 2468 N N . ARG A 1 312 ? -0.572 -22.859 -28.922 1 89.81 312 ARG A N 1
ATOM 2469 C CA . ARG A 1 312 ? 0.283 -23.578 -28 1 89.81 312 ARG A CA 1
ATOM 2470 C C . ARG A 1 312 ? -0.481 -24.719 -27.328 1 89.81 312 ARG A C 1
ATOM 2472 O O . ARG A 1 312 ? 0.064 -25.812 -27.109 1 89.81 312 ARG A O 1
ATOM 2479 N N . HIS A 1 313 ? -1.691 -24.484 -26.906 1 90.19 313 HIS A N 1
ATOM 2480 C CA . HIS A 1 313 ? -2.52 -25.516 -26.312 1 90.19 313 HIS A CA 1
ATOM 2481 C C . HIS A 1 313 ? -2.762 -26.672 -27.281 1 90.19 313 HIS A C 1
ATOM 2483 O O . HIS A 1 313 ? -2.695 -27.828 -26.891 1 90.19 313 HIS A O 1
ATOM 2489 N N . ASP A 1 314 ? -2.977 -26.297 -28.5 1 92.5 314 ASP A N 1
ATOM 2490 C CA . ASP A 1 314 ? -3.197 -27.312 -29.531 1 92.5 314 ASP A CA 1
ATOM 2491 C C . ASP A 1 314 ? -1.96 -28.188 -29.719 1 92.5 314 ASP A C 1
ATOM 2493 O O . ASP A 1 314 ? -2.072 -29.406 -29.859 1 92.5 314 ASP A O 1
ATOM 2497 N N . GLU A 1 315 ? -0.883 -27.531 -29.656 1 92.56 315 GLU A N 1
ATOM 2498 C CA . GLU A 1 315 ? 0.374 -28.266 -29.797 1 92.56 315 GLU A CA 1
ATOM 2499 C C . GLU A 1 315 ? 0.587 -29.234 -28.641 1 92.56 315 GLU A C 1
ATOM 2501 O O . GLU A 1 315 ? 1.068 -30.344 -28.844 1 92.56 315 GLU A O 1
ATOM 2506 N N . MET A 1 316 ? 0.215 -28.859 -27.5 1 91.19 316 MET A N 1
ATOM 2507 C CA . MET A 1 316 ? 0.377 -29.703 -26.312 1 91.19 316 MET A CA 1
ATOM 2508 C C . MET A 1 316 ? -0.57 -30.891 -26.375 1 91.19 316 MET A C 1
ATOM 2510 O O . MET A 1 316 ? -0.187 -32 -26.016 1 91.19 316 MET A O 1
ATOM 2514 N N . TRP A 1 317 ? -1.743 -30.688 -26.812 1 93.38 317 TRP A N 1
ATOM 2515 C CA . TRP A 1 317 ? -2.689 -31.781 -26.953 1 93.38 317 TRP A CA 1
ATOM 2516 C C . TRP A 1 317 ? -2.258 -32.75 -28.062 1 93.38 317 TRP A C 1
ATOM 2518 O O . TRP A 1 317 ? -2.457 -33.969 -27.953 1 93.38 317 TRP A O 1
ATOM 2528 N N . GLN A 1 318 ? -1.703 -32.125 -29.125 1 95.69 318 GLN A N 1
ATOM 2529 C CA . GLN A 1 318 ? -1.166 -32.969 -30.188 1 95.69 318 GLN A CA 1
ATOM 2530 C C . GLN A 1 318 ? -0.068 -33.875 -29.656 1 95.69 318 GLN A C 1
ATOM 2532 O O . GLN A 1 318 ? 0.03 -35.031 -30.062 1 95.69 318 GLN A O 1
ATOM 2537 N N . GLN A 1 319 ? 0.728 -33.375 -28.797 1 95.19 319 GLN A N 1
ATOM 2538 C CA . GLN A 1 319 ? 1.768 -34.219 -28.203 1 95.19 319 GLN A CA 1
ATOM 2539 C C . GLN A 1 319 ? 1.163 -35.375 -27.406 1 95.19 319 GLN A C 1
ATOM 2541 O O . GLN A 1 319 ? 1.673 -36.469 -27.453 1 95.19 319 GLN A O 1
ATOM 2546 N N . VAL A 1 320 ? 0.103 -35.125 -26.672 1 94.88 320 VAL A N 1
ATOM 2547 C CA . VAL A 1 320 ? -0.604 -36.156 -25.938 1 94.88 320 VAL A CA 1
ATOM 2548 C C . VAL A 1 320 ? -1.12 -37.219 -26.891 1 94.88 320 VAL A C 1
ATOM 2550 O O . VAL A 1 320 ? -0.927 -38.406 -26.672 1 94.88 320 VAL A O 1
ATOM 2553 N N . ASP A 1 321 ? -1.722 -36.719 -27.953 1 96.69 321 ASP A N 1
ATOM 2554 C CA . ASP A 1 321 ? -2.242 -37.625 -28.969 1 96.69 321 ASP A CA 1
ATOM 2555 C C . ASP A 1 321 ? -1.117 -38.438 -29.609 1 96.69 321 ASP A C 1
ATOM 2557 O O . ASP A 1 321 ? -1.292 -39.625 -29.891 1 96.69 321 ASP A O 1
ATOM 2561 N N . ASP A 1 322 ? -0.038 -37.812 -29.812 1 97.69 322 ASP A N 1
ATOM 2562 C CA . ASP A 1 322 ? 1.098 -38.469 -30.422 1 97.69 322 ASP A CA 1
ATOM 2563 C C . ASP A 1 322 ? 1.624 -39.594 -29.516 1 97.69 322 ASP A C 1
ATOM 2565 O O . ASP A 1 322 ? 2.043 -40.656 -30 1 97.69 322 ASP A O 1
ATOM 2569 N N . PHE A 1 323 ? 1.637 -39.438 -28.25 1 97 323 PHE A N 1
ATOM 2570 C CA . PHE A 1 323 ? 2.002 -40.5 -27.328 1 97 323 PHE A CA 1
ATOM 2571 C C . PHE A 1 323 ? 0.986 -41.625 -27.391 1 97 323 PHE A C 1
ATOM 2573 O O . PHE A 1 323 ? 1.36 -42.812 -27.438 1 97 323 PHE A O 1
ATOM 2580 N N . LEU A 1 324 ? -0.278 -41.344 -27.406 1 97.31 324 LEU A N 1
ATOM 2581 C CA . LEU A 1 324 ? -1.362 -42.312 -27.359 1 97.31 324 LEU A CA 1
ATOM 2582 C C . LEU A 1 324 ? -1.386 -43.188 -28.625 1 97.31 324 LEU A C 1
ATOM 2584 O O . LEU A 1 324 ? -1.71 -44.375 -28.562 1 97.31 324 LEU A O 1
ATOM 2588 N N . THR A 1 325 ? -1.044 -42.5 -29.75 1 97.56 325 THR A N 1
ATOM 2589 C CA . THR A 1 325 ? -1.137 -43.188 -31.031 1 97.56 325 THR A CA 1
ATOM 2590 C C . THR A 1 325 ? 0.158 -43.938 -31.328 1 97.56 325 THR A C 1
ATOM 2592 O O . THR A 1 325 ? 0.193 -44.812 -32.219 1 97.56 325 THR A O 1
ATOM 2595 N N . GLY A 1 326 ? 1.165 -43.531 -30.609 1 96.88 326 GLY A N 1
ATOM 2596 C CA . GLY A 1 326 ? 2.447 -44.156 -30.844 1 96.88 326 GLY A CA 1
ATOM 2597 C C . GLY A 1 326 ? 3.34 -43.406 -31.797 1 96.88 326 GLY A C 1
ATOM 2598 O O . GLY A 1 326 ? 4.477 -43.781 -32.031 1 96.88 326 GLY A O 1
ATOM 2599 N N . ASN A 1 327 ? 2.814 -42.312 -32.281 1 97.75 327 ASN A N 1
ATOM 2600 C CA . ASN A 1 327 ? 3.674 -41.438 -33.094 1 97.75 327 ASN A CA 1
ATOM 2601 C C . ASN A 1 327 ? 4.922 -41 -32.344 1 97.75 327 ASN A C 1
ATOM 2603 O O . ASN A 1 327 ? 5.992 -40.844 -32.906 1 97.75 327 ASN A O 1
ATOM 2607 N N . ILE A 1 328 ? 4.824 -40.719 -31.109 1 97.5 328 ILE A N 1
ATOM 2608 C CA . ILE A 1 328 ? 5.922 -40.562 -30.156 1 97.5 328 ILE A CA 1
ATOM 2609 C C . ILE A 1 328 ? 5.965 -41.781 -29.234 1 97.5 328 ILE A C 1
ATOM 2611 O O . ILE A 1 328 ? 4.965 -42.125 -28.594 1 97.5 328 ILE A O 1
ATOM 2615 N N . PRO A 1 329 ? 7.055 -42.5 -29.219 1 97.81 329 PRO A N 1
ATOM 2616 C CA . PRO A 1 329 ? 7.125 -43.688 -28.344 1 97.81 329 PRO A CA 1
ATOM 2617 C C . PRO A 1 329 ? 6.848 -43.344 -26.891 1 97.81 329 PRO A C 1
ATOM 2619 O O . PRO A 1 329 ? 7.398 -42.344 -26.359 1 97.81 329 PRO A O 1
ATOM 2622 N N . ILE A 1 330 ? 6.008 -44.125 -26.25 1 97.31 330 ILE A N 1
ATOM 2623 C CA . ILE A 1 330 ? 5.617 -43.875 -24.859 1 97.31 330 ILE A CA 1
ATOM 2624 C C . ILE A 1 330 ? 6.855 -43.875 -23.969 1 97.31 330 ILE A C 1
ATOM 2626 O O . ILE A 1 330 ? 6.898 -43.188 -22.953 1 97.31 330 ILE A O 1
ATOM 2630 N N . ALA A 1 331 ? 7.867 -44.594 -24.328 1 95.94 331 ALA A N 1
ATOM 2631 C CA . ALA A 1 331 ? 9.117 -44.688 -23.594 1 95.94 331 ALA A CA 1
ATOM 2632 C C . ALA A 1 331 ? 9.812 -43.344 -23.484 1 95.94 331 ALA A C 1
ATOM 2634 O O . ALA A 1 331 ? 10.656 -43.125 -22.609 1 95.94 331 ALA A O 1
ATOM 2635 N N . GLU A 1 332 ? 9.438 -42.438 -24.328 1 96.88 332 GLU A N 1
ATOM 2636 C CA . GLU A 1 332 ? 10.047 -41.094 -24.359 1 96.88 332 GLU A CA 1
ATOM 2637 C C . GLU A 1 332 ? 9.398 -40.156 -23.328 1 96.88 332 GLU A C 1
ATOM 2639 O O . GLU A 1 332 ? 9.945 -39.125 -23.016 1 96.88 332 GLU A O 1
ATOM 2644 N N . TYR A 1 333 ? 8.328 -40.562 -22.781 1 96.31 333 TYR A N 1
ATOM 2645 C CA . TYR A 1 333 ? 7.559 -39.719 -21.875 1 96.31 333 TYR A CA 1
ATOM 2646 C C . TYR A 1 333 ? 8.406 -39.281 -20.703 1 96.31 333 TYR A C 1
ATOM 2648 O O . TYR A 1 333 ? 8.422 -38.094 -20.359 1 96.31 333 TYR A O 1
ATOM 2656 N N . MET A 1 334 ? 9.086 -40.188 -20.094 1 95.38 334 MET A N 1
ATOM 2657 C CA . MET A 1 334 ? 9.859 -39.906 -18.875 1 95.38 334 MET A CA 1
ATOM 2658 C C . MET A 1 334 ? 11.07 -39.031 -19.203 1 95.38 334 MET A C 1
ATOM 2660 O O . MET A 1 334 ? 11.633 -38.406 -18.312 1 95.38 334 MET A O 1
ATOM 2664 N N . ARG A 1 335 ? 11.453 -38.938 -20.438 1 94.44 335 ARG A N 1
ATOM 2665 C CA . ARG A 1 335 ? 12.555 -38.094 -20.859 1 94.44 335 ARG A CA 1
ATOM 2666 C C . ARG A 1 335 ? 12.047 -36.719 -21.297 1 94.44 335 ARG A C 1
ATOM 2668 O O . ARG A 1 335 ? 12.797 -35.719 -21.281 1 94.44 335 ARG A O 1
ATOM 2675 N N . THR A 1 336 ? 10.875 -36.75 -21.672 1 91.88 336 THR A N 1
ATOM 2676 C CA . THR A 1 336 ? 10.266 -35.531 -22.203 1 91.88 336 THR A CA 1
ATOM 2677 C C . THR A 1 336 ? 9.898 -34.562 -21.078 1 91.88 336 THR A C 1
ATOM 2679 O O . THR A 1 336 ? 10.008 -33.344 -21.219 1 91.88 336 THR A O 1
ATOM 2682 N N . PHE A 1 337 ? 9.43 -35.125 -19.984 1 90.06 337 PHE A N 1
ATOM 2683 C CA . PHE A 1 337 ? 8.977 -34.281 -18.859 1 90.06 337 PHE A CA 1
ATOM 2684 C C . PHE A 1 337 ? 9.883 -34.469 -17.656 1 90.06 337 PHE A C 1
ATOM 2686 O O . PHE A 1 337 ? 10.883 -35.188 -17.719 1 90.06 337 PHE A O 1
ATOM 2693 N N . GLY A 1 338 ? 9.703 -33.656 -16.625 1 85.31 338 GLY A N 1
ATOM 2694 C CA . GLY A 1 338 ? 10.484 -33.688 -15.398 1 85.31 338 GLY A CA 1
ATOM 2695 C C . GLY A 1 338 ? 9.68 -33.312 -14.172 1 85.31 338 GLY A C 1
ATOM 2696 O O . GLY A 1 338 ? 8.461 -33.125 -14.25 1 85.31 338 GLY A O 1
ATOM 2697 N N . PRO A 1 339 ? 10.438 -33.219 -13.117 1 81.56 339 PRO A N 1
ATOM 2698 C CA . PRO A 1 339 ? 9.75 -32.938 -11.859 1 81.56 339 PRO A CA 1
ATOM 2699 C C . PRO A 1 339 ? 9.078 -31.562 -11.859 1 81.56 339 PRO A C 1
ATOM 2701 O O . PRO A 1 339 ? 9.594 -30.609 -12.469 1 81.56 339 PRO A O 1
ATOM 2704 N N . ASP A 1 340 ? 7.977 -31.531 -11.227 1 82.44 340 ASP A N 1
ATOM 2705 C CA . ASP A 1 340 ? 7.234 -30.297 -11.023 1 82.44 340 ASP A CA 1
ATOM 2706 C C . ASP A 1 340 ? 7.176 -29.938 -9.539 1 82.44 340 ASP A C 1
ATOM 2708 O O . ASP A 1 340 ? 7.387 -30.781 -8.68 1 82.44 340 ASP A O 1
ATOM 2712 N N . HIS A 1 341 ? 6.871 -28.656 -9.32 1 87.38 341 HIS A N 1
ATOM 2713 C CA . HIS A 1 341 ? 6.875 -28.109 -7.973 1 87.38 341 HIS A CA 1
ATOM 2714 C C . HIS A 1 341 ? 5.934 -28.875 -7.055 1 87.38 341 HIS A C 1
ATOM 2716 O O . HIS A 1 341 ? 6.34 -29.328 -5.98 1 87.38 341 HIS A O 1
ATOM 2722 N N . ALA A 1 342 ? 4.73 -29.141 -7.449 1 85.44 342 ALA A N 1
ATOM 2723 C CA . ALA A 1 342 ? 3.736 -29.812 -6.613 1 85.44 342 ALA A CA 1
ATOM 2724 C C . ALA A 1 342 ? 4.129 -31.25 -6.34 1 85.44 342 ALA A C 1
ATOM 2726 O O . ALA A 1 342 ? 4 -31.734 -5.215 1 85.44 342 ALA A O 1
ATOM 2727 N N . THR A 1 343 ? 4.617 -31.906 -7.277 1 82.94 343 THR A N 1
ATOM 2728 C CA . THR A 1 343 ? 4.938 -33.312 -7.129 1 82.94 343 THR A CA 1
ATOM 2729 C C . THR A 1 343 ? 6.164 -33.5 -6.242 1 82.94 343 THR A C 1
ATOM 2731 O O . THR A 1 343 ? 6.223 -34.438 -5.445 1 82.94 343 THR A O 1
ATOM 2734 N N . ASP A 1 344 ? 7.117 -32.594 -6.406 1 90.56 344 ASP A N 1
ATOM 2735 C CA . ASP A 1 344 ? 8.289 -32.656 -5.535 1 90.56 344 ASP A CA 1
ATOM 2736 C C . ASP A 1 344 ? 7.895 -32.406 -4.078 1 90.56 344 ASP A C 1
ATOM 2738 O O . ASP A 1 344 ? 8.461 -33.031 -3.174 1 90.56 344 ASP A O 1
ATOM 2742 N N . ILE A 1 345 ? 6.961 -31.594 -3.934 1 94.81 345 ILE A N 1
ATOM 2743 C CA . ILE A 1 345 ? 6.508 -31.281 -2.584 1 94.81 345 ILE A CA 1
ATOM 2744 C C . ILE A 1 345 ? 5.777 -32.5 -1.989 1 94.81 345 ILE A C 1
ATOM 2746 O O . ILE A 1 345 ? 6.02 -32.875 -0.84 1 94.81 345 ILE A O 1
ATOM 2750 N N . ILE A 1 346 ? 4.926 -33.156 -2.756 1 95.19 346 ILE A N 1
ATOM 2751 C CA . ILE A 1 346 ? 4.184 -34.312 -2.291 1 95.19 346 ILE A CA 1
ATOM 2752 C C . ILE A 1 346 ? 5.156 -35.438 -1.958 1 95.19 346 ILE A C 1
ATOM 2754 O O . ILE A 1 346 ? 5.031 -36.094 -0.914 1 95.19 346 ILE A O 1
ATOM 2758 N N . GLU A 1 347 ? 6.125 -35.625 -2.852 1 95.12 347 GLU A N 1
ATOM 2759 C CA . GLU A 1 347 ? 7.152 -36.625 -2.578 1 95.12 347 GLU A CA 1
ATOM 2760 C C . GLU A 1 347 ? 7.871 -36.344 -1.264 1 95.12 347 GLU A C 1
ATOM 2762 O O . GLU A 1 347 ? 8.078 -37.25 -0.452 1 95.12 347 GLU A O 1
ATOM 2767 N N . ASN A 1 348 ? 8.227 -35.094 -1.095 1 96.06 348 ASN A N 1
ATOM 2768 C CA . ASN A 1 348 ? 8.914 -34.656 0.119 1 96.06 348 ASN A CA 1
ATOM 2769 C C . ASN A 1 348 ? 8.07 -34.938 1.363 1 96.06 348 ASN A C 1
ATOM 2771 O O . ASN A 1 348 ? 8.586 -35.406 2.379 1 96.06 348 ASN A O 1
ATOM 2775 N N . MET A 1 349 ? 6.812 -34.625 1.294 1 96.69 349 MET A N 1
ATOM 2776 C CA . MET A 1 349 ? 5.906 -34.812 2.424 1 96.69 349 MET A CA 1
ATOM 2777 C C . MET A 1 349 ? 5.703 -36.281 2.738 1 96.69 349 MET A C 1
ATOM 2779 O O . MET A 1 349 ? 5.781 -36.688 3.898 1 96.69 349 MET A O 1
ATOM 2783 N N . VAL A 1 350 ? 5.488 -37.094 1.703 1 96.19 350 VAL A N 1
ATOM 2784 C CA . VAL A 1 350 ? 5.219 -38.531 1.875 1 96.19 350 VAL A CA 1
ATOM 2785 C C . VAL A 1 350 ? 6.48 -39.25 2.365 1 96.19 350 VAL A C 1
ATOM 2787 O O . VAL A 1 350 ? 6.422 -40.062 3.271 1 96.19 350 VAL A O 1
ATOM 2790 N N . GLY A 1 351 ? 7.566 -38.844 1.793 1 95.25 351 GLY A N 1
ATOM 2791 C CA . GLY A 1 351 ? 8.828 -39.5 2.115 1 95.25 351 GLY A CA 1
ATOM 2792 C C . GLY A 1 351 ? 9.516 -38.906 3.328 1 95.25 351 GLY A C 1
ATOM 2793 O O . GLY A 1 351 ? 10.523 -39.438 3.801 1 95.25 351 GLY A O 1
ATOM 2794 N N . ASN A 1 352 ? 8.992 -37.781 3.824 1 95.12 352 ASN A N 1
ATOM 2795 C CA . ASN A 1 352 ? 9.633 -37.062 4.918 1 95.12 352 ASN A CA 1
ATOM 2796 C C . ASN A 1 352 ? 11.102 -36.781 4.613 1 95.12 352 ASN A C 1
ATOM 2798 O O . ASN A 1 352 ? 11.984 -37.125 5.395 1 95.12 352 ASN A O 1
ATOM 2802 N N . LEU A 1 353 ? 11.312 -36.188 3.496 1 94.38 353 LEU A N 1
ATOM 2803 C CA . LEU A 1 353 ? 12.672 -36.062 2.963 1 94.38 353 LEU A CA 1
ATOM 2804 C C . LEU A 1 353 ? 13.367 -34.844 3.525 1 94.38 353 LEU A C 1
ATOM 2806 O O . LEU A 1 353 ? 14.578 -34.656 3.344 1 94.38 353 LEU A O 1
ATOM 2810 N N . GLY A 1 354 ? 12.648 -33.906 4.137 1 94.25 354 GLY A N 1
ATOM 2811 C CA . GLY A 1 354 ? 13.242 -32.781 4.871 1 94.25 354 GLY A CA 1
ATOM 2812 C C . GLY A 1 354 ? 13.672 -31.641 3.979 1 94.25 354 GLY A C 1
ATOM 2813 O O . GLY A 1 354 ? 14.445 -30.781 4.398 1 94.25 354 GLY A O 1
ATOM 2814 N N . LYS A 1 355 ? 13.211 -31.562 2.766 1 93.94 355 LYS A N 1
ATOM 2815 C CA . LYS A 1 355 ? 13.547 -30.5 1.829 1 93.94 355 LYS A CA 1
ATOM 2816 C C . LYS A 1 355 ? 12.656 -29.281 2.041 1 93.94 355 LYS A C 1
ATOM 2818 O O . LYS A 1 355 ? 11.57 -29.391 2.611 1 93.94 355 LYS A O 1
ATOM 2823 N N . ARG A 1 356 ? 13.195 -28.125 1.659 1 95.38 356 ARG A N 1
ATOM 2824 C CA . ARG A 1 356 ? 12.438 -26.875 1.722 1 95.38 356 ARG A CA 1
ATOM 2825 C C . ARG A 1 356 ? 11.938 -26.469 0.34 1 95.38 356 ARG A C 1
ATOM 2827 O O . ARG A 1 356 ? 12.609 -26.703 -0.665 1 95.38 356 ARG A O 1
ATOM 2834 N N . PHE A 1 357 ? 10.805 -25.891 0.309 1 97.25 357 PHE A N 1
ATOM 2835 C CA . PHE A 1 357 ? 10.203 -25.391 -0.923 1 97.25 357 PHE A CA 1
ATOM 2836 C C . PHE A 1 357 ? 9.555 -24.031 -0.696 1 97.25 357 PHE A C 1
ATOM 2838 O O . PHE A 1 357 ? 9.172 -23.703 0.429 1 97.25 357 PHE A O 1
ATOM 2845 N N . PHE A 1 358 ? 9.555 -23.219 -1.722 1 97.56 358 PHE A N 1
ATOM 2846 C CA . PHE A 1 358 ? 8.734 -22.016 -1.663 1 97.56 358 PHE A CA 1
ATOM 2847 C C . PHE A 1 358 ? 7.254 -22.359 -1.741 1 97.56 358 PHE A C 1
ATOM 2849 O O . PHE A 1 358 ? 6.824 -23.078 -2.646 1 97.56 358 PHE A O 1
ATOM 2856 N N . ILE A 1 359 ? 6.531 -21.891 -0.746 1 98.12 359 ILE A N 1
ATOM 2857 C CA . ILE A 1 359 ? 5.105 -22.156 -0.588 1 98.12 359 ILE A CA 1
ATOM 2858 C C . ILE A 1 359 ? 4.355 -20.844 -0.41 1 98.12 359 ILE A C 1
ATOM 2860 O O . ILE A 1 359 ? 4.848 -19.922 0.247 1 98.12 359 ILE A O 1
ATOM 2864 N N . ASN A 1 360 ? 3.256 -20.672 -1.117 1 98.44 360 ASN A N 1
ATOM 2865 C CA . ASN A 1 360 ? 2.344 -19.594 -0.777 1 98.44 360 ASN A CA 1
ATOM 2866 C C . ASN A 1 360 ? 1.505 -19.922 0.452 1 98.44 360 ASN A C 1
ATOM 2868 O O . ASN A 1 360 ? 0.699 -20.859 0.423 1 98.44 360 ASN A O 1
ATOM 2872 N N . THR A 1 361 ? 1.671 -19.219 1.515 1 98.38 361 THR A N 1
ATOM 2873 C CA . THR A 1 361 ? 1.05 -19.5 2.805 1 98.38 361 THR A CA 1
ATOM 2874 C C . THR A 1 361 ? 1.032 -18.234 3.678 1 98.38 361 THR A C 1
ATOM 2876 O O . THR A 1 361 ? 1.412 -17.156 3.227 1 98.38 361 THR A O 1
ATOM 2879 N N . LEU A 1 362 ? 0.538 -18.359 4.855 1 98.25 362 LEU A N 1
ATOM 2880 C CA . LEU A 1 362 ? 0.507 -17.25 5.797 1 98.25 362 LEU A CA 1
ATOM 2881 C C . LEU A 1 362 ? 1.916 -16.891 6.25 1 98.25 362 LEU A C 1
ATOM 2883 O O . LEU A 1 362 ? 2.758 -17.766 6.453 1 98.25 362 LEU A O 1
ATOM 2887 N N . ASN A 1 363 ? 2.148 -15.625 6.453 1 98.56 363 ASN A N 1
ATOM 2888 C CA . ASN A 1 363 ? 3.436 -15.07 6.855 1 98.56 363 ASN A CA 1
ATOM 2889 C C . ASN A 1 363 ? 3.896 -15.633 8.195 1 98.56 363 ASN A C 1
ATOM 2891 O O . ASN A 1 363 ? 5.043 -16.078 8.328 1 98.56 363 ASN A O 1
ATOM 2895 N N . ASN A 1 364 ? 3.029 -15.57 9.148 1 97.62 364 ASN A N 1
ATOM 2896 C CA . ASN A 1 364 ? 3.273 -16.094 10.492 1 97.62 364 ASN A CA 1
ATOM 2897 C C . ASN A 1 364 ? 4.605 -15.609 11.047 1 97.62 364 ASN A C 1
ATOM 2899 O O . ASN A 1 364 ? 5.371 -16.391 11.617 1 97.62 364 ASN A O 1
ATOM 2903 N N . GLY A 1 365 ? 4.992 -14.453 10.711 1 97.88 365 GLY A N 1
ATOM 2904 C CA . GLY A 1 365 ? 6.125 -13.805 11.359 1 97.88 365 GLY A CA 1
ATOM 2905 C C . GLY A 1 365 ? 7.41 -13.906 10.555 1 97.88 365 GLY A C 1
ATOM 2906 O O . GLY A 1 365 ? 8.438 -13.344 10.938 1 97.88 365 GLY A O 1
ATOM 2907 N N . ALA A 1 366 ? 7.391 -14.625 9.406 1 98.69 366 ALA A N 1
ATOM 2908 C CA . ALA A 1 366 ? 8.602 -14.766 8.594 1 98.69 366 ALA A CA 1
ATOM 2909 C C . ALA A 1 366 ? 9.117 -13.406 8.133 1 98.69 366 ALA A C 1
ATOM 2911 O O . ALA A 1 366 ? 10.305 -13.117 8.242 1 98.69 366 ALA A O 1
ATOM 2912 N N . VAL A 1 367 ? 8.25 -12.648 7.539 1 98.81 367 VAL A N 1
ATOM 2913 C CA . VAL A 1 367 ? 8.531 -11.242 7.258 1 98.81 367 VAL A CA 1
ATOM 2914 C C . VAL A 1 367 ? 8.086 -10.383 8.438 1 98.81 367 VAL A C 1
ATOM 2916 O O . VAL A 1 367 ? 6.895 -10.156 8.633 1 98.81 367 VAL A O 1
ATOM 2919 N N . THR A 1 368 ? 8.961 -9.805 9.133 1 98.31 368 THR A N 1
ATOM 2920 C CA . THR A 1 368 ? 8.734 -9.367 10.508 1 98.31 368 THR A CA 1
ATOM 2921 C C . THR A 1 368 ? 7.922 -8.078 10.539 1 98.31 368 THR A C 1
ATOM 2923 O O . THR A 1 368 ? 7.289 -7.758 11.547 1 98.31 368 THR A O 1
ATOM 2926 N N . ASN A 1 369 ? 7.953 -7.305 9.492 1 98 369 ASN A N 1
ATOM 2927 C CA . ASN A 1 369 ? 7.242 -6.027 9.516 1 98 369 ASN A CA 1
ATOM 2928 C C . ASN A 1 369 ? 5.957 -6.09 8.695 1 98 369 ASN A C 1
ATOM 2930 O O . ASN A 1 369 ? 5.453 -5.059 8.25 1 98 369 ASN A O 1
ATOM 2934 N N . MET A 1 370 ? 5.477 -7.27 8.406 1 98.25 370 MET A N 1
ATOM 2935 C CA . MET A 1 370 ? 4.164 -7.48 7.805 1 98.25 370 MET A CA 1
ATOM 2936 C C . MET A 1 370 ? 3.281 -8.328 8.711 1 98.25 370 MET A C 1
ATOM 2938 O O . MET A 1 370 ? 3.781 -9.023 9.602 1 98.25 370 MET A O 1
ATOM 2942 N N . ASN A 1 371 ? 2.035 -8.227 8.555 1 97.31 371 ASN A N 1
ATOM 2943 C CA . ASN A 1 371 ? 1.097 -8.906 9.438 1 97.31 371 ASN A CA 1
ATOM 2944 C C . ASN A 1 371 ? 1.272 -10.422 9.383 1 97.31 371 ASN A C 1
ATOM 2946 O O . ASN A 1 371 ? 1.665 -10.969 8.352 1 97.31 371 ASN A O 1
ATOM 2950 N N . HIS A 1 372 ? 0.871 -11.078 10.422 1 97.19 372 HIS A N 1
ATOM 2951 C CA . HIS A 1 372 ? 0.976 -12.531 10.508 1 97.19 372 HIS A CA 1
ATOM 2952 C C . HIS A 1 372 ? 0.086 -13.211 9.477 1 97.19 372 HIS A C 1
ATOM 2954 O O . HIS A 1 372 ? 0.417 -14.297 8.984 1 97.19 372 HIS A O 1
ATOM 2960 N N . ASP A 1 373 ? -0.953 -12.562 9.094 1 96.81 373 ASP A N 1
ATOM 2961 C CA . ASP A 1 373 ? -1.908 -13.203 8.195 1 96.81 373 ASP A CA 1
ATOM 2962 C C . ASP A 1 373 ? -1.676 -12.773 6.746 1 96.81 373 ASP A C 1
ATOM 2964 O O . ASP A 1 373 ? -2.492 -13.062 5.871 1 96.81 373 ASP A O 1
ATOM 2968 N N . SER A 1 374 ? -0.633 -12 6.57 1 98.5 374 SER A N 1
ATOM 2969 C CA . SER A 1 374 ? -0.275 -11.742 5.18 1 98.5 374 SER A CA 1
ATOM 2970 C C . SER A 1 374 ? -0.009 -13.047 4.43 1 98.5 374 SER A C 1
ATOM 2972 O O . SER A 1 374 ? 0.646 -13.945 4.957 1 98.5 374 SER A O 1
ATOM 2974 N N . PHE A 1 375 ? -0.631 -13.219 3.295 1 98.81 375 PHE A N 1
ATOM 2975 C CA . PHE A 1 375 ? -0.423 -14.406 2.469 1 98.81 375 PHE A CA 1
ATOM 2976 C C . PHE A 1 375 ? 0.719 -14.18 1.484 1 98.81 375 PHE A C 1
ATOM 2978 O O . PHE A 1 375 ? 0.592 -13.398 0.544 1 98.81 375 PHE A O 1
ATOM 2985 N N . LEU A 1 376 ? 1.843 -14.844 1.679 1 98.81 376 LEU A N 1
ATOM 2986 C CA . LEU A 1 376 ? 3.086 -14.586 0.961 1 98.81 376 LEU A CA 1
ATOM 2987 C C . LEU A 1 376 ? 3.68 -15.891 0.422 1 98.81 376 LEU A C 1
ATOM 2989 O O . LEU A 1 376 ? 3.297 -16.969 0.854 1 98.81 376 LEU A O 1
ATOM 2993 N N . GLU A 1 377 ? 4.488 -15.766 -0.623 1 98.69 377 GLU A N 1
ATOM 2994 C CA . GLU A 1 377 ? 5.344 -16.859 -1.078 1 98.69 377 GLU A CA 1
ATOM 2995 C C . GLU A 1 377 ? 6.664 -16.875 -0.318 1 98.69 377 GLU A C 1
ATOM 2997 O O . GLU A 1 377 ? 7.457 -15.938 -0.418 1 98.69 377 GLU A O 1
ATOM 3002 N N . LEU A 1 378 ? 6.914 -17.953 0.479 1 98.56 378 LEU A N 1
ATOM 3003 C CA . LEU A 1 378 ? 8.016 -18.031 1.433 1 98.56 378 LEU A CA 1
ATOM 3004 C C . LEU A 1 378 ? 8.695 -19.391 1.364 1 98.56 378 LEU A C 1
ATOM 3006 O O . LEU A 1 378 ? 8.062 -20.391 1.037 1 98.56 378 LEU A O 1
ATOM 3010 N N . LEU A 1 379 ? 10 -19.344 1.589 1 98.19 379 LEU A N 1
ATOM 3011 C CA . LEU A 1 379 ? 10.656 -20.625 1.794 1 98.19 379 LEU A CA 1
ATOM 3012 C C . LEU A 1 379 ? 10.156 -21.297 3.066 1 98.19 379 LEU A C 1
ATOM 3014 O O . LEU A 1 379 ? 10.102 -20.672 4.125 1 98.19 379 LEU A O 1
ATOM 3018 N N . CYS A 1 380 ? 9.789 -22.594 2.961 1 98.19 380 CYS A N 1
ATOM 3019 C CA . CYS A 1 380 ? 9.172 -23.281 4.094 1 98.19 380 CYS A CA 1
ATOM 3020 C C . CYS A 1 380 ? 9.781 -24.672 4.293 1 98.19 380 CYS A C 1
ATOM 3022 O O . CYS A 1 380 ? 10.18 -25.328 3.326 1 98.19 380 CYS A O 1
ATOM 3024 N N . ASP A 1 381 ? 9.875 -25.062 5.547 1 97.69 381 ASP A N 1
ATOM 3025 C CA . ASP A 1 381 ? 9.898 -26.484 5.844 1 97.69 381 ASP A CA 1
ATOM 3026 C C . ASP A 1 381 ? 8.539 -27.125 5.582 1 97.69 381 ASP A C 1
ATOM 3028 O O . ASP A 1 381 ? 7.508 -26.609 6.035 1 97.69 381 ASP A O 1
ATOM 3032 N N . VAL A 1 382 ? 8.547 -28.219 4.789 1 96.75 382 VAL A N 1
ATOM 3033 C CA . VAL A 1 382 ? 7.27 -28.812 4.398 1 96.75 382 VAL A CA 1
ATOM 3034 C C . VAL A 1 382 ? 7.223 -30.266 4.844 1 96.75 382 VAL A C 1
ATOM 3036 O O . VAL A 1 382 ? 8.133 -31.047 4.539 1 96.75 382 VAL A O 1
ATOM 3039 N N . SER A 1 383 ? 6.258 -30.625 5.59 1 96.06 383 SER A N 1
ATOM 3040 C CA . SER A 1 383 ? 6.008 -31.984 6.066 1 96.06 383 SER A CA 1
ATOM 3041 C C . SER A 1 383 ? 4.512 -32.281 6.129 1 96.06 383 SER A C 1
ATOM 3043 O O . SER A 1 383 ? 3.693 -31.469 5.684 1 96.06 383 SER A O 1
ATOM 3045 N N . MET A 1 384 ? 4.184 -33.469 6.641 1 95.44 384 MET A N 1
ATOM 3046 C CA . MET A 1 384 ? 2.773 -33.812 6.77 1 95.44 384 MET A CA 1
ATOM 3047 C C . MET A 1 384 ? 2.096 -32.969 7.844 1 95.44 384 MET A C 1
ATOM 3049 O O . MET A 1 384 ? 0.868 -32.969 7.957 1 95.44 384 MET A O 1
ATOM 3053 N N . ASP A 1 385 ? 2.877 -32.125 8.508 1 94.12 385 ASP A N 1
ATOM 3054 C CA . ASP A 1 385 ? 2.324 -31.172 9.461 1 94.12 385 ASP A CA 1
ATOM 3055 C C . ASP A 1 385 ? 2.027 -29.828 8.789 1 94.12 385 ASP A C 1
ATOM 3057 O O . ASP A 1 385 ? 1.444 -28.938 9.406 1 94.12 385 ASP A O 1
ATOM 3061 N N . GLY A 1 386 ? 2.404 -29.75 7.539 1 94.5 386 GLY A N 1
ATOM 3062 C CA . GLY A 1 386 ? 2.133 -28.516 6.797 1 94.5 386 GLY A CA 1
ATOM 3063 C C . GLY A 1 386 ? 3.385 -27.734 6.453 1 94.5 386 GLY A C 1
ATOM 3064 O O . GLY A 1 386 ? 4.496 -28.266 6.527 1 94.5 386 GLY A O 1
ATOM 3065 N N . ALA A 1 387 ? 3.186 -26.547 5.992 1 96.62 387 ALA A N 1
ATOM 3066 C CA . ALA A 1 387 ? 4.273 -25.656 5.602 1 96.62 387 ALA A CA 1
ATOM 3067 C C . ALA A 1 387 ? 4.613 -24.672 6.727 1 96.62 387 ALA A C 1
ATOM 3069 O O . ALA A 1 387 ? 3.725 -24.016 7.266 1 96.62 387 ALA A O 1
ATOM 3070 N N . LYS A 1 388 ? 5.82 -24.625 7.141 1 97.62 388 LYS A N 1
ATOM 3071 C CA . LYS A 1 388 ? 6.305 -23.688 8.148 1 97.62 388 LYS A CA 1
ATOM 3072 C C . LYS A 1 388 ? 7.324 -22.719 7.559 1 97.62 388 LYS A C 1
ATOM 3074 O O . LYS A 1 388 ? 8.469 -23.094 7.289 1 97.62 388 LYS A O 1
ATOM 3079 N N . PRO A 1 389 ? 6.977 -21.453 7.43 1 98.38 389 PRO A N 1
ATOM 3080 C CA . PRO A 1 389 ? 7.883 -20.484 6.809 1 98.38 389 PRO A CA 1
ATOM 3081 C C . PRO A 1 389 ? 9.172 -20.281 7.598 1 98.38 389 PRO A C 1
ATOM 3083 O O . PRO A 1 389 ? 9.148 -20.266 8.836 1 98.38 389 PRO A O 1
ATOM 3086 N N . VAL A 1 390 ? 10.234 -20.156 6.859 1 97.69 390 VAL A N 1
ATOM 3087 C CA . VAL A 1 390 ? 11.523 -19.797 7.449 1 97.69 390 VAL A CA 1
ATOM 3088 C C . VAL A 1 390 ? 11.641 -18.281 7.582 1 97.69 390 VAL A C 1
ATOM 3090 O O . VAL A 1 390 ? 11.016 -17.547 6.828 1 97.69 390 VAL A O 1
ATOM 3093 N N . HIS A 1 391 ? 12.461 -17.891 8.539 1 98 391 HIS A N 1
ATOM 3094 C CA . HIS A 1 391 ? 12.641 -16.469 8.812 1 98 391 HIS A CA 1
ATOM 3095 C C . HIS A 1 391 ? 13.211 -15.742 7.598 1 98 391 HIS A C 1
ATOM 3097 O O . HIS A 1 391 ? 14.18 -16.203 6.988 1 98 391 HIS A O 1
ATOM 3103 N N . VAL A 1 392 ? 12.695 -14.586 7.266 1 98.31 392 VAL A N 1
ATOM 3104 C CA . VAL A 1 392 ? 13.141 -13.781 6.133 1 98.31 392 VAL A CA 1
ATOM 3105 C C . VAL A 1 392 ? 13.766 -12.484 6.637 1 98.31 392 VAL A C 1
ATOM 3107 O O . VAL A 1 392 ? 14.852 -12.094 6.195 1 98.31 392 VAL A O 1
ATOM 3110 N N . GLY A 1 393 ? 13.203 -11.805 7.551 1 98.06 393 GLY A N 1
ATOM 3111 C CA . GLY A 1 393 ? 13.523 -10.445 7.973 1 98.06 393 GLY A CA 1
ATOM 3112 C C . GLY A 1 393 ? 12.5 -9.422 7.531 1 98.06 393 GLY A C 1
ATOM 3113 O O . GLY A 1 393 ? 11.328 -9.758 7.34 1 98.06 393 GLY A O 1
ATOM 3114 N N . GLU A 1 394 ? 12.906 -8.234 7.391 1 98.06 394 GLU A N 1
ATOM 3115 C CA . GLU A 1 394 ? 11.969 -7.168 7.043 1 98.06 394 GLU A CA 1
ATOM 3116 C C . GLU A 1 394 ? 11.797 -7.059 5.527 1 98.06 394 GLU A C 1
ATOM 3118 O O . GLU A 1 394 ? 12.75 -7.281 4.773 1 98.06 394 GLU A O 1
ATOM 3123 N N . MET A 1 395 ? 10.625 -6.828 5.102 1 98.69 395 MET A N 1
ATOM 3124 C CA . MET A 1 395 ? 10.375 -6.375 3.736 1 98.69 395 MET A CA 1
ATOM 3125 C C . MET A 1 395 ? 10.773 -4.91 3.568 1 98.69 395 MET A C 1
ATOM 3127 O O . MET A 1 395 ? 10.359 -4.059 4.355 1 98.69 395 MET A O 1
ATOM 3131 N N . PRO A 1 396 ? 11.602 -4.633 2.557 1 98.31 396 PRO A N 1
ATOM 3132 C CA . PRO A 1 396 ? 12.07 -3.256 2.406 1 98.31 396 PRO A CA 1
ATOM 3133 C C . PRO A 1 396 ? 10.938 -2.27 2.139 1 98.31 396 PRO A C 1
ATOM 3135 O O . PRO A 1 396 ? 10.008 -2.582 1.391 1 98.31 396 PRO A O 1
ATOM 3138 N N . ARG A 1 397 ? 11.102 -1.04 2.717 1 97.69 397 ARG A N 1
ATOM 3139 C CA . ARG A 1 397 ? 10.094 -0.002 2.516 1 97.69 397 ARG A CA 1
ATOM 3140 C C . ARG A 1 397 ? 9.969 0.363 1.039 1 97.69 397 ARG A C 1
ATOM 3142 O O . ARG A 1 397 ? 10.969 0.387 0.316 1 97.69 397 ARG A O 1
ATOM 3149 N N . GLY A 1 398 ? 8.922 0.858 0.653 1 98.31 398 GLY A N 1
ATOM 3150 C CA . GLY A 1 398 ? 8.578 0.99 -0.753 1 98.31 398 GLY A CA 1
ATOM 3151 C C . GLY A 1 398 ? 7.965 -0.271 -1.339 1 98.31 398 GLY A C 1
ATOM 3152 O O . GLY A 1 398 ? 6.793 -0.279 -1.724 1 98.31 398 GLY A O 1
ATOM 3153 N N . ILE A 1 399 ? 8.82 -1.359 -1.324 1 98.69 399 ILE A N 1
ATOM 3154 C CA . ILE A 1 399 ? 8.328 -2.662 -1.765 1 98.69 399 ILE A CA 1
ATOM 3155 C C . ILE A 1 399 ? 7.234 -3.15 -0.815 1 98.69 399 ILE A C 1
ATOM 3157 O O . ILE A 1 399 ? 6.195 -3.641 -1.257 1 98.69 399 ILE A O 1
ATOM 3161 N N . ARG A 1 400 ? 7.43 -2.98 0.482 1 98.75 400 ARG A N 1
ATOM 3162 C CA . ARG A 1 400 ? 6.473 -3.408 1.494 1 98.75 400 ARG A CA 1
ATOM 3163 C C . ARG A 1 400 ? 5.113 -2.748 1.276 1 98.75 400 ARG A C 1
ATOM 3165 O O . ARG A 1 400 ? 4.078 -3.418 1.303 1 98.75 400 ARG A O 1
ATOM 3172 N N . GLY A 1 401 ? 5.168 -1.444 1.138 1 98.56 401 GLY A N 1
ATOM 3173 C CA . GLY A 1 401 ? 3.922 -0.732 0.898 1 98.56 401 GLY A CA 1
ATOM 3174 C C . GLY A 1 401 ? 3.176 -1.231 -0.324 1 98.56 401 GLY A C 1
ATOM 3175 O O . GLY A 1 401 ? 1.95 -1.367 -0.298 1 98.56 401 GLY A O 1
ATOM 3176 N N . MET A 1 402 ? 3.896 -1.507 -1.368 1 98.69 402 MET A N 1
ATOM 3177 C CA . MET A 1 402 ? 3.273 -2.018 -2.586 1 98.69 402 MET A CA 1
ATOM 3178 C C . MET A 1 402 ? 2.719 -3.422 -2.365 1 98.69 402 MET A C 1
ATOM 3180 O O . MET A 1 402 ? 1.664 -3.768 -2.898 1 98.69 402 MET A O 1
ATOM 3184 N N . GLN A 1 403 ? 3.443 -4.273 -1.571 1 98.62 403 GLN A N 1
ATOM 3185 C CA . GLN A 1 403 ? 2.926 -5.59 -1.21 1 98.62 403 GLN A CA 1
ATOM 3186 C C . GLN A 1 403 ? 1.582 -5.477 -0.495 1 98.62 403 GLN A C 1
ATOM 3188 O O . GLN A 1 403 ? 0.644 -6.211 -0.806 1 98.62 403 GLN A O 1
ATOM 3193 N N . GLU A 1 404 ? 1.54 -4.543 0.437 1 98.69 404 GLU A N 1
ATOM 3194 C CA . GLU A 1 404 ? 0.335 -4.375 1.244 1 98.69 404 GLU A CA 1
ATOM 3195 C C . GLU A 1 404 ? -0.85 -3.941 0.385 1 98.69 404 GLU A C 1
ATOM 3197 O O . GLU A 1 404 ? -1.983 -4.367 0.622 1 98.69 404 GLU A O 1
ATOM 3202 N N . LEU A 1 405 ? -0.607 -3.086 -0.525 1 98.62 405 LEU A N 1
ATOM 3203 C CA . LEU A 1 405 ? -1.655 -2.654 -1.442 1 98.62 405 LEU A CA 1
ATOM 3204 C C . LEU A 1 405 ? -2.188 -3.83 -2.252 1 98.62 405 LEU A C 1
ATOM 3206 O O . LEU A 1 405 ? -3.402 -3.99 -2.398 1 98.62 405 LEU A O 1
ATOM 3210 N N . VAL A 1 406 ? -1.317 -4.652 -2.742 1 98.75 406 VAL A N 1
ATOM 3211 C CA . VAL A 1 406 ? -1.688 -5.82 -3.535 1 98.75 406 VAL A CA 1
ATOM 3212 C C . VAL A 1 406 ? -2.457 -6.812 -2.668 1 98.75 406 VAL A C 1
ATOM 3214 O O . VAL A 1 406 ? -3.482 -7.352 -3.09 1 98.75 406 VAL A O 1
ATOM 3217 N N . LEU A 1 407 ? -1.973 -7.02 -1.496 1 98.81 407 LEU A N 1
ATOM 3218 C CA . LEU A 1 407 ? -2.631 -7.949 -0.585 1 98.81 407 LEU A CA 1
ATOM 3219 C C . LEU A 1 407 ? -4.062 -7.512 -0.298 1 98.81 407 LEU A C 1
ATOM 3221 O O . LEU A 1 407 ? -4.977 -8.336 -0.273 1 98.81 407 LEU A O 1
ATOM 3225 N N . ASP A 1 408 ? -4.246 -6.223 -0.084 1 98.75 408 ASP A N 1
ATOM 3226 C CA . ASP A 1 408 ? -5.594 -5.738 0.19 1 98.75 408 ASP A CA 1
ATOM 3227 C C . ASP A 1 408 ? -6.488 -5.887 -1.038 1 98.75 408 ASP A C 1
ATOM 3229 O O . ASP A 1 408 ? -7.691 -6.133 -0.91 1 98.75 408 ASP A O 1
ATOM 3233 N N . THR A 1 409 ? -5.953 -5.66 -2.229 1 98.81 409 THR A N 1
ATOM 3234 C CA . THR A 1 409 ? -6.703 -5.922 -3.449 1 98.81 409 THR A CA 1
ATOM 3235 C C . THR A 1 409 ? -7.176 -7.371 -3.494 1 98.81 409 THR A C 1
ATOM 3237 O O . THR A 1 409 ? -8.344 -7.645 -3.795 1 98.81 409 THR A O 1
ATOM 3240 N N . HIS A 1 410 ? -6.242 -8.281 -3.184 1 98.88 410 HIS A N 1
ATOM 3241 C CA . HIS A 1 410 ? -6.555 -9.711 -3.205 1 98.88 410 HIS A CA 1
ATOM 3242 C C . HIS A 1 410 ? -7.586 -10.062 -2.143 1 98.88 410 HIS A C 1
ATOM 3244 O O . HIS A 1 410 ? -8.516 -10.828 -2.406 1 98.88 410 HIS A O 1
ATOM 3250 N N . GLU A 1 411 ? -7.441 -9.5 -0.964 1 98.81 411 GLU A N 1
ATOM 3251 C CA . GLU A 1 411 ? -8.398 -9.734 0.114 1 98.81 411 GLU A CA 1
ATOM 3252 C C . GLU A 1 411 ? -9.797 -9.266 -0.281 1 98.81 411 GLU A C 1
ATOM 3254 O O . GLU A 1 411 ? -10.781 -9.969 -0.051 1 98.81 411 GLU A O 1
ATOM 3259 N N . LEU A 1 412 ? -9.852 -8.078 -0.855 1 98.81 412 LEU A N 1
ATOM 3260 C CA . LEU A 1 412 ? -11.141 -7.527 -1.277 1 98.81 412 LEU A CA 1
ATOM 3261 C C . LEU A 1 412 ? -11.742 -8.359 -2.398 1 98.81 412 LEU A C 1
ATOM 3263 O O . LEU A 1 412 ? -12.969 -8.523 -2.469 1 98.81 412 LEU A O 1
ATOM 3267 N N . THR A 1 413 ? -10.945 -8.867 -3.277 1 98.94 413 THR A N 1
ATOM 3268 C CA . THR A 1 413 ? -11.414 -9.758 -4.336 1 98.94 413 THR A CA 1
ATOM 3269 C C . THR A 1 413 ? -12.047 -11.008 -3.742 1 98.94 413 THR A C 1
ATOM 3271 O O . THR A 1 413 ? -13.133 -11.414 -4.16 1 98.94 413 THR A O 1
ATOM 3274 N N . VAL A 1 414 ? -11.391 -11.625 -2.758 1 98.88 414 VAL A N 1
ATOM 3275 C CA . VAL A 1 414 ? -11.906 -12.812 -2.078 1 98.88 414 VAL A CA 1
ATOM 3276 C C . VAL A 1 414 ? -13.266 -12.5 -1.465 1 98.88 414 VAL A C 1
ATOM 3278 O O . VAL A 1 414 ? -14.227 -13.242 -1.667 1 98.88 414 VAL A O 1
ATOM 3281 N N . GLU A 1 415 ? -13.305 -11.383 -0.756 1 98.69 415 GLU A N 1
ATOM 3282 C CA . GLU A 1 415 ? -14.555 -10.992 -0.106 1 98.69 415 GLU A CA 1
ATOM 3283 C C . GLU A 1 415 ? -15.664 -10.773 -1.13 1 98.69 415 GLU A C 1
ATOM 3285 O O . GLU A 1 415 ? -16.812 -11.195 -0.916 1 98.69 415 GLU A O 1
ATOM 3290 N N . ALA A 1 416 ? -15.312 -10.102 -2.199 1 98.5 416 ALA A N 1
ATOM 3291 C CA . ALA A 1 416 ? -16.297 -9.828 -3.242 1 98.5 416 ALA A CA 1
ATOM 3292 C C . ALA A 1 416 ? -16.906 -11.125 -3.773 1 98.5 416 ALA A C 1
ATOM 3294 O O . ALA A 1 416 ? -18.125 -11.25 -3.889 1 98.5 416 ALA A O 1
ATOM 3295 N N . VAL A 1 417 ? -16.094 -12.086 -4.059 1 98.62 417 VAL A N 1
ATOM 3296 C CA . VAL A 1 417 ? -16.516 -13.32 -4.703 1 98.62 417 VAL A CA 1
ATOM 3297 C C . VAL A 1 417 ? -17.312 -14.164 -3.709 1 98.62 417 VAL A C 1
ATOM 3299 O O . VAL A 1 417 ? -18.422 -14.617 -4.016 1 98.62 417 VAL A O 1
ATOM 3302 N N . VAL A 1 418 ? -16.766 -14.367 -2.523 1 98.19 418 VAL A N 1
ATOM 3303 C CA . VAL A 1 418 ? -17.359 -15.297 -1.567 1 98.19 418 VAL A CA 1
ATOM 3304 C C . VAL A 1 418 ? -18.656 -14.711 -1.012 1 98.19 418 VAL A C 1
ATOM 3306 O O . VAL A 1 418 ? -19.625 -15.438 -0.806 1 98.19 418 VAL A O 1
ATOM 3309 N N . GLU A 1 419 ? -18.641 -13.391 -0.812 1 97.12 419 GLU A N 1
ATOM 3310 C CA . GLU A 1 419 ? -19.828 -12.734 -0.266 1 97.12 419 GLU A CA 1
ATOM 3311 C C . GLU A 1 419 ? -20.766 -12.273 -1.378 1 97.12 419 GLU A C 1
ATOM 3313 O O . GLU A 1 419 ? -21.875 -11.82 -1.109 1 97.12 419 GLU A O 1
ATOM 3318 N N . GLN A 1 420 ? -20.344 -12.438 -2.564 1 96.38 420 GLN A N 1
ATOM 3319 C CA . GLN A 1 420 ? -21.125 -12.008 -3.723 1 96.38 420 GLN A CA 1
ATOM 3320 C C . GLN A 1 420 ? -21.531 -10.547 -3.6 1 96.38 420 GLN A C 1
ATOM 3322 O O . GLN A 1 420 ? -22.719 -10.219 -3.707 1 96.38 420 GLN A O 1
ATOM 3327 N N . SER A 1 421 ? -20.562 -9.727 -3.412 1 96.88 421 SER A N 1
ATOM 3328 C CA . SER A 1 421 ? -20.781 -8.312 -3.152 1 96.88 421 SER A CA 1
ATOM 3329 C C . SER A 1 421 ? -20.219 -7.453 -4.285 1 96.88 421 SER A C 1
ATOM 3331 O O . SER A 1 421 ? -19 -7.371 -4.469 1 96.88 421 SER A O 1
ATOM 3333 N N . TYR A 1 422 ? -21.094 -6.742 -5 1 96.69 422 TYR A N 1
ATOM 3334 C CA . TYR A 1 422 ? -20.688 -5.832 -6.062 1 96.69 422 TYR A CA 1
ATOM 3335 C C . TYR A 1 422 ? -19.875 -4.672 -5.496 1 96.69 422 TYR A C 1
ATOM 3337 O O . TYR A 1 422 ? -18.906 -4.227 -6.117 1 96.69 422 TYR A O 1
ATOM 3345 N N . GLU A 1 423 ? -20.297 -4.203 -4.324 1 96.38 423 GLU A N 1
ATOM 3346 C CA . GLU A 1 423 ? -19.578 -3.107 -3.678 1 96.38 423 GLU A CA 1
ATOM 3347 C C . GLU A 1 423 ? -18.109 -3.471 -3.426 1 96.38 423 GLU A C 1
ATOM 3349 O O . GLU A 1 423 ? -17.219 -2.666 -3.68 1 96.38 423 GLU A O 1
ATOM 3354 N N . LYS A 1 424 ? -17.891 -4.652 -2.967 1 98.06 424 LYS A N 1
ATOM 3355 C CA . LYS A 1 424 ? -16.516 -5.074 -2.662 1 98.06 424 LYS A CA 1
ATOM 3356 C C . LYS A 1 424 ? -15.742 -5.379 -3.938 1 98.06 424 LYS A C 1
ATOM 3358 O O . LYS A 1 424 ? -14.523 -5.191 -3.988 1 98.06 424 LYS A O 1
ATOM 3363 N N . LEU A 1 425 ? -16.469 -5.867 -4.984 1 98.56 425 LEU A N 1
ATOM 3364 C CA . LEU A 1 425 ? -15.828 -6.027 -6.289 1 98.56 425 LEU A CA 1
ATOM 3365 C C . LEU A 1 425 ? -15.305 -4.688 -6.805 1 98.56 425 LEU A C 1
ATOM 3367 O O . LEU A 1 425 ? -14.164 -4.594 -7.258 1 98.56 425 LEU A O 1
ATOM 3371 N N . ARG A 1 426 ? -16.188 -3.682 -6.715 1 98.31 426 ARG A N 1
ATOM 3372 C CA . ARG A 1 426 ? -15.812 -2.332 -7.129 1 98.31 426 ARG A CA 1
ATOM 3373 C C . ARG A 1 426 ? -14.641 -1.81 -6.305 1 98.31 426 ARG A C 1
ATOM 3375 O O . ARG A 1 426 ? -13.711 -1.219 -6.855 1 98.31 426 ARG A O 1
ATOM 3382 N N . ARG A 1 427 ? -14.664 -2.059 -5.016 1 98.5 427 ARG A N 1
ATOM 3383 C CA . ARG A 1 427 ? -13.594 -1.649 -4.109 1 98.5 427 ARG A CA 1
ATOM 3384 C C . ARG A 1 427 ? -12.281 -2.322 -4.48 1 98.5 427 ARG A C 1
ATOM 3386 O O . ARG A 1 427 ? -11.227 -1.683 -4.465 1 98.5 427 ARG A O 1
ATOM 3393 N N . ALA A 1 428 ? -12.328 -3.619 -4.777 1 98.81 428 ALA A N 1
ATOM 3394 C CA . ALA A 1 428 ? -11.133 -4.344 -5.199 1 98.81 428 ALA A CA 1
ATOM 3395 C C . ALA A 1 428 ? -10.531 -3.725 -6.461 1 98.81 428 ALA A C 1
ATOM 3397 O O . ALA A 1 428 ? -9.32 -3.492 -6.531 1 98.81 428 ALA A O 1
ATOM 3398 N N . MET A 1 429 ? -11.43 -3.453 -7.43 1 98.81 429 MET A N 1
ATOM 3399 C CA . MET A 1 429 ? -11 -2.879 -8.703 1 98.81 429 MET A CA 1
ATOM 3400 C C . MET A 1 429 ? -10.32 -1.528 -8.492 1 98.81 429 MET A C 1
ATOM 3402 O O . MET A 1 429 ? -9.273 -1.259 -9.07 1 98.81 429 MET A O 1
ATOM 3406 N N . LEU A 1 430 ? -10.859 -0.737 -7.602 1 98.56 430 LEU A N 1
ATOM 3407 C CA . LEU A 1 430 ? -10.375 0.63 -7.43 1 98.56 430 LEU A CA 1
ATOM 3408 C C . LEU A 1 430 ? -9.18 0.671 -6.48 1 98.56 430 LEU A C 1
ATOM 3410 O O . LEU A 1 430 ? -8.461 1.672 -6.426 1 98.56 430 LEU A O 1
ATOM 3414 N N . THR A 1 431 ? -8.945 -0.388 -5.68 1 98.56 431 THR A N 1
ATOM 3415 C CA . THR A 1 431 ? -7.75 -0.517 -4.852 1 98.56 431 THR A CA 1
ATOM 3416 C C . THR A 1 431 ? -6.562 -0.989 -5.688 1 98.56 431 THR A C 1
ATOM 3418 O O . THR A 1 431 ? -5.41 -0.711 -5.352 1 98.56 431 THR A O 1
ATOM 3421 N N . ASP A 1 432 ? -6.816 -1.644 -6.812 1 98.38 432 ASP A N 1
ATOM 3422 C CA . ASP A 1 432 ? -5.793 -2.219 -7.676 1 98.38 432 ASP A CA 1
ATOM 3423 C C . ASP A 1 432 ? -4.863 -1.138 -8.227 1 98.38 432 ASP A C 1
ATOM 3425 O O . ASP A 1 432 ? -5.324 -0.085 -8.672 1 98.38 432 ASP A O 1
ATOM 3429 N N . PRO A 1 433 ? -3.564 -1.399 -8.227 1 96.56 433 PRO A N 1
ATOM 3430 C CA . PRO A 1 433 ? -2.6 -0.36 -8.586 1 96.56 433 PRO A CA 1
ATOM 3431 C C . PRO A 1 433 ? -2.662 0.01 -10.07 1 96.56 433 PRO A C 1
ATOM 3433 O O . PRO A 1 433 ? -2.125 1.044 -10.477 1 96.56 433 PRO A O 1
ATOM 3436 N N . LEU A 1 434 ? -3.299 -0.77 -10.922 1 96.88 434 LEU A N 1
ATOM 3437 C CA . LEU A 1 434 ? -3.332 -0.515 -12.359 1 96.88 434 LEU A CA 1
ATOM 3438 C C . LEU A 1 434 ? -4.523 0.364 -12.727 1 96.88 434 LEU A C 1
ATOM 3440 O O . LEU A 1 434 ? -4.59 0.891 -13.844 1 96.88 434 LEU A O 1
ATOM 3444 N N . VAL A 1 435 ? -5.469 0.515 -11.82 1 97.38 435 VAL A N 1
ATOM 3445 C CA . VAL A 1 435 ? -6.711 1.216 -12.133 1 97.38 435 VAL A CA 1
ATOM 3446 C C . VAL A 1 435 ? -6.629 2.656 -11.633 1 97.38 435 VAL A C 1
ATOM 3448 O O . VAL A 1 435 ? -6.461 2.895 -10.43 1 97.38 435 VAL A O 1
ATOM 3451 N N . SER A 1 436 ? -6.809 3.609 -12.539 1 95.81 436 SER A N 1
ATOM 3452 C CA . SER A 1 436 ? -6.578 5 -12.164 1 95.81 436 SER A CA 1
ATOM 3453 C C . SER A 1 436 ? -7.832 5.844 -12.375 1 95.81 436 SER A C 1
ATOM 3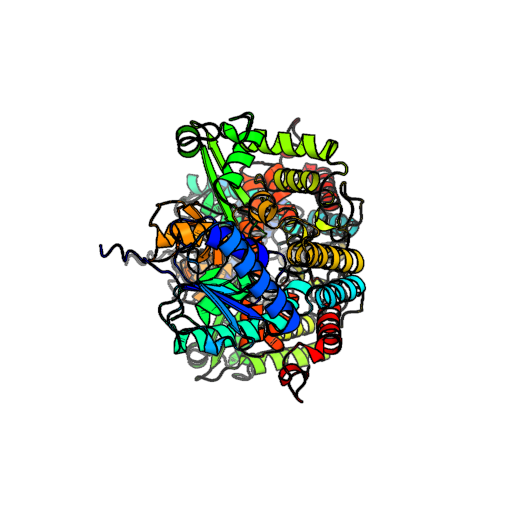455 O O . SER A 1 436 ? -7.828 7.047 -12.117 1 95.81 436 SER A O 1
ATOM 3457 N N . SER A 1 437 ? -8.906 5.301 -12.883 1 97.06 437 SER A N 1
ATOM 3458 C CA . SER A 1 437 ? -10.141 6.031 -13.18 1 97.06 437 SER A CA 1
ATOM 3459 C C . SER A 1 437 ? -11.359 5.289 -12.656 1 97.06 437 SER A C 1
ATOM 3461 O O . SER A 1 437 ? -11.531 4.094 -12.922 1 97.06 437 SER A O 1
ATOM 3463 N N . ILE A 1 438 ? -12.188 6.012 -11.953 1 97.75 438 ILE A N 1
ATOM 3464 C CA . ILE A 1 438 ? -13.398 5.418 -11.383 1 97.75 438 ILE A CA 1
ATOM 3465 C C . ILE A 1 438 ? -14.367 5.051 -12.492 1 97.75 438 ILE A C 1
ATOM 3467 O O . ILE A 1 438 ? -14.922 3.949 -12.508 1 97.75 438 ILE A O 1
ATOM 3471 N N . SER A 1 439 ? -14.555 5.938 -13.43 1 97.69 439 SER A N 1
ATOM 3472 C CA . SER A 1 439 ? -15.453 5.688 -14.555 1 97.69 439 SER A CA 1
ATOM 3473 C C . SER A 1 439 ? -15 4.473 -15.359 1 97.69 439 SER A C 1
ATOM 3475 O O . SER A 1 439 ? -15.812 3.604 -15.68 1 97.69 439 SER A O 1
ATOM 3477 N N . ASP A 1 440 ? -13.727 4.418 -15.711 1 98.38 440 ASP A N 1
ATOM 3478 C CA . ASP A 1 440 ? -13.203 3.295 -16.484 1 98.38 440 ASP A CA 1
ATOM 3479 C C . ASP A 1 440 ? -13.367 1.983 -15.719 1 98.38 440 ASP A C 1
ATOM 3481 O O . ASP A 1 440 ? -13.695 0.953 -16.312 1 98.38 440 ASP A O 1
ATOM 3485 N N . ALA A 1 441 ? -13.109 2.045 -14.414 1 98.38 441 ALA A N 1
ATOM 3486 C CA . ALA A 1 441 ? -13.258 0.853 -13.578 1 98.38 441 ALA A CA 1
ATOM 3487 C C . ALA A 1 441 ? -14.68 0.305 -13.656 1 98.38 441 ALA A C 1
ATOM 3489 O O . ALA A 1 441 ? -14.875 -0.899 -13.828 1 98.38 441 ALA A O 1
ATOM 3490 N N . ASP A 1 442 ? -15.609 1.187 -13.484 1 98.12 442 ASP A N 1
ATOM 3491 C CA . ASP A 1 442 ? -17.016 0.792 -13.531 1 98.12 442 ASP A CA 1
ATOM 3492 C C . ASP A 1 442 ? -17.375 0.197 -14.891 1 98.12 442 ASP A C 1
ATOM 3494 O O . ASP A 1 442 ? -18.109 -0.798 -14.961 1 98.12 442 ASP A O 1
ATOM 3498 N N . LYS A 1 443 ? -16.906 0.772 -15.898 1 98.38 443 LYS A N 1
ATOM 3499 C CA . LYS A 1 443 ? -17.188 0.296 -17.25 1 98.38 443 LYS A CA 1
ATOM 3500 C C . LYS A 1 443 ? -16.531 -1.053 -17.5 1 98.38 443 LYS A C 1
ATOM 3502 O O . LYS A 1 443 ? -17.109 -1.922 -18.156 1 98.38 443 LYS A O 1
ATOM 3507 N N . ILE A 1 444 ? -15.289 -1.207 -17.031 1 98.81 444 ILE A N 1
ATOM 3508 C CA . ILE A 1 444 ? -14.594 -2.482 -17.172 1 98.81 444 ILE A CA 1
ATOM 3509 C C . ILE A 1 444 ? -15.398 -3.582 -16.484 1 98.81 444 ILE A C 1
ATOM 3511 O O . ILE A 1 444 ? -15.633 -4.645 -17.062 1 98.81 444 ILE A O 1
ATOM 3515 N N . ILE A 1 445 ? -15.836 -3.322 -15.242 1 98.62 445 ILE A N 1
ATOM 3516 C CA . ILE A 1 445 ? -16.594 -4.309 -14.484 1 98.62 445 ILE A CA 1
ATOM 3517 C C . ILE A 1 445 ? -17.859 -4.68 -15.25 1 98.62 445 ILE A C 1
ATOM 3519 O O . ILE A 1 445 ? -18.156 -5.863 -15.445 1 98.62 445 ILE A O 1
ATOM 3523 N N . LYS A 1 446 ? -18.547 -3.689 -15.703 1 97.81 446 LYS A N 1
ATOM 3524 C CA . LYS A 1 446 ? -19.812 -3.912 -16.406 1 97.81 446 LYS A CA 1
ATOM 3525 C C . LYS A 1 446 ? -19.578 -4.734 -17.688 1 97.81 446 LYS A C 1
ATOM 3527 O O . LYS A 1 446 ? -20.312 -5.688 -17.938 1 97.81 446 LYS A O 1
ATOM 3532 N N . GLU A 1 447 ? -18.641 -4.359 -18.453 1 98.44 447 GLU A N 1
ATOM 3533 C CA . GLU A 1 447 ? -18.375 -5.027 -19.719 1 98.44 447 GLU A CA 1
ATOM 3534 C C . GLU A 1 447 ? -17.906 -6.465 -19.5 1 98.44 447 GLU A C 1
ATOM 3536 O O . GLU A 1 447 ? -18.328 -7.375 -20.219 1 98.44 447 GLU A O 1
ATOM 3541 N N . LEU A 1 448 ? -17.031 -6.695 -18.547 1 98.69 448 LEU A N 1
ATOM 3542 C CA . LEU A 1 448 ? -16.531 -8.039 -18.281 1 98.69 448 LEU A CA 1
ATOM 3543 C C . LEU A 1 448 ? -17.656 -8.93 -17.75 1 98.69 448 LEU A C 1
ATOM 3545 O O . LEU A 1 448 ? -17.75 -10.102 -18.109 1 98.69 448 LEU A O 1
ATOM 3549 N N . LEU A 1 449 ? -18.5 -8.398 -16.859 1 98.19 449 LEU A N 1
ATOM 3550 C CA . LEU A 1 449 ? -19.641 -9.18 -16.391 1 98.19 449 LEU A CA 1
ATOM 3551 C C . LEU A 1 449 ? -20.531 -9.602 -17.547 1 98.19 449 LEU A C 1
ATOM 3553 O O . LEU A 1 449 ? -20.984 -10.75 -17.594 1 98.19 449 LEU A O 1
ATOM 3557 N N . ALA A 1 450 ? -20.75 -8.672 -18.469 1 98 450 ALA A N 1
ATOM 3558 C CA . ALA A 1 450 ? -21.609 -8.977 -19.609 1 98 450 ALA A CA 1
ATOM 3559 C C . ALA A 1 450 ? -20.969 -10.039 -20.5 1 98 450 ALA A C 1
ATOM 3561 O O . ALA A 1 450 ? -21.641 -10.992 -20.906 1 98 450 ALA A O 1
ATOM 3562 N N . LEU A 1 451 ? -19.734 -9.938 -20.828 1 98.31 451 LEU A N 1
ATOM 3563 C CA . LEU A 1 451 ? -19.047 -10.797 -21.781 1 98.31 451 LEU A CA 1
ATOM 3564 C C . LEU A 1 451 ? -18.766 -12.172 -21.188 1 98.31 451 LEU A C 1
ATOM 3566 O O . LEU A 1 451 ? -18.609 -13.148 -21.922 1 98.31 451 LEU A O 1
ATOM 3570 N N . GLU A 1 452 ? -18.766 -12.242 -19.844 1 98.06 452 GLU A N 1
ATOM 3571 C CA . GLU A 1 452 ? -18.375 -13.508 -19.219 1 98.06 452 GLU A CA 1
ATOM 3572 C C . GLU A 1 452 ? -19.562 -14.125 -18.469 1 98.06 452 GLU A C 1
ATOM 3574 O O . GLU A 1 452 ? -19.359 -14.914 -17.547 1 98.06 452 GLU A O 1
ATOM 3579 N N . ARG A 1 453 ? -20.734 -13.875 -18.875 1 96.69 453 ARG A N 1
ATOM 3580 C CA . ARG A 1 453 ? -21.969 -14.289 -18.234 1 96.69 453 ARG A CA 1
ATOM 3581 C C . ARG A 1 453 ? -22.078 -15.812 -18.188 1 96.69 453 ARG A C 1
ATOM 3583 O O . ARG A 1 453 ? -22.656 -16.359 -17.25 1 96.69 453 ARG A O 1
ATOM 3590 N N . GLU A 1 454 ? -21.5 -16.469 -19.109 1 95.56 454 GLU A N 1
ATOM 3591 C CA . GLU A 1 454 ? -21.594 -17.922 -19.188 1 95.56 454 GLU A CA 1
ATOM 3592 C C . GLU A 1 454 ? -20.781 -18.594 -18.078 1 95.56 454 GLU A C 1
ATOM 3594 O O . GLU A 1 454 ? -21.094 -19.703 -17.656 1 95.56 454 GLU A O 1
ATOM 3599 N N . MET A 1 455 ? -19.766 -17.891 -17.609 1 95.94 455 MET A N 1
ATOM 3600 C CA . MET A 1 455 ? -18.828 -18.5 -16.656 1 95.94 455 MET A CA 1
ATOM 3601 C C . MET A 1 455 ? -19.047 -17.953 -15.25 1 95.94 455 MET A C 1
ATOM 3603 O O . MET A 1 455 ? -18.797 -18.656 -14.273 1 95.94 455 MET A O 1
ATOM 3607 N N . ILE A 1 456 ? -19.453 -16.719 -15.133 1 96.88 456 ILE A N 1
ATOM 3608 C CA . ILE A 1 456 ? -19.641 -16.062 -13.836 1 96.88 456 ILE A CA 1
ATOM 3609 C C . ILE A 1 456 ? -21 -16.453 -13.266 1 96.88 456 ILE A C 1
ATOM 3611 O O . ILE A 1 456 ? -22.016 -16.438 -13.984 1 96.88 456 ILE A O 1
ATOM 3615 N N . PRO A 1 457 ? -21.094 -16.812 -12.023 1 95.56 457 PRO A N 1
ATOM 3616 C CA . PRO A 1 457 ? -22.344 -17.281 -11.414 1 95.56 457 PRO A CA 1
ATOM 3617 C C . PRO A 1 457 ? -23.516 -16.312 -11.641 1 95.56 457 PRO A C 1
ATOM 3619 O O . PRO A 1 457 ? -23.328 -15.094 -11.609 1 95.56 457 PRO A O 1
ATOM 3622 N N . GLY A 1 458 ? -24.703 -16.844 -11.711 1 94.38 458 GLY A N 1
ATOM 3623 C CA . GLY A 1 458 ? -25.906 -16.125 -12.07 1 94.38 458 GLY A CA 1
ATOM 3624 C C . GLY A 1 458 ? -26.281 -15.039 -11.078 1 94.38 458 GLY A C 1
ATOM 3625 O O . GLY A 1 458 ? -26.891 -14.039 -11.438 1 94.38 458 GLY A O 1
ATOM 3626 N N . ILE A 1 459 ? -25.781 -15.18 -9.922 1 92.62 459 ILE A N 1
ATOM 3627 C CA . ILE A 1 459 ? -26.141 -14.258 -8.844 1 92.62 459 ILE A CA 1
ATOM 3628 C C . ILE A 1 459 ? -25.656 -12.852 -9.188 1 92.62 459 ILE A C 1
ATOM 3630 O O . ILE A 1 459 ? -26.234 -11.859 -8.75 1 92.62 459 ILE A O 1
ATOM 3634 N N . TRP A 1 460 ? -24.656 -12.719 -10 1 94.69 460 TRP A N 1
ATOM 3635 C CA . TRP A 1 460 ? -24.047 -11.43 -10.352 1 94.69 460 TRP A CA 1
ATOM 3636 C C . TRP A 1 460 ? -24.922 -10.688 -11.367 1 94.69 460 TRP A C 1
ATOM 3638 O O . TRP A 1 460 ? -24.703 -9.5 -11.625 1 94.69 460 TRP A O 1
ATOM 3648 N N . TYR A 1 461 ? -25.953 -11.336 -11.82 1 92.88 461 TYR A N 1
ATOM 3649 C CA . TYR A 1 461 ? -26.812 -10.758 -12.844 1 92.88 461 TYR A CA 1
ATOM 3650 C C . TYR A 1 461 ? -28.219 -10.555 -12.32 1 92.88 461 TYR A C 1
ATOM 3652 O O . TYR A 1 461 ? -29.109 -10.117 -13.055 1 92.88 461 TYR A O 1
ATOM 3660 N N . ALA A 1 462 ? -28.516 -11.094 -11.172 1 85 462 ALA A N 1
ATOM 3661 C CA . ALA A 1 462 ? -29.844 -10.953 -10.57 1 85 462 ALA A CA 1
ATOM 3662 C C . ALA A 1 462 ? -30.172 -9.484 -10.328 1 85 462 ALA A C 1
ATOM 3664 O O . ALA A 1 462 ? -29.281 -8.656 -10.148 1 85 462 ALA A O 1
ATOM 3665 N N . ASP A 1 463 ? -31.422 -9.164 -10.406 1 65.31 463 ASP A N 1
ATOM 3666 C CA . ASP A 1 463 ? -32 -7.836 -10.227 1 65.31 463 ASP A CA 1
ATOM 3667 C C . ASP A 1 463 ? -31.641 -7.266 -8.852 1 65.31 463 ASP A C 1
ATOM 3669 O O . ASP A 1 463 ? -31.547 -8.008 -7.871 1 65.31 463 ASP A O 1
ATOM 3673 N N . GLY A 1 464 ? -30.797 -6.062 -8.656 1 56.94 464 GLY A N 1
ATOM 3674 C CA . GLY A 1 464 ? -30.422 -5.359 -7.445 1 56.94 464 GLY A CA 1
ATOM 3675 C C . GLY A 1 464 ? -28.922 -5.285 -7.238 1 56.94 464 GLY A C 1
ATOM 3676 O O . GLY A 1 464 ? -28.438 -4.531 -6.387 1 56.94 464 GLY A O 1
ATOM 3677 N N . LEU A 1 465 ? -28.281 -6.418 -7.602 1 54.72 465 LEU A N 1
ATOM 3678 C CA . LEU A 1 465 ? -26.859 -6.281 -7.348 1 54.72 465 LEU A CA 1
ATOM 3679 C C . LEU A 1 465 ? -26.25 -5.176 -8.211 1 54.72 465 LEU A C 1
ATOM 3681 O O . LEU A 1 465 ? -25.281 -4.527 -7.805 1 54.72 465 LEU A O 1
ATOM 3685 N N . ASN A 1 466 ? -26.797 -5.062 -9.523 1 46.62 466 ASN A N 1
ATOM 3686 C CA . ASN A 1 466 ? -26.234 -4.02 -10.375 1 46.62 466 ASN A CA 1
ATOM 3687 C C . ASN A 1 466 ? -26.766 -2.641 -10.008 1 46.62 466 ASN A C 1
ATOM 3689 O O . ASN A 1 466 ? -27.141 -1.855 -10.883 1 46.62 466 ASN A O 1
ATOM 3693 N N . ARG A 1 467 ? -27.422 -2.488 -8.906 1 41.19 467 ARG A N 1
ATOM 3694 C CA . ARG A 1 467 ? -28.016 -1.191 -8.625 1 41.19 467 ARG A CA 1
ATOM 3695 C C . ARG A 1 467 ? -26.984 -0.077 -8.68 1 41.19 467 ARG A C 1
ATOM 3697 O O . ARG A 1 467 ? -27.312 1.094 -8.477 1 41.19 467 ARG A O 1
ATOM 3704 N N . ASN A 1 468 ? -25.688 0.135 -8.781 1 36.41 468 ASN A N 1
ATOM 3705 C CA . ASN A 1 468 ? -25.406 1.565 -8.75 1 36.41 468 ASN A CA 1
ATOM 3706 C C . ASN A 1 468 ? -25.938 2.27 -10 1 36.41 468 ASN A C 1
ATOM 3708 O O . ASN A 1 468 ? -25.781 1.757 -11.109 1 36.41 468 ASN A O 1
ATOM 3712 N N . MET B 1 1 ? 1.88 11.711 42.156 1 27.98 1 MET B N 1
ATOM 3713 C CA . MET B 1 1 ? 1.661 12.203 40.781 1 27.98 1 MET B CA 1
ATOM 3714 C C . MET B 1 1 ? 2.01 13.688 40.688 1 27.98 1 MET B C 1
ATOM 3716 O O . MET B 1 1 ? 1.39 14.523 41.344 1 27.98 1 MET B O 1
ATOM 3720 N N . ASN B 1 2 ? 3.238 14.031 40.75 1 33.25 2 ASN B N 1
ATOM 3721 C CA . ASN B 1 2 ? 3.77 15.391 40.688 1 33.25 2 ASN B CA 1
ATOM 3722 C C . ASN B 1 2 ? 3.084 16.219 39.625 1 33.25 2 ASN B C 1
ATOM 3724 O O . ASN B 1 2 ? 3.262 15.969 38.438 1 33.25 2 ASN B O 1
ATOM 3728 N N . SER B 1 3 ? 1.865 16.469 39.75 1 41.28 3 SER B N 1
ATOM 3729 C CA . SER B 1 3 ? 1.136 17.484 39 1 41.28 3 SER B CA 1
ATOM 3730 C C . SER B 1 3 ? 2.014 18.703 38.688 1 41.28 3 SER B C 1
ATOM 3732 O O . SER B 1 3 ? 2.293 19.5 39.594 1 41.28 3 SER B O 1
ATOM 3734 N N . SER B 1 4 ? 3.166 18.562 38.156 1 48.31 4 SER B N 1
ATOM 3735 C CA . SER B 1 4 ? 4.066 19.688 37.906 1 48.31 4 SER B CA 1
ATOM 3736 C C . SER B 1 4 ? 3.295 20.938 37.469 1 48.31 4 SER B C 1
ATOM 3738 O O . SER B 1 4 ? 2.721 20.953 36.375 1 48.31 4 SER B O 1
ATOM 3740 N N . ASN B 1 5 ? 2.529 21.5 38.406 1 62 5 ASN B N 1
ATOM 3741 C CA . ASN B 1 5 ? 1.875 22.797 38.312 1 62 5 ASN B CA 1
ATOM 3742 C C . ASN B 1 5 ? 2.797 23.844 37.688 1 62 5 ASN B C 1
ATOM 3744 O O . ASN B 1 5 ? 3.637 24.422 38.375 1 62 5 ASN B O 1
ATOM 3748 N N . MET B 1 6 ? 3.018 23.641 36.375 1 83.06 6 MET B N 1
ATOM 3749 C CA . MET B 1 6 ? 3.814 24.641 35.688 1 83.06 6 MET B CA 1
ATOM 3750 C C . MET B 1 6 ? 3.182 26.031 35.812 1 83.06 6 MET B C 1
ATOM 3752 O O . MET B 1 6 ? 2.148 26.297 35.219 1 83.06 6 MET B O 1
ATOM 3756 N N . GLN B 1 7 ? 3.574 26.859 36.75 1 84.38 7 GLN B N 1
ATOM 3757 C CA . GLN B 1 7 ? 2.963 28.141 37.062 1 84.38 7 GLN B CA 1
ATOM 3758 C C . GLN B 1 7 ? 3.297 29.172 36 1 84.38 7 GLN B C 1
ATOM 3760 O O . GLN B 1 7 ? 2.457 30 35.625 1 84.38 7 GLN B O 1
ATOM 3765 N N . GLN B 1 8 ? 4.484 29.047 35.344 1 93.88 8 GLN B N 1
ATOM 3766 C CA . GLN B 1 8 ? 4.934 29.984 34.344 1 93.88 8 GLN B CA 1
ATOM 3767 C C . GLN B 1 8 ? 5.527 29.266 33.125 1 93.88 8 GLN B C 1
ATOM 3769 O O . GLN B 1 8 ? 6.734 29.328 32.906 1 93.88 8 GLN B O 1
ATOM 3774 N N . PRO B 1 9 ? 4.648 28.656 32.375 1 96.31 9 PRO B N 1
ATOM 3775 C CA . PRO B 1 9 ? 5.152 27.891 31.219 1 96.31 9 PRO B CA 1
ATOM 3776 C C . PRO B 1 9 ? 5.836 28.797 30.188 1 96.31 9 PRO B C 1
ATOM 3778 O O . PRO B 1 9 ? 5.41 29.922 29.969 1 96.31 9 PRO B O 1
ATOM 3781 N N . LYS B 1 10 ? 6.883 28.344 29.609 1 97.56 10 LYS B N 1
ATOM 3782 C CA . LYS B 1 10 ? 7.555 29.016 28.516 1 97.56 10 LYS B CA 1
ATOM 3783 C C . LYS B 1 10 ? 7.328 28.281 27.188 1 97.56 10 LYS B C 1
ATOM 3785 O O . LYS B 1 10 ? 7.715 27.125 27.047 1 97.56 10 LYS B O 1
ATOM 3790 N N . VAL B 1 11 ? 6.703 28.953 26.234 1 96.69 11 VAL B N 1
ATOM 3791 C CA . VAL B 1 11 ? 6.422 28.422 24.906 1 96.69 11 VAL B CA 1
ATOM 3792 C C . VAL B 1 11 ? 7.266 29.156 23.875 1 96.69 11 VAL B C 1
ATOM 3794 O O . VAL B 1 11 ? 7.188 30.375 23.75 1 96.69 11 VAL B O 1
ATOM 3797 N N . VAL B 1 12 ? 8.102 28.406 23.172 1 97.25 12 VAL B N 1
ATOM 3798 C CA . VAL B 1 12 ? 8.906 28.969 22.094 1 97.25 12 VAL B CA 1
ATOM 3799 C C . VAL B 1 12 ? 8.273 28.625 20.75 1 97.25 12 VAL B C 1
ATOM 3801 O O . VAL B 1 12 ? 8.016 27.453 20.469 1 97.25 12 VAL B O 1
ATOM 3804 N N . VAL B 1 13 ? 7.988 29.609 19.922 1 96.38 13 VAL B N 1
ATOM 3805 C CA . VAL B 1 13 ? 7.457 29.406 18.578 1 96.38 13 VAL B CA 1
ATOM 3806 C C . VAL B 1 13 ? 8.539 29.719 17.547 1 96.38 13 VAL B C 1
ATOM 3808 O O . VAL B 1 13 ? 8.945 30.875 17.391 1 96.38 13 VAL B O 1
ATOM 3811 N N . ILE B 1 14 ? 8.984 28.703 16.906 1 96.88 14 ILE B N 1
ATOM 3812 C CA . ILE B 1 14 ? 9.93 28.891 15.805 1 96.88 14 ILE B CA 1
ATOM 3813 C C . ILE B 1 14 ? 9.172 29.062 14.492 1 96.88 14 ILE B C 1
ATOM 3815 O O . ILE B 1 14 ? 8.523 28.125 14.008 1 96.88 14 ILE B O 1
ATOM 3819 N N . GLY B 1 15 ? 9.32 30.156 13.867 1 94.25 15 GLY B N 1
ATOM 3820 C CA . GLY B 1 15 ? 8.477 30.594 12.766 1 94.25 15 GLY B CA 1
ATOM 3821 C C . GLY B 1 15 ? 7.371 31.531 13.188 1 94.25 15 GLY B C 1
ATOM 3822 O O . GLY B 1 15 ? 6.195 31.312 12.883 1 94.25 15 GLY B O 1
ATOM 3823 N N . ALA B 1 16 ? 7.727 32.562 13.945 1 88.12 16 ALA B N 1
ATOM 3824 C CA . ALA B 1 16 ? 6.777 33.531 14.508 1 88.12 16 ALA B CA 1
ATOM 3825 C C . ALA B 1 16 ? 6.027 34.281 13.406 1 88.12 16 ALA B C 1
ATOM 3827 O O . ALA B 1 16 ? 4.875 34.656 13.586 1 88.12 16 ALA B O 1
ATOM 3828 N N . GLY B 1 17 ? 6.668 34.406 12.281 1 83.12 17 GLY B N 1
ATOM 3829 C CA . GLY B 1 17 ? 6.055 35.094 11.164 1 83.12 17 GLY B CA 1
ATOM 3830 C C . GLY B 1 17 ? 5.059 34.25 10.398 1 83.12 17 GLY B C 1
ATOM 3831 O O . GLY B 1 17 ? 4.477 34.688 9.406 1 83.12 17 GLY B O 1
ATOM 3832 N N . SER B 1 18 ? 4.957 33.031 10.867 1 77.31 18 SER B N 1
ATOM 3833 C CA . SER B 1 18 ? 3.914 32.188 10.273 1 77.31 18 SER B CA 1
ATOM 3834 C C . SER B 1 18 ? 2.531 32.781 10.5 1 77.31 18 SER B C 1
ATOM 3836 O O . SER B 1 18 ? 2.105 32.969 11.648 1 77.31 18 SER B O 1
ATOM 3838 N N . LEU B 1 19 ? 1.899 33.125 9.508 1 74 19 LEU B N 1
ATOM 3839 C CA . LEU B 1 19 ? 0.68 33.938 9.586 1 74 19 LEU B CA 1
ATOM 3840 C C . LEU B 1 19 ? -0.463 33.125 10.188 1 74 19 LEU B C 1
ATOM 3842 O O . LEU B 1 19 ? -1.414 33.688 10.727 1 74 19 LEU B O 1
ATOM 3846 N N . PHE B 1 20 ? -0.319 31.797 10.141 1 73 20 PHE B N 1
ATOM 3847 C CA . PHE B 1 20 ? -1.394 30.984 10.711 1 73 20 PHE B CA 1
ATOM 3848 C C . PHE B 1 20 ? -1.137 30.703 12.188 1 73 20 PHE B C 1
ATOM 3850 O O . PHE B 1 20 ? -1.855 31.219 13.055 1 73 20 PHE B O 1
ATOM 3857 N N . PHE B 1 21 ? -0.025 30.266 12.508 1 78.69 21 PHE B N 1
ATOM 3858 C CA . PHE B 1 21 ? 0.209 29.828 13.875 1 78.69 21 PHE B CA 1
ATOM 3859 C C . PHE B 1 21 ? 0.727 30.984 14.727 1 78.69 21 PHE B C 1
ATOM 3861 O O . PHE B 1 21 ? 0.45 31.047 15.93 1 78.69 21 PHE B O 1
ATOM 3868 N N . GLY B 1 22 ? 1.411 31.891 14.164 1 82 22 GLY B N 1
ATOM 3869 C CA . GLY B 1 22 ? 1.944 33 14.93 1 82 22 GLY B CA 1
ATOM 3870 C C . GLY B 1 22 ? 0.867 33.844 15.594 1 82 22 GLY B C 1
ATOM 3871 O O . GLY B 1 22 ? 0.915 34.062 16.797 1 82 22 GLY B O 1
ATOM 3872 N N . ARG B 1 23 ? -0.092 34.219 14.836 1 87.56 23 ARG B N 1
ATOM 3873 C CA . ARG B 1 23 ? -1.18 35.031 15.352 1 87.56 23 ARG B CA 1
ATOM 3874 C C . ARG B 1 23 ? -2.025 34.25 16.359 1 87.56 23 ARG B C 1
ATOM 3876 O O . ARG B 1 23 ? -2.391 34.781 17.406 1 87.56 23 ARG B O 1
ATOM 3883 N N . GLN B 1 24 ? -2.189 33 16.031 1 89.25 24 GLN B N 1
ATOM 3884 C CA . GLN B 1 24 ? -3.035 32.156 16.891 1 89.25 24 GLN B CA 1
ATOM 3885 C C . GLN B 1 24 ? -2.354 31.875 18.219 1 89.25 24 GLN B C 1
ATOM 3887 O O . GLN B 1 24 ? -3.018 31.75 19.25 1 89.25 24 GLN B O 1
ATOM 3892 N N . SER B 1 25 ? -1.074 31.734 18.172 1 91.19 25 SER B N 1
ATOM 3893 C CA . SER B 1 25 ? -0.332 31.484 19.391 1 91.19 25 SER B CA 1
ATOM 3894 C C . SER B 1 25 ? -0.44 32.656 20.359 1 91.19 25 SER B C 1
ATOM 3896 O O . SER B 1 25 ? -0.553 32.469 21.578 1 91.19 25 SER B O 1
ATOM 3898 N N . ILE B 1 26 ? -0.425 33.875 19.828 1 93.94 26 ILE B N 1
ATOM 3899 C CA . ILE B 1 26 ? -0.585 35.062 20.656 1 93.94 26 ILE B CA 1
ATOM 3900 C C . ILE B 1 26 ? -1.952 35.031 21.328 1 93.94 26 ILE B C 1
ATOM 3902 O O . ILE B 1 26 ? -2.051 35.25 22.547 1 93.94 26 ILE B O 1
ATOM 3906 N N . TRP B 1 27 ? -2.92 34.812 20.562 1 94.5 27 TRP B N 1
ATOM 3907 C CA . TRP B 1 27 ? -4.277 34.75 21.094 1 94.5 27 TRP B CA 1
ATOM 3908 C C . TRP B 1 27 ? -4.379 33.781 22.25 1 94.5 27 TRP B C 1
ATOM 3910 O O . TRP B 1 27 ? -4.941 34.094 23.297 1 94.5 27 TRP B O 1
ATOM 3920 N N . GLN B 1 28 ? -3.863 32.688 22.156 1 91.75 28 GLN B N 1
ATOM 3921 C CA . GLN B 1 28 ? -4 31.609 23.141 1 91.75 28 GLN B CA 1
ATOM 3922 C C . GLN B 1 28 ? -3.232 31.922 24.422 1 91.75 28 GLN B C 1
ATOM 3924 O O . GLN B 1 28 ? -3.721 31.688 25.516 1 91.75 28 GLN B O 1
ATOM 3929 N N . MET B 1 29 ? -2.002 32.375 24.203 1 94.94 29 MET B N 1
ATOM 3930 C CA . MET B 1 29 ? -1.169 32.719 25.359 1 94.94 29 MET B CA 1
ATOM 3931 C C . MET B 1 29 ? -1.836 33.781 26.234 1 94.94 29 MET B C 1
ATOM 3933 O O . MET B 1 29 ? -1.663 33.781 27.453 1 94.94 29 MET B O 1
ATOM 3937 N N . ILE B 1 30 ? -2.588 34.594 25.562 1 96.31 30 ILE B N 1
ATOM 3938 C CA . ILE B 1 30 ? -3.242 35.656 26.266 1 96.31 30 ILE B CA 1
ATOM 3939 C C . ILE B 1 30 ? -4.539 35.156 26.906 1 96.31 30 ILE B C 1
ATOM 3941 O O . ILE B 1 30 ? -4.82 35.469 28.062 1 96.31 30 ILE B O 1
ATOM 3945 N N . HIS B 1 31 ? -5.215 34.406 26.188 1 95.38 31 HIS B N 1
ATOM 3946 C CA . HIS B 1 31 ? -6.547 33.938 26.578 1 95.38 31 HIS B CA 1
ATOM 3947 C C . HIS B 1 31 ? -6.477 32.938 27.719 1 95.38 31 HIS B C 1
ATOM 3949 O O . HIS B 1 31 ? -7.324 32.938 28.609 1 95.38 31 HIS B O 1
ATOM 3955 N N . SER B 1 32 ? -5.559 32.094 27.781 1 95.38 32 SER B N 1
ATOM 3956 C CA . SER B 1 32 ? -5.512 30.953 28.688 1 95.38 32 SER B CA 1
ATOM 3957 C C . SER B 1 32 ? -5 31.359 30.062 1 95.38 32 SER B C 1
ATOM 3959 O O . SER B 1 32 ? -3.869 31.828 30.203 1 95.38 32 SER B O 1
ATOM 3961 N N . PRO B 1 33 ? -5.75 31.031 31.094 1 94.69 33 PRO B N 1
ATOM 3962 C CA . PRO B 1 33 ? -5.254 31.312 32.438 1 94.69 33 PRO B CA 1
ATOM 3963 C C . PRO B 1 33 ? -4.07 30.438 32.844 1 94.69 33 PRO B C 1
ATOM 3965 O O . PRO B 1 33 ? -3.348 30.766 33.781 1 94.69 33 PRO B O 1
ATOM 3968 N N . TYR B 1 34 ? -3.869 29.391 32.094 1 95 34 TYR B N 1
ATOM 3969 C CA . TYR B 1 34 ? -2.775 28.469 32.406 1 95 34 TYR B CA 1
ATOM 3970 C C . TYR B 1 34 ? -1.485 28.922 31.734 1 95 34 TYR B C 1
ATOM 3972 O O . TYR B 1 34 ? -0.397 28.469 32.094 1 95 34 TYR B O 1
ATOM 3980 N N . LEU B 1 35 ? -1.633 29.859 30.734 1 96.25 35 LEU B N 1
ATOM 3981 C CA . LEU B 1 35 ? -0.47 30.188 29.922 1 96.25 35 LEU B CA 1
ATOM 3982 C C . LEU B 1 35 ? -0.108 31.656 30.047 1 96.25 35 LEU B C 1
ATOM 3984 O O . LEU B 1 35 ? 1.038 32.031 29.797 1 96.25 35 LEU B O 1
ATOM 3988 N N . ASN B 1 36 ? -1.046 32.5 30.438 1 96.5 36 ASN B N 1
ATOM 3989 C CA . ASN B 1 36 ? -0.922 33.938 30.266 1 96.5 36 ASN B CA 1
ATOM 3990 C C . ASN B 1 36 ? -0.039 34.562 31.344 1 96.5 36 ASN B C 1
ATOM 3992 O O . ASN B 1 36 ? 0.137 35.781 31.375 1 96.5 36 ASN B O 1
ATOM 3996 N N . GLN B 1 37 ? 0.496 33.781 32.25 1 96.06 37 GLN B N 1
ATOM 3997 C CA . GLN B 1 37 ? 1.482 34.281 33.188 1 96.06 37 GLN B CA 1
ATOM 3998 C C . GLN B 1 37 ? 2.883 33.781 32.844 1 96.06 37 GLN B C 1
ATOM 4000 O O . GLN B 1 37 ? 3.844 34.062 33.562 1 96.06 37 GLN B O 1
ATOM 4005 N N . GLY B 1 38 ? 2.926 33.125 31.766 1 96.81 38 GLY B N 1
ATOM 4006 C CA . GLY B 1 38 ? 4.191 32.531 31.344 1 96.81 38 GLY B CA 1
ATOM 4007 C C . GLY B 1 38 ? 4.961 33.406 30.375 1 96.81 38 GLY B C 1
ATOM 4008 O O . GLY B 1 38 ? 4.945 34.625 30.5 1 96.81 38 GLY B O 1
ATOM 4009 N N . THR B 1 39 ? 5.75 32.719 29.516 1 97.94 39 THR B N 1
ATOM 4010 C CA . THR B 1 39 ? 6.594 33.406 28.531 1 97.94 39 THR B CA 1
ATOM 4011 C C . THR B 1 39 ? 6.297 32.906 27.125 1 97.94 39 THR B C 1
ATOM 4013 O O . THR B 1 39 ? 6.234 31.688 26.891 1 97.94 39 THR B O 1
ATOM 4016 N N . LEU B 1 40 ? 6.02 33.812 26.25 1 97.12 40 LEU B N 1
ATOM 4017 C CA . LEU B 1 40 ? 5.973 33.531 24.812 1 97.12 40 LEU B CA 1
ATOM 4018 C C . LEU B 1 40 ? 7.242 34.031 24.125 1 97.12 40 LEU B C 1
ATOM 4020 O O . LEU B 1 40 ? 7.512 35.219 24.078 1 97.12 40 LEU B O 1
ATOM 4024 N N . ALA B 1 41 ? 8.047 33.094 23.719 1 97.75 41 ALA B N 1
ATOM 4025 C CA . ALA B 1 41 ? 9.258 33.438 22.969 1 97.75 41 ALA B CA 1
ATOM 4026 C C . ALA B 1 41 ? 9.055 33.219 21.484 1 97.75 41 ALA B C 1
ATOM 4028 O O . ALA B 1 41 ? 8.695 32.125 21.047 1 97.75 41 ALA B O 1
ATOM 4029 N N . LEU B 1 42 ? 9.227 34.281 20.672 1 97.19 42 LEU B N 1
ATOM 4030 C CA . LEU B 1 42 ? 9.031 34.25 19.234 1 97.19 42 LEU B CA 1
ATOM 4031 C C . LEU B 1 42 ? 10.375 34.25 18.5 1 97.19 42 LEU B C 1
ATOM 4033 O O . LEU B 1 42 ? 11.258 35.062 18.812 1 97.19 42 LEU B O 1
ATOM 4037 N N . VAL B 1 43 ? 10.484 33.281 17.594 1 97.62 43 VAL B N 1
ATOM 4038 C CA . VAL B 1 43 ? 11.711 33.188 16.797 1 97.62 43 VAL B CA 1
ATOM 4039 C C . VAL B 1 43 ? 11.375 33.312 15.32 1 97.62 43 VAL B C 1
ATOM 4041 O O . VAL B 1 43 ? 10.43 32.688 14.836 1 97.62 43 VAL B O 1
ATOM 4044 N N . ASP B 1 44 ? 12.055 34.156 14.586 1 96.56 44 ASP B N 1
ATOM 4045 C CA . ASP B 1 44 ? 11.992 34.281 13.133 1 96.56 44 ASP B CA 1
ATOM 4046 C C . ASP B 1 44 ? 13.305 34.812 12.562 1 96.56 44 ASP B C 1
ATOM 4048 O O . ASP B 1 44 ? 13.953 35.656 13.172 1 96.56 44 ASP B O 1
ATOM 4052 N N . THR B 1 45 ? 13.688 34.281 11.43 1 94.19 45 THR B N 1
ATOM 4053 C CA . THR B 1 45 ? 14.938 34.719 10.836 1 94.19 45 THR B CA 1
ATOM 4054 C C . THR B 1 45 ? 14.781 36.094 10.195 1 94.19 45 THR B C 1
ATOM 4056 O O . THR B 1 45 ? 15.766 36.812 9.945 1 94.19 45 THR B O 1
ATOM 4059 N N . ASP B 1 46 ? 13.586 36.469 9.859 1 94.38 46 ASP B N 1
ATOM 4060 C CA . ASP B 1 46 ? 13.289 37.812 9.352 1 94.38 46 ASP B CA 1
ATOM 4061 C C . ASP B 1 46 ? 13.062 38.781 10.492 1 94.38 46 ASP B C 1
ATOM 4063 O O . ASP B 1 46 ? 12 38.781 11.117 1 94.38 46 ASP B O 1
ATOM 4067 N N . GLU B 1 47 ? 13.953 39.656 10.656 1 95.94 47 GLU B N 1
ATOM 4068 C CA . GLU B 1 47 ? 13.945 40.562 11.805 1 95.94 47 GLU B CA 1
ATOM 4069 C C . GLU B 1 47 ? 12.727 41.5 11.766 1 95.94 47 GLU B C 1
ATOM 4071 O O . GLU B 1 47 ? 12.156 41.812 12.812 1 95.94 47 GLU B O 1
ATOM 4076 N N . GLU B 1 48 ? 12.391 41.969 10.617 1 95.19 48 GLU B N 1
ATOM 4077 C CA . GLU B 1 48 ? 11.25 42.875 10.492 1 95.19 48 GLU B CA 1
ATOM 4078 C C . GLU B 1 48 ? 9.945 42.188 10.875 1 95.19 48 GLU B C 1
ATOM 4080 O O . GLU B 1 48 ? 9.148 42.75 11.633 1 95.19 48 GLU B O 1
ATOM 4085 N N . ARG B 1 49 ? 9.719 41.031 10.359 1 93.88 49 ARG B N 1
ATOM 4086 C CA . ARG B 1 49 ? 8.523 40.25 10.68 1 93.88 49 ARG B CA 1
ATOM 4087 C C . ARG B 1 49 ? 8.477 39.906 12.164 1 93.88 49 ARG B C 1
ATOM 4089 O O . ARG B 1 49 ? 7.422 39.969 12.789 1 93.88 49 ARG B O 1
ATOM 4096 N N . LEU B 1 50 ? 9.664 39.531 12.656 1 96.44 50 LEU B N 1
ATOM 4097 C CA . LEU B 1 50 ? 9.766 39.188 14.078 1 96.44 50 LEU B CA 1
ATOM 4098 C C . LEU B 1 50 ? 9.375 40.375 14.945 1 96.44 50 LEU B C 1
ATOM 4100 O O . LEU B 1 50 ? 8.594 40.25 15.883 1 96.44 50 LEU B O 1
ATOM 4104 N N . SER B 1 51 ? 9.914 41.531 14.602 1 96.62 51 SER B N 1
ATOM 4105 C CA . SER B 1 51 ? 9.648 42.719 15.375 1 96.62 51 SER B CA 1
ATOM 4106 C C . SER B 1 51 ? 8.164 43.062 15.391 1 96.62 51 SER B C 1
ATOM 4108 O O . SER B 1 51 ? 7.613 43.438 16.422 1 96.62 51 SER B O 1
ATOM 4110 N N . LYS B 1 52 ? 7.539 42.938 14.258 1 96.31 52 LYS B N 1
ATOM 4111 C CA . LYS B 1 52 ? 6.105 43.188 14.156 1 96.31 52 LYS B CA 1
ATOM 4112 C C . LYS B 1 52 ? 5.316 42.25 15.07 1 96.31 52 LYS B C 1
ATOM 4114 O O . LYS B 1 52 ? 4.418 42.688 15.789 1 96.31 52 LYS B O 1
ATOM 4119 N N . MET B 1 53 ? 5.703 41 15.086 1 96.56 53 MET B N 1
ATOM 4120 C CA . MET B 1 53 ? 4.965 40 15.844 1 96.56 53 MET B CA 1
ATOM 4121 C C . MET B 1 53 ? 5.188 40.188 17.344 1 96.56 53 MET B C 1
ATOM 4123 O O . MET B 1 53 ? 4.266 40 18.141 1 96.56 53 MET B O 1
ATOM 4127 N N . VAL B 1 54 ? 6.41 40.5 17.75 1 97.5 54 VAL B N 1
ATOM 4128 C CA . VAL B 1 54 ? 6.719 40.75 19.156 1 97.5 54 VAL B CA 1
ATOM 4129 C C . VAL B 1 54 ? 5.914 41.938 19.656 1 97.5 54 VAL B C 1
ATOM 4131 O O . VAL B 1 54 ? 5.281 41.875 20.703 1 97.5 54 VAL B O 1
ATOM 4134 N N . ARG B 1 55 ? 5.938 43 18.859 1 97.56 55 ARG B N 1
ATOM 4135 C CA . ARG B 1 55 ? 5.188 44.188 19.219 1 97.56 55 ARG B CA 1
ATOM 4136 C C . ARG B 1 55 ? 3.695 43.906 19.344 1 97.56 55 ARG B C 1
ATOM 4138 O O . ARG B 1 55 ? 3.035 44.344 20.281 1 97.56 55 ARG B O 1
ATOM 4145 N N . LEU B 1 56 ? 3.238 43.188 18.375 1 97.12 56 LEU B N 1
ATOM 4146 C CA . LEU B 1 56 ? 1.826 42.844 18.375 1 97.12 56 LEU B CA 1
ATOM 4147 C C . LEU B 1 56 ? 1.475 42.062 19.641 1 97.12 56 LEU B C 1
ATOM 4149 O O . LEU B 1 56 ? 0.484 42.344 20.312 1 97.12 56 LEU B O 1
ATOM 4153 N N . ALA B 1 57 ? 2.262 41.062 20.016 1 97.25 57 ALA B N 1
ATOM 4154 C CA . ALA B 1 57 ? 2.031 40.219 21.188 1 97.25 57 ALA B CA 1
ATOM 4155 C C . ALA B 1 57 ? 2.031 41.094 22.453 1 97.25 57 ALA B C 1
ATOM 4157 O O . ALA B 1 57 ? 1.188 40.906 23.344 1 97.25 57 ALA B O 1
ATOM 4158 N N . GLU B 1 58 ? 2.947 42 22.547 1 98 58 GLU B N 1
ATOM 4159 C CA . GLU B 1 58 ? 3.041 42.906 23.703 1 98 58 GLU B CA 1
ATOM 4160 C C . GLU B 1 58 ? 1.81 43.812 23.812 1 98 58 GLU B C 1
ATOM 4162 O O . GLU B 1 58 ? 1.28 44 24.906 1 98 58 GLU B O 1
ATOM 4167 N N . MET B 1 59 ? 1.424 44.312 22.625 1 98.12 59 MET B N 1
ATOM 4168 C CA . MET B 1 59 ? 0.256 45.188 22.609 1 98.12 59 MET B CA 1
ATOM 4169 C C . MET B 1 59 ? -0.995 44.438 23.062 1 98.12 59 MET B C 1
ATOM 4171 O O . MET B 1 59 ? -1.787 44.969 23.844 1 98.12 59 MET B O 1
ATOM 4175 N N . VAL B 1 60 ? -1.164 43.25 22.562 1 97.94 60 VAL B N 1
ATOM 4176 C CA . VAL B 1 60 ? -2.346 42.469 22.922 1 97.94 60 VAL B CA 1
ATOM 4177 C C . VAL B 1 60 ? -2.303 42.094 24.406 1 97.94 60 VAL B C 1
ATOM 4179 O O . VAL B 1 60 ? -3.328 42.156 25.078 1 97.94 60 VAL B O 1
ATOM 4182 N N . ALA B 1 61 ? -1.128 41.719 24.938 1 97.94 61 ALA B N 1
ATOM 4183 C CA . ALA B 1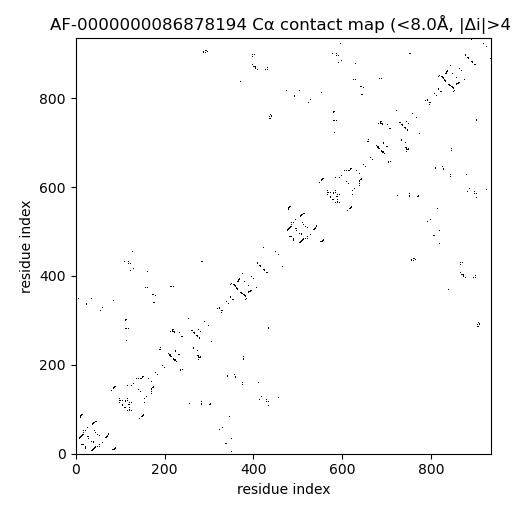 61 ? -0.976 41.406 26.344 1 97.94 61 ALA B CA 1
ATOM 4184 C C . ALA B 1 61 ? -1.338 42.594 27.219 1 97.94 61 ALA B C 1
ATOM 4186 O O . ALA B 1 61 ? -2.055 42.438 28.219 1 97.94 61 ALA B O 1
ATOM 4187 N N . ARG B 1 62 ? -0.84 43.75 26.875 1 97.81 62 ARG B N 1
ATOM 4188 C CA . ARG B 1 62 ? -1.114 44.969 27.625 1 97.81 62 ARG B CA 1
ATOM 4189 C C . ARG B 1 62 ? -2.602 45.281 27.609 1 97.81 62 ARG B C 1
ATOM 4191 O O . ARG B 1 62 ? -3.184 45.625 28.641 1 97.81 62 ARG B O 1
ATOM 4198 N N . GLU B 1 63 ? -3.115 45.219 26.391 1 97.88 63 GLU B N 1
ATOM 4199 C CA . GLU B 1 63 ? -4.531 45.531 26.219 1 97.88 63 GLU B CA 1
ATOM 4200 C C . GLU B 1 63 ? -5.406 44.625 27.094 1 97.88 63 GLU B C 1
ATOM 4202 O O . GLU B 1 63 ? -6.469 45.062 27.547 1 97.88 63 GLU B O 1
ATOM 4207 N N . ASN B 1 64 ? -4.973 43.406 27.359 1 97.62 64 ASN B N 1
ATOM 4208 C CA . ASN B 1 64 ? -5.777 42.438 28.094 1 97.62 64 ASN B CA 1
ATOM 4209 C C . ASN B 1 64 ? -5.305 42.312 29.547 1 97.62 64 ASN B C 1
ATOM 4211 O O . ASN B 1 64 ? -5.793 41.438 30.281 1 97.62 64 ASN B O 1
ATOM 4215 N N . ASN B 1 65 ? -4.355 43.031 29.969 1 97.44 65 ASN B N 1
ATOM 4216 C CA . ASN B 1 65 ? -3.855 43.156 31.328 1 97.44 65 ASN B CA 1
ATOM 4217 C C . ASN B 1 65 ? -3.375 41.781 31.859 1 97.44 65 ASN B C 1
ATOM 4219 O O . ASN B 1 65 ? -3.779 41.375 32.938 1 97.44 65 ASN B O 1
ATOM 4223 N N . VAL B 1 66 ? -2.67 41.094 31.047 1 96.94 66 VAL B N 1
ATOM 4224 C CA . VAL B 1 66 ? -2.074 39.844 31.5 1 96.94 66 VAL B CA 1
ATOM 4225 C C . VAL B 1 66 ? -0.566 40.031 31.656 1 96.94 66 VAL B C 1
ATOM 4227 O O . VAL B 1 66 ? 0.029 40.906 31.047 1 96.94 66 VAL B O 1
ATOM 4230 N N . SER B 1 67 ? 0.101 39.219 32.469 1 95.69 67 SER B N 1
ATOM 4231 C CA . SER B 1 67 ? 1.515 39.344 32.812 1 95.69 67 SER B CA 1
ATOM 4232 C C . SER B 1 67 ? 2.385 38.5 31.859 1 95.69 67 SER B C 1
ATOM 4234 O O . SER B 1 67 ? 3.533 38.188 32.188 1 95.69 67 SER B O 1
ATOM 4236 N N . LEU B 1 68 ? 1.85 38.156 30.734 1 97.56 68 LEU B N 1
ATOM 4237 C CA . LEU B 1 68 ? 2.602 37.375 29.75 1 97.56 68 LEU B CA 1
ATOM 4238 C C . LEU B 1 68 ? 3.896 38.094 29.375 1 97.56 68 LEU B C 1
ATOM 4240 O O . LEU B 1 68 ? 3.873 39.25 28.953 1 97.56 68 LEU B O 1
ATOM 4244 N N . LYS B 1 69 ? 4.996 37.406 29.609 1 98 69 LYS B N 1
ATOM 4245 C CA . LYS B 1 69 ? 6.277 37.906 29.109 1 98 69 LYS B CA 1
ATOM 4246 C C . LYS B 1 69 ? 6.469 37.531 27.641 1 98 69 LYS B C 1
ATOM 4248 O O . LYS B 1 69 ? 6.238 36.375 27.25 1 98 69 LYS B O 1
ATOM 4253 N N . VAL B 1 70 ? 6.852 38.562 26.812 1 98 70 VAL B N 1
ATOM 4254 C CA . VAL B 1 70 ? 7.094 38.344 25.406 1 98 70 VAL B CA 1
ATOM 4255 C C . VAL B 1 70 ? 8.562 38.594 25.078 1 98 70 VAL B C 1
ATOM 4257 O O . VAL B 1 70 ? 9.133 39.594 25.5 1 98 70 VAL B O 1
ATOM 4260 N N . GLU B 1 71 ? 9.18 37.656 24.438 1 97.31 71 GLU B N 1
ATOM 4261 C CA . GLU B 1 71 ? 10.539 37.875 23.953 1 97.31 71 GLU B CA 1
ATOM 4262 C C . GLU B 1 71 ? 10.688 37.406 22.5 1 97.31 71 GLU B C 1
ATOM 4264 O O . GLU B 1 71 ? 9.852 36.656 22 1 97.31 71 GLU B O 1
ATOM 4269 N N . GLY B 1 72 ? 11.68 38 21.797 1 97.19 72 GLY B N 1
ATOM 4270 C CA . GLY B 1 72 ? 11.922 37.688 20.406 1 97.19 72 GLY B CA 1
ATOM 4271 C C . GLY B 1 72 ? 13.398 37.594 20.062 1 97.19 72 GLY B C 1
ATOM 4272 O O . GLY B 1 72 ? 14.219 38.312 20.641 1 97.19 72 GLY B O 1
ATOM 4273 N N . SER B 1 73 ? 13.727 36.656 19.219 1 98.19 73 SER B N 1
ATOM 4274 C CA . SER B 1 73 ? 15.102 36.562 18.75 1 98.19 73 SER B CA 1
ATOM 4275 C C . SER B 1 73 ? 15.164 36 17.344 1 98.19 73 SER B C 1
ATOM 4277 O O . SER B 1 73 ? 14.32 35.188 16.953 1 98.19 73 SER B O 1
ATOM 4279 N N . THR B 1 74 ? 16.125 36.406 16.547 1 97.56 74 THR B N 1
ATOM 4280 C CA . THR B 1 74 ? 16.391 35.781 15.25 1 97.56 74 THR B CA 1
ATOM 4281 C C . THR B 1 74 ? 17.25 34.562 15.406 1 97.56 74 THR B C 1
ATOM 4283 O O . THR B 1 74 ? 17.422 33.781 14.461 1 97.56 74 THR B O 1
ATOM 4286 N N . ASP B 1 75 ? 17.734 34.344 16.609 1 97.94 75 ASP B N 1
ATOM 4287 C CA . ASP B 1 75 ? 18.516 33.156 16.969 1 97.94 75 ASP B CA 1
ATOM 4288 C C . ASP B 1 75 ? 17.766 32.312 18.016 1 97.94 75 ASP B C 1
ATOM 4290 O O . ASP B 1 75 ? 17.688 32.719 19.172 1 97.94 75 ASP B O 1
ATOM 4294 N N . ARG B 1 76 ? 17.312 31.156 17.578 1 98.06 76 ARG B N 1
ATOM 4295 C CA . ARG B 1 76 ? 16.5 30.312 18.453 1 98.06 76 ARG B CA 1
ATOM 4296 C C . ARG B 1 76 ? 17.297 29.906 19.703 1 98.06 76 ARG B C 1
ATOM 4298 O O . ARG B 1 76 ? 16.719 29.75 20.781 1 98.06 76 ARG B O 1
ATOM 4305 N N . ARG B 1 77 ? 18.578 29.828 19.625 1 98.38 77 ARG B N 1
ATOM 4306 C CA . ARG B 1 77 ? 19.406 29.359 20.734 1 98.38 77 ARG B CA 1
ATOM 4307 C C . ARG B 1 77 ? 19.328 30.328 21.906 1 98.38 77 ARG B C 1
ATOM 4309 O O . ARG B 1 77 ? 19.531 29.938 23.062 1 98.38 77 ARG B O 1
ATOM 4316 N N . LYS B 1 78 ? 19.031 31.562 21.625 1 98.31 78 LYS B N 1
ATOM 4317 C CA . LYS B 1 78 ? 19.016 32.594 22.641 1 98.31 78 LYS B CA 1
ATOM 4318 C C . LYS B 1 78 ? 17.75 32.531 23.5 1 98.31 78 LYS B C 1
ATOM 4320 O O . LYS B 1 78 ? 17.672 33.125 24.562 1 98.31 78 LYS B O 1
ATOM 4325 N N . VAL B 1 79 ? 16.734 31.719 23.047 1 98.25 79 VAL B N 1
ATOM 4326 C CA . VAL B 1 79 ? 15.469 31.781 23.766 1 98.25 79 VAL B CA 1
ATOM 4327 C C . VAL B 1 79 ? 15.008 30.359 24.109 1 98.25 79 VAL B C 1
ATOM 4329 O O . VAL B 1 79 ? 13.977 30.172 24.766 1 98.25 79 VAL B O 1
ATOM 4332 N N . LEU B 1 80 ? 15.758 29.297 23.797 1 98.56 80 LEU B N 1
ATOM 4333 C CA . LEU B 1 80 ? 15.344 27.906 23.984 1 98.56 80 LEU B CA 1
ATOM 4334 C C . LEU B 1 80 ? 15.516 27.469 25.438 1 98.56 80 LEU B C 1
ATOM 4336 O O . LEU B 1 80 ? 14.789 26.594 25.922 1 98.56 80 LEU B O 1
ATOM 4340 N N . SER B 1 81 ? 16.469 28.141 26.125 1 97.56 81 SER B N 1
ATOM 4341 C CA . SER B 1 81 ? 16.719 27.75 27.5 1 97.56 81 SER B CA 1
ATOM 4342 C C . SER B 1 81 ? 15.461 27.828 28.359 1 97.56 81 SER B C 1
ATOM 4344 O O . SER B 1 81 ? 14.695 28.797 28.25 1 97.56 81 SER B O 1
ATOM 4346 N N . GLU B 1 82 ? 15.156 26.766 29.109 1 96.25 82 GLU B N 1
ATOM 4347 C CA . GLU B 1 82 ? 14.062 26.656 30.078 1 96.25 82 GLU B CA 1
ATOM 4348 C C . GLU B 1 82 ? 12.719 26.516 29.375 1 96.25 82 GLU B C 1
ATOM 4350 O O . GLU B 1 82 ? 11.664 26.625 30 1 96.25 82 GLU B O 1
ATOM 4355 N N . ALA B 1 83 ? 12.734 26.344 28.062 1 98.19 83 ALA B N 1
ATOM 4356 C CA . ALA B 1 83 ? 11.484 26.141 27.328 1 98.19 83 ALA B CA 1
ATOM 4357 C C . ALA B 1 83 ? 10.773 24.875 27.812 1 98.19 83 ALA B C 1
ATOM 4359 O O . ALA B 1 83 ? 11.422 23.859 28.062 1 98.19 83 ALA B O 1
ATOM 4360 N N . ASP B 1 84 ? 9.477 24.969 27.984 1 97.5 84 ASP B N 1
ATOM 4361 C CA . ASP B 1 84 ? 8.648 23.812 28.281 1 97.5 84 ASP B CA 1
ATOM 4362 C C . ASP B 1 84 ? 8.062 23.203 27.016 1 97.5 84 ASP B C 1
ATOM 4364 O O . ASP B 1 84 ? 7.816 22 26.953 1 97.5 84 ASP B O 1
ATOM 4368 N N . PHE B 1 85 ? 7.801 24.078 26.078 1 97.19 85 PHE B N 1
ATOM 4369 C CA . PHE B 1 85 ? 7.254 23.703 24.781 1 97.19 85 PHE B CA 1
ATOM 4370 C C . PHE B 1 85 ? 7.977 24.422 23.656 1 97.19 85 PHE B C 1
ATOM 4372 O O . PHE B 1 85 ? 8.312 25.609 23.781 1 97.19 85 PHE B O 1
ATOM 4379 N N . VAL B 1 86 ? 8.227 23.766 22.594 1 97.62 86 VAL B N 1
ATOM 4380 C CA . VAL B 1 86 ? 8.742 24.344 21.359 1 97.62 86 VAL B CA 1
ATOM 4381 C C . VAL B 1 86 ? 7.844 23.969 20.188 1 97.62 86 VAL B C 1
ATOM 4383 O O . VAL B 1 86 ? 7.664 22.781 19.891 1 97.62 86 VAL B O 1
ATOM 4386 N N . VAL B 1 87 ? 7.254 24.938 19.531 1 96.12 87 VAL B N 1
ATOM 4387 C CA . VAL B 1 87 ? 6.395 24.719 18.375 1 96.12 87 VAL B CA 1
ATOM 4388 C C . VAL B 1 87 ? 7.156 25.047 17.094 1 96.12 87 VAL B C 1
ATOM 4390 O O . VAL B 1 87 ? 7.668 26.156 16.938 1 96.12 87 VAL B O 1
ATOM 4393 N N . LEU B 1 88 ? 7.246 24.062 16.25 1 96.69 88 LEU B N 1
ATOM 4394 C CA . LEU B 1 88 ? 7.824 24.281 14.922 1 96.69 88 LEU B CA 1
ATOM 4395 C C . LEU B 1 88 ? 6.75 24.688 13.914 1 96.69 88 LEU B C 1
ATOM 4397 O O . LEU B 1 88 ? 5.844 23.891 13.633 1 96.69 88 LEU B O 1
ATOM 4401 N N . SER B 1 89 ? 6.848 25.859 13.359 1 94.94 89 SER B N 1
ATOM 4402 C CA . SER B 1 89 ? 5.82 26.344 12.453 1 94.94 89 SER B CA 1
ATOM 4403 C C . SER B 1 89 ? 6.414 27.25 11.375 1 94.94 89 SER B C 1
ATOM 4405 O O . SER B 1 89 ? 5.805 28.25 10.992 1 94.94 89 SER B O 1
ATOM 4407 N N . PHE B 1 90 ? 7.578 27 10.922 1 92.44 90 PHE B N 1
ATOM 4408 C CA . PHE B 1 90 ? 8.227 27.828 9.906 1 92.44 90 PHE B CA 1
ATOM 4409 C C . PHE B 1 90 ? 8.055 27.219 8.523 1 92.44 90 PHE B C 1
ATOM 4411 O O . PHE B 1 90 ? 7.832 26.016 8.383 1 92.44 90 PHE B O 1
ATOM 4418 N N . ALA B 1 91 ? 8.07 27.984 7.512 1 87.69 91 ALA B N 1
ATOM 4419 C CA . ALA B 1 91 ? 8.156 27.625 6.102 1 87.69 91 ALA B CA 1
ATOM 4420 C C . ALA B 1 91 ? 8.727 28.766 5.27 1 87.69 91 ALA B C 1
ATOM 4422 O O . ALA B 1 91 ? 8 29.703 4.906 1 87.69 91 ALA B O 1
ATOM 4423 N N . GLU B 1 92 ? 9.938 28.656 4.996 1 88.94 92 GLU B N 1
ATOM 4424 C CA . GLU B 1 92 ? 10.594 29.734 4.258 1 88.94 92 GLU B CA 1
ATOM 4425 C C . GLU B 1 92 ? 10.164 29.734 2.791 1 88.94 92 GLU B C 1
ATOM 4427 O O . GLU B 1 92 ? 10.281 28.719 2.104 1 88.94 92 GLU B O 1
ATOM 4432 N N . GLN B 1 93 ? 9.648 30.812 2.281 1 92.62 93 GLN B N 1
ATOM 4433 C CA . GLN B 1 93 ? 9.234 31.031 0.898 1 92.62 93 GLN B CA 1
ATOM 4434 C C . GLN B 1 93 ? 8.352 29.891 0.412 1 92.62 93 GLN B C 1
ATOM 4436 O O . GLN B 1 93 ? 8.555 29.344 -0.68 1 92.62 93 GLN B O 1
ATOM 4441 N N . SER B 1 94 ? 7.492 29.484 1.28 1 90.12 94 SER B N 1
ATOM 4442 C CA . SER B 1 94 ? 6.66 28.312 1.023 1 90.12 94 SER B CA 1
ATOM 4443 C C . SER B 1 94 ? 5.801 28.516 -0.22 1 90.12 94 SER B C 1
ATOM 4445 O O . SER B 1 94 ? 5.594 27.578 -0.993 1 90.12 94 SER B O 1
ATOM 4447 N N . VAL B 1 95 ? 5.242 29.734 -0.467 1 93.31 95 VAL B N 1
ATOM 4448 C CA . VAL B 1 95 ? 4.379 29.984 -1.613 1 93.31 95 VAL B CA 1
ATOM 4449 C C . VAL B 1 95 ? 5.172 29.812 -2.908 1 93.31 95 VAL B C 1
ATOM 4451 O O . VAL B 1 95 ? 4.707 29.172 -3.846 1 93.31 95 VAL B O 1
ATOM 4454 N N . LYS B 1 96 ? 6.34 30.344 -2.916 1 95.69 96 LYS B N 1
ATOM 4455 C CA . LYS B 1 96 ? 7.203 30.266 -4.094 1 95.69 96 LYS B CA 1
ATOM 4456 C C . LYS B 1 96 ? 7.512 28.828 -4.461 1 95.69 96 LYS B C 1
ATOM 4458 O O . LYS B 1 96 ? 7.258 28.391 -5.59 1 95.69 96 LYS B O 1
ATOM 4463 N N . TYR B 1 97 ? 7.996 28.078 -3.533 1 97 97 TYR B N 1
ATOM 4464 C CA . TYR B 1 97 ? 8.516 26.75 -3.836 1 97 97 TYR B CA 1
ATOM 4465 C C . TYR B 1 97 ? 7.379 25.766 -4.039 1 97 97 TYR B C 1
ATOM 4467 O O . TYR B 1 97 ? 7.492 24.828 -4.84 1 97 97 TYR B O 1
ATOM 4475 N N . ARG B 1 98 ? 6.324 25.922 -3.311 1 96.06 98 ARG B N 1
ATOM 4476 C CA . ARG B 1 98 ? 5.145 25.109 -3.594 1 96.06 98 ARG B CA 1
ATOM 4477 C C . ARG B 1 98 ? 4.656 25.328 -5.02 1 96.06 98 ARG B C 1
ATOM 4479 O O . ARG B 1 98 ? 4.234 24.391 -5.691 1 96.06 98 ARG B O 1
ATOM 4486 N N . GLY B 1 99 ? 4.609 26.609 -5.41 1 97 99 GLY B N 1
ATOM 4487 C CA . GLY B 1 99 ? 4.277 26.922 -6.793 1 97 99 GLY B CA 1
ATOM 4488 C C . GLY B 1 99 ? 5.176 26.219 -7.793 1 97 99 GLY B C 1
ATOM 4489 O O . GLY B 1 99 ? 4.695 25.641 -8.773 1 97 99 GLY B O 1
ATOM 4490 N N . ILE B 1 100 ? 6.469 26.219 -7.539 1 98.19 100 ILE B N 1
ATOM 4491 C CA . ILE B 1 100 ? 7.441 25.547 -8.398 1 98.19 100 ILE B CA 1
ATOM 4492 C C . ILE B 1 100 ? 7.176 24.047 -8.422 1 98.19 100 ILE B C 1
ATOM 4494 O O . ILE B 1 100 ? 7.148 23.438 -9.492 1 98.19 100 ILE B O 1
ATOM 4498 N N . ASP B 1 101 ? 6.934 23.469 -7.27 1 98.38 101 ASP B N 1
ATOM 4499 C CA . ASP B 1 101 ? 6.656 22.031 -7.164 1 98.38 101 ASP B CA 1
ATOM 4500 C C . ASP B 1 101 ? 5.465 21.641 -8.031 1 98.38 101 ASP B C 1
ATOM 4502 O O . ASP B 1 101 ? 5.52 20.656 -8.758 1 98.38 101 ASP B O 1
ATOM 4506 N N . CYS B 1 102 ? 4.367 22.406 -7.91 1 97.75 102 CYS B N 1
ATOM 4507 C CA . CYS B 1 102 ? 3.123 22.078 -8.602 1 97.75 102 CYS B CA 1
ATOM 4508 C C . CYS B 1 102 ? 3.266 22.281 -10.102 1 97.75 102 CYS B C 1
ATOM 4510 O O . CYS B 1 102 ? 2.791 21.469 -10.891 1 97.75 102 CYS B O 1
ATOM 4512 N N . GLN B 1 103 ? 3.939 23.359 -10.484 1 97.75 103 GLN B N 1
ATOM 4513 C CA . GLN B 1 103 ? 4.086 23.656 -11.906 1 97.75 103 GLN B CA 1
ATOM 4514 C C . GLN B 1 103 ? 4.988 22.641 -12.602 1 97.75 103 GLN B C 1
ATOM 4516 O O . GLN B 1 103 ? 4.684 22.172 -13.703 1 97.75 103 GLN B O 1
ATOM 4521 N N . VAL B 1 104 ? 6.129 22.312 -12 1 98.44 104 VAL B N 1
ATOM 4522 C CA . VAL B 1 104 ? 7.035 21.328 -12.57 1 98.44 104 VAL B CA 1
ATOM 4523 C C . VAL B 1 104 ? 6.328 19.984 -12.68 1 98.44 104 VAL B C 1
ATOM 4525 O O . VAL B 1 104 ? 6.426 19.312 -13.711 1 98.44 104 VAL B O 1
ATOM 4528 N N . SER B 1 105 ? 5.645 19.547 -11.617 1 98.31 105 SER B N 1
ATOM 4529 C CA . SER B 1 105 ? 4.934 18.281 -11.633 1 98.31 105 SER B CA 1
ATOM 4530 C C . SER B 1 105 ? 3.875 18.25 -12.727 1 98.31 105 SER B C 1
ATOM 4532 O O . SER B 1 105 ? 3.707 17.234 -13.406 1 98.31 105 SER B O 1
ATOM 4534 N N . LEU B 1 106 ? 3.178 19.375 -12.898 1 97.75 106 LEU B N 1
ATOM 4535 C CA . LEU B 1 106 ? 2.141 19.484 -13.914 1 97.75 106 LEU B CA 1
ATOM 4536 C C . LEU B 1 106 ? 2.721 19.25 -15.305 1 97.75 106 LEU B C 1
ATOM 4538 O O . LEU B 1 106 ? 2.082 18.625 -16.156 1 97.75 106 LEU B O 1
ATOM 4542 N N . LYS B 1 107 ? 3.922 19.781 -15.531 1 97.75 107 LYS B N 1
ATOM 4543 C CA . LYS B 1 107 ? 4.609 19.578 -16.812 1 97.75 107 LYS B CA 1
ATOM 4544 C C . LYS B 1 107 ? 4.707 18.094 -17.156 1 97.75 107 LYS B C 1
ATOM 4546 O O . LYS B 1 107 ? 4.684 17.734 -18.328 1 97.75 107 LYS B O 1
ATOM 4551 N N . TYR B 1 108 ? 4.719 17.281 -16.156 1 97.62 108 TYR B N 1
ATOM 4552 C CA . TYR B 1 108 ? 4.887 15.852 -16.359 1 97.62 108 TYR B CA 1
ATOM 4553 C C . TYR B 1 108 ? 3.602 15.102 -16.031 1 97.62 108 TYR B C 1
ATOM 4555 O O . TYR B 1 108 ? 3.625 13.891 -15.805 1 97.62 108 TYR B O 1
ATOM 4563 N N . GLY B 1 109 ? 2.527 15.797 -15.875 1 96.19 109 GLY B N 1
ATOM 4564 C CA . GLY B 1 109 ? 1.211 15.18 -15.836 1 96.19 109 GLY B CA 1
ATOM 4565 C C . GLY B 1 109 ? 0.72 14.906 -14.43 1 96.19 109 GLY B C 1
ATOM 4566 O O . GLY B 1 109 ? -0.296 14.234 -14.242 1 96.19 109 GLY B O 1
ATOM 4567 N N . ILE B 1 110 ? 1.369 15.336 -13.422 1 97.94 110 ILE B N 1
ATOM 4568 C CA . ILE B 1 110 ? 0.934 15.133 -12.039 1 97.94 110 ILE B CA 1
ATOM 4569 C C . ILE B 1 110 ? 0.26 16.391 -11.523 1 97.94 110 ILE B C 1
ATOM 4571 O O . ILE B 1 110 ? 0.897 17.453 -11.414 1 97.94 110 ILE B O 1
ATOM 4575 N N . ARG B 1 111 ? -1.002 16.266 -11.227 1 96.69 111 ARG B N 1
ATOM 4576 C CA . ARG B 1 111 ? -1.802 17.406 -10.766 1 96.69 111 ARG B CA 1
ATOM 4577 C C . ARG B 1 111 ? -1.879 17.422 -9.242 1 96.69 111 ARG B C 1
ATOM 4579 O O . ARG B 1 111 ? -2.256 16.438 -8.617 1 96.69 111 ARG B O 1
ATOM 4586 N N . MET B 1 112 ? -1.576 18.531 -8.703 1 96.44 112 MET B N 1
ATOM 4587 C CA . MET B 1 112 ? -1.639 18.703 -7.258 1 96.44 112 MET B CA 1
ATOM 4588 C C . MET B 1 112 ? -2.354 20 -6.898 1 96.44 112 MET B C 1
ATOM 4590 O O . MET B 1 112 ? -1.979 21.078 -7.379 1 96.44 112 MET B O 1
ATOM 4594 N N . CYS B 1 113 ? -3.346 19.875 -6.012 1 93.44 113 CYS B N 1
ATOM 4595 C CA . CYS B 1 113 ? -4.121 21.047 -5.633 1 93.44 113 CYS B CA 1
ATOM 4596 C C . CYS B 1 113 ? -3.527 21.719 -4.398 1 93.44 113 CYS B C 1
ATOM 4598 O O . CYS B 1 113 ? -3.789 22.891 -4.141 1 93.44 113 CYS B O 1
ATOM 4600 N N . SER B 1 114 ? -2.768 21 -3.594 1 91.81 114 SER B N 1
ATOM 4601 C CA . SER B 1 114 ? -2.064 21.531 -2.43 1 91.81 114 SER B CA 1
ATOM 4602 C C . SER B 1 114 ? -0.556 21.344 -2.568 1 91.81 114 SER B C 1
ATOM 4604 O O . SER B 1 114 ? 0.204 22.312 -2.402 1 91.81 114 SER B O 1
ATOM 4606 N N . GLY B 1 115 ? -0.142 20.172 -2.906 1 93.38 115 GLY B N 1
ATOM 4607 C CA . GLY B 1 115 ? 1.253 19.875 -3.191 1 93.38 115 GLY B CA 1
ATOM 4608 C C . GLY B 1 115 ? 2.154 20.031 -1.981 1 93.38 115 GLY B C 1
ATOM 4609 O O . GLY B 1 115 ? 3.32 20.406 -2.115 1 93.38 115 GLY B O 1
ATOM 4610 N N . ASP B 1 116 ? 1.696 19.688 -0.809 1 92.69 116 ASP B N 1
ATOM 4611 C CA . ASP B 1 116 ? 2.543 20.016 0.334 1 92.69 116 ASP B CA 1
ATOM 4612 C C . ASP B 1 116 ? 2.734 18.812 1.243 1 92.69 116 ASP B C 1
ATOM 4614 O O . ASP B 1 116 ? 3.502 18.859 2.205 1 92.69 116 ASP B O 1
ATOM 4618 N N . THR B 1 117 ? 2.096 17.703 0.94 1 94.88 117 THR B N 1
ATOM 4619 C CA . THR B 1 117 ? 2.207 16.609 1.91 1 94.88 117 THR B CA 1
ATOM 4620 C C . THR B 1 117 ? 2.535 15.297 1.214 1 94.88 117 THR B C 1
ATOM 4622 O O . THR B 1 117 ? 3.129 14.406 1.816 1 94.88 117 THR B O 1
ATOM 4625 N N . ILE B 1 118 ? 2.084 15.117 -0.016 1 96.94 118 ILE B N 1
ATOM 4626 C CA . ILE B 1 118 ? 2.32 13.914 -0.803 1 96.94 118 ILE B CA 1
ATOM 4627 C C . ILE B 1 118 ? 2.689 14.297 -2.234 1 96.94 118 ILE B C 1
ATOM 4629 O O . ILE B 1 118 ? 2.611 15.469 -2.609 1 96.94 118 ILE B O 1
ATOM 4633 N N . GLY B 1 119 ? 3.201 13.359 -2.988 1 98 119 GLY B N 1
ATOM 4634 C CA . GLY B 1 119 ? 3.631 13.664 -4.344 1 98 119 GLY B CA 1
ATOM 4635 C C . GLY B 1 119 ? 4.977 14.367 -4.398 1 98 119 GLY B C 1
ATOM 4636 O O . GLY B 1 119 ? 5.621 14.562 -3.365 1 98 119 GLY B O 1
ATOM 4637 N N . PRO B 1 120 ? 5.367 14.758 -5.625 1 98.5 120 PRO B N 1
ATOM 4638 C CA . PRO B 1 120 ? 6.633 15.484 -5.75 1 98.5 120 PRO B CA 1
ATOM 4639 C C . PRO B 1 120 ? 6.695 16.703 -4.84 1 98.5 120 PRO B C 1
ATOM 4641 O O . PRO B 1 120 ? 7.754 17.016 -4.273 1 98.5 120 PRO B O 1
ATOM 4644 N N . GLY B 1 121 ? 5.582 17.375 -4.711 1 98.25 121 GLY B N 1
ATOM 4645 C CA . GLY B 1 121 ? 5.543 18.547 -3.854 1 98.25 121 GLY B CA 1
ATOM 4646 C C . GLY B 1 121 ? 5.805 18.234 -2.393 1 98.25 121 GLY B C 1
ATOM 4647 O O . GLY B 1 121 ? 6.57 18.922 -1.727 1 98.25 121 GLY B O 1
ATOM 4648 N N . GLY B 1 122 ? 5.152 17.172 -1.859 1 98.19 122 GLY B N 1
ATOM 4649 C CA . GLY B 1 122 ? 5.387 16.75 -0.487 1 98.19 122 GLY B CA 1
ATOM 4650 C C . GLY B 1 122 ? 6.809 16.281 -0.238 1 98.19 122 GLY B C 1
ATOM 4651 O O . GLY B 1 122 ? 7.406 16.625 0.786 1 98.19 122 GLY B O 1
ATOM 4652 N N . ILE B 1 123 ? 7.348 15.547 -1.145 1 98.81 123 ILE B N 1
ATOM 4653 C CA . ILE B 1 123 ? 8.703 15.023 -1.023 1 98.81 123 ILE B CA 1
ATOM 4654 C C . ILE B 1 123 ? 9.703 16.172 -1.016 1 98.81 123 ILE B C 1
ATOM 4656 O O . ILE B 1 123 ? 10.586 16.234 -0.154 1 98.81 123 ILE B O 1
ATOM 4660 N N . PHE B 1 124 ? 9.555 17.109 -1.892 1 98.75 124 PHE B N 1
ATOM 4661 C CA . PHE B 1 124 ? 10.531 18.188 -2.004 1 98.75 124 PHE B CA 1
ATOM 4662 C C . PHE B 1 124 ? 10.336 19.219 -0.896 1 98.75 124 PHE B C 1
ATOM 4664 O O . PHE B 1 124 ? 11.281 19.891 -0.493 1 98.75 124 PHE B O 1
ATOM 4671 N N . ARG B 1 125 ? 9.109 19.359 -0.411 1 98.38 125 ARG B N 1
ATOM 4672 C CA . ARG B 1 125 ? 8.953 20.172 0.795 1 98.38 125 ARG B CA 1
ATOM 4673 C C . ARG B 1 125 ? 9.766 19.594 1.949 1 98.38 125 ARG B C 1
ATOM 4675 O O . ARG B 1 125 ? 10.391 20.344 2.707 1 98.38 125 ARG B O 1
ATOM 4682 N N . ALA B 1 126 ? 9.734 18.297 2.076 1 98.56 126 ALA B N 1
ATOM 4683 C CA . ALA B 1 126 ? 10.555 17.656 3.102 1 98.56 126 ALA B CA 1
ATOM 4684 C C . ALA B 1 126 ? 12.039 17.891 2.848 1 98.56 126 ALA B C 1
ATOM 4686 O O . ALA B 1 126 ? 12.812 18.094 3.789 1 98.56 126 ALA B O 1
ATOM 4687 N N . MET B 1 127 ? 12.43 17.906 1.573 1 98.25 127 MET B N 1
ATOM 4688 C CA . MET B 1 127 ? 13.82 18.172 1.215 1 98.25 127 MET B CA 1
ATOM 4689 C C . MET B 1 127 ? 14.258 19.547 1.707 1 98.25 127 MET B C 1
ATOM 4691 O O . MET B 1 127 ? 15.422 19.734 2.07 1 98.25 127 MET B O 1
ATOM 4695 N N . ARG B 1 128 ? 13.344 20.438 1.712 1 97.81 128 ARG B N 1
ATOM 4696 C CA . ARG B 1 128 ? 13.656 21.812 2.094 1 97.81 128 ARG B CA 1
ATOM 4697 C C . ARG B 1 128 ? 13.547 22 3.605 1 97.81 128 ARG B C 1
ATOM 4699 O O . ARG B 1 128 ? 14.414 22.625 4.223 1 97.81 128 ARG B O 1
ATOM 4706 N N . GLU B 1 129 ? 12.547 21.422 4.27 1 97.38 129 GLU B N 1
ATOM 4707 C CA . GLU B 1 129 ? 12.195 21.781 5.641 1 97.38 129 GLU B CA 1
ATOM 4708 C C . GLU B 1 129 ? 12.859 20.859 6.645 1 97.38 129 GLU B C 1
ATOM 4710 O O . GLU B 1 129 ? 13.25 21.281 7.734 1 97.38 129 GLU B O 1
ATOM 4715 N N . LEU B 1 130 ? 12.984 19.578 6.301 1 98.5 130 LEU B N 1
ATOM 4716 C CA . LEU B 1 130 ? 13.375 18.578 7.281 1 98.5 130 LEU B CA 1
ATOM 4717 C C . LEU B 1 130 ? 14.797 18.812 7.777 1 98.5 130 LEU B C 1
ATOM 4719 O O . LEU B 1 130 ? 15.086 18.625 8.961 1 98.5 130 LEU B O 1
ATOM 4723 N N . PRO B 1 131 ? 15.781 19.234 6.922 1 98.12 131 PRO B N 1
ATOM 4724 C CA . PRO B 1 131 ? 17.125 19.516 7.449 1 98.12 131 PRO B CA 1
ATOM 4725 C C . PRO B 1 131 ? 17.109 20.562 8.555 1 98.12 131 PRO B C 1
ATOM 4727 O O . PRO B 1 131 ? 17.812 20.406 9.562 1 98.12 131 PRO B O 1
ATOM 4730 N N . VAL B 1 132 ? 16.344 21.594 8.414 1 97.31 132 VAL B N 1
ATOM 4731 C CA . VAL B 1 132 ? 16.25 22.656 9.406 1 97.31 132 VAL B CA 1
ATOM 4732 C C . VAL B 1 132 ? 15.562 22.125 10.672 1 97.31 132 VAL B C 1
ATOM 4734 O O . VAL B 1 132 ? 15.961 22.469 11.789 1 97.31 132 VAL B O 1
ATOM 4737 N N . ILE B 1 133 ? 14.547 21.297 10.484 1 98.5 133 ILE B N 1
ATOM 4738 C CA . ILE B 1 133 ? 13.852 20.688 11.609 1 98.5 133 ILE B CA 1
ATOM 4739 C C . ILE B 1 133 ? 14.82 19.828 12.422 1 98.5 133 ILE B C 1
ATOM 4741 O O . ILE B 1 133 ? 14.805 19.875 13.656 1 98.5 133 ILE B O 1
ATOM 4745 N N . MET B 1 134 ? 15.641 19.094 11.734 1 98.62 134 MET B N 1
ATOM 4746 C CA . MET B 1 134 ? 16.609 18.266 12.43 1 98.62 134 MET B CA 1
ATOM 4747 C C . MET B 1 134 ? 17.641 19.109 13.172 1 98.62 134 MET B C 1
ATOM 4749 O O . MET B 1 134 ? 18.109 18.734 14.242 1 98.62 134 MET B O 1
ATOM 4753 N N . GLU B 1 135 ? 17.984 20.266 12.609 1 98.06 135 GLU B N 1
ATOM 4754 C CA . GLU B 1 135 ? 18.859 21.203 13.312 1 98.06 135 GLU B CA 1
ATOM 4755 C C . GLU B 1 135 ? 18.188 21.719 14.578 1 98.06 135 GLU B C 1
ATOM 4757 O O . GLU B 1 135 ? 18.828 21.844 15.625 1 98.06 135 GLU B O 1
ATOM 4762 N N . CYS B 1 136 ? 16.938 22.078 14.469 1 98.31 136 CYS B N 1
ATOM 4763 C CA . CYS B 1 136 ? 16.172 22.516 15.633 1 98.31 136 CYS B CA 1
ATOM 4764 C C . CYS B 1 136 ? 16.172 21.438 16.719 1 98.31 136 CYS B C 1
ATOM 4766 O O . CYS B 1 136 ? 16.359 21.734 17.891 1 98.31 136 CYS B O 1
ATOM 4768 N N . ALA B 1 137 ? 15.906 20.203 16.266 1 98.62 137 ALA B N 1
ATOM 4769 C CA . ALA B 1 137 ? 15.867 19.078 17.203 1 98.62 137 ALA B CA 1
ATOM 4770 C C . ALA B 1 137 ? 17.172 18.969 17.984 1 98.62 137 ALA B C 1
ATOM 4772 O O . ALA B 1 137 ? 17.156 18.75 19.203 1 98.62 137 ALA B O 1
ATOM 4773 N N . LYS B 1 138 ? 18.281 19.156 17.328 1 98.38 138 LYS B N 1
ATOM 4774 C CA . LYS B 1 138 ? 19.594 19.094 17.984 1 98.38 138 LYS B CA 1
ATOM 4775 C C . LYS B 1 138 ? 19.734 20.188 19.031 1 98.38 138 LYS B C 1
ATOM 4777 O O . LYS B 1 138 ? 20.172 19.922 20.156 1 98.38 138 LYS B O 1
ATOM 4782 N N . ASP B 1 139 ? 19.391 21.406 18.672 1 98.62 139 ASP B N 1
ATOM 4783 C CA . ASP B 1 139 ? 19.469 22.531 19.594 1 98.62 139 ASP B CA 1
ATOM 4784 C C . ASP B 1 139 ? 18.562 22.312 20.812 1 98.62 139 ASP B C 1
ATOM 4786 O O . ASP B 1 139 ? 18.953 22.625 21.938 1 98.62 139 ASP B O 1
ATOM 4790 N N . ILE B 1 140 ? 17.422 21.781 20.594 1 98.75 140 ILE B N 1
ATOM 4791 C CA . ILE B 1 140 ? 16.453 21.578 21.656 1 98.75 140 ILE B CA 1
ATOM 4792 C C . ILE B 1 140 ? 16.953 20.5 22.609 1 98.75 140 ILE B C 1
ATOM 4794 O O . ILE B 1 140 ? 16.891 20.656 23.828 1 98.75 140 ILE B O 1
ATOM 4798 N N . GLU B 1 141 ? 17.438 19.438 22.078 1 98.25 141 GLU B N 1
ATOM 4799 C CA . GLU B 1 141 ? 18 18.375 22.906 1 98.25 141 GLU B CA 1
ATOM 4800 C C . GLU B 1 141 ? 19.125 18.891 23.781 1 98.25 141 GLU B C 1
ATOM 4802 O O . GLU B 1 141 ? 19.312 18.453 24.922 1 98.25 141 GLU B O 1
ATOM 4807 N N . GLU B 1 142 ? 19.859 19.859 23.25 1 98.19 142 GLU B N 1
ATOM 4808 C CA . GLU B 1 142 ? 21 20.422 23.953 1 98.19 142 GLU B CA 1
ATOM 4809 C C . GLU B 1 142 ? 20.547 21.438 25 1 98.19 142 GLU B C 1
ATOM 4811 O O . GLU B 1 142 ? 21.031 21.422 26.141 1 98.19 142 GLU B O 1
ATOM 4816 N N . LEU B 1 143 ? 19.625 22.297 24.688 1 98.62 143 LEU B N 1
ATOM 4817 C CA . LEU B 1 143 ? 19.391 23.5 25.484 1 98.62 143 LEU B CA 1
ATOM 4818 C C . LEU B 1 143 ? 18.156 23.328 26.359 1 98.62 143 LEU B C 1
ATOM 4820 O O . LEU B 1 143 ? 18.031 23.984 27.391 1 98.62 143 LEU B O 1
ATOM 4824 N N . CYS B 1 144 ? 17.219 22.5 25.953 1 98.25 144 CYS B N 1
ATOM 4825 C CA . CYS B 1 144 ? 15.984 22.266 26.703 1 98.25 144 CYS B CA 1
ATOM 4826 C C . CYS B 1 144 ? 15.461 20.859 26.469 1 98.25 144 CYS B C 1
ATOM 4828 O O . CYS B 1 144 ? 14.328 20.688 26.016 1 98.25 144 CYS B O 1
ATOM 4830 N N . PRO B 1 145 ? 16.141 19.812 26.891 1 97.38 145 PRO B N 1
ATOM 4831 C CA . PRO B 1 145 ? 15.852 18.406 26.578 1 97.38 145 PRO B CA 1
ATOM 4832 C C . PRO B 1 145 ? 14.516 17.953 27.156 1 97.38 145 PRO B C 1
ATOM 4834 O O . PRO B 1 145 ? 13.984 16.922 26.719 1 97.38 145 PRO B O 1
ATOM 4837 N N . ASP B 1 146 ? 13.961 18.672 28.094 1 97 146 ASP B N 1
ATOM 4838 C CA . ASP B 1 146 ? 12.719 18.234 28.734 1 97 146 ASP B CA 1
ATOM 4839 C C . ASP B 1 146 ? 11.508 18.844 28.031 1 97 146 ASP B C 1
ATOM 4841 O O . ASP B 1 146 ? 10.367 18.5 28.344 1 97 146 ASP B O 1
ATOM 4845 N N . ALA B 1 147 ? 11.734 19.766 27.062 1 98.06 147 ALA B N 1
ATOM 4846 C CA . ALA B 1 147 ? 10.641 20.438 26.375 1 98.06 147 ALA B CA 1
ATOM 4847 C C . ALA B 1 147 ? 9.891 19.469 25.453 1 98.06 147 ALA B C 1
ATOM 4849 O O . ALA B 1 147 ? 10.492 18.562 24.875 1 98.06 147 ALA B O 1
ATOM 4850 N N . TRP B 1 148 ? 8.609 19.641 25.344 1 97.81 148 TRP B N 1
ATOM 4851 C CA . TRP B 1 148 ? 7.832 18.984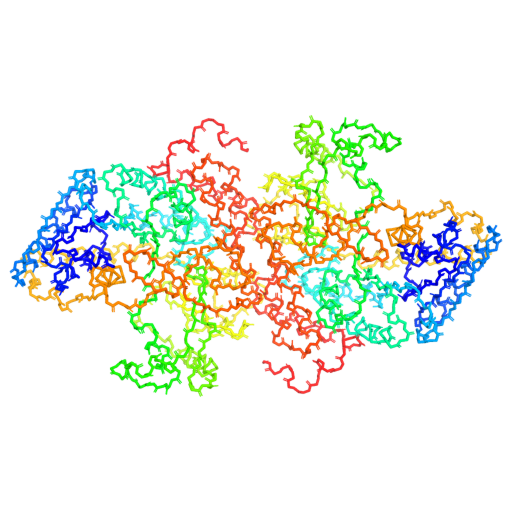 24.297 1 97.81 148 TRP B CA 1
ATOM 4852 C C . TRP B 1 148 ? 7.949 19.75 22.984 1 97.81 148 TRP B C 1
ATOM 4854 O O . TRP B 1 148 ? 7.715 20.969 22.938 1 97.81 148 TRP B O 1
ATOM 4864 N N . VAL B 1 149 ? 8.305 19.031 21.969 1 98.31 149 VAL B N 1
ATOM 4865 C CA . VAL B 1 149 ? 8.391 19.594 20.625 1 98.31 149 VAL B CA 1
ATOM 4866 C C . VAL B 1 149 ? 7.133 19.266 19.844 1 98.31 149 VAL B C 1
ATOM 4868 O O . VAL B 1 149 ? 6.797 18.094 19.672 1 98.31 149 VAL B O 1
ATOM 4871 N N . ILE B 1 150 ? 6.461 20.266 19.344 1 96.62 150 ILE B N 1
ATOM 4872 C CA . ILE B 1 150 ? 5.242 20.125 18.547 1 96.62 150 ILE B CA 1
ATOM 4873 C C . ILE B 1 150 ? 5.492 20.578 17.125 1 96.62 150 ILE B C 1
ATOM 4875 O O . ILE B 1 150 ? 5.68 21.766 16.859 1 96.62 150 ILE B O 1
ATOM 4879 N N . ASN B 1 151 ? 5.453 19.641 16.203 1 97.06 151 ASN B N 1
ATOM 4880 C CA . ASN B 1 151 ? 5.676 19.969 14.789 1 97.06 151 ASN B CA 1
ATOM 4881 C C . ASN B 1 151 ? 4.371 20.312 14.086 1 97.06 151 ASN B C 1
ATOM 4883 O O . ASN B 1 151 ? 3.482 19.469 13.961 1 97.06 151 ASN B O 1
ATOM 4887 N N . TYR B 1 152 ? 4.305 21.484 13.547 1 93.62 152 TYR B N 1
ATOM 4888 C CA . TYR B 1 152 ? 3.152 21.953 12.781 1 93.62 152 TYR B CA 1
ATOM 4889 C C . TYR B 1 152 ? 3.494 22.078 11.297 1 93.62 152 TYR B C 1
ATOM 4891 O O . TYR B 1 152 ? 2.666 22.516 10.5 1 93.62 152 TYR B O 1
ATOM 4899 N N . ILE B 1 153 ? 4.676 21.703 10.961 1 95.44 153 ILE B N 1
ATOM 4900 C CA . ILE B 1 153 ? 5.156 21.891 9.594 1 95.44 153 ILE B CA 1
ATOM 4901 C C . ILE B 1 153 ? 4.789 20.688 8.742 1 95.44 153 ILE B C 1
ATOM 4903 O O . ILE B 1 153 ? 5.023 19.547 9.148 1 95.44 153 ILE B O 1
ATOM 4907 N N . ASN B 1 154 ? 4.242 20.922 7.613 1 95.19 154 ASN B N 1
ATOM 4908 C CA . ASN B 1 154 ? 3.988 19.859 6.645 1 95.19 154 ASN B CA 1
ATOM 4909 C C . ASN B 1 154 ? 5.25 19.484 5.867 1 95.19 154 ASN B C 1
ATOM 4911 O O . ASN B 1 154 ? 6.117 20.344 5.652 1 95.19 154 ASN B O 1
ATOM 4915 N N . PRO B 1 155 ? 5.363 18.266 5.387 1 97.5 155 PRO B N 1
ATOM 4916 C CA . PRO B 1 155 ? 4.438 17.156 5.656 1 97.5 155 PRO B CA 1
ATOM 4917 C C . PRO B 1 155 ? 4.559 16.625 7.078 1 97.5 155 PRO B C 1
ATOM 4919 O O . PRO B 1 155 ? 5.586 16.047 7.438 1 97.5 155 PRO B O 1
ATOM 4922 N N . SER B 1 156 ? 3.525 16.703 7.793 1 97.5 156 SER B N 1
ATOM 4923 C CA . SER B 1 156 ? 3.537 16.438 9.227 1 97.5 156 SER B CA 1
ATOM 4924 C C . SER B 1 156 ? 3.986 15 9.508 1 97.5 156 SER B C 1
ATOM 4926 O O . SER B 1 156 ? 4.785 14.766 10.414 1 97.5 156 SER B O 1
ATOM 4928 N N . THR B 1 157 ? 3.533 14.078 8.711 1 98.5 157 THR B N 1
ATOM 4929 C CA . THR B 1 157 ? 3.867 12.68 8.922 1 98.5 157 THR B CA 1
ATOM 4930 C C . THR B 1 157 ? 5.352 12.43 8.664 1 98.5 157 THR B C 1
ATOM 4932 O O . THR B 1 157 ? 6.012 11.734 9.43 1 98.5 157 THR B O 1
ATOM 4935 N N . VAL B 1 158 ? 5.887 13 7.602 1 98.81 158 VAL B N 1
ATOM 4936 C CA . VAL B 1 158 ? 7.297 12.828 7.266 1 98.81 158 VAL B CA 1
ATOM 4937 C C . VAL B 1 158 ? 8.164 13.359 8.406 1 98.81 158 VAL B C 1
ATOM 4939 O O . VAL B 1 158 ? 9.07 12.672 8.875 1 98.81 158 VAL B O 1
ATOM 4942 N N . HIS B 1 159 ? 7.867 14.547 8.875 1 98.75 159 HIS B N 1
ATOM 4943 C CA . HIS B 1 159 ? 8.672 15.172 9.914 1 98.75 159 HIS B CA 1
ATOM 4944 C C . HIS B 1 159 ? 8.516 14.453 11.242 1 98.75 159 HIS B C 1
ATOM 4946 O O . HIS B 1 159 ? 9.484 14.32 12.008 1 98.75 159 HIS B O 1
ATOM 4952 N N . GLY B 1 160 ? 7.312 14.008 11.531 1 98.62 160 GLY B N 1
ATOM 4953 C CA . GLY B 1 160 ? 7.105 13.211 12.727 1 98.62 160 GLY B CA 1
ATOM 4954 C C . GLY B 1 160 ? 7.902 11.914 12.727 1 98.62 160 GLY B C 1
ATOM 4955 O O . GLY B 1 160 ? 8.523 11.562 13.727 1 98.62 160 GLY B O 1
ATOM 4956 N N . ILE B 1 161 ? 7.871 11.203 11.586 1 98.75 161 ILE B N 1
ATOM 4957 C CA . ILE B 1 161 ? 8.656 9.977 11.438 1 98.75 161 ILE B CA 1
ATOM 4958 C C . ILE B 1 161 ? 10.133 10.289 11.656 1 98.75 161 ILE B C 1
ATOM 4960 O O . ILE B 1 161 ? 10.828 9.562 12.383 1 98.75 161 ILE B O 1
ATOM 4964 N N . ALA B 1 162 ? 10.625 11.344 11.07 1 98.88 162 ALA B N 1
ATOM 4965 C CA . ALA B 1 162 ? 12.031 11.711 11.172 1 98.88 162 ALA B CA 1
ATOM 4966 C C . ALA B 1 162 ? 12.43 11.969 12.625 1 98.88 162 ALA B C 1
ATOM 4968 O O . ALA B 1 162 ? 13.461 11.477 13.086 1 98.88 162 ALA B O 1
ATOM 4969 N N . LEU B 1 163 ? 11.633 12.773 13.344 1 98.69 163 LEU B N 1
ATOM 4970 C CA . LEU B 1 163 ? 11.945 13.102 14.727 1 98.69 163 LEU B CA 1
ATOM 4971 C C . LEU B 1 163 ? 11.938 11.859 15.602 1 98.69 163 LEU B C 1
ATOM 4973 O O . LEU B 1 163 ? 12.789 11.703 16.484 1 98.69 163 LEU B O 1
ATOM 4977 N N . HIS B 1 164 ? 11 11 15.344 1 97.62 164 HIS B N 1
ATOM 4978 C CA . HIS B 1 164 ? 10.906 9.773 16.125 1 97.62 164 HIS B CA 1
ATOM 4979 C C . HIS B 1 164 ? 12.094 8.852 15.867 1 97.62 164 HIS B C 1
ATOM 4981 O O . HIS B 1 164 ? 12.617 8.227 16.797 1 97.62 164 HIS B O 1
ATOM 4987 N N . ARG B 1 165 ? 12.523 8.758 14.664 1 97.38 165 ARG B N 1
ATOM 4988 C CA . ARG B 1 165 ? 13.539 7.777 14.289 1 97.38 165 ARG B CA 1
ATOM 4989 C C . ARG B 1 165 ? 14.938 8.328 14.508 1 97.38 165 ARG B C 1
ATOM 4991 O O . ARG B 1 165 ? 15.852 7.586 14.883 1 97.38 165 ARG B O 1
ATOM 4998 N N . TYR B 1 166 ? 15.133 9.594 14.297 1 98.12 166 TYR B N 1
ATOM 4999 C CA . TYR B 1 166 ? 16.484 10.125 14.234 1 98.12 166 TYR B CA 1
ATOM 5000 C C . TYR B 1 166 ? 16.75 11.086 15.391 1 98.12 166 TYR B C 1
ATOM 5002 O O . TYR B 1 166 ? 17.875 11.562 15.57 1 98.12 166 TYR B O 1
ATOM 5010 N N . ALA B 1 167 ? 15.789 11.414 16.156 1 98 167 ALA B N 1
ATOM 5011 C CA . ALA B 1 167 ? 15.898 12.117 17.438 1 98 167 ALA B CA 1
ATOM 5012 C C . ALA B 1 167 ? 15.031 11.453 18.5 1 98 167 ALA B C 1
ATOM 5014 O O . ALA B 1 167 ? 14.164 12.094 19.094 1 98 167 ALA B O 1
ATOM 5015 N N . PRO B 1 168 ? 15.359 10.211 18.859 1 95.56 168 PRO B N 1
ATOM 5016 C CA . PRO B 1 168 ? 14.469 9.406 19.703 1 95.56 168 PRO B CA 1
ATOM 5017 C C . PRO B 1 168 ? 14.406 9.906 21.141 1 95.56 168 PRO B C 1
ATOM 5019 O O . PRO B 1 168 ? 13.484 9.562 21.875 1 95.56 168 PRO B O 1
ATOM 5022 N N . LYS B 1 169 ? 15.352 10.719 21.562 1 96.56 169 LYS B N 1
ATOM 5023 C CA . LYS B 1 169 ? 15.336 11.242 22.922 1 96.56 169 LYS B CA 1
ATOM 5024 C C . LYS B 1 169 ? 14.43 12.469 23.031 1 96.56 169 LYS B C 1
ATOM 5026 O O . LYS B 1 169 ? 14.062 12.875 24.141 1 96.56 169 LYS B O 1
ATOM 5031 N N . LEU B 1 170 ? 14.141 13.008 21.906 1 97.62 170 LEU B N 1
ATOM 5032 C CA . LEU B 1 170 ? 13.289 14.195 21.859 1 97.62 170 LEU B CA 1
ATOM 5033 C C . LEU B 1 170 ? 11.844 13.836 22.188 1 97.62 170 LEU B C 1
ATOM 5035 O O . LEU B 1 170 ? 11.305 12.875 21.625 1 97.62 170 LEU B O 1
ATOM 5039 N N . LYS B 1 171 ? 11.227 14.5 23.125 1 97.56 171 LYS B N 1
ATOM 5040 C CA . LYS B 1 171 ? 9.781 14.406 23.312 1 97.56 171 LYS B CA 1
ATOM 5041 C C . LYS B 1 171 ? 9.039 15.172 22.219 1 97.56 171 LYS B C 1
ATOM 5043 O O . LYS B 1 171 ? 9.102 16.406 22.172 1 97.56 171 LYS B O 1
ATOM 5048 N N . SER B 1 172 ? 8.367 14.422 21.375 1 97.94 172 SER B N 1
ATOM 5049 C CA . SER B 1 172 ? 7.766 15.148 20.266 1 97.94 172 SER B CA 1
ATOM 5050 C C . SER B 1 172 ? 6.496 14.469 19.766 1 97.94 172 SER B C 1
ATOM 5052 O O . SER B 1 172 ? 6.316 13.266 19.969 1 97.94 172 SER B O 1
ATOM 5054 N N . PHE B 1 173 ? 5.574 15.188 19.203 1 97.62 173 PHE B N 1
ATOM 5055 C CA . PHE B 1 173 ? 4.473 14.742 18.359 1 97.62 173 PHE B CA 1
ATOM 5056 C C . PHE B 1 173 ? 4.156 15.789 17.281 1 97.62 173 PHE B C 1
ATOM 5058 O O . PHE B 1 173 ? 4.707 16.891 17.312 1 97.62 173 PHE B O 1
ATOM 5065 N N . ALA B 1 174 ? 3.383 15.43 16.297 1 97.69 174 ALA B N 1
ATOM 5066 C CA . ALA B 1 174 ? 3.043 16.344 15.219 1 97.69 174 ALA B CA 1
ATOM 5067 C C . ALA B 1 174 ? 1.549 16.656 15.211 1 97.69 174 ALA B C 1
ATOM 5069 O O . ALA B 1 174 ? 0.758 15.953 15.844 1 97.69 174 ALA B O 1
ATOM 5070 N N . LEU B 1 175 ? 1.241 17.797 14.523 1 94.62 175 LEU B N 1
ATOM 5071 C CA . LEU B 1 175 ? -0.147 18.25 14.523 1 94.62 175 LEU B CA 1
ATOM 5072 C C . LEU B 1 175 ? -0.566 18.703 13.125 1 94.62 175 LEU B C 1
ATOM 5074 O O . LEU B 1 175 ? 0.284 19 12.281 1 94.62 175 LEU B O 1
ATOM 5078 N N . CYS B 1 176 ? -1.754 18.562 12.922 1 90.94 176 CYS B N 1
ATOM 5079 C CA . CYS B 1 176 ? -2.463 19.203 11.82 1 90.94 176 CYS B CA 1
ATOM 5080 C C . CYS B 1 176 ? -3.736 19.891 12.305 1 90.94 176 CYS B C 1
ATOM 5082 O O . CYS B 1 176 ? -4.332 19.453 13.297 1 90.94 176 CYS B O 1
ATOM 5084 N N . ASP B 1 177 ? -4.164 20.953 11.75 1 82.31 177 ASP B N 1
ATOM 5085 C CA . ASP B 1 177 ? -5.277 21.75 12.25 1 82.31 177 ASP B CA 1
ATOM 5086 C C . ASP B 1 177 ? -6.613 21.172 11.781 1 82.31 177 ASP B C 1
ATOM 5088 O O . ASP B 1 177 ? -7.676 21.641 12.211 1 82.31 177 ASP B O 1
ATOM 5092 N N . SER B 1 178 ? -6.605 20.078 11.141 1 84.69 178 SER B N 1
ATOM 5093 C CA . SER B 1 178 ? -7.824 19.625 10.492 1 84.69 178 SER B CA 1
ATOM 5094 C C . SER B 1 178 ? -8.773 18.969 11.492 1 84.69 178 SER B C 1
ATOM 5096 O O . SER B 1 178 ? -9.992 18.984 11.297 1 84.69 178 SER B O 1
ATOM 5098 N N . HIS B 1 179 ? -8.289 18.406 12.578 1 91.56 179 HIS B N 1
ATOM 5099 C CA . HIS B 1 179 ? -9.133 17.641 13.492 1 91.56 179 HIS B CA 1
ATOM 5100 C C . HIS B 1 179 ? -9.102 18.234 14.891 1 91.56 179 HIS B C 1
ATOM 5102 O O . HIS B 1 179 ? -8.859 17.531 15.867 1 91.56 179 HIS B O 1
ATOM 5108 N N . HIS B 1 180 ? -9.555 19.484 14.953 1 89.44 180 HIS B N 1
ATOM 5109 C CA . HIS B 1 180 ? -9.586 20.172 16.234 1 89.44 180 HIS B CA 1
ATOM 5110 C C . HIS B 1 180 ? -10.789 19.734 17.062 1 89.44 180 HIS B C 1
ATOM 5112 O O . HIS B 1 180 ? -11.938 19.891 16.641 1 89.44 180 HIS B O 1
ATOM 5118 N N . MET B 1 181 ? -10.539 19.156 18.219 1 90.75 181 MET B N 1
ATOM 5119 C CA . MET B 1 181 ? -11.586 18.719 19.141 1 90.75 181 MET B CA 1
ATOM 5120 C C . MET B 1 181 ? -12 19.844 20.078 1 90.75 181 MET B C 1
ATOM 5122 O O . MET B 1 181 ? -11.172 20.672 20.453 1 90.75 181 MET B O 1
ATOM 5126 N N . PRO B 1 182 ? -13.211 19.922 20.469 1 91.38 182 PRO B N 1
ATOM 5127 C CA . PRO B 1 182 ? -14.305 19 20.156 1 91.38 182 PRO B CA 1
ATOM 5128 C C . PRO B 1 182 ? -15.023 19.375 18.859 1 91.38 182 PRO B C 1
ATOM 5130 O O . PRO B 1 182 ? -16 18.719 18.484 1 91.38 182 PRO B O 1
ATOM 5133 N N . HIS B 1 183 ? -14.562 20.391 18.172 1 89.94 183 HIS B N 1
ATOM 5134 C CA . HIS B 1 183 ? -15.242 20.953 17.016 1 89.94 183 HIS B CA 1
ATOM 5135 C C . HIS B 1 183 ? -15.453 19.906 15.93 1 89.94 183 HIS B C 1
ATOM 5137 O O . HIS B 1 183 ? -16.516 19.875 15.289 1 89.94 183 HIS B O 1
ATOM 5143 N N . LYS B 1 184 ? -14.5 19.094 15.695 1 92.81 184 LYS B N 1
ATOM 5144 C CA . LYS B 1 184 ? -14.594 18.062 14.672 1 92.81 184 LYS B CA 1
ATOM 5145 C C . LYS B 1 184 ? -15.734 17.094 14.969 1 92.81 184 LYS B C 1
ATOM 5147 O O . LYS B 1 184 ? -16.516 16.75 14.086 1 92.81 184 LYS B O 1
ATOM 5152 N N . LYS B 1 185 ? -15.773 16.641 16.234 1 95.31 185 LYS B N 1
ATOM 5153 C CA . LYS B 1 185 ? -16.812 15.695 16.625 1 95.31 185 LYS B CA 1
ATOM 5154 C C . LYS B 1 185 ? -18.203 16.344 16.547 1 95.31 185 LYS B C 1
ATOM 5156 O O . LYS B 1 185 ? -19.156 15.703 16.125 1 95.31 185 LYS B O 1
ATOM 5161 N N . ALA B 1 186 ? -18.312 17.609 16.938 1 95.5 186 ALA B N 1
ATOM 5162 C CA . ALA B 1 186 ? -19.562 18.359 16.844 1 95.5 186 ALA B CA 1
ATOM 5163 C C . ALA B 1 186 ? -20 18.484 15.391 1 95.5 186 ALA B C 1
ATOM 5165 O O . ALA B 1 186 ? -21.203 18.391 15.094 1 95.5 186 ALA B O 1
ATOM 5166 N N . PHE B 1 187 ? -19.078 18.688 14.547 1 93.81 187 PHE B N 1
ATOM 5167 C CA . PHE B 1 187 ? -19.359 18.797 13.117 1 93.81 187 PHE B CA 1
ATOM 5168 C C . PHE B 1 187 ? -20.031 17.516 12.602 1 93.81 187 PHE B C 1
ATOM 5170 O O . PHE B 1 187 ? -21.062 17.594 11.922 1 93.81 187 PHE B O 1
ATOM 5177 N N . TYR B 1 188 ? -19.516 16.406 12.891 1 95.62 188 TYR B N 1
ATOM 5178 C CA . TYR B 1 188 ? -20.062 15.148 12.406 1 95.62 188 TYR B CA 1
ATOM 5179 C C . TYR B 1 188 ? -21.375 14.812 13.125 1 95.62 188 TYR B C 1
ATOM 5181 O O . TYR B 1 188 ? -22.25 14.164 12.555 1 95.62 188 TYR B O 1
ATOM 5189 N N . ALA B 1 189 ? -21.484 15.312 14.406 1 96.94 189 ALA B N 1
ATOM 5190 C CA . ALA B 1 189 ? -22.766 15.141 15.109 1 96.94 189 ALA B CA 1
ATOM 5191 C C . ALA B 1 189 ? -23.891 15.883 14.383 1 96.94 189 ALA B C 1
ATOM 5193 O O . ALA B 1 189 ? -25.016 15.391 14.328 1 96.94 189 ALA B O 1
ATOM 5194 N N . ILE B 1 190 ? -23.578 17.031 13.875 1 95.94 190 ILE B N 1
ATOM 5195 C CA . ILE B 1 190 ? -24.547 17.797 13.102 1 95.94 190 ILE B CA 1
ATOM 5196 C C . ILE B 1 190 ? -24.891 17.047 11.812 1 95.94 190 ILE B C 1
ATOM 5198 O O . ILE B 1 190 ? -26.062 16.859 11.484 1 95.94 190 ILE B O 1
ATOM 5202 N N . ARG B 1 191 ? -23.812 16.578 11.109 1 94.38 191 ARG B N 1
ATOM 5203 C CA . ARG B 1 191 ? -24.016 15.875 9.852 1 94.38 191 ARG B CA 1
ATOM 5204 C C . ARG B 1 191 ? -24.812 14.586 10.062 1 94.38 191 ARG B C 1
ATOM 5206 O O . ARG B 1 191 ? -25.562 14.164 9.18 1 94.38 191 ARG B O 1
ATOM 5213 N N . ALA B 1 192 ? -24.672 14.023 11.242 1 96 192 ALA B N 1
ATOM 5214 C CA . ALA B 1 192 ? -25.359 12.781 11.586 1 96 192 ALA B CA 1
ATOM 5215 C C . ALA B 1 192 ? -26.797 13.055 12.008 1 96 192 ALA B C 1
ATOM 5217 O O . ALA B 1 192 ? -27.609 12.125 12.141 1 96 192 ALA B O 1
ATOM 5218 N N . GLY B 1 193 ? -27.141 14.266 12.258 1 94.88 193 GLY B N 1
ATOM 5219 C CA . GLY B 1 193 ? -28.484 14.641 12.695 1 94.88 193 GLY B CA 1
ATOM 5220 C C . GLY B 1 193 ? -28.703 14.438 14.188 1 94.88 193 GLY B C 1
ATOM 5221 O O . GLY B 1 193 ? -29.828 14.375 14.656 1 94.88 193 GLY B O 1
ATOM 5222 N N . ILE B 1 194 ? -27.609 14.242 14.898 1 96.25 194 ILE B N 1
ATOM 5223 C CA . ILE B 1 194 ? -27.703 14.062 16.344 1 96.25 194 ILE B CA 1
ATOM 5224 C C . ILE B 1 194 ? -28.078 15.391 17 1 96.25 194 ILE B C 1
ATOM 5226 O O . ILE B 1 194 ? -28.844 15.422 17.969 1 96.25 194 ILE B O 1
ATOM 5230 N N . ILE B 1 195 ? -27.422 16.469 16.516 1 96.75 195 ILE B N 1
ATOM 5231 C CA . ILE B 1 195 ? -27.688 17.812 17.016 1 96.75 195 ILE B CA 1
ATOM 5232 C C . ILE B 1 195 ? -27.938 18.766 15.859 1 96.75 195 ILE B C 1
ATOM 5234 O O . ILE B 1 195 ? -27.609 18.453 14.711 1 96.75 195 ILE B O 1
ATOM 5238 N N . GLY B 1 196 ? -28.547 19.875 16.188 1 94.44 196 GLY B N 1
ATOM 5239 C CA . GLY B 1 196 ? -28.859 20.844 15.156 1 94.44 196 GLY B CA 1
ATOM 5240 C C . GLY B 1 196 ? -27.75 21.875 14.953 1 94.44 196 GLY B C 1
ATOM 5241 O O . GLY B 1 196 ? -27.531 22.344 13.836 1 94.44 196 GLY B O 1
ATOM 5242 N N . ASP B 1 197 ? -27.172 22.203 16.047 1 94.38 197 ASP B N 1
ATOM 5243 C CA . ASP B 1 197 ? -26.094 23.172 15.977 1 94.38 197 ASP B CA 1
ATOM 5244 C C . ASP B 1 197 ? -25 22.859 17 1 94.38 197 ASP B C 1
ATOM 5246 O O . ASP B 1 197 ? -25.219 22.078 17.922 1 94.38 197 ASP B O 1
ATOM 5250 N N . ARG B 1 198 ? -23.859 23.5 16.812 1 93 198 ARG B N 1
ATOM 5251 C CA . ARG B 1 198 ? -22.656 23.203 17.594 1 93 198 ARG B CA 1
ATOM 5252 C C . ARG B 1 198 ? -22.891 23.453 19.078 1 93 198 ARG B C 1
ATOM 5254 O O . ARG B 1 198 ? -22.281 22.781 19.922 1 93 198 ARG B O 1
ATOM 5261 N N . SER B 1 199 ? -23.781 24.375 19.391 1 94.12 199 SER B N 1
ATOM 5262 C CA . SER B 1 199 ? -24.031 24.766 20.781 1 94.12 199 SER B CA 1
ATOM 5263 C C . SER B 1 199 ? -24.703 23.625 21.547 1 94.12 199 SER B C 1
ATOM 5265 O O . SER B 1 199 ? -24.672 23.609 22.781 1 94.12 199 SER B O 1
ATOM 5267 N N . GLU B 1 200 ? -25.188 22.688 20.859 1 95.75 200 GLU B N 1
ATOM 5268 C CA . GLU B 1 200 ? -25.922 21.578 21.484 1 95.75 200 GLU B CA 1
ATOM 5269 C C . GLU B 1 200 ? -24.984 20.438 21.844 1 95.75 200 GLU B C 1
ATOM 5271 O O . GLU B 1 200 ? -25.359 19.531 22.578 1 95.75 200 GLU B O 1
ATOM 5276 N N . PHE B 1 201 ? -23.766 20.5 21.359 1 95.94 201 PHE B N 1
ATOM 5277 C CA . PHE B 1 201 ? -22.812 19.453 21.656 1 95.94 201 PHE B CA 1
ATOM 5278 C C . PHE B 1 201 ? -22.375 19.516 23.109 1 95.94 201 PHE B C 1
ATOM 5280 O O . PHE B 1 201 ? -21.859 20.547 23.562 1 95.94 201 PHE B O 1
ATOM 5287 N N . ASN B 1 202 ? -22.688 18.469 23.922 1 95.12 202 ASN B N 1
ATOM 5288 C CA . ASN B 1 202 ? -22.359 18.422 25.344 1 95.12 202 ASN B CA 1
ATOM 5289 C C . ASN B 1 202 ? -21.734 17.078 25.734 1 95.12 202 ASN B C 1
ATOM 5291 O O . ASN B 1 202 ? -21.484 16.234 24.875 1 95.12 202 ASN B O 1
ATOM 5295 N N . GLU B 1 203 ? -21.453 16.906 26.906 1 93.81 203 GLU B N 1
ATOM 5296 C CA . GLU B 1 203 ? -20.734 15.734 27.406 1 93.81 203 GLU B CA 1
ATOM 5297 C C . GLU B 1 203 ? -21.531 14.461 27.172 1 93.81 203 GLU B C 1
ATOM 5299 O O . GLU B 1 203 ? -20.969 13.398 26.922 1 93.81 203 GLU B O 1
ATOM 5304 N N . GLU B 1 204 ? -22.781 14.586 27.344 1 95.12 204 GLU B N 1
ATOM 5305 C CA . GLU B 1 204 ? -23.625 13.422 27.141 1 95.12 204 GLU B CA 1
ATOM 5306 C C . GLU B 1 204 ? -23.562 12.922 25.703 1 95.12 204 GLU B C 1
ATOM 5308 O O . GLU B 1 204 ? -23.422 11.727 25.453 1 95.12 204 GLU B O 1
ATOM 5313 N N . ILE B 1 205 ? -23.688 13.914 24.766 1 95.12 205 ILE B N 1
ATOM 5314 C CA . ILE B 1 205 ? -23.594 13.57 23.359 1 95.12 205 ILE B CA 1
ATOM 5315 C C . ILE B 1 205 ? -22.203 13.008 23.047 1 95.12 205 ILE B C 1
ATOM 5317 O O . ILE B 1 205 ? -22.078 12 22.344 1 95.12 205 ILE B O 1
ATOM 5321 N N . ASP B 1 206 ? -21.203 13.648 23.547 1 95.12 206 ASP B N 1
ATOM 5322 C CA . ASP B 1 206 ? -19.828 13.211 23.344 1 95.12 206 ASP B CA 1
ATOM 5323 C C . ASP B 1 206 ? -19.656 11.758 23.781 1 95.12 206 ASP B C 1
ATOM 5325 O O . ASP B 1 206 ? -19.031 10.961 23.078 1 95.12 206 ASP B O 1
ATOM 5329 N N . ARG B 1 207 ? -20.172 11.391 24.891 1 93.81 207 ARG B N 1
ATOM 5330 C CA . ARG B 1 207 ? -20.047 10.055 25.469 1 93.81 207 ARG B CA 1
ATOM 5331 C C . ARG B 1 207 ? -20.797 9.023 24.625 1 93.81 207 ARG B C 1
ATOM 5333 O O . ARG B 1 207 ? -20.328 7.898 24.453 1 93.81 207 ARG B O 1
ATOM 5340 N N . LYS B 1 208 ? -21.922 9.43 24.094 1 96.06 208 LYS B N 1
ATOM 5341 C CA . LYS B 1 208 ? -22.797 8.484 23.422 1 96.06 208 LYS B CA 1
ATOM 5342 C C . LYS B 1 208 ? -22.422 8.336 21.953 1 96.06 208 LYS B C 1
ATOM 5344 O O . LYS B 1 208 ? -22.859 7.391 21.281 1 96.06 208 LYS B O 1
ATOM 5349 N N . PHE B 1 209 ? -21.719 9.312 21.406 1 96.88 209 PHE B N 1
ATOM 5350 C CA . PHE B 1 209 ? -21.328 9.297 20 1 96.88 209 PHE B CA 1
ATOM 5351 C C . PHE B 1 209 ? -19.953 8.664 19.844 1 96.88 209 PHE B C 1
ATOM 5353 O O . PHE B 1 209 ? -18.922 9.344 19.969 1 96.88 209 PHE B O 1
ATOM 5360 N N . ASP B 1 210 ? -19.891 7.336 19.531 1 96.5 210 ASP B N 1
ATOM 5361 C CA . ASP B 1 210 ? -18.641 6.641 19.234 1 96.5 210 ASP B CA 1
ATOM 5362 C C . ASP B 1 210 ? -18.125 7.027 17.844 1 96.5 210 ASP B C 1
ATOM 5364 O O . ASP B 1 210 ? -18.609 6.531 16.828 1 96.5 210 ASP B O 1
ATOM 5368 N N . PHE B 1 211 ? -17.234 7.852 17.812 1 93.88 211 PHE B N 1
ATOM 5369 C CA . PHE B 1 211 ? -16.625 8.539 16.672 1 93.88 211 PHE B CA 1
ATOM 5370 C C . PHE B 1 211 ? -15.148 8.219 16.578 1 93.88 211 PHE B C 1
ATOM 5372 O O . PHE B 1 211 ? -14.375 8.539 17.484 1 93.88 211 PHE B O 1
ATOM 5379 N N . ARG B 1 212 ? -14.703 7.52 15.508 1 97.81 212 ARG B N 1
ATOM 5380 C CA . ARG B 1 212 ? -13.305 7.125 15.391 1 97.81 212 ARG B CA 1
ATOM 5381 C C . ARG B 1 212 ? -12.734 7.516 14.031 1 97.81 212 ARG B C 1
ATOM 5383 O O . ARG B 1 212 ? -13.242 7.07 12.992 1 97.81 212 ARG B O 1
ATOM 5390 N N . ILE B 1 213 ? -11.734 8.359 14.016 1 98.19 213 ILE B N 1
ATOM 5391 C CA . ILE B 1 213 ? -10.969 8.758 12.844 1 98.19 213 ILE B CA 1
ATOM 5392 C C . ILE B 1 213 ? -9.531 8.258 12.969 1 98.19 213 ILE B C 1
ATOM 5394 O O . ILE B 1 213 ? -8.953 8.281 14.055 1 98.19 213 ILE B O 1
ATOM 5398 N N . ALA B 1 214 ? -8.977 7.734 11.906 1 98.81 214 ALA B N 1
ATOM 5399 C CA . ALA B 1 214 ? -7.574 7.32 11.906 1 98.81 214 ALA B CA 1
ATOM 5400 C C . ALA B 1 214 ? -6.996 7.32 10.5 1 98.81 214 ALA B C 1
ATOM 5402 O O . ALA B 1 214 ? -7.738 7.238 9.516 1 98.81 214 ALA B O 1
ATOM 5403 N N . GLY B 1 215 ? -5.707 7.387 10.375 1 98.69 215 GLY B N 1
ATOM 5404 C CA . GLY B 1 215 ? -4.965 7.312 9.125 1 98.69 215 GLY B CA 1
ATOM 5405 C C . GLY B 1 215 ? -3.74 8.211 9.109 1 98.69 215 GLY B C 1
ATOM 5406 O O . GLY B 1 215 ? -3.449 8.898 10.086 1 98.69 215 GLY B O 1
ATOM 5407 N N . VAL B 1 216 ? -3.055 8.109 8.016 1 98.75 216 VAL B N 1
ATOM 5408 C CA . VAL B 1 216 ? -1.955 9.047 7.812 1 98.75 216 VAL B CA 1
ATOM 5409 C C . VAL B 1 216 ? -2.5 10.477 7.727 1 98.75 216 VAL B C 1
ATOM 5411 O O . VAL B 1 216 ? -3.578 10.703 7.176 1 98.75 216 VAL B O 1
ATOM 5414 N N . ASN B 1 217 ? -1.781 11.422 8.273 1 98.19 217 ASN B N 1
ATOM 5415 C CA . ASN B 1 217 ? -2.213 12.812 8.219 1 98.19 217 ASN B CA 1
ATOM 5416 C C . ASN B 1 217 ? -2.654 13.211 6.812 1 98.19 217 ASN B C 1
ATOM 5418 O O . ASN B 1 217 ? -1.979 12.883 5.832 1 98.19 217 ASN B O 1
ATOM 5422 N N . HIS B 1 218 ? -3.783 13.906 6.699 1 97.12 218 HIS B N 1
ATOM 5423 C CA . HIS B 1 218 ? -4.398 14.367 5.457 1 97.12 218 HIS B CA 1
ATOM 5424 C C . HIS B 1 218 ? -4.973 13.195 4.66 1 97.12 218 HIS B C 1
ATOM 5426 O O . HIS B 1 218 ? -5.59 13.398 3.611 1 97.12 218 HIS B O 1
ATOM 5432 N N . PHE B 1 219 ? -4.785 12.031 5.051 1 98.19 219 PHE B N 1
ATOM 5433 C CA . PHE B 1 219 ? -5.371 10.82 4.484 1 98.19 219 PHE B CA 1
ATOM 5434 C C . PHE B 1 219 ? -6.105 10.023 5.559 1 98.19 219 PHE B C 1
ATOM 5436 O O . PHE B 1 219 ? -5.941 8.805 5.656 1 98.19 219 PHE B O 1
ATOM 5443 N N . THR B 1 220 ? -6.836 10.68 6.375 1 98.44 220 THR B N 1
ATOM 5444 C CA . THR B 1 220 ? -7.602 10.109 7.48 1 98.44 220 THR B CA 1
ATOM 5445 C C . THR B 1 220 ? -9.031 9.805 7.051 1 98.44 220 THR B C 1
ATOM 5447 O O . THR B 1 220 ? -9.555 10.43 6.125 1 98.44 220 THR B O 1
ATOM 5450 N N . TRP B 1 221 ? -9.641 8.891 7.77 1 98.62 221 TRP B N 1
ATOM 5451 C CA . TRP B 1 221 ? -10.984 8.406 7.453 1 98.62 221 TRP B CA 1
ATOM 5452 C C . TRP B 1 221 ? -11.82 8.258 8.719 1 98.62 221 TRP B C 1
ATOM 5454 O O . TRP B 1 221 ? -11.312 7.844 9.758 1 98.62 221 TRP B O 1
ATOM 5464 N N . LEU B 1 222 ? -13.078 8.641 8.602 1 98.56 222 LEU B N 1
ATOM 5465 C CA . LEU B 1 222 ? -14.055 8.281 9.625 1 98.56 222 LEU B CA 1
ATOM 5466 C C . LEU B 1 222 ? -14.391 6.797 9.555 1 98.56 222 LEU B C 1
ATOM 5468 O O . LEU B 1 222 ? -15.078 6.355 8.633 1 98.56 222 LEU B O 1
ATOM 5472 N N . LEU B 1 223 ? -13.961 6.047 10.555 1 98.56 223 LEU B N 1
ATOM 5473 C CA . LEU B 1 223 ? -14.016 4.59 10.5 1 98.56 223 LEU B CA 1
ATOM 5474 C C . LEU B 1 223 ? -15.219 4.066 11.281 1 98.56 223 LEU B C 1
ATOM 5476 O O . LEU B 1 223 ? -15.68 2.947 11.047 1 98.56 223 LEU B O 1
ATOM 5480 N N . LYS B 1 224 ? -15.648 4.855 12.273 1 97.88 224 LYS B N 1
ATOM 5481 C CA . LYS B 1 224 ? -16.828 4.512 13.062 1 97.88 224 LYS B CA 1
ATOM 5482 C C . LYS B 1 224 ? -17.625 5.758 13.438 1 97.88 224 LYS B C 1
ATOM 5484 O O . LYS B 1 224 ? -17.047 6.785 13.797 1 97.88 224 LYS B O 1
ATOM 5489 N N . ALA B 1 225 ? -18.859 5.797 13.25 1 98 225 ALA B N 1
ATOM 5490 C CA . ALA B 1 225 ? -19.828 6.797 13.703 1 98 225 ALA B CA 1
ATOM 5491 C C . ALA B 1 225 ? -21.094 6.133 14.211 1 98 225 ALA B C 1
ATOM 5493 O O . ALA B 1 225 ? -22 5.832 13.422 1 98 225 ALA B O 1
ATOM 5494 N N . GLU B 1 226 ? -21.125 5.938 15.461 1 97.88 226 GLU B N 1
ATOM 5495 C CA . GLU B 1 226 ? -22.234 5.23 16.094 1 97.88 226 GLU B CA 1
ATOM 5496 C C . GLU B 1 226 ? -22.812 6.031 17.25 1 97.88 226 GLU B C 1
ATOM 5498 O O . GLU B 1 226 ? -22.062 6.574 18.062 1 97.88 226 GLU B O 1
ATOM 5503 N N . TYR B 1 227 ? -24.047 6.145 17.297 1 97.31 227 TYR B N 1
ATOM 5504 C CA . TYR B 1 227 ? -24.766 6.836 18.375 1 97.31 227 TYR B CA 1
ATOM 5505 C C . TYR B 1 227 ? -25.844 5.949 18.969 1 97.31 227 TYR B C 1
ATOM 5507 O O . TYR B 1 227 ? -26.797 5.57 18.281 1 97.31 227 TYR B O 1
ATOM 5515 N N . GLU B 1 228 ? -25.703 5.559 20.234 1 93.5 228 GLU B N 1
ATOM 5516 C CA . GLU B 1 228 ? -26.641 4.68 20.922 1 93.5 228 GLU B CA 1
ATOM 5517 C C . GLU B 1 228 ? -26.844 3.371 20.172 1 93.5 228 GLU B C 1
ATOM 5519 O O . GLU B 1 228 ? -27.969 2.936 19.953 1 93.5 228 GLU B O 1
ATOM 5524 N N . GLY B 1 229 ? -25.812 2.881 19.562 1 91.75 229 GLY B N 1
ATOM 5525 C CA . GLY B 1 229 ? -25.812 1.575 18.922 1 91.75 229 GLY B CA 1
ATOM 5526 C C . GLY B 1 229 ? -26.188 1.631 17.453 1 91.75 229 GLY B C 1
ATOM 5527 O O . GLY B 1 229 ? -26.141 0.616 16.75 1 91.75 229 GLY B O 1
ATOM 5528 N N . LYS B 1 230 ? -26.531 2.787 17.031 1 96.56 230 LYS B N 1
ATOM 5529 C CA . LYS B 1 230 ? -26.969 2.926 15.648 1 96.56 230 LYS B CA 1
ATOM 5530 C C . LYS B 1 230 ? -25.828 3.445 14.773 1 96.56 230 LYS B C 1
ATOM 5532 O O . LYS B 1 230 ? -25.203 4.461 15.094 1 96.56 230 LYS B O 1
ATOM 5537 N N . ASN B 1 231 ? -25.609 2.791 13.711 1 97.38 231 ASN B N 1
ATOM 5538 C CA . ASN B 1 231 ? -24.609 3.229 12.734 1 97.38 231 ASN B CA 1
ATOM 5539 C C . ASN B 1 231 ? -25.094 4.441 11.945 1 97.38 231 ASN B C 1
ATOM 5541 O O . ASN B 1 231 ? -26.094 4.355 11.211 1 97.38 231 ASN B O 1
ATOM 5545 N N . LEU B 1 232 ? -24.375 5.535 11.992 1 97.5 232 LEU B N 1
ATOM 5546 C CA . LEU B 1 232 ? -24.828 6.785 11.398 1 97.5 232 LEU B CA 1
ATOM 5547 C C . LEU B 1 232 ? -23.984 7.152 10.18 1 97.5 232 LEU B C 1
ATOM 5549 O O . LEU B 1 232 ? -24.188 8.203 9.57 1 97.5 232 LEU B O 1
ATOM 5553 N N . MET B 1 233 ? -23.078 6.277 9.75 1 96.81 233 MET B N 1
ATOM 5554 C CA . MET B 1 233 ? -22.203 6.523 8.609 1 96.81 233 MET B CA 1
ATOM 5555 C C . MET B 1 233 ? -23.016 6.832 7.355 1 96.81 233 MET B C 1
ATOM 5557 O O . MET B 1 233 ? -22.75 7.809 6.652 1 96.81 233 MET B O 1
ATOM 5561 N N . PRO B 1 234 ? -24.047 6.043 7.062 1 96.12 234 PRO B N 1
ATOM 5562 C CA . PRO B 1 234 ? -24.828 6.324 5.852 1 96.12 234 PRO B CA 1
ATOM 5563 C C . PRO B 1 234 ? -25.516 7.688 5.898 1 96.12 234 PRO B C 1
ATOM 5565 O O . PRO B 1 234 ? -25.594 8.383 4.883 1 96.12 234 PRO B O 1
ATOM 5568 N N . ALA B 1 235 ? -26 8.008 7.09 1 95.69 235 ALA B N 1
ATOM 5569 C CA . ALA B 1 235 ? -26.672 9.297 7.238 1 95.69 235 ALA B CA 1
ATOM 5570 C C . ALA B 1 235 ? -25.703 10.453 6.996 1 95.69 235 ALA B C 1
ATOM 5572 O O . ALA B 1 235 ? -26.047 11.43 6.328 1 95.69 235 ALA B O 1
ATOM 5573 N N . ILE B 1 236 ? -24.516 10.359 7.512 1 96.94 236 ILE B N 1
ATOM 5574 C CA . ILE B 1 236 ? -23.5 11.383 7.332 1 96.94 236 ILE B CA 1
ATOM 5575 C C . ILE B 1 236 ? -23.141 11.5 5.852 1 96.94 236 ILE B C 1
ATOM 5577 O O . ILE B 1 236 ? -23.062 12.602 5.309 1 96.94 236 ILE B O 1
ATOM 5581 N N . ALA B 1 237 ? -22.922 10.383 5.211 1 95.44 237 ALA B N 1
ATOM 5582 C CA . ALA B 1 237 ? -22.562 10.352 3.795 1 95.44 237 ALA B CA 1
ATOM 5583 C C . ALA B 1 237 ? -23.641 10.992 2.941 1 95.44 237 ALA B C 1
ATOM 5585 O O . ALA B 1 237 ? -23.359 11.703 1.975 1 95.44 237 ALA B O 1
ATOM 5586 N N . GLU B 1 238 ? -24.875 10.719 3.268 1 94.12 238 GLU B N 1
ATOM 5587 C CA . GLU B 1 238 ? -26 11.266 2.514 1 94.12 238 GLU B CA 1
ATOM 5588 C C . GLU B 1 238 ? -26.031 12.789 2.592 1 94.12 238 GLU B C 1
ATOM 5590 O O . GLU B 1 238 ? -26.328 13.461 1.605 1 94.12 238 GLU B O 1
ATOM 5595 N N . THR B 1 239 ? -25.75 13.297 3.74 1 92.62 239 THR B N 1
ATOM 5596 C CA . THR B 1 239 ? -25.719 14.75 3.881 1 92.62 239 THR B CA 1
ATOM 5597 C C . THR B 1 239 ? -24.609 15.352 3.035 1 92.62 239 THR B C 1
ATOM 5599 O O . THR B 1 239 ? -24.734 16.453 2.516 1 92.62 239 THR B O 1
ATOM 5602 N N . MET B 1 240 ? -23.516 14.656 2.922 1 88.94 240 MET B N 1
ATOM 5603 C CA . MET B 1 240 ? -22.422 15.109 2.076 1 88.94 240 MET B CA 1
ATOM 5604 C C . MET B 1 240 ? -22.797 15.062 0.602 1 88.94 240 MET B C 1
ATOM 5606 O O . MET B 1 240 ? -22.453 15.961 -0.168 1 88.94 240 MET B O 1
ATOM 5610 N N . ARG B 1 241 ? -23.469 14.062 0.229 1 89.62 241 ARG B N 1
ATOM 5611 C CA . ARG B 1 241 ? -23.969 13.938 -1.14 1 89.62 241 ARG B CA 1
ATOM 5612 C C . ARG B 1 241 ? -24.859 15.109 -1.506 1 89.62 241 ARG B C 1
ATOM 5614 O O . ARG B 1 241 ? -24.703 15.711 -2.572 1 89.62 241 ARG B O 1
ATOM 5621 N N . LYS B 1 242 ? -25.781 15.445 -0.584 1 87.25 242 LYS B N 1
ATOM 5622 C CA . LYS B 1 242 ? -26.703 16.547 -0.812 1 87.25 242 LYS B CA 1
ATOM 5623 C C . LYS B 1 242 ? -25.984 17.875 -0.897 1 87.25 242 LYS B C 1
ATOM 5625 O O . LYS B 1 242 ? -26.312 18.719 -1.74 1 87.25 242 LYS B O 1
ATOM 5630 N N . ALA B 1 243 ? -25 18.016 -0.054 1 82.5 243 ALA B N 1
ATOM 5631 C CA . ALA B 1 243 ? -24.219 19.25 -0.05 1 82.5 243 ALA B CA 1
ATOM 5632 C C . ALA B 1 243 ? -23.422 19.406 -1.343 1 82.5 243 ALA B C 1
ATOM 5634 O O . ALA B 1 243 ? -23.203 20.516 -1.815 1 82.5 243 ALA B O 1
ATOM 5635 N N . ALA B 1 244 ? -22.953 18.359 -1.838 1 76.94 244 ALA B N 1
ATOM 5636 C CA . ALA B 1 244 ? -22.219 18.359 -3.102 1 76.94 244 ALA B CA 1
ATOM 5637 C C . ALA B 1 244 ? -23.062 18.938 -4.23 1 76.94 244 ALA B C 1
ATOM 5639 O O . ALA B 1 244 ? -22.547 19.625 -5.109 1 76.94 244 ALA B O 1
ATOM 5640 N N . GLY B 1 245 ? -24.297 18.547 -4.164 1 63.75 245 GLY B N 1
ATOM 5641 C CA . GLY B 1 245 ? -25.203 19.078 -5.168 1 63.75 245 GLY B CA 1
ATOM 5642 C C . GLY B 1 245 ? -25.422 20.578 -5.055 1 63.75 245 GLY B C 1
ATOM 5643 O O . GLY B 1 245 ? -25.828 21.219 -6.02 1 63.75 245 GLY B O 1
ATOM 5644 N N . GLU B 1 246 ? -25.109 21.062 -3.719 1 56.78 246 GLU B N 1
ATOM 5645 C CA . GLU B 1 246 ? -25.312 22.484 -3.436 1 56.78 246 GLU B CA 1
ATOM 5646 C C . GLU B 1 246 ? -23.984 23.219 -3.312 1 56.78 246 GLU B C 1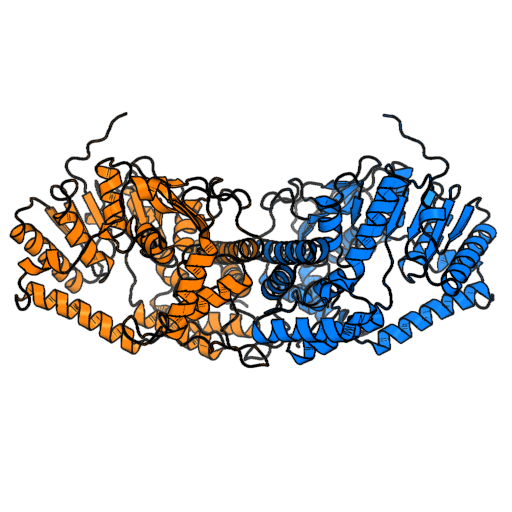
ATOM 5648 O O . GLU B 1 246 ? -23.953 24.406 -2.99 1 56.78 246 GLU B O 1
ATOM 5653 N N . GLU B 1 247 ? -22.906 22.422 -3.113 1 53.09 247 GLU B N 1
ATOM 5654 C CA . GLU B 1 247 ? -21.578 22.938 -2.822 1 53.09 247 GLU B CA 1
ATOM 5655 C C . GLU B 1 247 ? -21.25 24.156 -3.68 1 53.09 247 GLU B C 1
ATOM 5657 O O . GLU B 1 247 ? -20.797 24.016 -4.816 1 53.09 247 GLU B O 1
ATOM 5662 N N . ASN B 1 248 ? -22.109 24.938 -3.879 1 39.84 248 ASN B N 1
ATOM 5663 C CA . ASN B 1 248 ? -21.672 26.219 -4.426 1 39.84 248 ASN B CA 1
ATOM 5664 C C . ASN B 1 248 ? -20.562 26.844 -3.58 1 39.84 248 ASN B C 1
ATOM 5666 O O . ASN B 1 248 ? -20.328 26.422 -2.447 1 39.84 248 ASN B O 1
ATOM 5670 N N . ASN B 1 249 ? -19.875 28.266 -3.684 1 35.97 249 ASN B N 1
ATOM 5671 C CA . ASN B 1 249 ? -18.766 29.203 -3.773 1 35.97 249 ASN B CA 1
ATOM 5672 C C . ASN B 1 249 ? -18.312 29.672 -2.393 1 35.97 249 ASN B C 1
ATOM 5674 O O . ASN B 1 249 ? -17.578 30.656 -2.271 1 35.97 249 ASN B O 1
ATOM 5678 N N . GLY B 1 250 ? -18.844 29.531 -1.259 1 34.47 250 GLY B N 1
ATOM 5679 C CA . GLY B 1 250 ? -18.516 30.641 -0.385 1 34.47 250 GLY B CA 1
ATOM 5680 C C . GLY B 1 250 ? -17.188 30.469 0.336 1 34.47 250 GLY B C 1
ATOM 5681 O O . GLY B 1 250 ? -16.719 31.391 1.016 1 34.47 250 GLY B O 1
ATOM 5682 N N . GLY B 1 251 ? -16.719 29.266 0.473 1 40.62 251 GLY B N 1
ATOM 5683 C CA . GLY B 1 251 ? -15.484 29.203 1.244 1 40.62 251 GLY B CA 1
ATOM 5684 C C . GLY B 1 251 ? -14.234 29.219 0.38 1 40.62 251 GLY B C 1
ATOM 5685 O O . GLY B 1 251 ? -14.227 29.844 -0.689 1 40.62 251 GLY B O 1
ATOM 5686 N N . ASP B 1 252 ? -13.211 28.672 0.8 1 51.94 252 ASP B N 1
ATOM 5687 C CA . ASP B 1 252 ? -12.031 28.594 -0.057 1 51.94 252 ASP B CA 1
ATOM 5688 C C . ASP B 1 252 ? -12.406 28.172 -1.474 1 51.94 252 ASP B C 1
ATOM 5690 O O . ASP B 1 252 ? -13.117 27.172 -1.66 1 51.94 252 ASP B O 1
ATOM 5694 N N . ARG B 1 253 ? -12.328 29.094 -2.221 1 62.28 253 ARG B N 1
ATOM 5695 C CA . ARG B 1 253 ? -12.734 28.891 -3.609 1 62.28 253 ARG B CA 1
ATOM 5696 C C . ARG B 1 253 ? -11.547 28.438 -4.461 1 62.28 253 ARG B C 1
ATOM 5698 O O . ARG B 1 253 ? -11.656 28.359 -5.688 1 62.28 253 ARG B O 1
ATOM 5705 N N . GLY B 1 254 ? -10.531 28.234 -3.664 1 72.25 254 GLY B N 1
ATOM 5706 C CA . GLY B 1 254 ? -9.352 27.828 -4.41 1 72.25 254 GLY B CA 1
ATOM 5707 C C . GLY B 1 254 ? -9.367 26.375 -4.801 1 72.25 254 GLY B C 1
ATOM 5708 O O . GLY B 1 254 ? -10.352 25.672 -4.562 1 72.25 254 GLY B O 1
ATOM 5709 N N . ALA B 1 255 ? -8.344 26.016 -5.473 1 75.94 255 ALA B N 1
ATOM 5710 C CA . ALA B 1 255 ? -8.188 24.672 -6.016 1 75.94 255 ALA B CA 1
ATOM 5711 C C . ALA B 1 255 ? -8.469 23.609 -4.949 1 75.94 255 ALA B C 1
ATOM 5713 O O . ALA B 1 255 ? -9.141 22.609 -5.223 1 75.94 255 ALA B O 1
ATOM 5714 N N . LYS B 1 256 ? -8.141 23.797 -3.768 1 80.19 256 LYS B N 1
ATOM 5715 C CA . LYS B 1 256 ? -8.258 22.844 -2.67 1 80.19 256 LYS B CA 1
ATOM 5716 C C . LYS B 1 256 ? -9.719 22.672 -2.242 1 80.19 256 LYS B C 1
ATOM 5718 O O . LYS B 1 256 ? -10.094 21.641 -1.681 1 80.19 256 LYS B O 1
ATOM 5723 N N . ALA B 1 257 ? -10.508 23.594 -2.514 1 75.06 257 ALA B N 1
ATOM 5724 C CA . ALA B 1 257 ? -11.875 23.594 -2.01 1 75.06 257 ALA B CA 1
ATOM 5725 C C . ALA B 1 257 ? -12.844 23.031 -3.045 1 75.06 257 ALA B C 1
ATOM 5727 O O . ALA B 1 257 ? -14 22.75 -2.729 1 75.06 257 ALA B O 1
ATOM 5728 N N . LEU B 1 258 ? -12.359 22.828 -4.199 1 80.44 258 LEU B N 1
ATOM 5729 C CA . LEU B 1 258 ? -13.258 22.469 -5.293 1 80.44 258 LEU B CA 1
ATOM 5730 C C . LEU B 1 258 ? -13.695 21.016 -5.18 1 80.44 258 LEU B C 1
ATOM 5732 O O . LEU B 1 258 ? -12.875 20.125 -4.949 1 80.44 258 LEU B O 1
ATOM 5736 N N . HIS B 1 259 ? -14.984 20.797 -5.227 1 88.81 259 HIS B N 1
ATOM 5737 C CA . HIS B 1 259 ? -15.641 19.5 -5.375 1 88.81 259 HIS B CA 1
ATOM 5738 C C . HIS B 1 259 ? -15.398 18.609 -4.16 1 88.81 259 HIS B C 1
ATOM 5740 O O . HIS B 1 259 ? -15.406 17.391 -4.273 1 88.81 259 HIS B O 1
ATOM 5746 N N . ASN B 1 260 ? -15.117 19.125 -3.008 1 91 260 ASN B N 1
ATOM 5747 C CA . ASN B 1 260 ? -14.758 18.344 -1.834 1 91 260 ASN B CA 1
ATOM 5748 C C . ASN B 1 260 ? -15.898 17.422 -1.398 1 91 260 ASN B C 1
ATOM 5750 O O . ASN B 1 260 ? -15.688 16.25 -1.113 1 91 260 ASN B O 1
ATOM 5754 N N . ASP B 1 261 ? -17.094 17.953 -1.314 1 90.94 261 ASP B N 1
ATOM 5755 C CA . ASP B 1 261 ? -18.219 17.141 -0.872 1 90.94 261 ASP B CA 1
ATOM 5756 C C . ASP B 1 261 ? -18.516 16.016 -1.873 1 90.94 261 ASP B C 1
ATOM 5758 O O . ASP B 1 261 ? -18.812 14.891 -1.481 1 90.94 261 ASP B O 1
ATOM 5762 N N . ALA B 1 262 ? -18.453 16.375 -3.176 1 93 262 ALA B N 1
ATOM 5763 C CA . ALA B 1 262 ? -18.672 15.352 -4.203 1 93 262 ALA B CA 1
ATOM 5764 C C . ALA B 1 262 ? -17.609 14.266 -4.133 1 93 262 ALA B C 1
ATOM 5766 O O . ALA B 1 262 ? -17.922 13.078 -4.242 1 93 262 ALA B O 1
ATOM 5767 N N . ILE B 1 263 ? -16.391 14.711 -3.963 1 95.44 263 ILE B N 1
ATOM 5768 C CA . ILE B 1 263 ? -15.273 13.773 -3.873 1 95.44 263 ILE B CA 1
ATOM 5769 C C . ILE B 1 263 ? -15.406 12.93 -2.607 1 95.44 263 ILE B C 1
ATOM 5771 O O . ILE B 1 263 ? -15.156 11.719 -2.629 1 95.44 263 ILE B O 1
ATOM 5775 N N . THR B 1 264 ? -15.797 13.555 -1.515 1 95.69 264 THR B N 1
ATOM 5776 C CA . THR B 1 264 ? -16.031 12.828 -0.27 1 95.69 264 THR B CA 1
ATOM 5777 C C . THR B 1 264 ? -17.047 11.703 -0.478 1 95.69 264 THR B C 1
ATOM 5779 O O . THR B 1 264 ? -16.812 10.57 -0.069 1 95.69 264 THR B O 1
ATOM 5782 N N . TYR B 1 265 ? -18.125 12.016 -1.077 1 95.31 265 TYR B N 1
ATOM 5783 C CA . TYR B 1 265 ? -19.172 11.008 -1.269 1 95.31 265 TYR B CA 1
ATOM 5784 C C . TYR B 1 265 ? -18.688 9.906 -2.205 1 95.31 265 TYR B C 1
ATOM 5786 O O . TYR B 1 265 ? -18.984 8.727 -1.982 1 95.31 265 TYR B O 1
ATOM 5794 N N . GLU B 1 266 ? -18.047 10.258 -3.283 1 95.75 266 GLU B N 1
ATOM 5795 C CA . GLU B 1 266 ? -17.547 9.258 -4.223 1 95.75 266 GLU B CA 1
ATOM 5796 C C . GLU B 1 266 ? -16.594 8.281 -3.537 1 95.75 266 GLU B C 1
ATOM 5798 O O . GLU B 1 266 ? -16.641 7.078 -3.801 1 95.75 266 GLU B O 1
ATOM 5803 N N . LEU B 1 267 ? -15.711 8.812 -2.729 1 97.38 267 LEU B N 1
ATOM 5804 C CA . LEU B 1 267 ? -14.789 7.957 -1.985 1 97.38 267 LEU B CA 1
ATOM 5805 C C . LEU B 1 267 ? -15.539 7.094 -0.979 1 97.38 267 LEU B C 1
ATOM 5807 O O . LEU B 1 267 ? -15.195 5.926 -0.782 1 97.38 267 LEU B O 1
ATOM 5811 N N . TYR B 1 268 ? -16.594 7.645 -0.328 1 97.81 268 TYR B N 1
ATOM 5812 C CA . TYR B 1 268 ? -17.438 6.852 0.558 1 97.81 268 TYR B CA 1
ATOM 5813 C C . TYR B 1 268 ? -18.141 5.742 -0.21 1 97.81 268 TYR B C 1
ATOM 5815 O O . TYR B 1 268 ? -18.188 4.598 0.246 1 97.81 268 TYR B O 1
ATOM 5823 N N . ASP B 1 269 ? -18.641 6.156 -1.325 1 96.25 269 ASP B N 1
ATOM 5824 C CA . ASP B 1 269 ? -19.359 5.188 -2.156 1 96.25 269 ASP B CA 1
ATOM 5825 C C . ASP B 1 269 ? -18.438 4.035 -2.562 1 96.25 269 ASP B C 1
ATOM 5827 O O . ASP B 1 269 ? -18.875 2.889 -2.656 1 96.25 269 ASP B O 1
ATOM 5831 N N . THR B 1 270 ? -17.25 4.312 -2.762 1 96 270 THR B N 1
ATOM 5832 C CA . THR B 1 270 ? -16.266 3.33 -3.217 1 96 270 THR B CA 1
ATOM 5833 C C . THR B 1 270 ? -15.773 2.479 -2.051 1 96 270 THR B C 1
ATOM 5835 O O . THR B 1 270 ? -15.727 1.251 -2.148 1 96 270 THR B O 1
ATOM 5838 N N . PHE B 1 271 ? -15.422 3.08 -0.922 1 97.75 271 PHE B N 1
ATOM 5839 C CA . PHE B 1 271 ? -14.648 2.375 0.092 1 97.75 271 PHE B CA 1
ATOM 5840 C C . PHE B 1 271 ? -15.492 2.102 1.329 1 97.75 271 PHE B C 1
ATOM 5842 O O . PHE B 1 271 ? -15.094 1.333 2.205 1 97.75 271 PHE B O 1
ATOM 5849 N N . GLY B 1 272 ? -16.641 2.771 1.454 1 96.81 272 GLY B N 1
ATOM 5850 C CA . GLY B 1 272 ? -17.531 2.508 2.562 1 96.81 272 GLY B CA 1
ATOM 5851 C C . GLY B 1 272 ? -17.219 3.324 3.801 1 96.81 272 GLY B C 1
ATOM 5852 O O . GLY B 1 272 ? -17.875 3.174 4.836 1 96.81 272 GLY B O 1
ATOM 5853 N N . TYR B 1 273 ? -16.219 4.148 3.744 1 98.12 273 TYR B N 1
ATOM 5854 C CA . TYR B 1 273 ? -15.781 5.008 4.84 1 98.12 273 TYR B CA 1
ATOM 5855 C C . TYR B 1 273 ? -15.57 6.438 4.355 1 98.12 273 TYR B C 1
ATOM 5857 O O . TYR B 1 273 ? -15.312 6.668 3.17 1 98.12 273 TYR B O 1
ATOM 5865 N N . ILE B 1 274 ? -15.656 7.422 5.23 1 97.88 274 ILE B N 1
ATOM 5866 C CA . ILE B 1 274 ? -15.695 8.828 4.844 1 97.88 274 ILE B CA 1
ATOM 5867 C C . ILE B 1 274 ? -14.32 9.461 5.062 1 97.88 274 ILE B C 1
ATOM 5869 O O . ILE B 1 274 ? -13.797 9.469 6.184 1 97.88 274 ILE B O 1
ATOM 5873 N N . PRO B 1 275 ? -13.68 9.961 3.967 1 97.69 275 PRO B N 1
ATOM 5874 C CA . PRO B 1 275 ? -12.469 10.75 4.207 1 97.69 275 PRO B CA 1
ATOM 5875 C C . PRO B 1 275 ? -12.734 12.016 5.02 1 97.69 275 PRO B C 1
ATOM 5877 O O . PRO B 1 275 ? -13.773 12.656 4.844 1 97.69 275 PRO B O 1
ATOM 5880 N N . THR B 1 276 ? -11.797 12.406 5.855 1 96.88 276 THR B N 1
ATOM 5881 C CA . THR B 1 276 ? -12.109 13.453 6.828 1 96.88 276 THR B CA 1
ATOM 5882 C C . THR B 1 276 ? -11.305 14.719 6.539 1 96.88 276 THR B C 1
ATOM 5884 O O . THR B 1 276 ? -11.391 15.695 7.289 1 96.88 276 THR B O 1
ATOM 5887 N N . CYS B 1 277 ? -10.508 14.688 5.547 1 94.44 277 CYS B N 1
ATOM 5888 C CA . CYS B 1 277 ? -9.719 15.836 5.105 1 94.44 277 CYS B CA 1
ATOM 5889 C C . CYS B 1 277 ? -9.617 15.875 3.586 1 94.44 277 CYS B C 1
ATOM 5891 O O . CYS B 1 277 ? -8.516 15.961 3.041 1 94.44 277 CYS B O 1
ATOM 5893 N N . THR B 1 278 ? -10.711 15.93 2.889 1 93.81 278 THR B N 1
ATOM 5894 C CA . THR B 1 278 ? -10.812 15.695 1.453 1 93.81 278 THR B CA 1
ATOM 5895 C C . THR B 1 278 ? -10.023 16.75 0.678 1 93.81 278 THR B C 1
ATOM 5897 O O . THR B 1 278 ? -9.469 16.469 -0.381 1 93.81 278 THR B O 1
ATOM 5900 N N . ALA B 1 279 ? -9.914 17.922 1.271 1 91.5 279 ALA B N 1
ATOM 5901 C CA . ALA B 1 279 ? -9.148 18.984 0.625 1 91.5 279 ALA B CA 1
ATOM 5902 C C . ALA B 1 279 ? -7.715 18.531 0.349 1 91.5 279 ALA B C 1
ATOM 5904 O O . ALA B 1 279 ? -7.066 19.031 -0.575 1 91.5 279 ALA B O 1
ATOM 5905 N N . HIS B 1 280 ? -7.254 17.547 1.125 1 94.06 280 HIS B N 1
ATOM 5906 C CA . HIS B 1 280 ? -5.922 16.984 0.926 1 94.06 280 HIS B CA 1
ATOM 5907 C C . HIS B 1 280 ? -6 15.539 0.429 1 94.06 280 HIS B C 1
ATOM 5909 O O . HIS B 1 280 ? -5.191 15.117 -0.396 1 94.06 280 HIS B O 1
ATOM 5915 N N . THR B 1 281 ? -7.008 14.82 0.885 1 96 281 THR B N 1
ATOM 5916 C CA . THR B 1 281 ? -7.133 13.391 0.61 1 96 281 THR B CA 1
ATOM 5917 C C . THR B 1 281 ? -7.152 13.133 -0.894 1 96 281 THR B C 1
ATOM 5919 O O . THR B 1 281 ? -6.625 12.117 -1.36 1 96 281 THR B O 1
ATOM 5922 N N . LYS B 1 282 ? -7.734 14.047 -1.593 1 95.25 282 LYS B N 1
ATOM 5923 C CA . LYS B 1 282 ? -7.91 13.867 -3.031 1 95.25 282 LYS B CA 1
ATOM 5924 C C . LYS B 1 282 ? -6.566 13.844 -3.752 1 95.25 282 LYS B C 1
ATOM 5926 O O . LYS B 1 282 ? -6.473 13.375 -4.887 1 95.25 282 LYS B O 1
ATOM 5931 N N . GLU B 1 283 ? -5.445 14.234 -3.102 1 95.81 283 GLU B N 1
ATOM 5932 C CA . GLU B 1 283 ? -4.102 14.148 -3.662 1 95.81 283 GLU B CA 1
ATOM 5933 C C . GLU B 1 283 ? -3.441 12.82 -3.314 1 95.81 283 GLU B C 1
ATOM 5935 O O . GLU B 1 283 ? -2.398 12.469 -3.873 1 95.81 283 GLU B O 1
ATOM 5940 N N . TYR B 1 284 ? -4.047 12.094 -2.449 1 97.25 284 TYR B N 1
ATOM 5941 C CA . TYR B 1 284 ? -3.447 10.844 -1.984 1 97.25 284 TYR B CA 1
ATOM 5942 C C . TYR B 1 284 ? -3.908 9.672 -2.836 1 97.25 284 TYR B C 1
ATOM 5944 O O . TYR B 1 284 ? -3.373 8.562 -2.721 1 97.25 284 TYR B O 1
ATOM 5952 N N . VAL B 1 285 ? -4.926 9.891 -3.664 1 96.31 285 VAL B N 1
ATOM 5953 C CA . VAL B 1 285 ? -5.43 8.867 -4.566 1 96.31 285 VAL B CA 1
ATOM 5954 C C . VAL B 1 285 ? -5.242 9.312 -6.016 1 96.31 285 VAL B C 1
ATOM 5956 O O . VAL B 1 285 ? -5.176 10.508 -6.301 1 96.31 285 VAL B O 1
ATOM 5959 N N . ARG B 1 286 ? -5.176 8.453 -6.891 1 95.69 286 ARG B N 1
ATOM 5960 C CA . ARG B 1 286 ? -4.781 8.719 -8.266 1 95.69 286 ARG B CA 1
ATOM 5961 C C . ARG B 1 286 ? -6 8.992 -9.141 1 95.69 286 ARG B C 1
ATOM 5963 O O . ARG B 1 286 ? -5.863 9.273 -10.336 1 95.69 286 ARG B O 1
ATOM 5970 N N . PHE B 1 287 ? -7.195 9.07 -8.641 1 96.5 287 PHE B N 1
ATOM 5971 C CA . PHE B 1 287 ? -8.43 8.984 -9.406 1 96.5 287 PHE B CA 1
ATOM 5972 C C . PHE B 1 287 ? -8.719 10.297 -10.117 1 96.5 287 PHE B C 1
ATOM 5974 O O . PHE B 1 287 ? -9.508 10.336 -11.062 1 96.5 287 PHE B O 1
ATOM 5981 N N . TRP B 1 288 ? -8.148 11.359 -9.742 1 95.56 288 TRP B N 1
ATOM 5982 C CA . TRP B 1 288 ? -8.477 12.648 -10.336 1 95.56 288 TRP B CA 1
ATOM 5983 C C . TRP B 1 288 ? -7.254 13.281 -10.992 1 95.56 288 TRP B C 1
ATOM 5985 O O . TRP B 1 288 ? -7.086 14.5 -10.969 1 95.56 288 TRP B O 1
ATOM 5995 N N . GLN B 1 289 ? -6.438 12.43 -11.547 1 95.88 289 GLN B N 1
ATOM 5996 C CA . GLN B 1 289 ? -5.246 12.859 -12.266 1 95.88 289 GLN B CA 1
ATOM 5997 C C . GLN B 1 289 ? -5.523 12.977 -13.766 1 95.88 289 GLN B C 1
ATOM 5999 O O . GLN B 1 289 ? -4.66 13.406 -14.531 1 95.88 289 GLN B O 1
ATOM 6004 N N . GLY B 1 290 ? -6.727 12.633 -14.203 1 94.06 290 GLY B N 1
ATOM 6005 C CA . GLY B 1 290 ? -7.094 12.727 -15.609 1 94.06 290 GLY B CA 1
ATOM 6006 C C . GLY B 1 290 ? -6.48 11.633 -16.453 1 94.06 290 GLY B C 1
ATOM 6007 O O . GLY B 1 290 ? -6.121 11.859 -17.609 1 94.06 290 GLY B O 1
ATOM 6008 N N . LEU B 1 291 ? -6.344 10.445 -15.961 1 93.88 291 LEU B N 1
ATOM 6009 C CA . LEU B 1 291 ? -5.633 9.375 -16.656 1 93.88 291 LEU B CA 1
ATOM 6010 C C . LEU B 1 291 ? -6.609 8.422 -17.328 1 93.88 291 LEU B C 1
ATOM 6012 O O . LEU B 1 291 ? -6.195 7.516 -18.062 1 93.88 291 LEU B O 1
ATOM 6016 N N . GLY B 1 292 ? -7.871 8.609 -17.125 1 94.38 292 GLY B N 1
ATOM 6017 C CA . GLY B 1 292 ? -8.867 7.703 -17.672 1 94.38 292 GLY B CA 1
ATOM 6018 C C . GLY B 1 292 ? -9.133 7.922 -19.141 1 94.38 292 GLY B C 1
ATOM 6019 O O . GLY B 1 292 ? -8.75 8.945 -19.703 1 94.38 292 GLY B O 1
ATOM 6020 N N . LYS B 1 293 ? -9.75 6.949 -19.781 1 96.19 293 LYS B N 1
ATOM 6021 C CA . LYS B 1 293 ? -10.156 7.02 -21.188 1 96.19 293 LYS B CA 1
ATOM 6022 C C . LYS B 1 293 ? -11.562 7.594 -21.312 1 96.19 293 LYS B C 1
ATOM 6024 O O . LYS B 1 293 ? -11.914 8.156 -22.359 1 96.19 293 LYS B O 1
ATOM 6029 N N . THR B 1 294 ? -12.352 7.414 -20.312 1 96.12 294 THR B N 1
ATOM 6030 C CA . THR B 1 294 ? -13.703 7.945 -20.312 1 96.12 294 THR B CA 1
ATOM 6031 C C . THR B 1 294 ? -13.844 9.07 -19.281 1 96.12 294 THR B C 1
ATOM 6033 O O . THR B 1 294 ? -13.062 9.141 -18.328 1 96.12 294 THR B O 1
ATOM 6036 N N . PRO B 1 295 ? -14.812 9.93 -19.516 1 92.62 295 PRO B N 1
ATOM 6037 C CA . PRO B 1 295 ? -14.977 11.039 -18.562 1 92.62 295 PRO B CA 1
ATOM 6038 C C . PRO B 1 295 ? -15.469 10.578 -17.188 1 92.62 295 PRO B C 1
ATOM 6040 O O . PRO B 1 295 ? -16.375 9.742 -17.109 1 92.62 295 PRO B O 1
ATOM 6043 N N . ASP B 1 296 ? -14.805 11.117 -16.219 1 90.94 296 ASP B N 1
ATOM 6044 C CA . ASP B 1 296 ? -15.281 10.914 -14.852 1 90.94 296 ASP B CA 1
ATOM 6045 C C . ASP B 1 296 ? -16.344 11.945 -14.477 1 90.94 296 ASP B C 1
ATOM 6047 O O . ASP B 1 296 ? -16.438 13 -15.109 1 90.94 296 ASP B O 1
ATOM 6051 N N . ALA B 1 297 ? -17.156 11.617 -13.508 1 89.5 297 ALA B N 1
ATOM 6052 C CA . ALA B 1 297 ? -18.219 12.516 -13.047 1 89.5 297 ALA B CA 1
ATOM 6053 C C . ALA B 1 297 ? -17.625 13.805 -12.484 1 89.5 297 ALA B C 1
ATOM 6055 O O . ALA B 1 297 ? -18.219 14.875 -12.609 1 89.5 297 ALA B O 1
ATOM 6056 N N . ILE B 1 298 ? -16.562 13.727 -11.828 1 92.25 298 ILE B N 1
ATOM 6057 C CA . ILE B 1 298 ? -15.836 14.852 -11.25 1 92.25 298 ILE B CA 1
ATOM 6058 C C . ILE B 1 298 ? -14.586 15.148 -12.086 1 92.25 298 ILE B C 1
ATOM 6060 O O . ILE B 1 298 ? -13.836 14.234 -12.43 1 92.25 298 ILE B O 1
ATOM 6064 N N . PRO B 1 299 ? -14.383 16.422 -12.461 1 92.44 299 PRO B N 1
ATOM 6065 C CA . PRO B 1 299 ? -13.227 16.766 -13.297 1 92.44 299 PRO B CA 1
ATOM 6066 C C . PRO B 1 299 ? -11.898 16.547 -12.578 1 92.44 299 PRO B C 1
ATOM 6068 O O . PRO B 1 299 ? -11.867 16.406 -11.352 1 92.44 299 PRO B O 1
ATOM 6071 N N . PRO B 1 300 ? -10.773 16.578 -13.391 1 93.44 300 PRO B N 1
ATOM 6072 C CA . PRO B 1 300 ? -9.445 16.469 -12.773 1 93.44 300 PRO B CA 1
ATOM 6073 C C . PRO B 1 300 ? -9.156 17.609 -11.805 1 93.44 300 PRO B C 1
ATOM 6075 O O . PRO B 1 300 ? -9.742 18.703 -11.93 1 93.44 300 PRO B O 1
ATOM 6078 N N . LEU B 1 301 ? -8.203 17.359 -10.914 1 94.06 301 LEU B N 1
ATOM 6079 C CA . LEU B 1 301 ? -7.859 18.312 -9.859 1 94.06 301 LEU B CA 1
ATOM 6080 C C . LEU B 1 301 ? -7.418 19.641 -10.453 1 94.06 301 LEU B C 1
ATOM 6082 O O . LEU B 1 301 ? -6.684 19.672 -11.438 1 94.06 301 LEU B O 1
ATOM 6086 N N . SER B 1 302 ? -7.918 20.688 -9.852 1 92.25 302 SER B N 1
ATOM 6087 C CA . SER B 1 302 ? -7.344 22 -10.117 1 92.25 302 SER B CA 1
ATOM 6088 C C . SER B 1 302 ? -5.965 22.141 -9.477 1 92.25 302 SER B C 1
ATOM 6090 O O . SER B 1 302 ? -5.645 21.422 -8.523 1 92.25 302 SER B O 1
ATOM 6092 N N . ILE B 1 303 ? -5.188 23.031 -10.031 1 92.06 303 ILE B N 1
ATOM 6093 C CA . ILE B 1 303 ? -3.799 23.172 -9.602 1 92.06 303 ILE B CA 1
ATOM 6094 C C . ILE B 1 303 ? -3.672 24.312 -8.602 1 92.06 303 ILE B C 1
ATOM 6096 O O . ILE B 1 303 ? -4.379 25.312 -8.711 1 92.06 303 ILE B O 1
ATOM 6100 N N . TRP B 1 304 ? -2.736 24.172 -7.738 1 90.75 304 TRP B N 1
ATOM 6101 C CA . TRP B 1 304 ? -2.398 25.188 -6.746 1 90.75 304 TRP B CA 1
ATOM 6102 C C . TRP B 1 304 ? -2.254 26.562 -7.402 1 90.75 304 TRP B C 1
ATOM 6104 O O . TRP B 1 304 ? -1.594 26.703 -8.438 1 90.75 304 TRP B O 1
ATOM 6114 N N . GLU B 1 305 ? -2.865 27.578 -6.754 1 91.75 305 GLU B N 1
ATOM 6115 C CA . GLU B 1 305 ? -2.826 28.938 -7.285 1 91.75 305 GLU B CA 1
ATOM 6116 C C . GLU B 1 305 ? -1.785 29.797 -6.559 1 91.75 305 GLU B C 1
ATOM 6118 O O . GLU B 1 305 ? -2.09 30.422 -5.547 1 91.75 305 GLU B O 1
ATOM 6123 N N . THR B 1 306 ? -0.69 29.984 -7.145 1 92.5 306 THR B N 1
ATOM 6124 C CA . THR B 1 306 ? 0.438 30.641 -6.492 1 92.5 306 THR B CA 1
ATOM 6125 C C . THR B 1 306 ? 0.137 32.094 -6.246 1 92.5 306 THR B C 1
ATOM 6127 O O . THR B 1 306 ? 0.315 32.594 -5.133 1 92.5 306 THR B O 1
ATOM 6130 N N . GLU B 1 307 ? -0.339 32.781 -7.23 1 93.38 307 GLU B N 1
ATOM 6131 C CA . GLU B 1 307 ? -0.57 34.219 -7.125 1 93.38 307 GLU B CA 1
ATOM 6132 C C . GLU B 1 307 ? -1.644 34.531 -6.086 1 93.38 307 GLU B C 1
ATOM 6134 O O . GLU B 1 307 ? -1.517 35.5 -5.32 1 93.38 307 GLU B O 1
ATOM 6139 N N . ASP B 1 308 ? -2.643 33.75 -6.102 1 91.19 308 ASP B N 1
ATOM 6140 C CA . ASP B 1 308 ? -3.701 33.906 -5.109 1 91.19 308 ASP B CA 1
ATOM 6141 C C . ASP B 1 308 ? -3.162 33.75 -3.693 1 91.19 308 ASP B C 1
ATOM 6143 O O . ASP B 1 308 ? -3.609 34.406 -2.766 1 91.19 308 ASP B O 1
ATOM 6147 N N . ARG B 1 309 ? -2.24 32.875 -3.533 1 89.94 309 ARG B N 1
ATOM 6148 C CA . ARG B 1 309 ? -1.686 32.594 -2.211 1 89.94 309 ARG B CA 1
ATOM 6149 C C . ARG B 1 309 ? -0.799 33.75 -1.746 1 89.94 309 ARG B C 1
ATOM 6151 O O . ARG B 1 309 ? -0.774 34.094 -0.559 1 89.94 309 ARG B O 1
ATOM 6158 N N . TYR B 1 310 ? -0.057 34.312 -2.67 1 92.19 310 TYR B N 1
ATOM 6159 C CA . TYR B 1 310 ? 0.706 35.531 -2.328 1 92.19 310 TYR B CA 1
ATOM 6160 C C . TYR B 1 310 ? -0.215 36.656 -1.855 1 92.19 310 TYR B C 1
ATOM 6162 O O . TYR B 1 310 ? 0.071 37.312 -0.86 1 92.19 310 TYR B O 1
ATOM 6170 N N . GLN B 1 311 ? -1.287 36.781 -2.57 1 93.25 311 GLN B N 1
ATOM 6171 C CA . GLN B 1 311 ? -2.236 37.844 -2.219 1 93.25 311 GLN B CA 1
ATOM 6172 C C . GLN B 1 311 ? -2.83 37.594 -0.833 1 93.25 311 GLN B C 1
ATOM 6174 O O . GLN B 1 311 ? -2.975 38.531 -0.046 1 93.25 311 GLN B O 1
ATOM 6179 N N . ARG B 1 312 ? -3.131 36.406 -0.542 1 89.75 312 ARG B N 1
ATOM 6180 C CA . ARG B 1 312 ? -3.672 36.062 0.771 1 89.75 312 ARG B CA 1
ATOM 6181 C C . ARG B 1 312 ? -2.662 36.344 1.873 1 89.75 312 ARG B C 1
ATOM 6183 O O . ARG B 1 312 ? -3.031 36.844 2.947 1 89.75 312 ARG B O 1
ATOM 6190 N N . HIS B 1 313 ? -1.412 36.031 1.66 1 90.25 313 HIS B N 1
ATOM 6191 C CA . HIS B 1 313 ? -0.364 36.312 2.631 1 90.25 313 HIS B CA 1
ATOM 6192 C C . HIS B 1 313 ? -0.23 37.812 2.863 1 90.25 313 HIS B C 1
ATOM 6194 O O . HIS B 1 313 ? -0.087 38.25 4.004 1 90.25 313 HIS B O 1
ATOM 6200 N N . ASP B 1 314 ? -0.345 38.562 1.792 1 92.5 314 ASP B N 1
ATOM 6201 C CA . ASP B 1 314 ? -0.257 40 1.891 1 92.5 314 ASP B CA 1
ATOM 6202 C C . ASP B 1 314 ? -1.406 40.562 2.723 1 92.5 314 ASP B C 1
ATOM 6204 O O . ASP B 1 314 ? -1.206 41.469 3.531 1 92.5 314 ASP B O 1
ATOM 6208 N N . GLU B 1 315 ? -2.512 39.969 2.494 1 92.5 315 GLU B N 1
ATOM 6209 C CA . GLU B 1 315 ? -3.686 40.438 3.24 1 92.5 315 GLU B CA 1
ATOM 6210 C C . GLU B 1 315 ? -3.529 40.125 4.73 1 92.5 315 GLU B C 1
ATOM 6212 O O . GLU B 1 315 ? -3.924 40.969 5.57 1 92.5 315 GLU B O 1
ATOM 6217 N N . MET B 1 316 ? -2.951 39.062 5.051 1 91.12 316 MET B N 1
ATOM 6218 C CA . MET B 1 316 ? -2.756 38.688 6.449 1 91.12 316 MET B CA 1
ATOM 6219 C C . MET B 1 316 ? -1.725 39.594 7.113 1 91.12 316 MET B C 1
ATOM 6221 O O . MET B 1 316 ? -1.899 40 8.266 1 91.12 316 MET B O 1
ATOM 6225 N N . TRP B 1 317 ? -0.704 39.938 6.422 1 93.38 317 TRP B N 1
ATOM 6226 C CA . TRP B 1 317 ? 0.299 40.844 6.969 1 93.38 317 TRP B CA 1
ATOM 6227 C C . TRP B 1 317 ? -0.267 42.25 7.117 1 93.38 317 TRP B C 1
ATOM 6229 O O . TRP B 1 317 ? 0.082 42.969 8.055 1 93.38 317 TRP B O 1
ATOM 6239 N N . GLN B 1 318 ? -1.112 42.594 6.117 1 95.75 318 GLN B N 1
ATOM 6240 C CA . GLN B 1 318 ? -1.78 43.906 6.234 1 95.75 318 GLN B CA 1
ATOM 6241 C C . GLN B 1 318 ? -2.629 43.969 7.504 1 95.75 318 GLN B C 1
ATOM 6243 O O . GLN B 1 318 ? -2.691 45 8.156 1 95.75 318 GLN B O 1
ATOM 6248 N N . GLN B 1 319 ? -3.264 42.906 7.812 1 95.25 319 GLN B N 1
ATOM 6249 C CA . GLN B 1 319 ? -4.051 42.875 9.039 1 95.25 319 GLN B CA 1
ATOM 6250 C C . GLN B 1 319 ? -3.166 43.062 10.266 1 95.25 319 GLN B C 1
ATOM 6252 O O . GLN B 1 319 ? -3.551 43.781 11.211 1 95.25 319 GLN B O 1
ATOM 6257 N N . VAL B 1 320 ? -1.997 42.469 10.289 1 94.94 320 VAL B N 1
ATOM 6258 C CA . VAL B 1 320 ? -1.036 42.656 11.367 1 94.94 320 VAL B CA 1
ATOM 6259 C C . VAL B 1 320 ? -0.639 44.125 11.477 1 94.94 320 VAL B C 1
ATOM 6261 O O . VAL B 1 320 ? -0.647 44.688 12.562 1 94.94 320 VAL B O 1
ATOM 6264 N N . ASP B 1 321 ? -0.347 44.656 10.32 1 96.75 321 ASP B N 1
ATOM 6265 C CA . ASP B 1 321 ? 0.025 46.094 10.281 1 96.75 321 ASP B CA 1
ATOM 6266 C C . ASP B 1 321 ? -1.12 46.969 10.766 1 96.75 321 ASP B C 1
ATOM 6268 O O . ASP B 1 321 ? -0.891 47.969 11.453 1 96.75 321 ASP B O 1
ATOM 6272 N N . ASP B 1 322 ? -2.281 46.594 10.391 1 97.69 322 ASP B N 1
ATOM 6273 C CA . ASP B 1 322 ? -3.445 47.375 10.789 1 97.69 322 ASP B CA 1
ATOM 6274 C C . ASP B 1 322 ? -3.635 47.344 12.297 1 97.69 322 ASP B C 1
ATOM 6276 O O . ASP B 1 322 ? -4.039 48.344 12.898 1 97.69 322 ASP B O 1
ATOM 6280 N N . PHE B 1 323 ? -3.385 46.281 12.945 1 97 323 PHE B N 1
ATOM 6281 C CA . PHE B 1 323 ? -3.418 46.219 14.406 1 97 323 PHE B CA 1
ATOM 6282 C C . PHE B 1 323 ? -2.326 47.094 15 1 97 323 PHE B C 1
ATOM 6284 O O . PHE B 1 323 ? -2.578 47.844 15.945 1 97 323 PHE B O 1
ATOM 6291 N N . LEU B 1 324 ? -1.136 47.062 14.484 1 97.31 324 LEU B N 1
ATOM 6292 C CA . LEU B 1 324 ? 0.029 47.75 15.016 1 97.31 324 LEU B CA 1
ATOM 6293 C C . LEU B 1 324 ? -0.141 49.281 14.891 1 97.31 324 LEU B C 1
ATOM 6295 O O . LEU B 1 324 ? 0.312 50.031 15.758 1 97.31 324 LEU B O 1
ATOM 6299 N N . THR B 1 325 ? -0.799 49.656 13.781 1 97.56 325 THR B N 1
ATOM 6300 C CA . THR B 1 325 ? -0.924 51.094 13.508 1 97.56 325 THR B CA 1
ATOM 6301 C C . THR B 1 325 ? -2.168 51.656 14.18 1 97.56 325 THR B C 1
ATOM 6303 O O . THR B 1 325 ? -2.312 52.875 14.289 1 97.56 325 THR B O 1
ATOM 6306 N N . GLY B 1 326 ? -3.027 50.75 14.523 1 96.88 326 GLY B N 1
ATOM 6307 C CA . GLY B 1 326 ? -4.258 51.188 15.156 1 96.88 326 GLY B CA 1
ATOM 6308 C C . GLY B 1 326 ? -5.414 51.312 14.188 1 96.88 326 GLY B C 1
ATOM 6309 O O . GLY B 1 326 ? -6.535 51.656 14.586 1 96.88 326 GLY B O 1
ATOM 6310 N N . ASN B 1 327 ? -5.121 51.062 12.93 1 97.75 327 ASN B N 1
ATOM 6311 C CA . ASN B 1 327 ? -6.223 51.031 11.969 1 97.75 327 ASN B CA 1
ATOM 6312 C C . ASN B 1 327 ? -7.305 50.031 12.398 1 97.75 327 ASN B C 1
ATOM 6314 O O . ASN B 1 327 ? -8.492 50.25 12.148 1 97.75 327 ASN B O 1
ATOM 6318 N N . ILE B 1 328 ? -6.973 48.938 12.891 1 97.5 328 ILE B N 1
ATOM 6319 C CA . ILE B 1 328 ? -7.84 48 13.609 1 97.5 328 ILE B CA 1
ATOM 6320 C C . ILE B 1 328 ? -7.551 48.094 15.109 1 97.5 328 ILE B C 1
ATOM 6322 O O . ILE B 1 328 ? -6.402 47.938 15.531 1 97.5 328 ILE B O 1
ATOM 6326 N N . PRO B 1 329 ? -8.523 48.406 15.914 1 97.75 329 PRO B N 1
ATOM 6327 C CA . PRO B 1 329 ? -8.273 48.5 17.359 1 97.75 329 PRO B CA 1
ATOM 6328 C C . PRO B 1 329 ? -7.719 47.188 17.922 1 97.75 329 PRO B C 1
ATOM 6330 O O . PRO B 1 329 ? -8.234 46.094 17.625 1 97.75 329 PRO B O 1
ATOM 6333 N N . ILE B 1 330 ? -6.676 47.281 18.719 1 97.31 330 ILE B N 1
ATOM 6334 C CA . ILE B 1 330 ? -6.012 46.125 19.297 1 97.31 330 ILE B CA 1
ATOM 6335 C C . ILE B 1 330 ? -7.012 45.312 20.109 1 97.31 330 ILE B C 1
ATOM 6337 O O . ILE B 1 330 ? -6.906 44.094 20.203 1 97.31 330 ILE B O 1
ATOM 6341 N N . ALA B 1 331 ? -8 45.938 20.672 1 96 331 ALA B N 1
ATOM 6342 C CA . ALA B 1 331 ? -9.039 45.312 21.469 1 96 331 ALA B CA 1
ATOM 6343 C C . ALA B 1 331 ? -9.828 44.312 20.656 1 96 331 ALA B C 1
ATOM 6345 O O . ALA B 1 331 ? -10.477 43.406 21.219 1 96 331 ALA B O 1
ATOM 6346 N N . GLU B 1 332 ? -9.75 44.406 19.359 1 96.88 332 GLU B N 1
ATOM 6347 C CA . GLU B 1 332 ? -10.484 43.5 18.469 1 96.88 332 GLU B CA 1
ATOM 6348 C C . GLU B 1 332 ? -9.727 42.188 18.25 1 96.88 332 GLU B C 1
ATOM 6350 O O . GLU B 1 332 ? -10.297 41.219 17.75 1 96.88 332 GLU B O 1
ATOM 6355 N N . TYR B 1 333 ? -8.523 42.156 18.656 1 96.38 333 TYR B N 1
ATOM 6356 C CA . TYR B 1 333 ? -7.66 41 18.391 1 96.38 333 TYR B CA 1
ATOM 6357 C C . TYR B 1 333 ? -8.258 39.719 18.953 1 96.38 333 TYR B C 1
ATOM 6359 O O . TYR B 1 333 ? -8.328 38.719 18.266 1 96.38 333 TYR B O 1
ATOM 6367 N N . MET B 1 334 ? -8.688 39.781 20.172 1 95.44 334 MET B N 1
ATOM 6368 C CA . MET B 1 334 ? -9.195 38.594 20.875 1 95.44 334 MET B CA 1
ATOM 6369 C C . MET B 1 334 ? -10.539 38.156 20.297 1 95.44 334 MET B C 1
ATOM 6371 O O . MET B 1 334 ? -10.945 37 20.469 1 95.44 334 MET B O 1
ATOM 6375 N N . ARG B 1 335 ? -11.188 38.969 19.547 1 94.62 335 ARG B N 1
ATOM 6376 C CA . ARG B 1 335 ? -12.438 38.625 18.891 1 94.62 335 ARG B CA 1
ATOM 6377 C C . ARG B 1 335 ? -12.195 38.156 17.469 1 94.62 335 ARG B C 1
ATOM 6379 O O . ARG B 1 335 ? -13.023 37.438 16.906 1 94.62 335 ARG B O 1
ATOM 6386 N N . THR B 1 336 ? -11.156 38.594 16.984 1 92.06 336 THR B N 1
ATOM 6387 C CA . THR B 1 336 ? -10.805 38.25 15.609 1 92.06 336 THR B CA 1
ATOM 6388 C C . THR B 1 336 ? -10.297 36.844 15.492 1 92.06 336 THR B C 1
ATOM 6390 O O . THR B 1 336 ? -10.578 36.156 14.508 1 92.06 336 THR B O 1
ATOM 6393 N N . PHE B 1 337 ? -9.539 36.406 16.453 1 90.31 337 PHE B N 1
ATOM 6394 C CA . PHE B 1 337 ? -8.93 35.062 16.422 1 90.31 337 PHE B CA 1
ATOM 6395 C C . PHE B 1 337 ? -9.516 34.188 17.5 1 90.31 337 PHE B C 1
ATOM 6397 O O . PHE B 1 337 ? -10.422 34.594 18.234 1 90.31 337 PHE B O 1
ATOM 6404 N N . GLY B 1 338 ? -9.203 32.875 17.453 1 85.88 338 GLY B N 1
ATOM 6405 C CA . GLY B 1 338 ? -9.688 31.875 18.391 1 85.88 338 GLY B CA 1
ATOM 6406 C C . GLY B 1 338 ? -8.664 30.781 18.672 1 85.88 338 GLY B C 1
ATOM 6407 O O . GLY B 1 338 ? -7.516 30.875 18.234 1 85.88 338 GLY B O 1
ATOM 6408 N N . PRO B 1 339 ? -9.172 29.844 19.391 1 82.12 339 PRO B N 1
ATOM 6409 C CA . PRO B 1 339 ? -8.25 28.781 19.797 1 82.12 339 PRO B CA 1
ATOM 6410 C C . PRO B 1 339 ? -7.711 27.984 18.609 1 82.12 339 PRO B C 1
ATOM 6412 O O . PRO B 1 339 ? -8.422 27.797 17.625 1 82.12 339 PRO B O 1
ATOM 6415 N N . ASP B 1 340 ? -6.508 27.625 18.781 1 82.94 340 ASP B N 1
ATOM 6416 C CA . ASP B 1 340 ? -5.832 26.766 17.797 1 82.94 340 ASP B CA 1
ATOM 6417 C C . ASP B 1 340 ? -5.492 25.406 18.406 1 82.94 340 ASP B C 1
ATOM 6419 O O . ASP B 1 340 ? -5.395 25.266 19.625 1 82.94 340 ASP B O 1
ATOM 6423 N N . HIS B 1 341 ? -5.289 24.469 17.5 1 87.81 341 HIS B N 1
ATOM 6424 C CA . HIS B 1 341 ? -5.062 23.078 17.891 1 87.81 341 HIS B CA 1
ATOM 6425 C C . HIS B 1 341 ? -3.859 22.953 18.812 1 87.81 341 HIS B C 1
ATOM 6427 O O . HIS B 1 341 ? -3.965 22.391 19.906 1 87.81 341 HIS B O 1
ATOM 6433 N N . ALA B 1 342 ? -2.754 23.531 18.5 1 86 342 ALA B N 1
ATOM 6434 C CA . ALA B 1 342 ? -1.531 23.422 19.297 1 86 342 ALA B CA 1
ATOM 6435 C C . ALA B 1 342 ? -1.689 24.094 20.656 1 86 342 ALA B C 1
ATOM 6437 O O . ALA B 1 342 ? -1.271 23.547 21.672 1 86 342 ALA B O 1
ATOM 6438 N N . THR B 1 343 ? -2.281 25.188 20.688 1 83.75 343 THR B N 1
ATOM 6439 C CA . THR B 1 343 ? -2.404 25.938 21.922 1 83.75 343 THR B CA 1
ATOM 6440 C C . THR B 1 343 ? -3.377 25.266 22.875 1 83.75 343 THR B C 1
ATOM 6442 O O . THR B 1 343 ? -3.152 25.234 24.094 1 83.75 343 THR B O 1
ATOM 6445 N N . ASP B 1 344 ? -4.438 24.703 22.297 1 91.12 344 ASP B N 1
ATOM 6446 C CA . ASP B 1 344 ? -5.379 23.969 23.125 1 91.12 344 ASP B CA 1
ATOM 6447 C C . ASP B 1 344 ? -4.711 22.75 23.75 1 91.12 344 ASP B C 1
ATOM 6449 O O . ASP B 1 344 ? -5.008 22.391 24.891 1 91.12 344 ASP B O 1
ATOM 6453 N N . ILE B 1 345 ? -3.867 22.203 23 1 95 345 ILE B N 1
ATOM 6454 C CA . ILE B 1 345 ? -3.17 21.016 23.484 1 95 345 ILE B CA 1
ATOM 6455 C C . ILE B 1 345 ? -2.205 21.406 24.609 1 95 345 ILE B C 1
ATOM 6457 O O . ILE B 1 345 ? -2.146 20.734 25.641 1 95 345 ILE B O 1
ATOM 6461 N N . ILE B 1 346 ? -1.475 22.5 24.453 1 95.38 346 ILE B N 1
ATOM 6462 C CA . ILE B 1 346 ? -0.531 22.969 25.469 1 95.38 346 ILE B CA 1
ATOM 6463 C C . ILE B 1 346 ? -1.281 23.344 26.75 1 95.38 346 ILE B C 1
ATOM 6465 O O . ILE B 1 346 ? -0.864 22.984 27.844 1 95.38 346 ILE B O 1
ATOM 6469 N N . GLU B 1 347 ? -2.395 24.031 26.547 1 95.31 347 GLU B N 1
ATOM 6470 C CA . GLU B 1 347 ? -3.229 24.359 27.703 1 95.31 347 GLU B CA 1
ATOM 6471 C C . GLU B 1 347 ? -3.662 23.094 28.438 1 95.31 347 GLU B C 1
ATOM 6473 O O . GLU B 1 347 ? -3.588 23.047 29.672 1 95.31 347 GLU B O 1
ATOM 6478 N N . ASN B 1 348 ? -4.102 22.141 27.672 1 96.19 348 ASN B N 1
ATOM 6479 C CA . ASN B 1 348 ? -4.547 20.875 28.25 1 96.19 348 ASN B CA 1
ATOM 6480 C C . ASN B 1 348 ? -3.426 20.188 29.016 1 96.19 348 ASN B C 1
ATOM 6482 O O . ASN B 1 348 ? -3.65 19.656 30.109 1 96.19 348 ASN B O 1
ATOM 6486 N N . MET B 1 349 ? -2.248 20.188 28.469 1 96.75 349 MET B N 1
ATOM 6487 C CA . MET B 1 349 ? -1.099 19.531 29.094 1 96.75 349 MET B CA 1
ATOM 6488 C C . MET B 1 349 ? -0.678 20.266 30.359 1 96.75 349 MET B C 1
ATOM 6490 O O . MET B 1 349 ? -0.456 19.625 31.391 1 96.75 349 MET B O 1
ATOM 6494 N N . VAL B 1 350 ? -0.61 21.609 30.312 1 96.25 350 VAL B N 1
ATOM 6495 C CA . VAL B 1 350 ? -0.165 22.422 31.438 1 96.25 350 VAL B CA 1
ATOM 6496 C C . VAL B 1 350 ? -1.205 22.359 32.562 1 96.25 350 VAL B C 1
ATOM 6498 O O . VAL B 1 350 ? -0.858 22.219 33.719 1 96.25 350 VAL B O 1
ATOM 6501 N N . GLY B 1 351 ? -2.43 22.422 32.156 1 95.38 351 GLY B N 1
ATOM 6502 C CA . GLY B 1 351 ? -3.512 22.469 33.125 1 95.38 351 GLY B CA 1
ATOM 6503 C C . GLY B 1 351 ? -3.971 21.094 33.562 1 95.38 351 GLY B C 1
ATOM 6504 O O . GLY B 1 351 ? -4.781 20.969 34.469 1 95.38 351 GLY B O 1
ATOM 6505 N N . ASN B 1 352 ? -3.467 20.047 32.906 1 95.12 352 ASN B N 1
ATOM 6506 C CA . ASN B 1 352 ? -3.922 18.688 33.156 1 95.12 352 ASN B CA 1
ATOM 6507 C C . ASN B 1 352 ? -5.441 18.578 33.062 1 95.12 352 ASN B C 1
ATOM 6509 O O . ASN B 1 352 ? -6.086 18.125 34.031 1 95.12 352 ASN B O 1
ATOM 6513 N N . LEU B 1 353 ? -5.965 19.031 32 1 94.44 353 LEU B N 1
ATOM 6514 C CA . LEU B 1 353 ? -7.406 19.219 31.875 1 94.44 353 LEU B CA 1
ATOM 6515 C C . LEU B 1 353 ? -8.086 17.922 31.438 1 94.44 353 LEU B C 1
ATOM 6517 O O . LEU B 1 353 ? -9.312 17.828 31.469 1 94.44 353 LEU B O 1
ATOM 6521 N N . GLY B 1 354 ? -7.352 16.938 30.953 1 94.25 354 GLY B N 1
ATOM 6522 C CA . GLY B 1 354 ? -7.879 15.602 30.688 1 94.25 354 GLY B CA 1
ATOM 6523 C C . GLY B 1 354 ? -8.617 15.508 29.375 1 94.25 354 GLY B C 1
ATOM 6524 O O . GLY B 1 354 ? -9.359 14.547 29.141 1 94.25 354 GLY B O 1
ATOM 6525 N N . LYS B 1 355 ? -8.445 16.422 28.469 1 94 355 LYS B N 1
ATOM 6526 C CA . LYS B 1 355 ? -9.102 16.422 27.156 1 94 355 LYS B CA 1
ATOM 6527 C C . LYS B 1 355 ? -8.32 15.57 26.172 1 94 355 LYS B C 1
ATOM 6529 O O . LYS B 1 355 ? -7.125 15.328 26.344 1 94 355 LYS B O 1
ATOM 6534 N N . ARG B 1 356 ? -9.039 15.055 25.172 1 95.5 356 ARG B N 1
ATOM 6535 C CA . ARG B 1 356 ? -8.43 14.289 24.094 1 95.5 356 ARG B CA 1
ATOM 6536 C C . ARG B 1 356 ? -8.297 15.133 22.828 1 95.5 356 ARG B C 1
ATOM 6538 O O . ARG B 1 356 ? -9.156 15.977 22.547 1 95.5 356 ARG B O 1
ATOM 6545 N N . PHE B 1 357 ? -7.262 14.93 22.125 1 97.31 357 PHE B N 1
ATOM 6546 C CA . PHE B 1 357 ? -7.008 15.609 20.859 1 97.31 357 PHE B CA 1
ATOM 6547 C C . PHE B 1 357 ? -6.473 14.633 19.812 1 97.31 357 PHE B C 1
ATOM 6549 O O . PHE B 1 357 ? -5.891 13.602 20.156 1 97.31 357 PHE B O 1
ATOM 6556 N N . PHE B 1 358 ? -6.793 14.891 18.578 1 97.56 358 PHE B N 1
ATOM 6557 C CA . PHE B 1 358 ? -6.117 14.156 17.5 1 97.56 358 PHE B CA 1
ATOM 6558 C C . PHE B 1 358 ? -4.664 14.594 17.391 1 97.56 358 PHE B C 1
ATOM 6560 O O . PHE B 1 358 ? -4.371 15.789 17.297 1 97.56 358 PHE B O 1
ATOM 6567 N N . ILE B 1 359 ? -3.783 13.617 17.469 1 98.12 359 ILE B N 1
ATOM 6568 C CA . ILE B 1 359 ? -2.338 13.82 17.453 1 98.12 359 ILE B CA 1
ATOM 6569 C C . ILE B 1 359 ? -1.709 12.922 16.391 1 98.12 359 ILE B C 1
ATOM 6571 O O . ILE B 1 359 ? -2.139 11.781 16.203 1 98.12 359 ILE B O 1
ATOM 6575 N N . ASN B 1 360 ? -0.821 13.461 15.594 1 98.44 360 ASN B N 1
ATOM 6576 C CA . ASN B 1 360 ? 0.025 12.609 14.766 1 98.44 360 ASN B CA 1
ATOM 6577 C C . ASN B 1 360 ? 1.147 11.977 15.586 1 98.44 360 ASN B C 1
ATOM 6579 O O . ASN B 1 360 ? 2.02 12.68 16.094 1 98.44 360 ASN B O 1
ATOM 6583 N N . THR B 1 361 ? 1.152 10.703 15.727 1 98.38 361 THR B N 1
ATOM 6584 C CA . THR B 1 361 ? 2.07 9.961 16.594 1 98.38 361 THR B CA 1
ATOM 6585 C C . THR B 1 361 ? 2.15 8.5 16.172 1 98.38 361 THR B C 1
ATOM 6587 O O . THR B 1 361 ? 1.565 8.109 15.156 1 98.38 361 THR B O 1
ATOM 6590 N N . LEU B 1 362 ? 2.904 7.734 16.859 1 98.25 362 LEU B N 1
ATOM 6591 C CA . LEU B 1 362 ? 3.025 6.309 16.578 1 98.25 362 LEU B CA 1
ATOM 6592 C C . LEU B 1 362 ? 1.722 5.582 16.891 1 98.25 362 LEU B C 1
ATOM 6594 O O . LEU B 1 362 ? 1.047 5.902 17.875 1 98.25 362 LEU B O 1
ATOM 6598 N N . ASN B 1 363 ? 1.408 4.594 16.109 1 98.56 363 ASN B N 1
ATOM 6599 C CA . ASN B 1 363 ? 0.192 3.795 16.219 1 98.56 363 ASN B CA 1
ATOM 6600 C C . ASN B 1 363 ? 0.104 3.092 17.578 1 98.56 363 ASN B C 1
ATOM 6602 O O . ASN B 1 363 ? -0.928 3.152 18.25 1 98.56 363 ASN B O 1
ATOM 6606 N N . ASN B 1 364 ? 1.15 2.418 17.922 1 97.62 364 ASN B N 1
ATOM 6607 C CA . ASN B 1 364 ? 1.266 1.713 19.188 1 97.62 364 ASN B CA 1
ATOM 6608 C C . ASN B 1 364 ? 0.048 0.833 19.453 1 97.62 364 ASN B C 1
ATOM 6610 O O . ASN B 1 364 ? -0.488 0.827 20.562 1 97.62 364 ASN B O 1
ATOM 6614 N N . GLY B 1 365 ? -0.525 0.304 18.453 1 97.88 365 GLY B N 1
ATOM 6615 C CA . GLY B 1 365 ? -1.546 -0.72 18.609 1 97.88 365 GLY B CA 1
ATOM 6616 C C . GLY B 1 365 ? -2.957 -0.18 18.484 1 97.88 365 GLY B C 1
ATOM 6617 O O . GLY B 1 365 ? -3.926 -0.944 18.516 1 97.88 365 GLY B O 1
ATOM 6618 N N . ALA B 1 366 ? -3.125 1.151 18.312 1 98.69 366 ALA B N 1
ATOM 6619 C CA . ALA B 1 366 ? -4.461 1.729 18.203 1 98.69 366 ALA B CA 1
ATOM 6620 C C . ALA B 1 366 ? -5.207 1.159 17 1 98.69 366 ALA B C 1
ATOM 6622 O O . ALA B 1 366 ? -6.367 0.762 17.109 1 98.69 366 ALA B O 1
ATOM 6623 N N . VAL B 1 367 ? -4.586 1.228 15.875 1 98.81 367 VAL B N 1
ATOM 6624 C CA . VAL B 1 367 ? -5.07 0.516 14.695 1 98.81 367 VAL B CA 1
ATOM 6625 C C . VAL B 1 367 ? -4.473 -0.889 14.656 1 98.81 367 VAL B C 1
ATOM 6627 O O . VAL B 1 367 ? -3.295 -1.061 14.328 1 98.81 367 VAL B O 1
ATOM 6630 N N . THR B 1 368 ? -5.219 -1.886 14.836 1 98.31 368 THR B N 1
ATOM 6631 C CA . THR B 1 368 ? -4.742 -3.188 15.289 1 98.31 368 THR B CA 1
ATOM 6632 C C . THR B 1 368 ? -4.086 -3.953 14.148 1 98.31 368 THR B C 1
ATOM 6634 O O . THR B 1 368 ? -3.283 -4.859 14.383 1 98.31 368 THR B O 1
ATOM 6637 N N . ASN B 1 369 ? -4.426 -3.65 12.93 1 98.06 369 ASN B N 1
ATOM 6638 C CA . ASN B 1 369 ? -3.867 -4.41 11.812 1 98.06 369 ASN B CA 1
ATOM 6639 C C . ASN B 1 369 ? -2.795 -3.615 11.078 1 98.06 369 ASN B C 1
ATOM 6641 O O . ASN B 1 369 ? -2.52 -3.879 9.906 1 98.06 369 ASN B O 1
ATOM 6645 N N . MET B 1 370 ? -2.271 -2.59 11.688 1 98.25 370 MET B N 1
ATOM 6646 C CA . MET B 1 370 ? -1.107 -1.863 11.195 1 98.25 370 MET B CA 1
ATOM 6647 C C . MET B 1 370 ? 0.039 -1.919 12.195 1 98.25 370 MET B C 1
ATOM 6649 O O . MET B 1 370 ? -0.174 -2.211 13.375 1 98.25 370 MET B O 1
ATOM 6653 N N . ASN B 1 371 ? 1.205 -1.734 11.742 1 97.31 371 ASN B N 1
ATOM 6654 C CA . ASN B 1 371 ? 2.385 -1.875 12.586 1 97.31 371 ASN B CA 1
ATOM 6655 C C . ASN B 1 371 ? 2.365 -0.881 13.742 1 97.31 371 ASN B C 1
ATOM 6657 O O . ASN B 1 371 ? 1.811 0.212 13.617 1 97.31 371 ASN B O 1
ATOM 6661 N N . HIS B 1 372 ? 3.057 -1.202 14.781 1 97.12 372 HIS B N 1
ATOM 6662 C CA . HIS B 1 372 ? 3.133 -0.354 15.969 1 97.12 372 HIS B CA 1
ATOM 6663 C C . HIS B 1 372 ? 3.832 0.965 15.656 1 97.12 372 HIS B C 1
ATOM 6665 O O . HIS B 1 372 ? 3.516 1.996 16.25 1 97.12 372 HIS B O 1
ATOM 6671 N N . ASP B 1 373 ? 4.691 0.954 14.695 1 96.81 373 ASP B N 1
ATOM 6672 C CA . ASP B 1 373 ? 5.484 2.15 14.422 1 96.81 373 ASP B CA 1
ATOM 6673 C C . ASP B 1 373 ? 4.887 2.949 13.266 1 96.81 373 ASP B C 1
ATOM 6675 O O . ASP B 1 373 ? 5.512 3.887 12.766 1 96.81 373 ASP B O 1
ATOM 6679 N N . SER B 1 374 ? 3.744 2.473 12.805 1 98.5 374 SER B N 1
ATOM 6680 C CA . SER B 1 374 ? 3.059 3.33 11.844 1 98.5 374 SER B CA 1
ATOM 6681 C C . SER B 1 374 ? 2.77 4.707 12.438 1 98.5 374 SER B C 1
ATOM 6683 O O . SER B 1 374 ? 2.338 4.812 13.586 1 98.5 374 SER B O 1
ATOM 6685 N N . PHE B 1 375 ? 3.15 5.746 11.734 1 98.81 375 PHE B N 1
ATOM 6686 C CA . PHE B 1 375 ? 2.887 7.109 12.18 1 98.81 375 PHE B CA 1
ATOM 6687 C C . PHE B 1 375 ? 1.536 7.594 11.664 1 98.81 375 PHE B C 1
ATOM 6689 O O . PHE B 1 375 ? 1.364 7.812 10.461 1 98.81 375 PHE B O 1
ATOM 6696 N N . LEU B 1 376 ? 0.559 7.754 12.539 1 98.81 376 LEU B N 1
ATOM 6697 C CA . LEU B 1 376 ? -0.835 8 12.188 1 98.81 376 LEU B CA 1
ATOM 6698 C C . LEU B 1 376 ? -1.393 9.18 12.984 1 98.81 376 LEU B C 1
ATOM 6700 O O . LEU B 1 376 ? -0.808 9.594 13.984 1 98.81 376 LEU B O 1
ATOM 6704 N N . GLU B 1 377 ? -2.42 9.82 12.438 1 98.69 377 GLU B N 1
ATOM 6705 C CA . GLU B 1 377 ? -3.234 10.773 13.18 1 98.69 377 GLU B CA 1
ATOM 6706 C C . GLU B 1 377 ? -4.344 10.07 13.953 1 98.69 377 GLU B C 1
ATOM 6708 O O . GLU B 1 377 ? -5.23 9.453 13.352 1 98.69 377 GLU B O 1
ATOM 6713 N N . LEU B 1 378 ? -4.301 10.117 15.305 1 98.56 378 LEU B N 1
ATOM 6714 C CA . LEU B 1 378 ? -5.145 9.328 16.188 1 98.56 378 LEU B CA 1
ATOM 6715 C C . LEU B 1 378 ? -5.68 10.18 17.328 1 98.56 378 LEU B C 1
ATOM 6717 O O . LEU B 1 378 ? -5.031 11.141 17.75 1 98.56 378 LEU B O 1
ATOM 6721 N N . LEU B 1 379 ? -6.895 9.844 17.734 1 98.19 379 LEU B N 1
ATOM 6722 C CA . LEU B 1 379 ? -7.352 10.438 18.984 1 98.19 379 LEU B CA 1
ATOM 6723 C C . LEU B 1 379 ? -6.508 9.945 20.156 1 98.19 379 LEU B C 1
ATOM 6725 O O . LEU B 1 379 ? -6.285 8.742 20.312 1 98.19 379 LEU B O 1
ATOM 6729 N N . CYS B 1 380 ? -6.043 10.906 21 1 98.19 380 CYS B N 1
ATOM 6730 C CA . CYS B 1 380 ? -5.121 10.539 22.078 1 98.19 380 CYS B CA 1
ATOM 6731 C C . CYS B 1 380 ? -5.523 11.203 23.391 1 98.19 380 CYS B C 1
ATOM 6733 O O . CYS B 1 380 ? -6.051 12.32 23.391 1 98.19 380 CYS B O 1
ATOM 6735 N N . ASP B 1 381 ? -5.285 10.5 24.469 1 97.69 381 ASP B N 1
ATOM 6736 C CA . ASP B 1 381 ? -5.09 11.18 25.734 1 97.69 381 ASP B CA 1
ATOM 6737 C C . ASP B 1 381 ? -3.764 11.938 25.766 1 97.69 381 ASP B C 1
ATOM 6739 O O . ASP B 1 381 ? -2.719 11.375 25.406 1 97.69 381 ASP B O 1
ATOM 6743 N N . VAL B 1 382 ? -3.838 13.227 26.109 1 96.75 382 VAL B N 1
ATOM 6744 C CA . VAL B 1 382 ? -2.629 14.039 26.047 1 96.75 382 VAL B CA 1
ATOM 6745 C C . VAL B 1 382 ? -2.328 14.641 27.406 1 96.75 382 VAL B C 1
ATOM 6747 O O . VAL B 1 382 ? -3.193 15.266 28.031 1 96.75 382 VAL B O 1
ATOM 6750 N N . SER B 1 383 ? -1.182 14.406 27.922 1 96.06 383 SER B N 1
ATOM 6751 C CA . SER B 1 383 ? -0.688 14.945 29.188 1 96.06 383 SER B CA 1
ATOM 6752 C C . SER B 1 383 ? 0.806 15.242 29.109 1 96.06 383 SER B C 1
ATOM 6754 O O . SER B 1 383 ? 1.41 15.156 28.047 1 96.06 383 SER B O 1
ATOM 6756 N N . MET B 1 384 ? 1.37 15.641 30.25 1 95.38 384 MET B N 1
ATOM 6757 C CA . MET B 1 384 ? 2.803 15.914 30.281 1 95.38 384 MET B CA 1
ATOM 6758 C C . MET B 1 384 ? 3.611 14.633 30.141 1 95.38 384 MET B C 1
ATOM 6760 O O . MET B 1 384 ? 4.824 14.68 29.938 1 95.38 384 MET B O 1
ATOM 6764 N N . ASP B 1 385 ? 2.908 13.508 30.078 1 94 385 ASP B N 1
ATOM 6765 C CA . ASP B 1 385 ? 3.557 12.227 29.812 1 94 385 ASP B CA 1
ATOM 6766 C C . ASP B 1 385 ? 3.551 11.914 28.312 1 94 385 ASP B C 1
ATOM 6768 O O . ASP B 1 385 ? 4.16 10.938 27.875 1 94 385 ASP B O 1
ATOM 6772 N N . GLY B 1 386 ? 2.895 12.766 27.578 1 94.5 386 GLY B N 1
ATOM 6773 C CA . GLY B 1 386 ? 2.861 12.578 26.125 1 94.5 386 GLY B CA 1
ATOM 6774 C C . GLY B 1 386 ? 1.486 12.211 25.609 1 94.5 386 GLY B C 1
ATOM 6775 O O . GLY B 1 386 ? 0.485 12.375 26.312 1 94.5 386 GLY B O 1
ATOM 6776 N N . ALA B 1 387 ? 1.452 11.82 24.359 1 96.62 387 ALA B N 1
ATOM 6777 C CA . ALA B 1 387 ? 0.215 11.43 23.688 1 96.62 387 ALA B CA 1
ATOM 6778 C C . ALA B 1 387 ? 0.034 9.914 23.703 1 96.62 387 ALA B C 1
ATOM 6780 O O . ALA B 1 387 ? 0.941 9.172 23.312 1 96.62 387 ALA B O 1
ATOM 6781 N N . LYS B 1 388 ? -1.04 9.438 24.188 1 97.56 388 LYS B N 1
ATOM 6782 C CA . LYS B 1 388 ? -1.381 8.016 24.203 1 97.56 388 LYS B CA 1
ATOM 6783 C C . LYS B 1 388 ? -2.604 7.738 23.328 1 97.56 388 LYS B C 1
ATOM 6785 O O . LYS B 1 388 ? -3.73 8.055 23.719 1 97.56 388 LYS B O 1
ATOM 6790 N N . PRO B 1 389 ? -2.434 7.062 22.219 1 98.38 389 PRO B N 1
ATOM 6791 C CA . PRO B 1 389 ? -3.551 6.816 21.297 1 98.38 389 PRO B CA 1
ATOM 6792 C C . PRO B 1 389 ? -4.648 5.957 21.922 1 98.38 389 PRO B C 1
ATOM 6794 O O . PRO B 1 389 ? -4.352 5.008 22.656 1 98.38 389 PRO B O 1
ATOM 6797 N N . VAL B 1 390 ? -5.855 6.32 21.609 1 97.69 390 VAL B N 1
ATOM 6798 C CA . VAL B 1 390 ? -7.012 5.516 21.984 1 97.69 390 VAL B CA 1
ATOM 6799 C C . VAL B 1 390 ? -7.258 4.434 20.938 1 97.69 390 VAL B C 1
ATOM 6801 O O . VAL B 1 390 ? -6.895 4.598 19.766 1 97.69 390 VAL B O 1
ATOM 6804 N N . HIS B 1 391 ? -7.887 3.367 21.406 1 97.94 391 HIS B N 1
ATOM 6805 C CA . HIS B 1 391 ? -8.164 2.232 20.531 1 97.94 391 HIS B CA 1
ATOM 6806 C C . HIS B 1 391 ? -9.055 2.639 19.359 1 97.94 391 HIS B C 1
ATOM 6808 O O . HIS B 1 391 ? -10.07 3.303 19.547 1 97.94 391 HIS B O 1
ATOM 6814 N N . VAL B 1 392 ? -8.75 2.203 18.156 1 98.31 392 VAL B N 1
ATOM 6815 C CA . VAL B 1 392 ? -9.508 2.508 16.953 1 98.31 392 VAL B CA 1
ATOM 6816 C C . VAL B 1 392 ? -10.148 1.23 16.406 1 98.31 392 VAL B C 1
ATOM 6818 O O . VAL B 1 392 ? -11.336 1.212 16.078 1 98.31 392 VAL B O 1
ATOM 6821 N N . GLY B 1 393 ? -9.469 0.157 16.328 1 98.12 393 GLY B N 1
ATOM 6822 C CA . GLY B 1 393 ? -9.836 -1.062 15.625 1 98.12 393 GLY B CA 1
ATOM 6823 C C . GLY B 1 393 ? -9.047 -1.274 14.352 1 98.12 393 GLY B C 1
ATOM 6824 O O . GLY B 1 393 ? -7.922 -0.787 14.219 1 98.12 393 GLY B O 1
ATOM 6825 N N . GLU B 1 394 ? -9.594 -1.98 13.453 1 98.06 394 GLU B N 1
ATOM 6826 C CA . GLU B 1 394 ? -8.883 -2.303 12.219 1 98.06 394 GLU B CA 1
ATOM 6827 C C . GLU B 1 394 ? -9.062 -1.203 11.18 1 98.06 394 GLU B C 1
ATOM 6829 O O . GLU B 1 394 ? -10.133 -0.592 11.086 1 98.06 394 GLU B O 1
ATOM 6834 N N . MET B 1 395 ? -8.039 -0.896 10.484 1 98.69 395 MET B N 1
ATOM 6835 C CA . MET B 1 395 ? -8.148 -0.122 9.25 1 98.69 395 MET B CA 1
ATOM 6836 C C . MET B 1 395 ? -8.727 -0.973 8.125 1 98.69 395 MET B C 1
ATOM 6838 O O . MET B 1 395 ? -8.234 -2.074 7.863 1 98.69 395 MET B O 1
ATOM 6842 N N . PRO B 1 396 ? -9.781 -0.469 7.477 1 98.31 396 PRO B N 1
ATOM 6843 C CA . PRO B 1 396 ? -10.422 -1.289 6.445 1 98.31 396 PRO B CA 1
ATOM 6844 C C . PRO B 1 396 ? -9.484 -1.599 5.277 1 98.31 396 PRO B C 1
ATOM 6846 O O . PRO B 1 396 ? -8.719 -0.733 4.852 1 98.31 396 PRO B O 1
ATOM 6849 N N . ARG B 1 397 ? -9.648 -2.844 4.73 1 97.69 397 ARG B N 1
ATOM 6850 C CA . ARG B 1 397 ? -8.828 -3.25 3.594 1 97.69 397 ARG B CA 1
ATOM 6851 C C . ARG B 1 397 ? -9.078 -2.344 2.391 1 97.69 397 ARG B C 1
ATOM 6853 O O . ARG B 1 397 ? -10.203 -1.907 2.158 1 97.69 397 ARG B O 1
ATOM 6860 N N . GLY B 1 398 ? -8.195 -2.256 1.544 1 98.31 398 GLY B N 1
ATOM 6861 C CA . GLY B 1 398 ? -8.188 -1.23 0.513 1 98.31 398 GLY B CA 1
ATOM 6862 C C . GLY B 1 398 ? -7.59 0.083 0.982 1 98.31 398 GLY B C 1
ATOM 6863 O O . GLY B 1 398 ? -6.543 0.504 0.492 1 98.31 398 GLY B O 1
ATOM 6864 N N . ILE B 1 399 ? -8.289 0.678 2.014 1 98.69 399 ILE B N 1
ATOM 6865 C CA . ILE B 1 399 ? -7.777 1.897 2.627 1 98.69 399 ILE B CA 1
ATOM 6866 C C . ILE B 1 399 ? -6.457 1.601 3.336 1 98.69 399 ILE B C 1
ATOM 6868 O O . ILE B 1 399 ? -5.492 2.357 3.207 1 98.69 399 ILE B O 1
ATOM 6872 N N . ARG B 1 400 ? -6.379 0.486 4.039 1 98.81 400 ARG B N 1
ATOM 6873 C CA . ARG B 1 400 ? -5.18 0.09 4.77 1 98.81 400 ARG B CA 1
ATOM 6874 C C . ARG B 1 400 ? -3.982 -0.027 3.83 1 98.81 400 ARG B C 1
ATOM 6876 O O . ARG B 1 400 ? -2.902 0.491 4.125 1 98.81 400 ARG B O 1
ATOM 6883 N N . GLY B 1 401 ? -4.195 -0.765 2.766 1 98.56 401 GLY B N 1
ATOM 6884 C CA . GLY B 1 401 ? -3.117 -0.907 1.8 1 98.56 401 GLY B CA 1
ATOM 6885 C C . GLY B 1 401 ? -2.611 0.421 1.269 1 98.56 401 GLY B C 1
ATOM 6886 O O . GLY B 1 401 ? -1.404 0.616 1.116 1 98.56 401 GLY B O 1
ATOM 6887 N N . MET B 1 402 ? -3.52 1.317 1.004 1 98.69 402 MET B N 1
ATOM 6888 C CA . MET B 1 402 ? -3.131 2.637 0.511 1 98.69 402 MET B CA 1
ATOM 6889 C C . MET B 1 402 ? -2.398 3.428 1.59 1 98.69 402 MET B C 1
ATOM 6891 O O . MET B 1 402 ? -1.46 4.168 1.293 1 98.69 402 MET B O 1
ATOM 6895 N N . GLN B 1 403 ? -2.834 3.291 2.881 1 98.69 403 GLN B N 1
ATOM 6896 C CA . GLN B 1 403 ? -2.115 3.912 3.988 1 98.69 403 GLN B CA 1
ATOM 6897 C C . GLN B 1 403 ? -0.666 3.438 4.039 1 98.69 403 GLN B C 1
ATOM 6899 O O . GLN B 1 403 ? 0.252 4.242 4.199 1 98.69 403 GLN B O 1
ATOM 6904 N N . GLU B 1 404 ? -0.513 2.135 3.879 1 98.69 404 GLU B N 1
ATOM 6905 C CA . GLU B 1 404 ? 0.817 1.541 3.973 1 98.69 404 GLU B CA 1
ATOM 6906 C C . GLU B 1 404 ? 1.726 2.043 2.855 1 98.69 404 GLU B C 1
ATOM 6908 O O . GLU B 1 404 ? 2.922 2.256 3.066 1 98.69 404 GLU B O 1
ATOM 6913 N N . LEU B 1 405 ? 1.195 2.162 1.703 1 98.62 405 LEU B N 1
ATOM 6914 C CA . LEU B 1 405 ? 1.959 2.691 0.579 1 98.62 405 LEU B CA 1
ATOM 6915 C C . LEU B 1 405 ? 2.422 4.117 0.861 1 98.62 405 LEU B C 1
ATOM 6917 O O . LEU B 1 405 ? 3.582 4.457 0.621 1 98.62 405 LEU B O 1
ATOM 6921 N N . VAL B 1 406 ? 1.557 4.93 1.387 1 98.75 406 VAL B N 1
ATOM 6922 C CA . VAL B 1 406 ? 1.862 6.32 1.707 1 98.75 406 VAL B CA 1
ATOM 6923 C C . VAL B 1 406 ? 2.906 6.379 2.818 1 98.75 406 VAL B C 1
ATOM 6925 O O . VAL B 1 406 ? 3.863 7.152 2.74 1 98.75 406 VAL B O 1
ATOM 6928 N N . LEU B 1 407 ? 2.721 5.566 3.801 1 98.81 407 LEU B N 1
ATOM 6929 C CA . LEU B 1 407 ? 3.66 5.539 4.918 1 98.81 407 LEU B CA 1
ATOM 6930 C C . LEU B 1 407 ? 5.062 5.188 4.438 1 98.81 407 LEU B C 1
ATOM 6932 O O . LEU B 1 407 ? 6.043 5.797 4.879 1 98.81 407 LEU B O 1
ATOM 6936 N N . ASP B 1 408 ? 5.156 4.223 3.545 1 98.75 408 ASP B N 1
ATOM 6937 C CA . ASP B 1 408 ? 6.473 3.846 3.045 1 98.75 408 ASP B CA 1
ATOM 6938 C C . ASP B 1 408 ? 7.082 4.965 2.203 1 98.75 408 ASP B C 1
ATOM 6940 O O . ASP B 1 408 ? 8.305 5.152 2.199 1 98.75 408 ASP B O 1
ATOM 6944 N N . THR B 1 409 ? 6.266 5.672 1.435 1 98.81 409 THR B N 1
ATOM 6945 C CA . THR B 1 409 ? 6.75 6.852 0.72 1 98.81 409 THR B CA 1
ATOM 6946 C C . THR B 1 409 ? 7.352 7.863 1.69 1 98.81 409 THR B C 1
ATOM 6948 O O . THR B 1 409 ? 8.445 8.383 1.454 1 98.81 409 THR B O 1
ATOM 6951 N N . HIS B 1 410 ? 6.613 8.109 2.779 1 98.88 410 HIS B N 1
ATOM 6952 C CA . HIS B 1 410 ? 7.059 9.07 3.781 1 98.88 410 HIS B CA 1
ATOM 6953 C C . HIS B 1 410 ? 8.336 8.594 4.469 1 98.88 410 HIS B C 1
ATOM 6955 O O . HIS B 1 410 ? 9.258 9.383 4.684 1 98.88 410 HIS B O 1
ATOM 6961 N N . GLU B 1 411 ? 8.398 7.32 4.785 1 98.81 411 GLU B N 1
ATOM 6962 C CA . GLU B 1 411 ? 9.586 6.75 5.406 1 98.81 411 GLU B CA 1
ATOM 6963 C C . GLU B 1 411 ? 10.805 6.898 4.5 1 98.81 411 GLU B C 1
ATOM 6965 O O . GLU B 1 411 ? 11.883 7.277 4.957 1 98.81 411 GLU B O 1
ATOM 6970 N N . LEU B 1 412 ? 10.617 6.582 3.238 1 98.81 412 LEU B N 1
ATOM 6971 C CA . LEU B 1 412 ? 11.703 6.684 2.275 1 98.81 412 LEU B CA 1
ATOM 6972 C C . LEU B 1 412 ? 12.133 8.133 2.09 1 98.81 412 LEU B C 1
ATOM 6974 O O . LEU B 1 412 ? 13.32 8.422 1.896 1 98.81 412 LEU B O 1
ATOM 6978 N N . THR B 1 413 ? 11.211 9.047 2.121 1 98.94 413 THR B N 1
ATOM 6979 C CA . THR B 1 413 ? 11.523 10.469 2.047 1 98.94 413 THR B CA 1
ATOM 6980 C C . THR B 1 413 ? 12.406 10.891 3.221 1 98.94 413 THR B C 1
ATOM 6982 O O . THR B 1 413 ? 13.406 11.586 3.035 1 98.94 413 THR B O 1
ATOM 6985 N N . VAL B 1 414 ? 12.047 10.461 4.43 1 98.88 414 VAL B N 1
ATOM 6986 C CA . VAL B 1 414 ? 12.82 10.758 5.633 1 98.88 414 VAL B CA 1
ATOM 6987 C C . VAL B 1 414 ? 14.25 10.234 5.469 1 98.88 414 VAL B C 1
ATOM 6989 O O . VAL B 1 414 ? 15.211 10.969 5.699 1 98.88 414 VAL B O 1
ATOM 6992 N N . GLU B 1 415 ? 14.328 8.984 5.039 1 98.69 415 GLU B N 1
ATOM 6993 C CA . GLU B 1 415 ? 15.641 8.367 4.863 1 98.69 415 GLU B CA 1
ATOM 6994 C C . GLU B 1 415 ? 16.469 9.125 3.824 1 98.69 415 GLU B C 1
ATOM 6996 O O . GLU B 1 415 ? 17.656 9.352 4.02 1 98.69 415 GLU B O 1
ATOM 7001 N N . ALA B 1 416 ? 15.812 9.477 2.738 1 98.56 416 ALA B N 1
ATOM 7002 C CA . ALA B 1 416 ? 16.5 10.203 1.677 1 98.56 416 ALA B CA 1
ATOM 7003 C C . ALA B 1 416 ? 17.109 11.5 2.205 1 98.56 416 ALA B C 1
ATOM 7005 O O . ALA B 1 416 ? 18.281 11.797 1.954 1 98.56 416 ALA B O 1
ATOM 7006 N N . VAL B 1 417 ? 16.359 12.242 2.938 1 98.62 417 VAL B N 1
ATOM 7007 C CA . VAL B 1 417 ? 16.766 13.57 3.389 1 98.62 417 VAL B CA 1
ATOM 7008 C C . VAL B 1 417 ? 17.844 13.445 4.461 1 98.62 417 VAL B C 1
ATOM 7010 O O . VAL B 1 417 ? 18.906 14.086 4.371 1 98.62 417 VAL B O 1
ATOM 7013 N N . VAL B 1 418 ? 17.609 12.617 5.469 1 98.25 418 VAL B N 1
ATOM 7014 C CA . VAL B 1 418 ? 18.484 12.547 6.625 1 98.25 418 VAL B CA 1
ATOM 7015 C C . VAL B 1 418 ? 19.812 11.883 6.23 1 98.25 418 VAL B C 1
ATOM 7017 O O . VAL B 1 418 ? 20.875 12.297 6.688 1 98.25 418 VAL B O 1
ATOM 7020 N N . GLU B 1 419 ? 19.703 10.883 5.34 1 97.12 419 GLU B N 1
ATOM 7021 C CA . GLU B 1 419 ? 20.906 10.172 4.918 1 97.12 419 GLU B CA 1
ATOM 7022 C C . GLU B 1 419 ? 21.516 10.82 3.674 1 97.12 419 GLU B C 1
ATOM 7024 O O . GLU B 1 419 ? 22.609 10.445 3.246 1 97.12 419 GLU B O 1
ATOM 7029 N N . GLN B 1 420 ? 20.859 11.781 3.168 1 96.38 420 GLN B N 1
ATOM 7030 C CA . GLN B 1 420 ? 21.312 12.469 1.963 1 96.38 420 GLN B CA 1
ATOM 7031 C C . GLN B 1 420 ? 21.578 11.484 0.832 1 96.38 420 GLN B C 1
ATOM 7033 O O . GLN B 1 420 ? 22.672 11.484 0.252 1 96.38 420 GLN B O 1
ATOM 7038 N N . SER B 1 421 ? 20.578 10.711 0.546 1 96.94 421 SER B N 1
ATOM 7039 C CA . SER B 1 421 ? 20.703 9.625 -0.424 1 96.94 421 SER B CA 1
ATOM 7040 C C . SER B 1 421 ? 19.812 9.883 -1.643 1 96.94 421 SER B C 1
ATOM 7042 O O . SER B 1 421 ? 18.594 9.852 -1.546 1 96.94 421 SER B O 1
ATOM 7044 N N . TYR B 1 422 ? 20.438 10.062 -2.812 1 96.75 422 TYR B N 1
ATOM 7045 C CA . TYR B 1 422 ? 19.703 10.242 -4.059 1 96.75 422 TYR B CA 1
ATOM 7046 C C . TYR B 1 422 ? 18.906 8.984 -4.414 1 96.75 422 TYR B C 1
ATOM 7048 O O . TYR B 1 422 ? 17.797 9.07 -4.918 1 96.75 422 TYR B O 1
ATOM 7056 N N . GLU B 1 423 ? 19.531 7.836 -4.152 1 96.38 423 GLU B N 1
ATOM 7057 C CA . GLU B 1 423 ? 18.875 6.566 -4.43 1 96.38 423 GLU B CA 1
ATOM 7058 C C . GLU B 1 423 ? 17.547 6.457 -3.676 1 96.38 423 GLU B C 1
ATOM 7060 O O . GLU B 1 423 ? 16.531 6.039 -4.242 1 96.38 423 GLU B O 1
ATOM 7065 N N . LYS B 1 424 ? 17.562 6.836 -2.447 1 98.12 424 LYS B N 1
ATOM 7066 C CA . LYS B 1 424 ? 16.344 6.73 -1.637 1 98.12 424 LYS B CA 1
ATOM 7067 C C . LYS B 1 424 ? 15.336 7.812 -2.01 1 98.12 424 LYS B C 1
ATOM 7069 O O . LYS B 1 424 ? 14.125 7.602 -1.916 1 98.12 424 LYS B O 1
ATOM 7074 N N . LEU B 1 425 ? 15.852 9 -2.434 1 98.56 425 LEU B N 1
ATOM 7075 C CA . LEU B 1 425 ? 14.961 10.023 -2.965 1 98.56 425 LEU B CA 1
ATOM 7076 C C . LEU B 1 425 ? 14.195 9.508 -4.18 1 98.56 425 LEU B C 1
ATOM 7078 O O . LEU B 1 425 ? 12.984 9.672 -4.273 1 98.56 425 LEU B O 1
ATOM 7082 N N . ARG B 1 426 ? 14.969 8.883 -5.082 1 98.31 426 ARG B N 1
ATOM 7083 C CA . ARG B 1 426 ? 14.375 8.289 -6.281 1 98.31 426 ARG B CA 1
ATOM 7084 C C . ARG B 1 426 ? 13.359 7.207 -5.914 1 98.31 426 ARG B C 1
ATOM 7086 O O . ARG B 1 426 ? 12.273 7.148 -6.488 1 98.31 426 ARG B O 1
ATOM 7093 N N . ARG B 1 427 ? 13.695 6.391 -4.945 1 98.56 427 ARG B N 1
ATOM 7094 C CA . ARG B 1 427 ? 12.82 5.328 -4.465 1 98.56 427 ARG B CA 1
ATOM 7095 C C . ARG B 1 427 ? 11.531 5.902 -3.885 1 98.56 427 ARG B C 1
ATOM 7097 O O . ARG B 1 427 ? 10.445 5.371 -4.129 1 98.56 427 ARG B O 1
ATOM 7104 N N . ALA B 1 428 ? 11.656 6.961 -3.092 1 98.81 428 ALA B N 1
ATOM 7105 C CA . ALA B 1 428 ? 10.477 7.621 -2.531 1 98.81 428 ALA B CA 1
ATOM 7106 C C . ALA B 1 428 ? 9.555 8.125 -3.637 1 98.81 428 ALA B C 1
ATOM 7108 O O . ALA B 1 428 ? 8.336 7.898 -3.59 1 98.81 428 ALA B O 1
ATOM 7109 N N . MET B 1 429 ? 10.172 8.781 -4.633 1 98.81 429 MET B N 1
ATOM 7110 C CA . MET B 1 429 ? 9.422 9.336 -5.754 1 98.81 429 MET B CA 1
ATOM 7111 C C . MET B 1 429 ? 8.664 8.242 -6.496 1 98.81 429 MET B C 1
ATOM 7113 O O . MET B 1 429 ? 7.488 8.406 -6.82 1 98.81 429 MET B O 1
ATOM 7117 N N . LEU B 1 430 ? 9.289 7.117 -6.672 1 98.56 430 LEU B N 1
ATOM 7118 C CA . LEU B 1 430 ? 8.719 6.062 -7.5 1 98.56 430 LEU B CA 1
ATOM 7119 C C . LEU B 1 430 ? 7.773 5.184 -6.684 1 98.56 430 LEU B C 1
ATOM 7121 O O . LEU B 1 430 ? 6.992 4.414 -7.25 1 98.56 430 LEU B O 1
ATOM 7125 N N . THR B 1 431 ? 7.832 5.227 -5.336 1 98.62 431 THR B N 1
ATOM 7126 C CA . THR B 1 431 ? 6.871 4.555 -4.465 1 98.62 431 THR B CA 1
ATOM 7127 C C . THR B 1 431 ? 5.586 5.367 -4.352 1 98.62 431 THR B C 1
ATOM 7129 O O . THR B 1 431 ? 4.516 4.812 -4.102 1 98.62 431 THR B O 1
ATOM 7132 N N . ASP B 1 432 ? 5.656 6.676 -4.602 1 98.44 432 ASP B N 1
ATOM 7133 C CA . ASP B 1 432 ? 4.531 7.594 -4.465 1 98.44 432 ASP B CA 1
ATOM 7134 C C . ASP B 1 432 ? 3.396 7.223 -5.414 1 98.44 432 ASP B C 1
ATOM 7136 O O . ASP B 1 432 ? 3.635 6.93 -6.59 1 98.44 432 ASP B O 1
ATOM 7140 N N . PRO B 1 433 ? 2.164 7.254 -4.918 1 96.56 433 PRO B N 1
ATOM 7141 C CA . PRO B 1 433 ? 1.037 6.77 -5.719 1 96.56 433 PRO B CA 1
ATOM 7142 C C . PRO B 1 433 ? 0.733 7.664 -6.918 1 96.56 433 PRO B C 1
ATOM 7144 O O . PRO B 1 433 ? 0.016 7.254 -7.832 1 96.56 433 PRO B O 1
ATOM 7147 N N . LEU B 1 434 ? 1.242 8.875 -6.988 1 96.94 434 LEU B N 1
ATOM 7148 C CA . LEU B 1 434 ? 0.927 9.812 -8.062 1 96.94 434 LEU B CA 1
ATOM 7149 C C . LEU B 1 434 ? 1.906 9.656 -9.227 1 96.94 434 LEU B C 1
ATOM 7151 O O . LEU B 1 434 ? 1.668 10.172 -10.32 1 96.94 434 LEU B O 1
ATOM 7155 N N . VAL B 1 435 ? 3.008 8.969 -9 1 97.44 435 VAL B N 1
ATOM 7156 C CA . VAL B 1 435 ? 4.07 8.883 -10 1 97.44 435 VAL B CA 1
ATOM 7157 C C . VAL B 1 435 ? 3.953 7.57 -10.766 1 97.44 435 VAL B C 1
ATOM 7159 O O . VAL B 1 435 ? 4.035 6.488 -10.172 1 97.44 435 VAL B O 1
ATOM 7162 N N . SER B 1 436 ? 3.822 7.66 -12.086 1 95.81 436 SER B N 1
ATOM 7163 C CA . SER B 1 436 ? 3.541 6.457 -12.859 1 95.81 436 SER B CA 1
ATOM 7164 C C . SER B 1 436 ? 4.621 6.211 -13.914 1 95.81 436 SER B C 1
ATOM 7166 O O . SER B 1 436 ? 4.555 5.234 -14.656 1 95.81 436 SER B O 1
ATOM 7168 N N . SER B 1 437 ? 5.594 7.062 -14.055 1 97.06 437 SER B N 1
ATOM 7169 C CA . SER B 1 437 ? 6.641 6.957 -15.07 1 97.06 437 SER B CA 1
ATOM 7170 C C . SER B 1 437 ? 8.023 7.16 -14.461 1 97.06 437 SER B C 1
ATOM 7172 O O . SER B 1 437 ? 8.258 8.141 -13.75 1 97.06 437 SER B O 1
ATOM 7174 N N . ILE B 1 438 ? 8.906 6.238 -14.766 1 97.75 438 ILE B N 1
ATOM 7175 C CA . ILE B 1 438 ? 10.266 6.312 -14.234 1 97.75 438 ILE B CA 1
ATOM 7176 C C . ILE B 1 438 ? 11 7.5 -14.852 1 97.75 438 ILE B C 1
ATOM 7178 O O . ILE B 1 438 ? 11.648 8.273 -14.141 1 97.75 438 ILE B O 1
ATOM 7182 N N . SER B 1 439 ? 10.875 7.66 -16.125 1 97.75 439 SER B N 1
ATOM 7183 C CA . SER B 1 439 ? 11.523 8.766 -16.828 1 97.75 439 SER B CA 1
ATOM 7184 C C . SER B 1 439 ? 11.031 10.109 -16.297 1 97.75 439 SER B C 1
ATOM 7186 O O . SER B 1 439 ? 11.836 11 -16.016 1 97.75 439 SER B O 1
ATOM 7188 N N . ASP B 1 440 ? 9.727 10.281 -16.188 1 98.38 440 ASP B N 1
ATOM 7189 C CA . ASP B 1 440 ? 9.164 11.531 -15.68 1 98.38 440 ASP B CA 1
ATOM 7190 C C . ASP B 1 440 ? 9.633 11.805 -14.25 1 98.38 440 ASP B C 1
ATOM 7192 O O . ASP B 1 440 ? 9.93 12.945 -13.906 1 98.38 440 ASP B O 1
ATOM 7196 N N . ALA B 1 441 ? 9.664 10.742 -13.445 1 98.44 441 ALA B N 1
ATOM 7197 C CA . ALA B 1 441 ? 10.125 10.891 -12.07 1 98.44 441 ALA B CA 1
ATOM 7198 C C . ALA B 1 441 ? 11.539 11.453 -12.016 1 98.44 441 ALA B C 1
ATOM 7200 O O . ALA B 1 441 ? 11.82 12.375 -11.25 1 98.44 441 ALA B O 1
ATOM 7201 N N . ASP B 1 442 ? 12.391 10.859 -12.789 1 98.12 442 ASP B N 1
ATOM 7202 C CA . ASP B 1 442 ? 13.781 11.289 -12.828 1 98.12 442 ASP B CA 1
ATOM 7203 C C . ASP B 1 442 ? 13.898 12.742 -13.289 1 98.12 442 ASP B C 1
ATOM 7205 O O . ASP B 1 442 ? 14.688 13.516 -12.742 1 98.12 442 ASP B O 1
ATOM 7209 N N . LYS B 1 443 ? 13.156 13.094 -14.227 1 98.38 443 LYS B N 1
ATOM 7210 C CA . LYS B 1 443 ? 13.18 14.453 -14.758 1 98.38 443 LYS B CA 1
ATOM 7211 C C . LYS B 1 443 ? 12.617 15.445 -13.734 1 98.38 443 LYS B C 1
ATOM 7213 O O . LYS B 1 443 ? 13.125 16.562 -13.602 1 98.38 443 LYS B O 1
ATOM 7218 N N . ILE B 1 444 ? 11.547 15.055 -13.07 1 98.81 444 ILE B N 1
ATOM 7219 C CA . ILE B 1 444 ? 10.977 15.898 -12.023 1 98.81 444 ILE B CA 1
ATOM 7220 C C . ILE B 1 444 ? 12.023 16.156 -10.945 1 98.81 444 ILE B C 1
ATOM 7222 O O . ILE B 1 444 ? 12.227 17.312 -10.539 1 98.81 444 ILE B O 1
ATOM 7226 N N . ILE B 1 445 ? 12.688 15.109 -10.484 1 98.62 445 ILE B N 1
ATOM 7227 C CA . ILE B 1 445 ? 13.695 15.25 -9.438 1 98.62 445 ILE B CA 1
ATOM 7228 C C . ILE B 1 445 ? 14.797 16.203 -9.906 1 98.62 445 ILE B C 1
ATOM 7230 O O . ILE B 1 445 ? 15.164 17.141 -9.188 1 98.62 445 ILE B O 1
ATOM 7234 N N . LYS B 1 446 ? 15.258 15.977 -11.086 1 97.81 446 LYS B N 1
ATOM 7235 C CA . LYS B 1 446 ? 16.344 16.797 -11.625 1 97.81 446 LYS B CA 1
ATOM 7236 C C . LYS B 1 446 ? 15.93 18.266 -11.727 1 97.81 446 LYS B C 1
ATOM 7238 O O . LYS B 1 446 ? 16.688 19.156 -11.328 1 97.81 446 LYS B O 1
ATOM 7243 N N . GLU B 1 447 ? 14.805 18.5 -12.266 1 98.44 447 GLU B N 1
ATOM 7244 C CA . GLU B 1 447 ? 14.336 19.875 -12.477 1 98.44 447 GLU B CA 1
ATOM 7245 C C . GLU B 1 447 ? 14.078 20.578 -11.148 1 98.44 447 GLU B C 1
ATOM 7247 O O . GLU B 1 447 ? 14.422 21.75 -10.984 1 98.44 447 GLU B O 1
ATOM 7252 N N . LEU B 1 448 ? 13.469 19.906 -10.203 1 98.69 448 LEU B N 1
ATOM 7253 C CA . LEU B 1 448 ? 13.188 20.516 -8.906 1 98.69 448 LEU B CA 1
ATOM 7254 C C . LEU B 1 448 ? 14.484 20.797 -8.148 1 98.69 448 LEU B C 1
ATOM 7256 O O . LEU B 1 448 ? 14.617 21.828 -7.496 1 98.69 448 LEU B O 1
ATOM 7260 N N . LEU B 1 449 ? 15.438 19.875 -8.195 1 98.19 449 LEU B N 1
ATOM 7261 C CA . LEU B 1 449 ? 16.734 20.125 -7.57 1 98.19 449 LEU B CA 1
ATOM 7262 C C . LEU B 1 449 ? 17.391 21.375 -8.156 1 98.19 449 LEU B C 1
ATOM 7264 O O . LEU B 1 449 ? 17.938 22.203 -7.414 1 98.19 449 LEU B O 1
ATOM 7268 N N . ALA B 1 450 ? 17.297 21.516 -9.461 1 98 450 ALA B N 1
ATOM 7269 C CA . ALA B 1 450 ? 17.906 22.672 -10.125 1 98 450 ALA B CA 1
ATOM 7270 C C . ALA B 1 450 ? 17.203 23.969 -9.719 1 98 450 ALA B C 1
ATOM 7272 O O . ALA B 1 450 ? 17.859 24.953 -9.391 1 98 450 ALA B O 1
ATOM 7273 N N . LEU B 1 451 ? 15.914 24 -9.711 1 98.31 451 LEU B N 1
ATOM 7274 C CA . LEU B 1 451 ? 15.125 25.203 -9.492 1 98.31 451 LEU B CA 1
ATOM 7275 C C . LEU B 1 451 ? 15.133 25.609 -8.023 1 98.31 451 LEU B C 1
ATOM 7277 O O . LEU B 1 451 ? 14.914 26.766 -7.688 1 98.31 451 LEU B O 1
ATOM 7281 N N . GLU B 1 452 ? 15.445 24.625 -7.156 1 98.06 452 GLU B N 1
ATOM 7282 C CA . GLU B 1 452 ? 15.352 24.922 -5.73 1 98.06 452 GLU B CA 1
ATOM 7283 C C . GLU B 1 452 ? 16.719 24.875 -5.066 1 98.06 452 GLU B C 1
ATOM 7285 O O . GLU B 1 452 ? 16.828 24.641 -3.857 1 98.06 452 GLU B O 1
ATOM 7290 N N . ARG B 1 453 ? 17.734 25.156 -5.758 1 96.69 453 ARG B N 1
ATOM 7291 C CA . ARG B 1 453 ? 19.125 25.062 -5.328 1 96.69 453 ARG B CA 1
ATOM 7292 C C . ARG B 1 453 ? 19.406 26.016 -4.164 1 96.69 453 ARG B C 1
ATOM 7294 O O . ARG B 1 453 ? 20.234 25.719 -3.299 1 96.69 453 ARG B O 1
ATOM 7301 N N . GLU B 1 454 ? 18.703 27.078 -4.105 1 95.62 454 GLU B N 1
ATOM 7302 C CA . GLU B 1 454 ? 18.938 28.078 -3.066 1 95.62 454 GLU B CA 1
ATOM 7303 C C . GLU B 1 454 ? 18.453 27.578 -1.706 1 95.62 454 GLU B C 1
ATOM 7305 O O . GLU B 1 454 ? 18.969 28 -0.667 1 95.62 454 GLU B O 1
ATOM 7310 N N . MET B 1 455 ? 17.516 26.641 -1.728 1 95.88 455 MET B N 1
ATOM 7311 C CA . MET B 1 455 ? 16.875 26.219 -0.48 1 95.88 455 MET B CA 1
ATOM 7312 C C . MET B 1 455 ? 17.344 24.828 -0.077 1 95.88 455 MET B C 1
ATOM 7314 O O . MET B 1 455 ? 17.422 24.516 1.111 1 95.88 455 MET B O 1
ATOM 7318 N N . ILE B 1 456 ? 17.625 23.984 -1.031 1 96.88 456 ILE B N 1
ATOM 7319 C CA . ILE B 1 456 ? 18.031 22.609 -0.776 1 96.88 456 ILE B CA 1
ATOM 7320 C C . ILE B 1 456 ? 19.516 22.562 -0.441 1 96.88 456 ILE B C 1
ATOM 7322 O O . ILE B 1 456 ? 20.328 23.203 -1.106 1 96.88 456 ILE B O 1
ATOM 7326 N N . PRO B 1 457 ? 19.938 21.859 0.583 1 95.62 457 PRO B N 1
ATOM 7327 C CA . PRO B 1 457 ? 21.328 21.828 1.03 1 95.62 457 PRO B CA 1
ATOM 7328 C C . PRO B 1 457 ? 22.297 21.516 -0.102 1 95.62 457 PRO B C 1
ATOM 7330 O O . PRO B 1 457 ? 22 20.688 -0.965 1 95.62 457 PRO B O 1
ATOM 7333 N N . GLY B 1 458 ? 23.484 22.031 -0.009 1 94.44 458 GLY B N 1
ATOM 7334 C CA . GLY B 1 458 ? 24.516 21.984 -1.048 1 94.44 458 GLY B CA 1
ATOM 7335 C C . GLY B 1 458 ? 24.969 20.562 -1.346 1 94.44 458 GLY B C 1
ATOM 7336 O O . GLY B 1 458 ? 25.391 20.266 -2.467 1 94.44 458 GLY B O 1
ATOM 7337 N N . ILE B 1 459 ? 24.766 19.719 -0.433 1 92.62 459 ILE B N 1
ATOM 7338 C CA . ILE B 1 459 ? 25.266 18.344 -0.564 1 92.62 459 ILE B CA 1
ATOM 7339 C C . ILE B 1 459 ? 24.562 17.656 -1.729 1 92.62 459 ILE B C 1
ATOM 7341 O O . ILE B 1 459 ? 25.125 16.75 -2.355 1 92.62 459 ILE B O 1
ATOM 7345 N N . TRP B 1 460 ? 23.391 18.078 -2.102 1 94.69 460 TRP B N 1
ATOM 7346 C CA . TRP B 1 460 ? 22.594 17.453 -3.162 1 94.69 460 TRP B CA 1
ATOM 7347 C C . TRP B 1 460 ? 23.141 17.844 -4.535 1 94.69 460 TRP B C 1
ATOM 7349 O O . TRP B 1 460 ? 22.734 17.266 -5.551 1 94.69 460 TRP B O 1
ATOM 7359 N N . TYR B 1 461 ? 24.094 18.719 -4.543 1 92.75 461 TYR B N 1
ATOM 7360 C CA . TYR B 1 461 ? 24.641 19.219 -5.797 1 92.75 461 TYR B CA 1
ATOM 7361 C C . TYR B 1 461 ? 26.109 18.844 -5.945 1 92.75 461 TYR B C 1
ATOM 7363 O O . TYR B 1 461 ? 26.75 19.219 -6.922 1 92.75 461 TYR B O 1
ATOM 7371 N N . ALA B 1 462 ? 26.688 18.344 -4.895 1 84.94 462 ALA B N 1
ATOM 7372 C CA . ALA B 1 462 ? 28.094 17.938 -4.93 1 84.94 462 ALA B CA 1
ATOM 7373 C C . ALA B 1 462 ? 28.328 16.844 -5.965 1 84.94 462 ALA B C 1
ATOM 7375 O O . ALA B 1 462 ? 27.406 16.078 -6.281 1 84.94 462 ALA B O 1
ATOM 7376 N N . ASP B 1 463 ? 29.469 16.812 -6.566 1 64.56 463 ASP B N 1
ATOM 7377 C CA . ASP B 1 463 ? 29.953 15.891 -7.586 1 64.56 463 ASP B CA 1
ATOM 7378 C C . ASP B 1 463 ? 29.875 14.445 -7.094 1 64.56 463 ASP B C 1
ATOM 7380 O O . ASP B 1 463 ? 30.062 14.18 -5.906 1 64.56 463 ASP B O 1
ATOM 7384 N N . GLY B 1 464 ? 28.953 13.414 -7.633 1 57.22 464 GLY B N 1
ATOM 7385 C CA . GLY B 1 464 ? 28.781 12 -7.34 1 57.22 464 GLY B CA 1
ATOM 7386 C C . GLY B 1 464 ? 27.359 11.648 -6.949 1 57.22 464 GLY B C 1
ATOM 7387 O O . GLY B 1 464 ? 27 10.469 -6.91 1 57.22 464 GLY B O 1
ATOM 7388 N N . LEU B 1 465 ? 26.781 12.586 -6.184 1 54.38 465 LEU B N 1
ATOM 7389 C CA . LEU B 1 465 ? 25.438 12.164 -5.82 1 54.38 465 LEU B CA 1
ATOM 7390 C C . LEU B 1 465 ? 24.547 12.055 -7.055 1 54.38 465 LEU B C 1
ATOM 7392 O O . LEU B 1 465 ? 23.625 11.242 -7.094 1 54.38 465 LEU B O 1
ATOM 7396 N N . ASN B 1 466 ? 24.766 13.031 -8.094 1 46.59 466 ASN B N 1
ATOM 7397 C CA . ASN B 1 466 ? 23.938 12.969 -9.289 1 46.59 466 ASN B CA 1
ATOM 7398 C C . ASN B 1 466 ? 24.391 11.867 -10.234 1 46.59 466 ASN B C 1
ATOM 7400 O O . ASN B 1 466 ? 24.828 12.148 -11.352 1 46.59 466 ASN B O 1
ATOM 7404 N N . ARG B 1 467 ? 25.188 10.961 -9.82 1 42.06 467 ARG B N 1
ATOM 7405 C CA . ARG B 1 467 ? 25.703 9.992 -10.781 1 42.06 467 ARG B CA 1
ATOM 7406 C C . ARG B 1 467 ? 24.547 9.258 -11.477 1 42.06 467 ARG B C 1
ATOM 7408 O O . ARG B 1 467 ? 24.781 8.32 -12.242 1 42.06 467 ARG B O 1
ATOM 7415 N N . ASN B 1 468 ? 23.25 9.234 -11.516 1 36.91 468 ASN B N 1
ATOM 7416 C CA . ASN B 1 468 ? 22.766 8.336 -12.555 1 36.91 468 ASN B CA 1
ATOM 7417 C C . ASN B 1 468 ? 23.062 8.867 -13.953 1 36.91 468 ASN B C 1
ATOM 7419 O O . ASN B 1 468 ? 22.859 10.055 -14.227 1 36.91 468 ASN B O 1
#

Radius of gyration: 31.14 Å; Cα contacts (8 Å, |Δi|>4): 1875; chains: 2; bounding box: 62×102×74 Å

Nearest PDB structures (foldseek):
  6dux-assembly1_A  TM=8.303E-01  e=4.144E-28  Klebsiella pneumoniae
  6dvv-assembly2_B  TM=8.278E-01  e=1.372E-27  Klebsiella pneumoniae
  6vc6-assembly4_D  TM=8.481E-01  e=8.379E-26  Merdibacter massiliensis
  6wbt-assembly1_C  TM=8.373E-01  e=3.416E-25  metagenomes
  1obb-assembly1_B  TM=8.043E-01  e=5.458E-25  Thermotoga maritima MSB8

Secondary structure (DSSP, 8-state):
------SS-EEEEE-TT-TTHHHHHHHHHHH-TTTTTSEEEEE-S-HHHHHHHHHHHHHHHHHTT---EEEEESSGGGT-TT-SEEEE---TTHHHHHHHHHHHHHHTT---SS-SSSHHHHHHHHHHHHHHHHHHHHHHHHH-TTSEEEE-PSSHHHHHHHHHHH-TTSEEEE--GGG-TTHHHHHHHHHTTS-SSGGG--HHHHHHEEEEEEEETTEEEEEEEEETTEE-HHHHHHHHHHHHHH--SSS--SGGGTTHHHHHHHHHHHHSSEES-HHHHTTTSSTTSS--SS--SSPPPPPP-HHHHHHHHHHHHHHHHHHHHTSS-GGGHHHH----HHHHHHHHHHHT---EEEEEEE-TTSBTTS-TT-EEEEEEEEETTEEEEPP-BPPPTTHHHHHHHHHHHHHHHHHHHHHT-HHHHHHHHHHSTT---HHHHHHHHHHHHHHTTTTS-GGGGSTTTT--/------SS-EEEEE-TT-TTHHHHHHHHHHH-TTTTTSEEEEE-S-HHHHHHHHHHHHHHHHHTT---EEEEESSGGGT-TT-SEEEE---TTHHHHHHHHHHHHHHTT---SS-SSSHHHHHHHHHHHHHHHHHHHHHHHHH-TTSEEEE-SSSHHHHHHHHHHH-TTSEEEE--GGG-TTHHHHHHHHHTTS-SSGGG--HHHHHHEEEEEEEETTEEEEEEEEETTEE-HHHHHHHHHHHHHH--SSS--SGGGTTHHHHHHHHHHHHSSEES-HHHHTTTSSTTSS--SS--SSPPPPPP-HHHHHHHHHHHHHHHHHHHHTSS-GGGHHHH----HHHHHHHHHHHT---EEEEEEE-TTSBTTS-TT-EEEEEEEEETTEEEEPP-BPPPTTHHHHHHHHHHHHHHHHHHHHHT-HHHHHHHHHHSTT---HHHHHHHHHHHHHHTTTTS-GGGGSTTTT--